Protein 8WX2 (pdb70)

InterPro domains:
  IPR000109 Proton-dependent oligopeptide transporter family [PF00854] (102-518)
  IPR036259 MFS transporter superfamily [G3DSA:1.20.1250.20] (21-569)
  IPR036259 MFS transporter superfamily [SSF103473] (24-563)

Organism: Homo sapiens (NCBI:txid9606)

Structure (mmCIF, N/CA/C/O backbone):
data_8WX2
#
_entry.id   8WX2
#
_cell.length_a   1.00
_cell.length_b   1.00
_cell.length_c   1.00
_cell.angle_alpha   90.00
_cell.angle_beta   90.00
_cell.angle_gamma   90.00
#
_symmetry.space_group_name_H-M   'P 1'
#
loop_
_atom_site.group_PDB
_atom_site.id
_atom_site.type_symbol
_atom_site.label_atom_id
_atom_site.label_alt_id
_atom_site.label_comp_id
_atom_site.label_asym_id
_atom_site.label_entity_id
_atom_site.label_seq_id
_atom_site.pdbx_PDB_ins_code
_atom_site.Cartn_x
_atom_site.Cartn_y
_atom_site.Cartn_z
_atom_site.occupancy
_atom_site.B_iso_or_equiv
_atom_site.auth_seq_id
_atom_site.auth_comp_id
_atom_site.auth_asym_id
_atom_site.auth_atom_id
_atom_site.pdbx_PDB_model_num
ATOM 1 N N . PRO A 1 55 ? 145.417 93.965 98.868 1.00 107.96 27 PRO A N 1
ATOM 2 C CA . PRO A 1 55 ? 144.737 92.706 99.192 1.00 107.96 27 PRO A CA 1
ATOM 3 C C . PRO A 1 55 ? 144.865 91.664 98.085 1.00 107.96 27 PRO A C 1
ATOM 4 O O . PRO A 1 55 ? 143.851 91.165 97.598 1.00 107.96 27 PRO A O 1
ATOM 8 N N . ARG A 1 56 ? 146.100 91.349 97.692 1.00 114.78 28 ARG A N 1
ATOM 9 C CA . ARG A 1 56 ? 146.336 90.365 96.642 1.00 114.78 28 ARG A CA 1
ATOM 10 C C . ARG A 1 56 ? 145.830 88.989 97.061 1.00 114.78 28 ARG A C 1
ATOM 11 O O . ARG A 1 56 ? 144.871 88.471 96.479 1.00 114.78 28 ARG A O 1
ATOM 19 N N . ARG A 1 57 ? 146.467 88.390 98.068 1.00 111.84 29 ARG A N 1
ATOM 20 C CA . ARG A 1 57 ? 145.995 87.129 98.634 1.00 111.84 29 ARG A CA 1
ATOM 21 C C . ARG A 1 57 ? 145.993 87.092 100.157 1.00 111.84 29 ARG A C 1
ATOM 22 O O . ARG A 1 57 ? 145.185 86.356 100.732 1.00 111.84 29 ARG A O 1
ATOM 30 N N . TRP A 1 58 ? 146.846 87.859 100.832 1.00 106.35 30 TRP A N 1
ATOM 31 C CA . TRP A 1 58 ? 147.005 87.804 102.281 1.00 106.35 30 TRP A CA 1
ATOM 32 C C . TRP A 1 58 ? 146.483 89.071 102.952 1.00 106.35 30 TRP A C 1
ATOM 33 O O . TRP A 1 58 ? 147.111 89.609 103.867 1.00 106.35 30 TRP A O 1
ATOM 44 N N . ARG A 1 59 ? 145.334 89.571 102.488 1.00 107.35 31 ARG A N 1
ATOM 45 C CA . ARG A 1 59 ? 144.760 90.779 103.075 1.00 107.35 31 ARG A CA 1
ATOM 46 C C . ARG A 1 59 ? 144.510 90.617 104.570 1.00 107.35 31 ARG A C 1
ATOM 47 O O . ARG A 1 59 ? 144.625 91.590 105.325 1.00 107.35 31 ARG A O 1
ATOM 55 N N . ARG A 1 60 ? 144.196 89.400 105.020 1.00 101.69 32 ARG A N 1
ATOM 56 C CA . ARG A 1 60 ? 144.034 89.159 106.450 1.00 101.69 32 ARG A CA 1
ATOM 57 C C . ARG A 1 60 ? 145.353 89.358 107.186 1.00 101.69 32 ARG A C 1
ATOM 58 O O . ARG A 1 60 ? 145.409 90.045 108.214 1.00 101.69 32 ARG A O 1
ATOM 66 N N . ALA A 1 61 ? 146.435 88.778 106.658 1.00 99.76 33 ALA A N 1
ATOM 67 C CA . ALA A 1 61 ? 147.742 88.930 107.287 1.00 99.76 33 ALA A CA 1
ATOM 68 C C . ALA A 1 61 ? 148.220 90.375 107.223 1.00 99.76 33 ALA A C 1
ATOM 69 O O . ALA A 1 61 ? 148.815 90.878 108.181 1.00 99.76 33 ALA A O 1
ATOM 71 N N . ALA A 1 62 ? 147.960 91.059 106.106 1.00 96.11 34 ALA A N 1
ATOM 72 C CA . ALA A 1 62 ? 148.353 92.459 105.985 1.00 96.11 34 ALA A CA 1
ATOM 73 C C . ALA A 1 62 ? 147.625 93.322 107.009 1.00 96.11 34 ALA A C 1
ATOM 74 O O . ALA A 1 62 ? 148.243 94.140 107.702 1.00 96.11 34 ALA A O 1
ATOM 76 N N . GLY A 1 63 ? 146.306 93.150 107.120 1.00 89.59 35 GLY A N 1
ATOM 77 C CA . GLY A 1 63 ? 145.555 93.900 108.112 1.00 89.59 35 GLY A CA 1
ATOM 78 C C . GLY A 1 63 ? 146.001 93.601 109.531 1.00 89.59 35 GLY A C 1
ATOM 79 O O . GLY A 1 63 ? 146.133 94.510 110.356 1.00 89.59 35 GLY A O 1
ATOM 80 N N . ALA A 1 64 ? 146.243 92.322 109.834 1.00 92.47 36 ALA A N 1
ATOM 81 C CA . ALA A 1 64 ? 146.698 91.955 111.171 1.00 92.47 36 ALA A CA 1
ATOM 82 C C . ALA A 1 64 ? 148.048 92.583 111.486 1.00 92.47 36 ALA A C 1
ATOM 83 O O . ALA A 1 64 ? 148.261 93.090 112.593 1.00 92.47 36 ALA A O 1
ATOM 85 N N . ALA A 1 65 ? 148.974 92.561 110.522 1.00 89.43 37 ALA A N 1
ATOM 86 C CA . ALA A 1 65 ? 150.274 93.187 110.730 1.00 89.43 37 ALA A CA 1
ATOM 87 C C . ALA A 1 65 ? 150.135 94.691 110.925 1.00 89.43 37 ALA A C 1
ATOM 88 O O . ALA A 1 65 ? 150.866 95.289 111.723 1.00 89.43 37 ALA A O 1
ATOM 90 N N . VAL A 1 66 ? 149.202 95.319 110.204 1.00 86.42 38 VAL A N 1
ATOM 91 C CA . VAL A 1 66 ? 148.959 96.748 110.388 1.00 86.42 38 VAL A CA 1
ATOM 92 C C . VAL A 1 66 ? 148.489 97.027 111.812 1.00 86.42 38 VAL A C 1
ATOM 93 O O . VAL A 1 66 ? 148.995 97.933 112.488 1.00 86.42 38 VAL A O 1
ATOM 97 N N . LEU A 1 67 ? 147.514 96.246 112.289 1.00 83.07 39 LEU A N 1
ATOM 98 C CA . LEU A 1 67 ? 147.034 96.429 113.657 1.00 83.07 39 LEU A CA 1
ATOM 99 C C . LEU A 1 67 ? 148.152 96.217 114.672 1.00 83.07 39 LEU A C 1
ATOM 100 O O . LEU A 1 67 ? 148.279 96.985 115.635 1.00 83.07 39 LEU A O 1
ATOM 105 N N . LEU A 1 68 ? 148.975 95.185 114.472 1.00 88.99 40 LEU A N 1
ATOM 106 C CA . LEU A 1 68 ? 150.050 94.903 115.419 1.00 88.99 40 LEU A CA 1
ATOM 107 C C . LEU A 1 68 ? 151.077 96.028 115.445 1.00 88.99 40 LEU A C 1
ATOM 108 O O . LEU A 1 68 ? 151.495 96.472 116.521 1.00 88.99 40 LEU A O 1
ATOM 113 N N . VAL A 1 69 ? 151.498 96.507 114.272 1.00 90.11 41 VAL A N 1
ATOM 114 C CA . VAL A 1 69 ? 152.510 97.556 114.256 1.00 90.11 41 VAL A CA 1
ATOM 115 C C . VAL A 1 69 ? 151.943 98.852 114.826 1.00 90.11 41 VAL A C 1
ATOM 116 O O . VAL A 1 69 ? 152.650 99.583 115.530 1.00 90.11 41 VAL A O 1
ATOM 120 N N . GLU A 1 70 ? 150.656 99.133 114.595 1.00 89.06 42 GLU A N 1
ATOM 121 C CA . GLU A 1 70 ? 150.058 100.338 115.161 1.00 89.06 42 GLU A CA 1
ATOM 122 C C . GLU A 1 70 ? 149.976 100.253 116.681 1.00 89.06 42 GLU A C 1
ATOM 123 O O . GLU A 1 70 ? 150.319 101.212 117.387 1.00 89.06 42 GLU A O 1
ATOM 129 N N . MET A 1 71 ? 149.521 99.112 117.207 1.00 91.13 43 MET A N 1
ATOM 130 C CA . MET A 1 71 ? 149.397 98.981 118.655 1.00 91.13 43 MET A CA 1
ATOM 131 C C . MET A 1 71 ? 150.764 98.994 119.329 1.00 91.13 43 MET A C 1
ATOM 132 O O . MET A 1 71 ? 150.923 99.577 120.409 1.00 91.13 43 MET A O 1
ATOM 137 N N . LEU A 1 72 ? 151.776 98.398 118.691 1.00 97.34 44 LEU A N 1
ATOM 138 C CA . LEU A 1 72 ? 153.116 98.423 119.266 1.00 97.34 44 LEU A CA 1
ATOM 139 C C . LEU A 1 72 ? 153.717 99.822 119.203 1.00 97.34 44 LEU A C 1
ATOM 140 O O . LEU A 1 72 ? 154.439 100.234 120.119 1.00 97.34 44 LEU A O 1
ATOM 145 N N . GLU A 1 73 ? 153.421 100.571 118.138 1.00 97.75 45 GLU A N 1
ATOM 146 C CA . GLU A 1 73 ? 153.871 101.956 118.062 1.00 97.75 45 GLU A CA 1
ATOM 147 C C . GLU A 1 73 ? 153.249 102.789 119.174 1.00 97.75 45 GLU A C 1
ATOM 148 O O . GLU A 1 73 ? 153.936 103.578 119.830 1.00 97.75 45 GLU A O 1
ATOM 154 N N . ARG A 1 74 ? 151.944 102.621 119.404 1.00 94.55 46 ARG A N 1
ATOM 155 C CA . ARG A 1 74 ? 151.291 103.354 120.487 1.00 94.55 46 ARG A CA 1
ATOM 156 C C . ARG A 1 74 ? 151.859 102.955 121.846 1.00 94.55 46 ARG A C 1
ATOM 157 O O . ARG A 1 74 ? 152.041 103.805 122.730 1.00 94.55 46 ARG A O 1
ATOM 165 N N . ALA A 1 75 ? 152.148 101.663 122.028 1.00 102.29 47 ALA A N 1
ATOM 166 C CA . ALA A 1 75 ? 152.732 101.199 123.283 1.00 102.29 47 ALA A CA 1
ATOM 167 C C . ALA A 1 75 ? 154.089 101.842 123.529 1.00 102.29 47 ALA A C 1
ATOM 168 O O . ALA A 1 75 ? 154.350 102.378 124.615 1.00 102.29 47 ALA A O 1
ATOM 170 N N . ALA A 1 76 ? 154.970 101.790 122.528 1.00 111.43 48 ALA A N 1
ATOM 171 C CA . ALA A 1 76 ? 156.277 102.420 122.662 1.00 111.43 48 ALA A CA 1
ATOM 172 C C . ALA A 1 76 ? 156.145 103.918 122.891 1.00 111.43 48 ALA A C 1
ATOM 173 O O . ALA A 1 76 ? 156.923 104.507 123.648 1.00 111.43 48 ALA A O 1
ATOM 175 N N . PHE A 1 77 ? 155.169 104.554 122.237 1.00 109.34 49 PHE A N 1
ATOM 176 C CA . PHE A 1 77 ? 154.964 105.988 122.411 1.00 109.34 49 PHE A CA 1
ATOM 177 C C . PHE A 1 77 ? 154.638 106.317 123.860 1.00 109.34 49 PHE A C 1
ATOM 178 O O . PHE A 1 77 ? 155.277 107.183 124.472 1.00 109.34 49 PHE A O 1
ATOM 186 N N . PHE A 1 78 ? 153.641 105.631 124.426 1.00 117.78 50 PHE A N 1
ATOM 187 C CA . PHE A 1 78 ? 153.287 105.881 125.820 1.00 117.78 50 PHE A CA 1
ATOM 188 C C . PHE A 1 78 ? 154.461 105.584 126.746 1.00 117.78 50 PHE A C 1
ATOM 189 O O . PHE A 1 78 ? 154.732 106.347 127.684 1.00 117.78 50 PHE A O 1
ATOM 197 N N . GLY A 1 79 ? 155.184 104.492 126.483 1.00 124.38 51 GLY A N 1
ATOM 198 C CA . GLY A 1 79 ? 156.311 104.140 127.333 1.00 124.38 51 GLY A CA 1
ATOM 199 C C . GLY A 1 79 ? 157.395 105.201 127.341 1.00 124.38 51 GLY A C 1
ATOM 200 O O . GLY A 1 79 ? 157.849 105.635 128.403 1.00 124.38 51 GLY A O 1
ATOM 201 N N . VAL A 1 80 ? 157.820 105.641 126.153 1.00 125.90 52 VAL A N 1
ATOM 202 C CA . VAL A 1 80 ? 158.905 106.615 126.082 1.00 125.90 52 VAL A CA 1
ATOM 203 C C . VAL A 1 80 ? 158.446 107.980 126.578 1.00 125.90 52 VAL A C 1
ATOM 204 O O . VAL A 1 80 ? 159.245 108.736 127.145 1.00 125.90 52 VAL A O 1
ATOM 208 N N . THR A 1 81 ? 157.165 108.319 126.403 1.00 127.35 53 THR A N 1
ATOM 209 C CA . THR A 1 81 ? 156.676 109.586 126.935 1.00 127.35 53 THR A CA 1
ATOM 210 C C . THR A 1 81 ? 156.703 109.576 128.457 1.00 127.35 53 THR A C 1
ATOM 211 O O . THR A 1 81 ? 157.146 110.545 129.084 1.00 127.35 53 THR A O 1
ATOM 215 N N . ALA A 1 82 ? 156.238 108.482 129.069 1.00 137.73 54 ALA A N 1
ATOM 216 C CA . ALA A 1 82 ? 156.321 108.366 130.521 1.00 137.73 54 ALA A CA 1
ATOM 217 C C . ALA A 1 82 ? 157.771 108.391 130.992 1.00 137.73 54 ALA A C 1
ATOM 218 O O . ALA A 1 82 ? 158.091 109.018 132.008 1.00 137.73 54 ALA A O 1
ATOM 220 N N . ASN A 1 83 ? 158.663 107.727 130.252 1.00 139.73 55 ASN A N 1
ATOM 221 C CA . ASN A 1 83 ? 160.081 107.724 130.598 1.00 139.73 55 ASN A CA 1
ATOM 222 C C . ASN A 1 83 ? 160.644 109.141 130.620 1.00 139.73 55 ASN A C 1
ATOM 223 O O . ASN A 1 83 ? 161.274 109.561 131.600 1.00 139.73 55 ASN A O 1
ATOM 228 N N . LEU A 1 84 ? 160.428 109.892 129.538 1.00 142.15 56 LEU A N 1
ATOM 229 C CA . LEU A 1 84 ? 160.998 111.232 129.440 1.00 142.15 56 LEU A CA 1
ATOM 230 C C . LEU A 1 84 ? 160.359 112.181 130.446 1.00 142.15 56 LEU A C 1
ATOM 231 O O . LEU A 1 84 ? 161.039 113.050 131.005 1.00 142.15 56 LEU A O 1
ATOM 236 N N . VAL A 1 85 ? 159.057 112.025 130.701 1.00 147.25 57 VAL A N 1
ATOM 237 C CA . VAL A 1 85 ? 158.397 112.860 131.700 1.00 147.25 57 VAL A CA 1
ATOM 238 C C . VAL A 1 85 ? 158.970 112.588 133.086 1.00 147.25 57 VAL A C 1
ATOM 239 O O . VAL A 1 85 ? 159.248 113.521 133.851 1.00 147.25 57 VAL A O 1
ATOM 243 N N . LEU A 1 86 ? 159.178 111.312 133.424 1.00 150.66 58 LEU A N 1
ATOM 244 C CA . LEU A 1 86 ? 159.751 110.976 134.723 1.00 150.66 58 LEU A CA 1
ATOM 245 C C . LEU A 1 86 ? 161.175 111.501 134.852 1.00 150.66 58 LEU A C 1
ATOM 246 O O . LEU A 1 86 ? 161.562 112.009 135.908 1.00 150.66 58 LEU A O 1
ATOM 251 N N . TYR A 1 87 ? 161.968 111.394 133.785 1.00 155.00 59 TYR A N 1
ATOM 252 C CA . TYR A 1 87 ? 163.341 111.893 133.820 1.00 155.00 59 TYR A CA 1
ATOM 253 C C . TYR A 1 87 ? 163.372 113.407 134.014 1.00 155.00 59 TYR A C 1
ATOM 254 O O . TYR A 1 87 ? 164.139 113.929 134.838 1.00 155.00 59 TYR A O 1
ATOM 263 N N . LEU A 1 88 ? 162.535 114.126 133.256 1.00 152.45 60 LEU A N 1
ATOM 264 C CA . LEU A 1 88 ? 162.437 115.576 133.395 1.00 152.45 60 LEU A CA 1
ATOM 265 C C . LEU A 1 88 ? 162.024 115.962 134.808 1.00 152.45 60 LEU A C 1
ATOM 266 O O . LEU A 1 88 ? 162.594 116.882 135.405 1.00 152.45 60 LEU A O 1
ATOM 271 N N . ASN A 1 89 ? 161.029 115.268 135.362 1.00 153.31 61 ASN A N 1
ATOM 272 C CA . ASN A 1 89 ? 160.627 115.543 136.735 1.00 153.31 61 ASN A CA 1
ATOM 273 C C . ASN A 1 89 ? 161.715 115.190 137.738 1.00 153.31 61 ASN A C 1
ATOM 274 O O . ASN A 1 89 ? 161.777 115.799 138.808 1.00 153.31 61 ASN A O 1
ATOM 279 N N . SER A 1 90 ? 162.574 114.222 137.423 1.00 157.11 62 SER A N 1
ATOM 280 C CA . SER A 1 90 ? 163.557 113.773 138.405 1.00 157.11 62 SER A CA 1
ATOM 281 C C . SER A 1 90 ? 164.787 114.677 138.454 1.00 157.11 62 SER A C 1
ATOM 282 O O . SER A 1 90 ? 165.038 115.329 139.472 1.00 157.11 62 SER A O 1
ATOM 285 N N . THR A 1 91 ? 165.562 114.746 137.363 1.00 158.91 63 THR A N 1
ATOM 286 C CA . THR A 1 91 ? 166.951 115.168 137.561 1.00 158.91 63 THR A CA 1
ATOM 287 C C . THR A 1 91 ? 167.130 116.603 138.061 1.00 158.91 63 THR A C 1
ATOM 288 O O . THR A 1 91 ? 167.369 116.808 139.257 1.00 158.91 63 THR A O 1
ATOM 292 N N . ASN A 1 92 ? 167.026 117.607 137.186 1.00 157.85 64 ASN A N 1
ATOM 293 C CA . ASN A 1 92 ? 166.821 118.969 137.663 1.00 157.85 64 ASN A CA 1
ATOM 294 C C . ASN A 1 92 ? 165.684 119.663 136.926 1.00 157.85 64 ASN A C 1
ATOM 295 O O . ASN A 1 92 ? 164.651 119.984 137.523 1.00 157.85 64 ASN A O 1
ATOM 300 N N . PHE A 1 93 ? 165.867 119.843 135.611 1.00 155.26 65 PHE A N 1
ATOM 301 C CA . PHE A 1 93 ? 164.896 120.451 134.705 1.00 155.26 65 PHE A CA 1
ATOM 302 C C . PHE A 1 93 ? 164.157 121.603 135.372 1.00 155.26 65 PHE A C 1
ATOM 303 O O . PHE A 1 93 ? 162.939 121.529 135.543 1.00 155.26 65 PHE A O 1
ATOM 311 N N . ASN A 1 94 ? 164.874 122.686 135.684 1.00 157.05 66 ASN A N 1
ATOM 312 C CA . ASN A 1 94 ? 164.569 123.614 136.773 1.00 157.05 66 ASN A CA 1
ATOM 313 C C . ASN A 1 94 ? 163.083 123.781 137.079 1.00 157.05 66 ASN A C 1
ATOM 314 O O . ASN A 1 94 ? 162.691 123.772 138.250 1.00 157.05 66 ASN A O 1
ATOM 319 N N . TRP A 1 95 ? 162.247 123.936 136.054 1.00 158.20 67 TRP A N 1
ATOM 320 C CA . TRP A 1 95 ? 160.808 124.010 136.283 1.00 158.20 67 TRP A CA 1
ATOM 321 C C . TRP A 1 95 ? 160.254 122.684 136.798 1.00 158.20 67 TRP A C 1
ATOM 322 O O . TRP A 1 95 ? 159.165 122.648 137.380 1.00 158.20 67 TRP A O 1
ATOM 333 N N . THR A 1 96 ? 160.992 121.592 136.579 1.00 154.32 68 THR A N 1
ATOM 334 C CA . THR A 1 96 ? 160.596 120.231 136.959 1.00 154.32 68 THR A CA 1
ATOM 335 C C . THR A 1 96 ? 159.282 119.810 136.315 1.00 154.32 68 THR A C 1
ATOM 336 O O . THR A 1 96 ? 158.725 118.763 136.661 1.00 154.32 68 THR A O 1
ATOM 340 N N . GLY A 1 97 ? 158.770 120.608 135.382 1.00 155.10 69 GLY A N 1
ATOM 341 C CA . GLY A 1 97 ? 157.487 120.341 134.767 1.00 155.10 69 GLY A CA 1
ATOM 342 C C . GLY A 1 97 ? 156.320 120.620 135.691 1.00 155.10 69 GLY A C 1
ATOM 343 O O . GLY A 1 97 ? 155.188 120.796 135.227 1.00 155.10 69 GLY A O 1
ATOM 344 N N . GLU A 1 98 ? 156.592 120.686 136.999 1.00 152.75 70 GLU A N 1
ATOM 345 C CA . GLU A 1 98 ? 155.562 120.778 138.028 1.00 152.75 70 GLU A CA 1
ATOM 346 C C . GLU A 1 98 ? 154.480 119.742 137.760 1.00 152.75 70 GLU A C 1
ATOM 347 O O . GLU A 1 98 ? 153.284 120.040 137.845 1.00 152.75 70 GLU A O 1
ATOM 353 N N . GLN A 1 99 ? 154.898 118.520 137.438 1.00 143.29 71 GLN A N 1
ATOM 354 C CA . GLN A 1 99 ? 154.008 117.532 136.854 1.00 143.29 71 GLN A CA 1
ATOM 355 C C . GLN A 1 99 ? 154.375 116.138 137.342 1.00 143.29 71 GLN A C 1
ATOM 356 O O . GLN A 1 99 ? 155.550 115.802 137.506 1.00 143.29 71 GLN A O 1
ATOM 362 N N . ALA A 1 100 ? 153.344 115.328 137.580 1.00 137.21 72 ALA A N 1
ATOM 363 C CA . ALA A 1 100 ? 153.534 113.919 137.902 1.00 137.21 72 ALA A CA 1
ATOM 364 C C . ALA A 1 100 ? 152.669 113.038 137.007 1.00 137.21 72 ALA A C 1
ATOM 365 O O . ALA A 1 100 ? 153.099 111.959 136.586 1.00 137.21 72 ALA A O 1
ATOM 367 N N . THR A 1 101 ? 151.454 113.491 136.710 1.00 131.63 73 THR A N 1
ATOM 368 C CA . THR A 1 101 ? 150.506 112.734 135.899 1.00 131.63 73 THR A CA 1
ATOM 369 C C . THR A 1 101 ? 149.619 113.737 135.162 1.00 131.63 73 THR A C 1
ATOM 370 O O . THR A 1 101 ? 149.587 114.922 135.508 1.00 131.63 73 THR A O 1
ATOM 374 N N . ARG A 1 102 ? 148.898 113.251 134.142 1.00 125.33 74 ARG A N 1
ATOM 375 C CA . ARG A 1 102 ? 148.039 114.036 133.253 1.00 125.33 74 ARG A CA 1
ATOM 376 C C . ARG A 1 102 ? 148.890 114.785 132.226 1.00 125.33 74 ARG A C 1
ATOM 377 O O . ARG A 1 102 ? 148.365 115.346 131.258 1.00 125.33 74 ARG A O 1
ATOM 385 N N . ALA A 1 103 ? 150.214 114.727 132.379 1.00 117.33 75 ALA A N 1
ATOM 386 C CA . ALA A 1 103 ? 151.104 115.305 131.377 1.00 117.33 75 ALA A CA 1
ATOM 387 C C . ALA A 1 103 ? 151.066 114.510 130.078 1.00 117.33 75 ALA A C 1
ATOM 388 O O . ALA A 1 103 ? 151.256 115.069 128.992 1.00 117.33 75 ALA A O 1
ATOM 390 N N . ALA A 1 104 ? 150.829 113.201 130.172 1.00 112.66 76 ALA A N 1
ATOM 391 C CA . ALA A 1 104 ? 150.791 112.338 128.998 1.00 112.66 76 ALA A CA 1
ATOM 392 C C . ALA A 1 104 ? 149.659 112.740 128.061 1.00 112.66 76 ALA A C 1
ATOM 393 O O . ALA A 1 104 ? 149.827 112.739 126.837 1.00 112.66 76 ALA A O 1
ATOM 395 N N . LEU A 1 105 ? 148.504 113.095 128.629 1.00 112.58 77 LEU A N 1
ATOM 396 C CA . LEU A 1 105 ? 147.368 113.501 127.807 1.00 112.58 77 LEU A CA 1
ATOM 397 C C . LEU A 1 105 ? 147.664 114.789 127.049 1.00 112.58 77 LEU A C 1
ATOM 398 O O . LEU A 1 105 ? 147.403 114.881 125.842 1.00 112.58 77 LEU A O 1
ATOM 403 N N . VAL A 1 106 ? 148.213 115.795 127.735 1.00 110.86 78 VAL A N 1
ATOM 404 C CA . VAL A 1 106 ? 148.511 117.054 127.059 1.00 110.86 78 VAL A CA 1
ATOM 405 C C . VAL A 1 106 ? 149.652 116.877 126.065 1.00 110.86 78 VAL A C 1
ATOM 406 O O . VAL A 1 106 ? 149.706 117.574 125.045 1.00 110.86 78 VAL A O 1
ATOM 410 N N . PHE A 1 107 ? 150.556 115.922 126.305 1.00 114.54 79 PHE A N 1
ATOM 411 C CA . PHE A 1 107 ? 151.612 115.685 125.328 1.00 114.54 79 PHE A CA 1
ATOM 412 C C . PHE A 1 107 ? 151.081 114.964 124.096 1.00 114.54 79 PHE A C 1
ATOM 413 O O . PHE A 1 107 ? 151.538 115.230 122.979 1.00 114.54 79 PHE A O 1
ATOM 421 N N . LEU A 1 108 ? 150.116 114.060 124.271 1.00 102.55 80 LEU A N 1
ATOM 422 C CA . LEU A 1 108 ? 149.450 113.474 123.112 1.00 102.55 80 LEU A CA 1
ATOM 423 C C . LEU A 1 108 ? 148.661 114.531 122.348 1.00 102.55 80 LEU A C 1
ATOM 424 O O . LEU A 1 108 ? 148.601 114.502 121.113 1.00 102.55 80 LEU A O 1
ATOM 429 N N . GLY A 1 109 ? 148.065 115.484 123.067 1.00 92.93 81 GLY A N 1
ATOM 430 C CA . GLY A 1 109 ? 147.412 116.598 122.399 1.00 92.93 81 GLY A CA 1
ATOM 431 C C . GLY A 1 109 ? 148.387 117.450 121.606 1.00 92.93 81 GLY A C 1
ATOM 432 O O . GLY A 1 109 ? 148.079 117.899 120.501 1.00 92.93 81 GLY A O 1
ATOM 433 N N . ALA A 1 110 ? 149.581 117.677 122.157 1.00 95.65 82 ALA A N 1
ATOM 434 C CA . ALA A 1 110 ? 150.609 118.416 121.428 1.00 95.65 82 ALA A CA 1
ATOM 435 C C . ALA A 1 110 ? 151.089 117.639 120.207 1.00 95.65 82 ALA A C 1
ATOM 436 O O . ALA A 1 110 ? 151.378 118.229 119.159 1.00 95.65 82 ALA A O 1
ATOM 438 N N . SER A 1 111 ? 151.190 116.313 120.327 1.00 94.15 83 SER A N 1
ATOM 439 C CA . SER A 1 111 ? 151.511 115.490 119.166 1.00 94.15 83 SER A CA 1
ATOM 440 C C . SER A 1 111 ? 150.437 115.621 118.094 1.00 94.15 83 SER A C 1
ATOM 441 O O . SER A 1 111 ? 150.745 115.706 116.900 1.00 94.15 83 SER A O 1
ATOM 444 N N . TYR A 1 112 ? 149.168 115.648 118.504 1.00 88.98 84 TYR A N 1
ATOM 445 C CA . TYR A 1 112 ? 148.085 115.868 117.549 1.00 88.98 84 TYR A CA 1
ATOM 446 C C . TYR A 1 112 ? 148.178 117.253 116.916 1.00 88.98 84 TYR A C 1
ATOM 447 O O . TYR A 1 112 ? 147.860 117.427 115.734 1.00 88.98 84 TYR A O 1
ATOM 456 N N . LEU A 1 113 ? 148.598 118.254 117.694 1.00 83.04 85 LEU A N 1
ATOM 457 C CA . LEU A 1 113 ? 148.782 119.598 117.148 1.00 83.04 85 LEU A CA 1
ATOM 458 C C . LEU A 1 113 ? 149.892 119.629 116.106 1.00 83.04 85 LEU A C 1
ATOM 459 O O . LEU A 1 113 ? 149.785 120.334 115.096 1.00 83.04 85 LEU A O 1
ATOM 464 N N . LEU A 1 114 ? 150.972 118.891 116.343 1.00 83.17 86 LEU A N 1
ATOM 465 C CA . LEU A 1 114 ? 152.065 118.828 115.378 1.00 83.17 86 LEU A CA 1
ATOM 466 C C . LEU A 1 114 ? 151.786 117.870 114.224 1.00 83.17 86 LEU A C 1
ATOM 467 O O . LEU A 1 114 ? 152.524 117.892 113.233 1.00 83.17 86 LEU A O 1
ATOM 472 N N . ALA A 1 115 ? 150.752 117.037 114.338 1.00 85.91 87 ALA A N 1
ATOM 473 C CA . ALA A 1 115 ? 150.430 116.073 113.286 1.00 85.91 87 ALA A CA 1
ATOM 474 C C . ALA A 1 115 ? 150.226 116.686 111.903 1.00 85.91 87 ALA A C 1
ATOM 475 O O . ALA A 1 115 ? 150.769 116.134 110.930 1.00 85.91 87 ALA A O 1
ATOM 477 N N . PRO A 1 116 ? 149.454 117.769 111.724 1.00 86.46 88 PRO A N 1
ATOM 478 C CA . PRO A 1 116 ? 149.137 118.202 110.346 1.00 86.46 88 PRO A CA 1
ATOM 479 C C . PRO A 1 116 ? 150.352 118.540 109.497 1.00 86.46 88 PRO A C 1
ATOM 480 O O . PRO A 1 116 ? 150.475 118.028 108.376 1.00 86.46 88 PRO A O 1
ATOM 484 N N . VAL A 1 117 ? 151.253 119.392 109.991 1.00 92.22 89 VAL A N 1
ATOM 485 C CA . VAL A 1 117 ? 152.386 119.823 109.173 1.00 92.22 89 VAL A CA 1
ATOM 486 C C . VAL A 1 117 ? 153.327 118.656 108.897 1.00 92.22 89 VAL A C 1
ATOM 487 O O . VAL A 1 117 ? 153.855 118.515 107.785 1.00 92.22 89 VAL A O 1
ATOM 491 N N . GLY A 1 118 ? 153.535 117.789 109.890 1.00 90.36 90 GLY A N 1
ATOM 492 C CA . GLY A 1 118 ? 154.400 116.639 109.682 1.00 90.36 90 GLY A CA 1
ATOM 493 C C . GLY A 1 118 ? 153.839 115.677 108.653 1.00 90.36 90 GLY A C 1
ATOM 494 O O . GLY A 1 118 ? 154.552 115.224 107.752 1.00 90.36 90 GLY A O 1
ATOM 495 N N . GLY A 1 119 ? 152.548 115.358 108.769 1.00 85.51 91 GLY A N 1
ATOM 496 C CA . GLY A 1 119 ? 151.923 114.486 107.789 1.00 85.51 91 GLY A CA 1
ATOM 497 C C . GLY A 1 119 ? 151.910 115.088 106.398 1.00 85.51 91 GLY A C 1
ATOM 498 O O . GLY A 1 119 ? 152.103 114.382 105.405 1.00 85.51 91 GLY A O 1
ATOM 499 N N . TRP A 1 120 ? 151.693 116.403 106.307 1.00 92.62 92 TRP A N 1
ATOM 500 C CA . TRP A 1 120 ? 151.703 117.068 105.008 1.00 92.62 92 TRP A CA 1
ATOM 501 C C . TRP A 1 120 ? 153.083 116.996 104.369 1.00 92.62 92 TRP A C 1
ATOM 502 O O . TRP A 1 120 ? 153.211 116.670 103.182 1.00 92.62 92 TRP A O 1
ATOM 513 N N . LEU A 1 121 ? 154.130 117.301 105.141 1.00 98.83 93 LEU A N 1
ATOM 514 C CA . LEU A 1 121 ? 155.488 117.171 104.625 1.00 98.83 93 LEU A CA 1
ATOM 515 C C . LEU A 1 121 ? 155.770 115.739 104.188 1.00 98.83 93 LEU A C 1
ATOM 516 O O . LEU A 1 121 ? 156.363 115.509 103.126 1.00 98.83 93 LEU A O 1
ATOM 521 N N . ALA A 1 122 ? 155.323 114.762 104.982 1.00 99.49 94 ALA A N 1
ATOM 522 C CA . ALA A 1 122 ? 155.595 113.363 104.673 1.00 99.49 94 ALA A CA 1
ATOM 523 C C . ALA A 1 122 ? 154.911 112.934 103.380 1.00 99.49 94 ALA A C 1
ATOM 524 O O . ALA A 1 122 ? 155.497 112.211 102.566 1.00 99.49 94 ALA A O 1
ATOM 526 N N . ASP A 1 123 ? 153.666 113.364 103.172 1.00 93.56 95 ASP A N 1
ATOM 527 C CA . ASP A 1 123 ? 152.940 112.920 101.988 1.00 93.56 95 ASP A CA 1
ATOM 528 C C . ASP A 1 123 ? 153.176 113.802 100.767 1.00 93.56 95 ASP A C 1
ATOM 529 O O . ASP A 1 123 ? 152.738 113.432 99.672 1.00 93.56 95 ASP A O 1
ATOM 534 N N . VAL A 1 124 ? 153.845 114.946 100.914 1.00 95.40 96 VAL A N 1
ATOM 535 C CA . VAL A 1 124 ? 154.117 115.805 99.775 1.00 95.40 96 VAL A CA 1
ATOM 536 C C . VAL A 1 124 ? 155.575 115.745 99.322 1.00 95.40 96 VAL A C 1
ATOM 537 O O . VAL A 1 124 ? 155.849 115.988 98.141 1.00 95.40 96 VAL A O 1
ATOM 541 N N . TYR A 1 125 ? 156.517 115.418 100.211 1.00 98.12 97 TYR A N 1
ATOM 542 C CA . TYR A 1 125 ? 157.932 115.420 99.858 1.00 98.12 97 TYR A CA 1
ATOM 543 C C . TYR A 1 125 ? 158.637 114.116 100.212 1.00 98.12 97 TYR A C 1
ATOM 544 O O . TYR A 1 125 ? 159.865 114.037 100.091 1.00 98.12 97 TYR A O 1
ATOM 553 N N . LEU A 1 126 ? 157.901 113.095 100.647 1.00 97.05 98 LEU A N 1
ATOM 554 C CA . LEU A 1 126 ? 158.503 111.817 101.008 1.00 97.05 98 LEU A CA 1
ATOM 555 C C . LEU A 1 126 ? 157.751 110.603 100.486 1.00 97.05 98 LEU A C 1
ATOM 556 O O . LEU A 1 126 ? 158.307 109.499 100.528 1.00 97.05 98 LEU A O 1
ATOM 561 N N . GLY A 1 127 ? 156.524 110.758 99.997 1.00 91.79 99 GLY A N 1
ATOM 562 C CA . GLY A 1 127 ? 155.752 109.624 99.533 1.00 91.79 99 GLY A CA 1
ATOM 563 C C . GLY A 1 127 ? 154.836 109.078 100.607 1.00 91.79 99 GLY A C 1
ATOM 564 O O . GLY A 1 127 ? 154.297 109.840 101.415 1.00 91.79 99 GLY A O 1
ATOM 565 N N . ARG A 1 128 ? 154.650 107.759 100.630 1.00 96.84 100 ARG A N 1
ATOM 566 C CA . ARG A 1 128 ? 153.817 107.145 101.655 1.00 96.84 100 ARG A CA 1
ATOM 567 C C . ARG A 1 128 ? 154.588 106.071 102.413 1.00 96.84 100 ARG A C 1
ATOM 568 O O . ARG A 1 128 ? 154.456 105.958 103.635 1.00 96.84 100 ARG A O 1
ATOM 576 N N . TYR A 1 129 ? 155.404 105.287 101.706 1.00 106.52 101 TYR A N 1
ATOM 577 C CA . TYR A 1 129 ? 156.197 104.250 102.360 1.00 106.52 101 TYR A CA 1
ATOM 578 C C . TYR A 1 129 ? 157.424 104.843 103.044 1.00 106.52 101 TYR A C 1
ATOM 579 O O . TYR A 1 129 ? 157.701 104.547 104.215 1.00 106.52 101 TYR A O 1
ATOM 588 N N . ARG A 1 130 ? 158.173 105.683 102.326 1.00 102.69 102 ARG A N 1
ATOM 589 C CA . ARG A 1 130 ? 159.305 106.368 102.934 1.00 102.69 102 ARG A CA 1
ATOM 590 C C . ARG A 1 130 ? 158.875 107.268 104.083 1.00 102.69 102 ARG A C 1
ATOM 591 O O . ARG A 1 130 ? 159.684 107.545 104.971 1.00 102.69 102 ARG A O 1
ATOM 599 N N . ALA A 1 131 ? 157.616 107.711 104.097 1.00 105.18 103 ALA A N 1
ATOM 600 C CA . ALA A 1 131 ? 157.115 108.503 105.216 1.00 105.18 103 ALA A CA 1
ATOM 601 C C . ALA A 1 131 ? 157.164 107.705 106.515 1.00 105.18 103 ALA A C 1
ATOM 602 O O . ALA A 1 131 ? 157.783 108.132 107.500 1.00 105.18 103 ALA A O 1
ATOM 604 N N . VAL A 1 132 ? 156.508 106.539 106.536 1.00 101.88 104 VAL A N 1
ATOM 605 C CA . VAL A 1 132 ? 156.558 105.684 107.721 1.00 101.88 104 VAL A CA 1
ATOM 606 C C . VAL A 1 132 ? 157.988 105.251 108.000 1.00 101.88 104 VAL A C 1
ATOM 607 O O . VAL A 1 132 ? 158.408 105.162 109.160 1.00 101.88 104 VAL A O 1
ATOM 611 N N . ALA A 1 133 ? 158.760 104.981 106.943 1.00 108.36 105 ALA A N 1
ATOM 612 C CA . ALA A 1 133 ? 160.145 104.553 107.121 1.00 108.36 105 ALA A CA 1
ATOM 613 C C . ALA A 1 133 ? 160.949 105.588 107.901 1.00 108.36 105 ALA A C 1
ATOM 614 O O . ALA A 1 133 ? 161.580 105.273 108.916 1.00 108.36 105 ALA A O 1
ATOM 616 N N . LEU A 1 134 ? 160.919 106.844 107.453 1.00 107.04 106 LEU A N 1
ATOM 617 C CA . LEU A 1 134 ? 161.722 107.876 108.099 1.00 107.04 106 LEU A CA 1
ATOM 618 C C . LEU A 1 134 ? 161.137 108.304 109.439 1.00 107.04 106 LEU A C 1
ATOM 619 O O . LEU A 1 134 ? 161.889 108.713 110.329 1.00 107.04 106 LEU A O 1
ATOM 624 N N . SER A 1 135 ? 159.817 108.208 109.622 1.00 101.78 107 SER A N 1
ATOM 625 C CA . SER A 1 135 ? 159.268 108.484 110.947 1.00 101.78 107 SER A CA 1
ATOM 626 C C . SER A 1 135 ? 159.723 107.433 111.952 1.00 101.78 107 SER A C 1
ATOM 627 O O . SER A 1 135 ? 160.120 107.766 113.076 1.00 101.78 107 SER A O 1
ATOM 630 N N . LEU A 1 136 ? 159.702 106.157 111.559 1.00 106.44 108 LEU A N 1
ATOM 631 C CA . LEU A 1 136 ? 160.225 105.115 112.432 1.00 106.44 108 LEU A CA 1
ATOM 632 C C . LEU A 1 136 ? 161.729 105.259 112.637 1.00 106.44 108 LEU A C 1
ATOM 633 O O . LEU A 1 136 ? 162.238 104.917 113.706 1.00 106.44 108 LEU A O 1
ATOM 638 N N . LEU A 1 137 ? 162.454 105.786 111.645 1.00 114.10 109 LEU A N 1
ATOM 639 C CA . LEU A 1 137 ? 163.887 106.013 111.831 1.00 114.10 109 LEU A CA 1
ATOM 640 C C . LEU A 1 137 ? 164.152 107.148 112.816 1.00 114.10 109 LEU A C 1
ATOM 641 O O . LEU A 1 137 ? 165.073 107.063 113.638 1.00 114.10 109 LEU A O 1
ATOM 646 N N . LEU A 1 138 ? 163.362 108.222 112.752 1.00 113.52 110 LEU A N 1
ATOM 647 C CA . LEU A 1 138 ? 163.451 109.256 113.779 1.00 113.52 110 LEU A CA 1
ATOM 648 C C . LEU A 1 138 ? 163.067 108.707 115.147 1.00 113.52 110 LEU A C 1
ATOM 649 O O . LEU A 1 138 ? 163.610 109.140 116.171 1.00 113.52 110 LEU A O 1
ATOM 654 N N . TYR A 1 139 ? 162.143 107.745 115.182 1.00 117.21 111 TYR A N 1
ATOM 655 C CA . TYR A 1 139 ? 161.831 107.076 116.440 1.00 117.21 111 TYR A CA 1
ATOM 656 C C . TYR A 1 139 ? 163.024 106.272 116.948 1.00 117.21 111 TYR A C 1
ATOM 657 O O . TYR A 1 139 ? 163.284 106.229 118.157 1.00 117.21 111 TYR A O 1
ATOM 666 N N . LEU A 1 140 ? 163.752 105.615 116.042 1.00 124.88 112 LEU A N 1
ATOM 667 C CA . LEU A 1 140 ? 164.988 104.943 116.440 1.00 124.88 112 LEU A CA 1
ATOM 668 C C . LEU A 1 140 ? 166.007 105.944 116.967 1.00 124.88 112 LEU A C 1
ATOM 669 O O . LEU A 1 140 ? 166.746 105.650 117.912 1.00 124.88 112 LEU A O 1
ATOM 674 N N . ALA A 1 141 ? 166.061 107.133 116.366 1.00 132.56 113 ALA A N 1
ATOM 675 C CA . ALA A 1 141 ? 166.952 108.176 116.870 1.00 132.56 113 ALA A CA 1
ATOM 676 C C . ALA A 1 141 ? 166.563 108.594 118.285 1.00 132.56 113 ALA A C 1
ATOM 677 O O . ALA A 1 141 ? 167.429 108.790 119.147 1.00 132.56 113 ALA A O 1
ATOM 679 N N . ALA A 1 142 ? 165.261 108.723 118.546 1.00 135.92 114 ALA A N 1
ATOM 680 C CA . ALA A 1 142 ? 164.809 109.048 119.898 1.00 135.92 114 ALA A CA 1
ATOM 681 C C . ALA A 1 142 ? 165.154 107.932 120.881 1.00 135.92 114 ALA A C 1
ATOM 682 O O . ALA A 1 142 ? 165.620 108.193 121.998 1.00 135.92 114 ALA A O 1
ATOM 684 N N . SER A 1 143 ? 164.944 106.678 120.480 1.00 142.48 115 SER A N 1
ATOM 685 C CA . SER A 1 143 ? 165.260 105.561 121.362 1.00 142.48 115 SER A CA 1
ATOM 686 C C . SER A 1 143 ? 166.762 105.366 121.536 1.00 142.48 115 SER A C 1
ATOM 687 O O . SER A 1 143 ? 167.179 104.697 122.486 1.00 142.48 115 SER A O 1
ATOM 690 N N . GLY A 1 144 ? 167.575 105.917 120.636 1.00 145.89 116 GLY A N 1
ATOM 691 C CA . GLY A 1 144 ? 169.017 105.902 120.787 1.00 145.89 116 GLY A CA 1
ATOM 692 C C . GLY A 1 144 ? 169.507 107.087 121.592 1.00 145.89 116 GLY A C 1
ATOM 693 O O . GLY A 1 144 ? 170.637 107.098 122.087 1.00 145.89 116 GLY A O 1
ATOM 694 N N . LEU A 1 145 ? 168.665 108.116 121.689 1.00 149.94 117 LEU A N 1
ATOM 695 C CA . LEU A 1 145 ? 168.897 109.166 122.675 1.00 149.94 117 LEU A CA 1
ATOM 696 C C . LEU A 1 145 ? 168.492 108.701 124.069 1.00 149.94 117 LEU A C 1
ATOM 697 O O . LEU A 1 145 ? 169.008 109.209 125.070 1.00 149.94 117 LEU A O 1
ATOM 702 N N . LEU A 1 146 ? 167.570 107.742 124.142 1.00 155.15 118 LEU A N 1
ATOM 703 C CA . LEU A 1 146 ? 167.120 107.232 125.437 1.00 155.15 118 LEU A CA 1
ATOM 704 C C . LEU A 1 146 ? 168.233 106.680 126.329 1.00 155.15 118 LEU A C 1
ATOM 705 O O . LEU A 1 146 ? 168.112 106.814 127.560 1.00 155.15 118 LEU A O 1
ATOM 710 N N . PRO A 1 147 ? 169.294 106.039 125.825 1.00 159.73 119 PRO A N 1
ATOM 711 C CA . PRO A 1 147 ? 170.394 105.662 126.730 1.00 159.73 119 PRO A CA 1
ATOM 712 C C . PRO A 1 147 ? 171.054 106.847 127.417 1.00 159.73 119 PRO A C 1
ATOM 713 O O . PRO A 1 147 ? 171.654 106.665 128.484 1.00 159.73 119 PRO A O 1
ATOM 717 N N . ALA A 1 148 ? 170.969 108.052 126.846 1.00 162.61 120 ALA A N 1
ATOM 718 C CA . ALA A 1 148 ? 171.427 109.235 127.568 1.00 162.61 120 ALA A CA 1
ATOM 719 C C . ALA A 1 148 ? 170.530 109.517 128.767 1.00 162.61 120 ALA A C 1
ATOM 720 O O . ALA A 1 148 ? 171.002 109.986 129.809 1.00 162.61 120 ALA A O 1
ATOM 722 N N . THR A 1 149 ? 169.230 109.248 128.629 1.00 160.64 121 THR A N 1
ATOM 723 C CA . THR A 1 149 ? 168.343 109.238 129.788 1.00 160.64 121 THR A CA 1
ATOM 724 C C . THR A 1 149 ? 168.747 108.147 130.771 1.00 160.64 121 THR A C 1
ATOM 725 O O . THR A 1 149 ? 168.650 108.328 131.991 1.00 160.64 121 THR A O 1
ATOM 729 N N . ALA A 1 150 ? 169.207 107.007 130.255 1.00 161.04 122 ALA A N 1
ATOM 730 C CA . ALA A 1 150 ? 169.615 105.904 131.120 1.00 161.04 122 ALA A CA 1
ATOM 731 C C . ALA A 1 150 ? 170.965 106.183 131.773 1.00 161.04 122 ALA A C 1
ATOM 732 O O . ALA A 1 150 ? 171.081 106.212 133.004 1.00 161.04 122 ALA A O 1
ATOM 734 N N . PHE A 1 151 ? 171.997 106.389 130.963 1.00 159.80 123 PHE A N 1
ATOM 735 C CA . PHE A 1 151 ? 173.347 106.577 131.488 1.00 159.80 123 PHE A CA 1
ATOM 736 C C . PHE A 1 151 ? 173.491 107.972 132.088 1.00 159.80 123 PHE A C 1
ATOM 737 O O . PHE A 1 151 ? 173.033 108.949 131.486 1.00 159.80 123 PHE A O 1
ATOM 745 N N . PRO A 1 152 ? 174.113 108.106 133.263 1.00 168.76 124 PRO A N 1
ATOM 746 C CA . PRO A 1 152 ? 174.333 109.451 133.818 1.00 168.76 124 PRO A CA 1
ATOM 747 C C . PRO A 1 152 ? 175.301 110.284 132.997 1.00 168.76 124 PRO A C 1
ATOM 748 O O . PRO A 1 152 ? 175.205 111.519 133.012 1.00 168.76 124 PRO A O 1
ATOM 752 N N . ASP A 1 153 ? 176.238 109.646 132.289 1.00 172.95 125 ASP A N 1
ATOM 753 C CA . ASP A 1 153 ? 177.138 110.389 131.414 1.00 172.95 125 ASP A CA 1
ATOM 754 C C . ASP A 1 153 ? 176.372 111.111 130.314 1.00 172.95 125 ASP A C 1
ATOM 755 O O . ASP A 1 153 ? 176.779 112.196 129.884 1.00 172.95 125 ASP A O 1
ATOM 757 N N . GLY A 1 154 ? 175.261 110.531 129.854 1.00 174.73 126 GLY A N 1
ATOM 758 C CA . GLY A 1 154 ? 174.424 111.225 128.890 1.00 174.73 126 GLY A CA 1
ATOM 759 C C . GLY A 1 154 ? 173.913 112.552 129.415 1.00 174.73 126 GLY A C 1
ATOM 760 O O . GLY A 1 154 ? 173.974 113.569 128.723 1.00 174.73 126 GLY A O 1
ATOM 761 N N . ARG A 1 155 ? 173.422 112.565 130.657 1.00 175.48 127 ARG A N 1
ATOM 762 C CA . ARG A 1 155 ? 172.966 113.815 131.258 1.00 175.48 127 ARG A CA 1
ATOM 763 C C . ARG A 1 155 ? 174.130 114.770 131.497 1.00 175.48 127 ARG A C 1
ATOM 764 O O . ARG A 1 155 ? 174.010 115.978 131.254 1.00 175.48 127 ARG A O 1
ATOM 766 N N . SER A 1 156 ? 175.264 114.246 131.970 1.00 180.33 128 SER A N 1
ATOM 767 C CA . SER A 1 156 ? 176.424 115.093 132.232 1.00 180.33 128 SER A CA 1
ATOM 768 C C . SER A 1 156 ? 176.944 115.744 130.957 1.00 180.33 128 SER A C 1
ATOM 769 O O . SER A 1 156 ? 177.520 116.837 131.008 1.00 180.33 128 SER A O 1
ATOM 771 N N . SER A 1 157 ? 176.758 115.091 129.808 1.00 178.70 129 SER A N 1
ATOM 772 C CA . SER A 1 157 ? 177.156 115.692 128.541 1.00 178.70 129 SER A CA 1
ATOM 773 C C . SER A 1 157 ? 176.059 116.574 127.956 1.00 178.70 129 SER A C 1
ATOM 774 O O . SER A 1 157 ? 176.357 117.512 127.208 1.00 178.70 129 SER A O 1
ATOM 776 N N . PHE A 1 158 ? 174.795 116.294 128.280 1.00 177.17 130 PHE A N 1
ATOM 777 C CA . PHE A 1 158 ? 173.697 117.101 127.760 1.00 177.17 130 PHE A CA 1
ATOM 778 C C . PHE A 1 158 ? 173.635 118.454 128.457 1.00 177.17 130 PHE A C 1
ATOM 779 O O . PHE A 1 158 ? 173.764 119.504 127.817 1.00 177.17 130 PHE A O 1
ATOM 781 N N . CYS A 1 159 ? 173.440 118.455 129.777 1.00 176.03 131 CYS A N 1
ATOM 782 C CA . CYS A 1 159 ? 173.358 119.696 130.537 1.00 176.03 131 CYS A CA 1
ATOM 783 C C . CYS A 1 159 ? 174.667 120.053 131.230 1.00 176.03 131 CYS A C 1
ATOM 784 O O . CYS A 1 159 ? 174.664 120.850 132.173 1.00 176.03 131 CYS A O 1
ATOM 787 N N . GLY A 1 160 ? 175.783 119.480 130.780 1.00 177.42 132 GLY A N 1
ATOM 788 C CA . GLY A 1 160 ? 177.089 120.023 131.092 1.00 177.42 132 GLY A CA 1
ATOM 789 C C . GLY A 1 160 ? 177.547 121.101 130.138 1.00 177.42 132 GLY A C 1
ATOM 790 O O . GLY A 1 160 ? 178.567 121.753 130.383 1.00 177.42 132 GLY A O 1
ATOM 791 N N . GLU A 1 161 ? 176.809 121.289 129.051 1.00 176.11 133 GLU A N 1
ATOM 792 C CA . GLU A 1 161 ? 177.053 122.349 128.081 1.00 176.11 133 GLU A CA 1
ATOM 793 C C . GLU A 1 161 ? 175.689 122.877 127.646 1.00 176.11 133 GLU A C 1
ATOM 794 O O . GLU A 1 161 ? 174.664 122.603 128.280 1.00 176.11 133 GLU A O 1
ATOM 796 N N . MET A 1 162 ? 175.664 123.644 126.561 1.00 173.82 134 MET A N 1
ATOM 797 C CA . MET A 1 162 ? 174.415 124.187 126.036 1.00 173.82 134 MET A CA 1
ATOM 798 C C . MET A 1 162 ? 173.468 123.079 125.580 1.00 173.82 134 MET A C 1
ATOM 799 O O . MET A 1 162 ? 173.900 121.979 125.234 1.00 173.82 134 MET A O 1
ATOM 801 N N . CYS A 1 185 ? 170.542 119.263 128.702 1.00 163.62 157 CYS A N 1
ATOM 802 C CA . CYS A 1 185 ? 169.455 118.464 129.253 1.00 163.62 157 CYS A CA 1
ATOM 803 C C . CYS A 1 185 ? 168.095 118.986 128.790 1.00 163.62 157 CYS A C 1
ATOM 804 O O . CYS A 1 185 ? 167.248 118.213 128.347 1.00 163.62 157 CYS A O 1
ATOM 807 N N . ALA A 1 186 ? 167.889 120.297 128.898 1.00 151.23 158 ALA A N 1
ATOM 808 C CA . ALA A 1 186 ? 166.614 120.906 128.528 1.00 151.23 158 ALA A CA 1
ATOM 809 C C . ALA A 1 186 ? 166.434 121.025 127.013 1.00 151.23 158 ALA A C 1
ATOM 810 O O . ALA A 1 186 ? 165.410 120.565 126.489 1.00 151.23 158 ALA A O 1
ATOM 812 N N . PRO A 1 187 ? 167.375 121.626 126.268 1.00 146.88 159 PRO A N 1
ATOM 813 C CA . PRO A 1 187 ? 167.124 121.795 124.826 1.00 146.88 159 PRO A CA 1
ATOM 814 C C . PRO A 1 187 ? 167.144 120.485 124.061 1.00 146.88 159 PRO A C 1
ATOM 815 O O . PRO A 1 187 ? 166.350 120.305 123.126 1.00 146.88 159 PRO A O 1
ATOM 819 N N . VAL A 1 188 ? 168.038 119.563 124.426 1.00 147.14 160 VAL A N 1
ATOM 820 C CA . VAL A 1 188 ? 168.061 118.263 123.765 1.00 147.14 160 VAL A CA 1
ATOM 821 C C . VAL A 1 188 ? 166.765 117.508 124.032 1.00 147.14 160 VAL A C 1
ATOM 822 O O . VAL A 1 188 ? 166.247 116.810 123.154 1.00 147.14 160 VAL A O 1
ATOM 826 N N . LEU A 1 189 ? 166.191 117.674 125.227 1.00 140.78 161 LEU A N 1
ATOM 827 C CA . LEU A 1 189 ? 164.921 117.019 125.521 1.00 140.78 161 LEU A CA 1
ATOM 828 C C . LEU A 1 189 ? 163.774 117.682 124.770 1.00 140.78 161 LEU A C 1
ATOM 829 O O . LEU A 1 189 ? 162.839 117.002 124.335 1.00 140.78 161 LEU A O 1
ATOM 834 N N . TYR A 1 190 ? 163.828 119.005 124.600 1.00 135.48 162 TYR A N 1
ATOM 835 C CA . TYR A 1 190 ? 162.825 119.684 123.784 1.00 135.48 162 TYR A CA 1
ATOM 836 C C . TYR A 1 190 ? 162.855 119.169 122.349 1.00 135.48 162 TYR A C 1
ATOM 837 O O . TYR A 1 190 ? 161.811 118.849 121.763 1.00 135.48 162 TYR A O 1
ATOM 846 N N . ALA A 1 191 ? 164.055 119.079 121.769 1.00 125.01 163 ALA A N 1
ATOM 847 C CA . ALA A 1 191 ? 164.186 118.572 120.407 1.00 125.01 163 ALA A CA 1
ATOM 848 C C . ALA A 1 191 ? 163.737 117.119 120.313 1.00 125.01 163 ALA A C 1
ATOM 849 O O . ALA A 1 191 ? 163.082 116.724 119.339 1.00 125.01 163 ALA A O 1
ATOM 851 N N . GLY A 1 192 ? 164.075 116.308 121.320 1.00 119.82 164 GLY A N 1
ATOM 852 C CA . GLY A 1 192 ? 163.638 114.923 121.321 1.00 119.82 164 GLY A CA 1
ATOM 853 C C . GLY A 1 192 ? 162.130 114.787 121.390 1.00 119.82 164 GLY A C 1
ATOM 854 O O . GLY A 1 192 ? 161.542 113.967 120.684 1.00 119.82 164 GLY A O 1
ATOM 855 N N . LEU A 1 193 ? 161.482 115.593 122.235 1.00 118.40 165 LEU A N 1
ATOM 856 C CA . LEU A 1 193 ? 160.026 115.558 122.327 1.00 118.40 165 LEU A CA 1
ATOM 857 C C . LEU A 1 193 ? 159.383 115.995 121.018 1.00 118.40 165 LEU A C 1
ATOM 858 O O . LEU A 1 193 ? 158.400 115.391 120.568 1.00 118.40 165 LEU A O 1
ATOM 863 N N . LEU A 1 194 ? 159.924 117.043 120.390 1.00 112.60 166 LEU A N 1
ATOM 864 C CA . LEU A 1 194 ? 159.384 117.496 119.111 1.00 112.60 166 LEU A CA 1
ATOM 865 C C . LEU A 1 194 ? 159.500 116.407 118.051 1.00 112.60 166 LEU A C 1
ATOM 866 O O . LEU A 1 194 ? 158.525 116.093 117.353 1.00 112.60 166 LEU A O 1
ATOM 871 N N . LEU A 1 195 ? 160.691 115.815 117.919 1.00 106.57 167 LEU A N 1
ATOM 872 C CA . LEU A 1 195 ? 160.891 114.764 116.926 1.00 106.57 167 LEU A CA 1
ATOM 873 C C . LEU A 1 195 ? 160.025 113.547 117.226 1.00 106.57 167 LEU A C 1
ATOM 874 O O . LEU A 1 195 ? 159.500 112.911 116.306 1.00 106.57 167 LEU A O 1
ATOM 879 N N . LEU A 1 196 ? 159.851 113.218 118.507 1.00 106.08 168 LEU A N 1
ATOM 880 C CA . LEU A 1 196 ? 159.041 112.065 118.880 1.00 106.08 168 LEU A CA 1
ATOM 881 C C . LEU A 1 196 ? 157.579 112.288 118.520 1.00 106.08 168 LEU A C 1
ATOM 882 O O . LEU A 1 196 ? 156.922 111.400 117.965 1.00 106.08 168 LEU A O 1
ATOM 887 N N . GLY A 1 197 ? 157.051 113.473 118.834 1.00 100.37 169 GLY A N 1
ATOM 888 C CA . GLY A 1 197 ? 155.682 113.781 118.454 1.00 100.37 169 GLY A CA 1
ATOM 889 C C . GLY A 1 197 ? 155.484 113.754 116.951 1.00 100.37 169 GLY A C 1
ATOM 890 O O . GLY A 1 197 ? 154.513 113.177 116.449 1.00 100.37 169 GLY A O 1
ATOM 891 N N . LEU A 1 198 ? 156.411 114.372 116.211 1.00 96.15 170 LEU A N 1
ATOM 892 C CA . LEU A 1 198 ? 156.318 114.363 114.754 1.00 96.15 170 LEU A CA 1
ATOM 893 C C . LEU A 1 198 ? 156.328 112.942 114.206 1.00 96.15 170 LEU A C 1
ATOM 894 O O . LEU A 1 198 ? 155.492 112.587 113.367 1.00 96.15 170 LEU A O 1
ATOM 899 N N . ALA A 1 199 ? 157.260 112.111 114.679 1.00 96.07 171 ALA A N 1
ATOM 900 C CA . ALA A 1 199 ? 157.379 110.750 114.168 1.00 96.07 171 ALA A CA 1
ATOM 901 C C . ALA A 1 199 ? 156.147 109.921 114.507 1.00 96.07 171 ALA A C 1
ATOM 902 O O . ALA A 1 199 ? 155.641 109.173 113.662 1.00 96.07 171 ALA A O 1
ATOM 904 N N . ALA A 1 200 ? 155.650 110.038 115.742 1.00 91.02 172 ALA A N 1
ATOM 905 C CA . ALA A 1 200 ? 154.473 109.275 116.143 1.00 91.02 172 ALA A CA 1
ATOM 906 C C . ALA A 1 200 ? 153.256 109.675 115.320 1.00 91.02 172 ALA A C 1
ATOM 907 O O . ALA A 1 200 ? 152.519 108.816 114.820 1.00 91.02 172 ALA A O 1
ATOM 909 N N . SER A 1 201 ? 153.032 110.982 115.161 1.00 87.61 173 SER A N 1
ATOM 910 C CA . SER A 1 201 ? 151.898 111.443 114.368 1.00 87.61 173 SER A CA 1
ATOM 911 C C . SER A 1 201 ? 152.017 110.982 112.921 1.00 87.61 173 SER A C 1
ATOM 912 O O . SER A 1 201 ? 151.036 110.529 112.316 1.00 87.61 173 SER A O 1
ATOM 915 N N . SER A 1 202 ? 153.222 111.081 112.351 1.00 89.89 174 SER A N 1
ATOM 916 C CA . SER A 1 202 ? 153.423 110.687 110.962 1.00 89.89 174 SER A CA 1
ATOM 917 C C . SER A 1 202 ? 153.158 109.200 110.769 1.00 89.89 174 SER A C 1
ATOM 918 O O . SER A 1 202 ? 152.452 108.803 109.836 1.00 89.89 174 SER A O 1
ATOM 921 N N . VAL A 1 203 ? 153.712 108.359 111.647 1.00 90.29 175 VAL A N 1
ATOM 922 C CA . VAL A 1 203 ? 153.541 106.919 111.482 1.00 90.29 175 VAL A CA 1
ATOM 923 C C . VAL A 1 203 ? 152.086 106.523 111.711 1.00 90.29 175 VAL A C 1
ATOM 924 O O . VAL A 1 203 ? 151.555 105.653 111.012 1.00 90.29 175 VAL A O 1
ATOM 928 N N . ARG A 1 204 ? 151.403 107.178 112.656 1.00 82.47 176 ARG A N 1
ATOM 929 C CA . ARG A 1 204 ? 149.991 106.882 112.881 1.00 82.47 176 ARG A CA 1
ATOM 930 C C . ARG A 1 204 ? 149.158 107.223 111.651 1.00 82.47 176 ARG A C 1
ATOM 931 O O . ARG A 1 204 ? 148.394 106.386 111.148 1.00 82.47 176 ARG A O 1
ATOM 939 N N . SER A 1 205 ? 149.298 108.455 111.150 1.00 84.86 177 SER A N 1
ATOM 940 C CA . SER A 1 205 ? 148.521 108.875 109.989 1.00 84.86 177 SER A CA 1
ATOM 941 C C . SER A 1 205 ? 148.839 108.018 108.770 1.00 84.86 177 SER A C 1
ATOM 942 O O . SER A 1 205 ? 147.938 107.660 108.002 1.00 84.86 177 SER A O 1
ATOM 945 N N . ASN A 1 206 ? 150.110 107.652 108.587 1.00 92.13 178 ASN A N 1
ATOM 946 C CA . ASN A 1 206 ? 150.479 106.884 107.406 1.00 92.13 178 ASN A CA 1
ATOM 947 C C . ASN A 1 206 ? 150.032 105.431 107.496 1.00 92.13 178 ASN A C 1
ATOM 948 O O . ASN A 1 206 ? 149.667 104.847 106.474 1.00 92.13 178 ASN A O 1
ATOM 953 N N . LEU A 1 207 ? 150.044 104.829 108.688 1.00 86.41 179 LEU A N 1
ATOM 954 C CA . LEU A 1 207 ? 149.486 103.488 108.824 1.00 86.41 179 LEU A CA 1
ATOM 955 C C . LEU A 1 207 ? 147.981 103.501 108.596 1.00 86.41 179 LEU A C 1
ATOM 956 O O . LEU A 1 207 ? 147.432 102.587 107.963 1.00 86.41 179 LEU A O 1
ATOM 961 N N . THR A 1 208 ? 147.297 104.536 109.097 1.00 83.00 180 THR A N 1
ATOM 962 C CA . THR A 1 208 ? 145.874 104.680 108.809 1.00 83.00 180 THR A CA 1
ATOM 963 C C . THR A 1 208 ? 145.627 104.791 107.309 1.00 83.00 180 THR A C 1
ATOM 964 O O . THR A 1 208 ? 144.719 104.146 106.772 1.00 83.00 180 THR A O 1
ATOM 968 N N . SER A 1 209 ? 146.440 105.592 106.614 1.00 88.47 181 SER A N 1
ATOM 969 C CA . SER A 1 209 ? 146.273 105.753 105.172 1.00 88.47 181 SER A CA 1
ATOM 970 C C . SER A 1 209 ? 146.579 104.458 104.426 1.00 88.47 181 SER A C 1
ATOM 971 O O . SER A 1 209 ? 145.903 104.128 103.446 1.00 88.47 181 SER A O 1
ATOM 974 N N . PHE A 1 210 ? 147.599 103.719 104.868 1.00 93.89 182 PHE A N 1
ATOM 975 C CA . PHE A 1 210 ? 147.918 102.427 104.269 1.00 93.89 182 PHE A CA 1
ATOM 976 C C . PHE A 1 210 ? 146.735 101.475 104.373 1.00 93.89 182 PHE A C 1
ATOM 977 O O . PHE A 1 210 ? 146.301 100.882 103.375 1.00 93.89 182 PHE A O 1
ATOM 985 N N . GLY A 1 211 ? 146.210 101.305 105.589 1.00 88.34 183 GLY A N 1
ATOM 986 C CA . GLY A 1 211 ? 145.058 100.437 105.770 1.00 88.34 183 GLY A CA 1
ATOM 987 C C . GLY A 1 211 ? 143.857 100.889 104.963 1.00 88.34 183 GLY A C 1
ATOM 988 O O . GLY A 1 211 ? 143.158 100.070 104.359 1.00 88.34 183 GLY A O 1
ATOM 989 N N . ALA A 1 212 ? 143.611 102.201 104.928 1.00 93.89 184 ALA A N 1
ATOM 990 C CA . ALA A 1 212 ? 142.473 102.733 104.188 1.00 93.89 184 ALA A CA 1
ATOM 991 C C . ALA A 1 212 ? 142.604 102.446 102.699 1.00 93.89 184 ALA A C 1
ATOM 992 O O . ALA A 1 212 ? 141.638 102.042 102.046 1.00 93.89 184 ALA A O 1
ATOM 994 N N . ASP A 1 213 ? 143.798 102.658 102.140 1.00 96.28 185 ASP A N 1
ATOM 995 C CA . ASP A 1 213 ? 144.010 102.373 100.725 1.00 96.28 185 ASP A CA 1
ATOM 996 C C . ASP A 1 213 ? 143.835 100.890 100.431 1.00 96.28 185 ASP A C 1
ATOM 997 O O . ASP A 1 213 ? 143.183 100.516 99.445 1.00 96.28 185 ASP A O 1
ATOM 1002 N N . GLN A 1 214 ? 144.400 100.028 101.281 1.00 97.89 186 GLN A N 1
ATOM 1003 C CA . GLN A 1 214 ? 144.282 98.589 101.062 1.00 97.89 186 GLN A CA 1
ATOM 1004 C C . GLN A 1 214 ? 142.823 98.148 101.078 1.00 97.89 186 GLN A C 1
ATOM 1005 O O . GLN A 1 214 ? 142.384 97.374 100.218 1.00 97.89 186 GLN A O 1
ATOM 1011 N N . VAL A 1 215 ? 142.044 98.652 102.036 1.00 97.26 187 VAL A N 1
ATOM 1012 C CA . VAL A 1 215 ? 140.656 98.215 102.138 1.00 97.26 187 VAL A CA 1
ATOM 1013 C C . VAL A 1 215 ? 139.749 98.888 101.114 1.00 97.26 187 VAL A C 1
ATOM 1014 O O . VAL A 1 215 ? 138.724 98.307 100.738 1.00 97.26 187 VAL A O 1
ATOM 1018 N N . MET A 1 216 ? 140.091 100.090 100.643 1.00 101.40 188 MET A N 1
ATOM 1019 C CA . MET A 1 216 ? 139.347 100.676 99.534 1.00 101.40 188 MET A CA 1
ATOM 1020 C C . MET A 1 216 ? 139.612 99.912 98.246 1.00 101.40 188 MET A C 1
ATOM 1021 O O . MET A 1 216 ? 138.723 99.790 97.395 1.00 101.40 188 MET A O 1
ATOM 1026 N N . ASP A 1 217 ? 140.831 99.392 98.084 1.00 108.36 189 ASP A N 1
ATOM 1027 C CA . ASP A 1 217 ? 141.079 98.457 96.995 1.00 108.36 189 ASP A CA 1
ATOM 1028 C C . ASP A 1 217 ? 140.377 97.127 97.239 1.00 108.36 189 ASP A C 1
ATOM 1029 O O . ASP A 1 217 ? 140.095 96.392 96.286 1.00 108.36 189 ASP A O 1
ATOM 1034 N N . LEU A 1 218 ? 140.089 96.802 98.502 1.00 99.92 190 LEU A N 1
ATOM 1035 C CA . LEU A 1 218 ? 139.389 95.560 98.816 1.00 99.92 190 LEU A CA 1
ATOM 1036 C C . LEU A 1 218 ? 137.878 95.706 98.650 1.00 99.92 190 LEU A C 1
ATOM 1037 O O . LEU A 1 218 ? 137.266 95.023 97.822 1.00 99.92 190 LEU A O 1
ATOM 1042 N N . GLY A 1 219 ? 137.261 96.590 99.426 1.00 95.13 191 GLY A N 1
ATOM 1043 C CA . GLY A 1 219 ? 135.819 96.761 99.356 1.00 95.13 191 GLY A CA 1
ATOM 1044 C C . GLY A 1 219 ? 135.348 97.788 100.364 1.00 95.13 191 GLY A C 1
ATOM 1045 O O . GLY A 1 219 ? 136.038 98.098 101.341 1.00 95.13 191 GLY A O 1
ATOM 1046 N N . ARG A 1 220 ? 134.141 98.303 100.112 1.00 95.02 192 ARG A N 1
ATOM 1047 C CA . ARG A 1 220 ? 133.592 99.366 100.951 1.00 95.02 192 ARG A CA 1
ATOM 1048 C C . ARG A 1 220 ? 133.105 98.823 102.290 1.00 95.02 192 ARG A C 1
ATOM 1049 O O . ARG A 1 220 ? 133.411 99.386 103.349 1.00 95.02 192 ARG A O 1
ATOM 1057 N N . ASP A 1 221 ? 132.323 97.740 102.263 1.00 91.77 193 ASP A N 1
ATOM 1058 C CA . ASP A 1 221 ? 131.940 97.087 103.511 1.00 91.77 193 ASP A CA 1
ATOM 1059 C C . ASP A 1 221 ? 133.170 96.591 104.257 1.00 91.77 193 ASP A C 1
ATOM 1060 O O . ASP A 1 221 ? 133.257 96.715 105.486 1.00 91.77 193 ASP A O 1
ATOM 1065 N N . ALA A 1 222 ? 134.140 96.037 103.525 1.00 85.96 194 ALA A N 1
ATOM 1066 C CA . ALA A 1 222 ? 135.416 95.683 104.131 1.00 85.96 194 ALA A CA 1
ATOM 1067 C C . ALA A 1 222 ? 136.137 96.914 104.661 1.00 85.96 194 ALA A C 1
ATOM 1068 O O . ALA A 1 222 ? 136.830 96.832 105.679 1.00 85.96 194 ALA A O 1
ATOM 1070 N N . THR A 1 223 ? 135.973 98.063 104.001 1.00 84.64 195 THR A N 1
ATOM 1071 C CA . THR A 1 223 ? 136.587 99.294 104.491 1.00 84.64 195 THR A CA 1
ATOM 1072 C C . THR A 1 223 ? 136.012 99.691 105.845 1.00 84.64 195 THR A C 1
ATOM 1073 O O . THR A 1 223 ? 136.757 100.024 106.774 1.00 84.64 195 THR A O 1
ATOM 1077 N N . ARG A 1 224 ? 134.684 99.657 105.976 1.00 74.46 196 ARG A N 1
ATOM 1078 C CA . ARG A 1 224 ? 134.061 99.984 107.256 1.00 74.46 196 ARG A CA 1
ATOM 1079 C C . ARG A 1 224 ? 134.445 98.972 108.331 1.00 74.46 196 ARG A C 1
ATOM 1080 O O . ARG A 1 224 ? 134.741 99.347 109.476 1.00 74.46 196 ARG A O 1
ATOM 1088 N N . ARG A 1 225 ? 134.445 97.683 107.980 1.00 77.34 197 ARG A N 1
ATOM 1089 C CA . ARG A 1 225 ? 134.841 96.647 108.929 1.00 77.34 197 ARG A CA 1
ATOM 1090 C C . ARG A 1 225 ? 136.268 96.868 109.417 1.00 77.34 197 ARG A C 1
ATOM 1091 O O . ARG A 1 225 ? 136.549 96.773 110.618 1.00 77.34 197 ARG A O 1
ATOM 1099 N N . PHE A 1 226 ? 137.183 97.181 108.497 1.00 76.24 198 PHE A N 1
ATOM 1100 C CA . PHE A 1 226 ? 138.573 97.381 108.881 1.00 76.24 198 PHE A CA 1
ATOM 1101 C C . PHE A 1 226 ? 138.766 98.673 109.658 1.00 76.24 198 PHE A C 1
ATOM 1102 O O . PHE A 1 226 ? 139.643 98.740 110.516 1.00 76.24 198 PHE A O 1
ATOM 1110 N N . PHE A 1 227 ? 137.965 99.705 109.385 1.00 72.65 199 PHE A N 1
ATOM 1111 C CA . PHE A 1 227 ? 138.058 100.921 110.188 1.00 72.65 199 PHE A CA 1
ATOM 1112 C C . PHE A 1 227 ? 137.608 100.664 111.621 1.00 72.65 199 PHE A C 1
ATOM 1113 O O . PHE A 1 227 ? 138.253 101.118 112.578 1.00 72.65 199 PHE A O 1
ATOM 1121 N N . ASN A 1 228 ? 136.506 99.927 111.787 1.00 72.36 200 ASN A N 1
ATOM 1122 C CA . ASN A 1 228 ? 136.067 99.547 113.127 1.00 72.36 200 ASN A CA 1
ATOM 1123 C C . ASN A 1 228 ? 137.130 98.709 113.832 1.00 72.36 200 ASN A C 1
ATOM 1124 O O . ASN A 1 228 ? 137.467 98.959 114.997 1.00 72.36 200 ASN A O 1
ATOM 1129 N N . TRP A 1 229 ? 137.678 97.713 113.130 1.00 71.47 201 TRP A N 1
ATOM 1130 C CA . TRP A 1 229 ? 138.709 96.867 113.721 1.00 71.47 201 TRP A CA 1
ATOM 1131 C C . TRP A 1 229 ? 139.976 97.654 114.024 1.00 71.47 201 TRP A C 1
ATOM 1132 O O . TRP A 1 229 ? 140.680 97.343 114.988 1.00 71.47 201 TRP A O 1
ATOM 1143 N N . PHE A 1 230 ? 140.270 98.690 113.237 1.00 71.99 202 PHE A N 1
ATOM 1144 C CA . PHE A 1 230 ? 141.458 99.500 113.474 1.00 71.99 202 PHE A CA 1
ATOM 1145 C C . PHE A 1 230 ? 141.288 100.371 114.709 1.00 71.99 202 PHE A C 1
ATOM 1146 O O . PHE A 1 230 ? 142.225 100.524 115.499 1.00 71.99 202 PHE A O 1
ATOM 1154 N N . TYR A 1 231 ? 140.100 100.949 114.896 1.00 66.95 203 TYR A N 1
ATOM 1155 C CA . TYR A 1 231 ? 139.846 101.684 116.132 1.00 66.95 203 TYR A CA 1
ATOM 1156 C C . TYR A 1 231 ? 139.893 100.754 117.341 1.00 66.95 203 TYR A C 1
ATOM 1157 O O . TYR A 1 231 ? 140.448 101.109 118.392 1.00 66.95 203 TYR A O 1
ATOM 1166 N N . TRP A 1 232 ? 139.324 99.553 117.206 1.00 72.15 204 TRP A N 1
ATOM 1167 C CA . TRP A 1 232 ? 139.396 98.576 118.289 1.00 72.15 204 TRP A CA 1
ATOM 1168 C C . TRP A 1 232 ? 140.841 98.188 118.587 1.00 72.15 204 TRP A C 1
ATOM 1169 O O . TRP A 1 232 ? 141.217 98.003 119.751 1.00 72.15 204 TRP A O 1
ATOM 1180 N N . SER A 1 233 ? 141.667 98.067 117.545 1.00 73.57 205 SER A N 1
ATOM 1181 C CA . SER A 1 233 ? 143.071 97.729 117.738 1.00 73.57 205 SER A CA 1
ATOM 1182 C C . SER A 1 233 ? 143.828 98.872 118.399 1.00 73.57 205 SER A C 1
ATOM 1183 O O . SER A 1 233 ? 144.719 98.635 119.216 1.00 73.57 205 SER A O 1
ATOM 1186 N N . ILE A 1 234 ? 143.490 100.117 118.056 1.00 74.39 206 ILE A N 1
ATOM 1187 C CA . ILE A 1 234 ? 144.086 101.262 118.739 1.00 74.39 206 ILE A CA 1
ATOM 1188 C C . ILE A 1 234 ? 143.738 101.234 120.222 1.00 74.39 206 ILE A C 1
ATOM 1189 O O . ILE A 1 234 ? 144.597 101.468 121.083 1.00 74.39 206 ILE A O 1
ATOM 1194 N N . ASN A 1 235 ? 142.477 100.936 120.543 1.00 74.71 207 ASN A N 1
ATOM 1195 C CA . ASN A 1 235 ? 142.062 100.880 121.942 1.00 74.71 207 ASN A CA 1
ATOM 1196 C C . ASN A 1 235 ? 142.784 99.762 122.690 1.00 74.71 207 ASN A C 1
ATOM 1197 O O . ASN A 1 235 ? 143.280 99.960 123.808 1.00 74.71 207 ASN A O 1
ATOM 1202 N N . LEU A 1 236 ? 142.855 98.574 122.081 1.00 83.96 208 LEU A N 1
ATOM 1203 C CA . LEU A 1 236 ? 143.550 97.458 122.713 1.00 83.96 208 LEU A CA 1
ATOM 1204 C C . LEU A 1 236 ? 145.038 97.740 122.860 1.00 83.96 208 LEU A C 1
ATOM 1205 O O . LEU A 1 236 ? 145.652 97.339 123.857 1.00 83.96 208 LEU A O 1
ATOM 1210 N N . GLY A 1 237 ? 145.632 98.434 121.888 1.00 89.19 209 GLY A N 1
ATOM 1211 C CA . GLY A 1 237 ? 147.027 98.809 122.002 1.00 89.19 209 GLY A CA 1
ATOM 1212 C C . GLY A 1 237 ? 147.267 99.790 123.129 1.00 89.19 209 GLY A C 1
ATOM 1213 O O . GLY A 1 237 ? 148.255 99.679 123.852 1.00 89.19 209 GLY A O 1
ATOM 1214 N N . ALA A 1 238 ? 146.361 100.754 123.303 1.00 91.43 210 ALA A N 1
ATOM 1215 C CA . ALA A 1 238 ? 146.481 101.676 124.429 1.00 91.43 210 ALA A CA 1
ATOM 1216 C C . ALA A 1 238 ? 146.363 100.940 125.759 1.00 91.43 210 ALA A C 1
ATOM 1217 O O . ALA A 1 238 ? 147.114 101.218 126.703 1.00 91.43 210 ALA A O 1
ATOM 1219 N N . VAL A 1 239 ? 145.429 99.988 125.846 1.00 94.11 211 VAL A N 1
ATOM 1220 C CA . VAL A 1 239 ? 145.250 99.229 127.084 1.00 94.11 211 VAL A CA 1
ATOM 1221 C C . VAL A 1 239 ? 146.507 98.424 127.405 1.00 94.11 211 VAL A C 1
ATOM 1222 O O . VAL A 1 239 ? 147.043 98.486 128.524 1.00 94.11 211 VAL A O 1
ATOM 1226 N N . LEU A 1 240 ? 146.984 97.640 126.431 1.00 100.05 212 LEU A N 1
ATOM 1227 C CA . LEU A 1 240 ? 148.182 96.840 126.656 1.00 100.05 212 LEU A CA 1
ATOM 1228 C C . LEU A 1 240 ? 149.391 97.722 126.929 1.00 100.05 212 LEU A C 1
ATOM 1229 O O . LEU A 1 240 ? 150.245 97.361 127.743 1.00 100.05 212 LEU A O 1
ATOM 1234 N N . SER A 1 241 ? 149.467 98.885 126.279 1.00 102.35 213 SER A N 1
ATOM 1235 C CA . SER A 1 241 ? 150.526 99.846 126.556 1.00 102.35 213 SER A CA 1
ATOM 1236 C C . SER A 1 241 ? 150.528 100.239 128.022 1.00 102.35 213 SER A C 1
ATOM 1237 O O . SER A 1 241 ? 151.531 100.070 128.723 1.00 102.35 213 SER A O 1
ATOM 1240 N N . LEU A 1 242 ? 149.409 100.794 128.491 1.00 106.59 214 LEU A N 1
ATOM 1241 C CA . LEU A 1 242 ? 149.281 101.174 129.893 1.00 106.59 214 LEU A CA 1
ATOM 1242 C C . LEU A 1 242 ? 149.740 100.045 130.806 1.00 106.59 214 LEU A C 1
ATOM 1243 O O . LEU A 1 242 ? 150.658 100.217 131.622 1.00 106.59 214 LEU A O 1
ATOM 1248 N N . LEU A 1 243 ? 149.134 98.864 130.648 1.00 111.69 215 LEU A N 1
ATOM 1249 C CA . LEU A 1 243 ? 149.391 97.782 131.595 1.00 111.69 215 LEU A CA 1
ATOM 1250 C C . LEU A 1 243 ? 150.853 97.343 131.560 1.00 111.69 215 LEU A C 1
ATOM 1251 O O . LEU A 1 243 ? 151.496 97.215 132.610 1.00 111.69 215 LEU A O 1
ATOM 1256 N N . VAL A 1 244 ? 151.411 97.145 130.362 1.00 116.31 216 VAL A N 1
ATOM 1257 C CA . VAL A 1 244 ? 152.742 96.555 130.261 1.00 116.31 216 VAL A CA 1
ATOM 1258 C C . VAL A 1 244 ? 153.810 97.558 130.682 1.00 116.31 216 VAL A C 1
ATOM 1259 O O . VAL A 1 244 ? 154.776 97.197 131.369 1.00 116.31 216 VAL A O 1
ATOM 1263 N N . VAL A 1 245 ? 153.652 98.835 130.309 1.00 120.02 217 VAL A N 1
ATOM 1264 C CA . VAL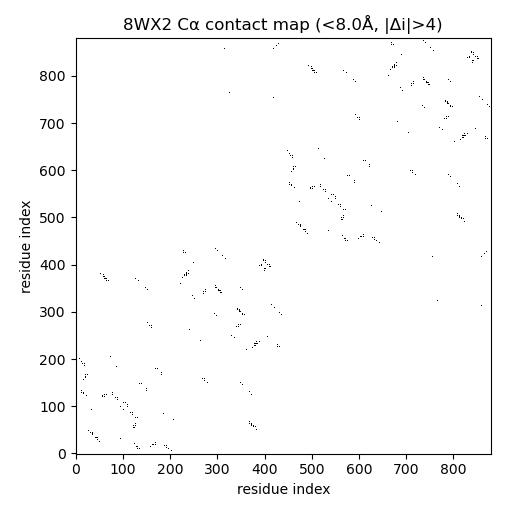 A 1 245 ? 154.666 99.805 130.706 1.00 120.02 217 VAL A CA 1
ATOM 1265 C C . VAL A 1 245 ? 154.605 100.044 132.207 1.00 120.02 217 VAL A C 1
ATOM 1266 O O . VAL A 1 245 ? 155.646 100.117 132.870 1.00 120.02 217 VAL A O 1
ATOM 1270 N N . ALA A 1 246 ? 153.397 100.114 132.782 1.00 124.70 218 ALA A N 1
ATOM 1271 C CA . ALA A 1 246 ? 153.294 100.250 134.229 1.00 124.70 218 ALA A CA 1
ATOM 1272 C C . ALA A 1 246 ? 153.972 99.080 134.927 1.00 124.70 218 ALA A C 1
ATOM 1273 O O . ALA A 1 246 ? 154.842 99.273 135.786 1.00 124.70 218 ALA A O 1
ATOM 1275 N N . PHE A 1 247 ? 153.614 97.853 134.535 1.00 127.93 219 PHE A N 1
ATOM 1276 C CA . PHE A 1 247 ? 154.167 96.668 135.181 1.00 127.93 219 PHE A CA 1
ATOM 1277 C C . PHE A 1 247 ? 155.688 96.644 135.094 1.00 127.93 219 PHE A C 1
ATOM 1278 O O . PHE A 1 247 ? 156.375 96.521 136.115 1.00 127.93 219 PHE A O 1
ATOM 1286 N N . ILE A 1 248 ? 156.236 96.783 133.884 1.00 128.84 220 ILE A N 1
ATOM 1287 C CA . ILE A 1 248 ? 157.678 96.632 133.704 1.00 128.84 220 ILE A CA 1
ATOM 1288 C C . ILE A 1 248 ? 158.437 97.772 134.377 1.00 128.84 220 ILE A C 1
ATOM 1289 O O . ILE A 1 248 ? 159.410 97.538 135.105 1.00 128.84 220 ILE A O 1
ATOM 1294 N N . GLN A 1 249 ? 158.019 99.021 134.151 1.00 129.78 221 GLN A N 1
ATOM 1295 C CA . GLN A 1 249 ? 158.784 100.139 134.684 1.00 129.78 221 GLN A CA 1
ATOM 1296 C C . GLN A 1 249 ? 158.535 100.391 136.167 1.00 129.78 221 GLN A C 1
ATOM 1297 O O . GLN A 1 249 ? 159.239 101.218 136.757 1.00 129.78 221 GLN A O 1
ATOM 1303 N N . GLN A 1 250 ? 157.575 99.703 136.795 1.00 131.44 222 GLN A N 1
ATOM 1304 C CA . GLN A 1 250 ? 157.363 99.870 138.225 1.00 131.44 222 GLN A CA 1
ATOM 1305 C C . GLN A 1 250 ? 157.719 98.650 139.061 1.00 131.44 222 GLN A C 1
ATOM 1306 O O . GLN A 1 250 ? 157.910 98.794 140.272 1.00 131.44 222 GLN A O 1
ATOM 1312 N N . ASN A 1 251 ? 157.815 97.462 138.462 1.00 132.82 223 ASN A N 1
ATOM 1313 C CA . ASN A 1 251 ? 157.977 96.230 139.229 1.00 132.82 223 ASN A CA 1
ATOM 1314 C C . ASN A 1 251 ? 159.433 95.791 139.360 1.00 132.82 223 ASN A C 1
ATOM 1315 O O . ASN A 1 251 ? 159.945 95.663 140.476 1.00 132.82 223 ASN A O 1
ATOM 1320 N N . ILE A 1 252 ? 160.115 95.558 138.239 1.00 131.89 224 ILE A N 1
ATOM 1321 C CA . ILE A 1 252 ? 161.389 94.845 138.278 1.00 131.89 224 ILE A CA 1
ATOM 1322 C C . ILE A 1 252 ? 162.572 95.804 138.301 1.00 131.89 224 ILE A C 1
ATOM 1323 O O . ILE A 1 252 ? 163.328 95.846 139.279 1.00 131.89 224 ILE A O 1
ATOM 1328 N N . SER A 1 253 ? 162.744 96.583 137.236 1.00 143.41 225 SER A N 1
ATOM 1329 C CA . SER A 1 253 ? 163.929 97.420 137.097 1.00 143.41 225 SER A CA 1
ATOM 1330 C C . SER A 1 253 ? 163.663 98.482 136.038 1.00 143.41 225 SER A C 1
ATOM 1331 O O . SER A 1 253 ? 162.531 98.670 135.584 1.00 143.41 225 SER A O 1
ATOM 1334 N N . PHE A 1 254 ? 164.730 99.180 135.647 1.00 150.71 226 PHE A N 1
ATOM 1335 C CA . PHE A 1 254 ? 164.653 100.253 134.664 1.00 150.71 226 PHE A CA 1
ATOM 1336 C C . PHE A 1 254 ? 165.257 99.881 133.317 1.00 150.71 226 PHE A C 1
ATOM 1337 O O . PHE A 1 254 ? 164.750 100.324 132.282 1.00 150.71 226 PHE A O 1
ATOM 1345 N N . LEU A 1 255 ? 166.328 99.081 133.301 1.00 147.38 227 LEU A N 1
ATOM 1346 C CA . LEU A 1 255 ? 166.947 98.708 132.032 1.00 147.38 227 LEU A CA 1
ATOM 1347 C C . LEU A 1 255 ? 166.004 97.859 131.188 1.00 147.38 227 LEU A C 1
ATOM 1348 O O . LEU A 1 255 ? 165.973 97.986 129.958 1.00 147.38 227 LEU A O 1
ATOM 1353 N N . LEU A 1 256 ? 165.222 96.988 131.831 1.00 143.26 228 LEU A N 1
ATOM 1354 C CA . LEU A 1 256 ? 164.188 96.261 131.103 1.00 143.26 228 LEU A CA 1
ATOM 1355 C C . LEU A 1 256 ? 163.095 97.207 130.626 1.00 143.26 228 LEU A C 1
ATOM 1356 O O . LEU A 1 256 ? 162.563 97.046 129.521 1.00 143.26 228 LEU A O 1
ATOM 1361 N N . GLY A 1 257 ? 162.752 98.205 131.444 1.00 143.11 229 GLY A N 1
ATOM 1362 C CA . GLY A 1 257 ? 161.815 99.231 131.025 1.00 143.11 229 GLY A CA 1
ATOM 1363 C C . GLY A 1 257 ? 162.328 100.103 129.899 1.00 143.11 229 GLY A C 1
ATOM 1364 O O . GLY A 1 257 ? 161.530 100.776 129.238 1.00 143.11 229 GLY A O 1
ATOM 1365 N N . TYR A 1 258 ? 163.642 100.115 129.673 1.00 142.08 230 TYR A N 1
ATOM 1366 C CA . TYR A 1 258 ? 164.217 100.825 128.539 1.00 142.08 230 TYR A CA 1
ATOM 1367 C C . TYR A 1 258 ? 164.347 99.940 127.308 1.00 142.08 230 TYR A C 1
ATOM 1368 O O . TYR A 1 258 ? 164.252 100.439 126.181 1.00 142.08 230 TYR A O 1
ATOM 1377 N N . SER A 1 259 ? 164.564 98.637 127.500 1.00 138.11 231 SER A N 1
ATOM 1378 C CA . SER A 1 259 ? 164.705 97.722 126.375 1.00 138.11 231 SER A CA 1
ATOM 1379 C C . SER A 1 259 ? 163.366 97.227 125.845 1.00 138.11 231 SER A C 1
ATOM 1380 O O . SER A 1 259 ? 163.309 96.741 124.711 1.00 138.11 231 SER A O 1
ATOM 1383 N N . ILE A 1 260 ? 162.296 97.328 126.637 1.00 132.47 232 ILE A N 1
ATOM 1384 C CA . ILE A 1 260 ? 160.974 96.933 126.146 1.00 132.47 232 ILE A CA 1
ATOM 1385 C C . ILE A 1 260 ? 160.506 97.811 124.989 1.00 132.47 232 ILE A C 1
ATOM 1386 O O . ILE A 1 260 ? 160.075 97.261 123.962 1.00 132.47 232 ILE A O 1
ATOM 1391 N N . PRO A 1 261 ? 160.558 99.149 125.070 1.00 125.32 233 PRO A N 1
ATOM 1392 C CA . PRO A 1 261 ? 160.100 99.946 123.916 1.00 125.32 233 PRO A CA 1
ATOM 1393 C C . PRO A 1 261 ? 160.954 99.752 122.676 1.00 125.32 233 PRO A C 1
ATOM 1394 O O . PRO A 1 261 ? 160.412 99.612 121.572 1.00 125.32 233 PRO A O 1
ATOM 1398 N N . VAL A 1 262 ? 162.281 99.739 122.823 1.00 128.55 234 VAL A N 1
ATOM 1399 C CA . VAL A 1 262 ? 163.144 99.571 121.658 1.00 128.55 234 VAL A CA 1
ATOM 1400 C C . VAL A 1 262 ? 162.960 98.184 121.051 1.00 128.55 234 VAL A C 1
ATOM 1401 O O . VAL A 1 262 ? 162.959 98.026 119.825 1.00 128.55 234 VAL A O 1
ATOM 1405 N N . GLY A 1 263 ? 162.759 97.166 121.890 1.00 122.22 235 GLY A N 1
ATOM 1406 C CA . GLY A 1 263 ? 162.538 95.827 121.369 1.00 122.22 235 GLY A CA 1
ATOM 1407 C C . GLY A 1 263 ? 161.206 95.696 120.655 1.00 122.22 235 GLY A C 1
ATOM 1408 O O . GLY A 1 263 ? 161.116 95.059 119.600 1.00 122.22 235 GLY A O 1
ATOM 1409 N N . CYS A 1 264 ? 160.155 96.297 121.217 1.00 110.73 236 CYS A N 1
ATOM 1410 C CA . CYS A 1 264 ? 158.856 96.268 120.555 1.00 110.73 236 CYS A CA 1
ATOM 1411 C C . CYS A 1 264 ? 158.901 97.022 119.232 1.00 110.73 236 CYS A C 1
ATOM 1412 O O . CYS A 1 264 ? 158.320 96.573 118.238 1.00 110.73 236 CYS A O 1
ATOM 1415 N N . VAL A 1 265 ? 159.604 98.158 119.195 1.00 107.37 237 VAL A N 1
ATOM 1416 C CA . VAL A 1 265 ? 159.745 98.906 117.948 1.00 107.37 237 VAL A CA 1
ATOM 1417 C C . VAL A 1 265 ? 160.516 98.087 116.922 1.00 107.37 237 VAL A C 1
ATOM 1418 O O . VAL A 1 265 ? 160.155 98.048 115.739 1.00 107.37 237 VAL A O 1
ATOM 1422 N N . GLY A 1 266 ? 161.582 97.412 117.357 1.00 112.33 238 GLY A N 1
ATOM 1423 C CA . GLY A 1 266 ? 162.352 96.594 116.434 1.00 112.33 238 GLY A CA 1
ATOM 1424 C C . GLY A 1 266 ? 161.542 95.452 115.854 1.00 112.33 238 GLY A C 1
ATOM 1425 O O . GLY A 1 266 ? 161.581 95.195 114.648 1.00 112.33 238 GLY A O 1
ATOM 1426 N N . LEU A 1 267 ? 160.780 94.757 116.703 1.00 111.16 239 LEU A N 1
ATOM 1427 C CA . LEU A 1 267 ? 159.989 93.637 116.201 1.00 111.16 239 LEU A CA 1
ATOM 1428 C C . LEU A 1 267 ? 158.823 94.114 115.340 1.00 111.16 239 LEU A C 1
ATOM 1429 O O . LEU A 1 267 ? 158.463 93.444 114.365 1.00 111.16 239 LEU A O 1
ATOM 1434 N N . ALA A 1 268 ? 158.243 95.277 115.655 1.00 104.78 240 ALA A N 1
ATOM 1435 C CA . ALA A 1 268 ? 157.198 95.830 114.801 1.00 104.78 240 ALA A CA 1
ATOM 1436 C C . ALA A 1 268 ? 157.756 96.235 113.443 1.00 104.78 240 ALA A C 1
ATOM 1437 O O . ALA A 1 268 ? 157.109 96.023 112.412 1.00 104.78 240 ALA A O 1
ATOM 1439 N N . PHE A 1 269 ? 158.962 96.809 113.421 1.00 106.93 241 PHE A N 1
ATOM 1440 C CA . PHE A 1 269 ? 159.598 97.143 112.152 1.00 106.93 241 PHE A CA 1
ATOM 1441 C C . PHE A 1 269 ? 159.953 95.890 111.363 1.00 106.93 241 PHE A C 1
ATOM 1442 O O . PHE A 1 269 ? 159.858 95.889 110.131 1.00 106.93 241 PHE A O 1
ATOM 1450 N N . PHE A 1 270 ? 160.349 94.817 112.050 1.00 109.29 242 PHE A N 1
ATOM 1451 C CA . PHE A 1 270 ? 160.604 93.554 111.362 1.00 109.29 242 PHE A CA 1
ATOM 1452 C C . PHE A 1 270 ? 159.326 92.997 110.748 1.00 109.29 242 PHE A C 1
ATOM 1453 O O . PHE A 1 270 ? 159.335 92.507 109.613 1.00 109.29 242 PHE A O 1
ATO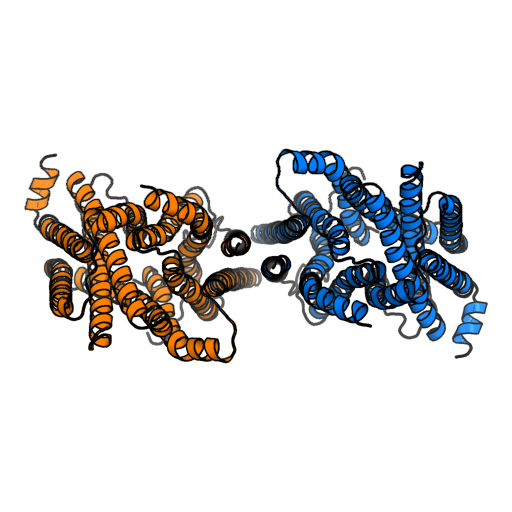M 1461 N N . ILE A 1 271 ? 158.215 93.063 111.487 1.00 108.39 243 ILE A N 1
ATOM 1462 C CA . ILE A 1 271 ? 156.934 92.609 110.951 1.00 108.39 243 ILE A CA 1
ATOM 1463 C C . ILE A 1 271 ? 156.526 93.457 109.752 1.00 108.39 243 ILE A C 1
ATOM 1464 O O . ILE A 1 271 ? 156.018 92.940 108.749 1.00 108.39 243 ILE A O 1
ATOM 1469 N N . PHE A 1 272 ? 156.751 94.771 109.832 1.00 108.35 244 PHE A N 1
ATOM 1470 C CA . PHE A 1 272 ? 156.414 95.656 108.720 1.00 108.35 244 PHE A CA 1
ATOM 1471 C C . PHE A 1 272 ? 157.258 95.348 107.489 1.00 108.35 244 PHE A C 1
ATOM 1472 O O . PHE A 1 272 ? 156.744 95.336 106.364 1.00 108.35 244 PHE A O 1
ATOM 1480 N N . LEU A 1 273 ? 158.556 95.100 107.681 1.00 109.41 245 LEU A N 1
ATOM 1481 C CA . LEU A 1 273 ? 159.416 94.736 106.560 1.00 109.41 245 LEU A CA 1
ATOM 1482 C C . LEU A 1 273 ? 159.055 93.369 105.997 1.00 109.41 245 LEU A C 1
ATOM 1483 O O . LEU A 1 273 ? 159.271 93.114 104.807 1.00 109.41 245 LEU A O 1
ATOM 1488 N N . PHE A 1 274 ? 158.516 92.477 106.830 1.00 111.91 246 PHE A N 1
ATOM 1489 C CA . PHE A 1 274 ? 158.069 91.179 106.340 1.00 111.91 246 PHE A CA 1
ATOM 1490 C C . PHE A 1 274 ? 156.750 91.272 105.586 1.00 111.91 246 PHE A C 1
ATOM 1491 O O . PHE A 1 274 ? 156.395 90.334 104.864 1.00 111.91 246 PHE A O 1
ATOM 1499 N N . ALA A 1 275 ? 156.019 92.376 105.735 1.00 107.33 247 ALA A N 1
ATOM 1500 C CA . ALA A 1 275 ? 154.725 92.556 105.094 1.00 107.33 247 ALA A CA 1
ATOM 1501 C C . ALA A 1 275 ? 154.784 93.487 103.889 1.00 107.33 247 ALA A C 1
ATOM 1502 O O . ALA A 1 275 ? 153.735 93.840 103.343 1.00 107.33 247 ALA A O 1
ATOM 1504 N N . THR A 1 276 ? 155.979 93.897 103.465 1.00 105.19 248 THR A N 1
ATOM 1505 C CA . THR A 1 276 ? 156.095 94.765 102.297 1.00 105.19 248 THR A CA 1
ATOM 1506 C C . THR A 1 276 ? 155.716 94.091 100.973 1.00 105.19 248 THR A C 1
ATOM 1507 O O . THR A 1 276 ? 155.307 94.804 100.047 1.00 105.19 248 THR A O 1
ATOM 1511 N N . PRO A 1 277 ? 155.826 92.761 100.801 1.00 111.98 249 PRO A N 1
ATOM 1512 C CA . PRO A 1 277 ? 155.345 92.195 99.528 1.00 111.98 249 PRO A CA 1
ATOM 1513 C C . PRO A 1 277 ? 153.836 92.256 99.385 1.00 111.98 249 PRO A C 1
ATOM 1514 O O . PRO A 1 277 ? 153.335 92.572 98.299 1.00 111.98 249 PRO A O 1
ATOM 1518 N N . VAL A 1 278 ? 153.091 91.962 100.453 1.00 107.23 250 VAL A N 1
ATOM 1519 C CA . VAL A 1 278 ? 151.636 92.035 100.381 1.00 107.23 250 VAL A CA 1
ATOM 1520 C C . VAL A 1 278 ? 151.135 93.473 100.401 1.00 107.23 250 VAL A C 1
ATOM 1521 O O . VAL A 1 278 ? 149.987 93.726 100.016 1.00 107.23 250 VAL A O 1
ATOM 1525 N N . PHE A 1 279 ? 151.961 94.421 100.839 1.00 108.04 251 PHE A N 1
ATOM 1526 C CA . PHE A 1 279 ? 151.586 95.827 100.808 1.00 108.04 251 PHE A CA 1
ATOM 1527 C C . PHE A 1 279 ? 151.774 96.389 99.406 1.00 108.04 251 PHE A C 1
ATOM 1528 O O . PHE A 1 279 ? 152.742 96.062 98.714 1.00 108.04 251 PHE A O 1
ATOM 1536 N N . ILE A 1 280 ? 150.841 97.239 98.989 1.00 117.33 252 ILE A N 1
ATOM 1537 C CA . ILE A 1 280 ? 150.871 97.859 97.670 1.00 117.33 252 ILE A CA 1
ATOM 1538 C C . ILE A 1 280 ? 151.365 99.290 97.826 1.00 117.33 252 ILE A C 1
ATOM 1539 O O . ILE A 1 280 ? 150.752 100.094 98.539 1.00 117.33 252 ILE A O 1
ATOM 1544 N N . THR A 1 281 ? 152.470 99.609 97.162 1.00 117.52 253 THR A N 1
ATOM 1545 C CA . THR A 1 281 ? 153.052 100.940 97.221 1.00 117.52 253 THR A CA 1
ATOM 1546 C C . THR A 1 281 ? 152.386 101.863 96.205 1.00 117.52 253 THR A C 1
ATOM 1547 O O . THR A 1 281 ? 151.840 101.424 95.190 1.00 117.52 253 THR A O 1
ATOM 1551 N N . LYS A 1 282 ? 152.437 103.158 96.496 1.00 112.47 254 LYS A N 1
ATOM 1552 C CA . LYS A 1 282 ? 151.855 104.179 95.643 1.00 112.47 254 LYS A CA 1
ATOM 1553 C C . LYS A 1 282 ? 152.842 105.319 95.448 1.00 112.47 254 LYS A C 1
ATOM 1554 O O . LYS A 1 282 ? 153.578 105.675 96.375 1.00 112.47 254 LYS A O 1
ATOM 1560 N N . PRO A 1 283 ? 152.884 105.906 94.250 1.00 110.21 255 PRO A N 1
ATOM 1561 C CA . PRO A 1 283 ? 153.812 107.008 94.015 1.00 110.21 255 PRO A CA 1
ATOM 1562 C C . PRO A 1 283 ? 153.366 108.255 94.754 1.00 110.21 255 PRO A C 1
ATOM 1563 O O . PRO A 1 283 ? 152.163 108.454 94.997 1.00 110.21 255 PRO A O 1
ATOM 1567 N N . PRO A 1 284 ? 154.306 109.132 95.139 1.00 107.40 256 PRO A N 1
ATOM 1568 C CA . PRO A 1 284 ? 153.986 110.376 95.848 1.00 107.40 256 PRO A CA 1
ATOM 1569 C C . PRO A 1 284 ? 153.183 111.352 94.994 1.00 107.40 256 PRO A C 1
ATOM 1570 O O . PRO A 1 284 ? 152.501 112.211 95.552 1.00 107.40 256 PRO A O 1
ATOM 1574 N N . PRO A 1 331 ? 149.856 124.434 90.673 1.00 124.00 303 PRO A N 1
ATOM 1575 C CA . PRO A 1 331 ? 149.148 124.734 89.423 1.00 124.00 303 PRO A CA 1
ATOM 1576 C C . PRO A 1 331 ? 147.636 124.823 89.617 1.00 124.00 303 PRO A C 1
ATOM 1577 O O . PRO A 1 331 ? 147.176 125.044 90.737 1.00 124.00 303 PRO A O 1
ATOM 1581 N N . GLN A 1 332 ? 146.875 124.653 88.533 1.00 123.58 304 GLN A N 1
ATOM 1582 C CA . GLN A 1 332 ? 145.423 124.763 88.630 1.00 123.58 304 GLN A CA 1
ATOM 1583 C C . GLN A 1 332 ? 144.817 123.601 89.407 1.00 123.58 304 GLN A C 1
ATOM 1584 O O . GLN A 1 332 ? 143.729 123.742 89.978 1.00 123.58 304 GLN A O 1
ATOM 1590 N N . GLU A 1 333 ? 145.497 122.452 89.446 1.00 120.25 305 GLU A N 1
ATOM 1591 C CA . GLU A 1 333 ? 144.981 121.323 90.213 1.00 120.25 305 GLU A CA 1
ATOM 1592 C C . GLU A 1 333 ? 145.182 121.524 91.709 1.00 120.25 305 GLU A C 1
ATOM 1593 O O . GLU A 1 333 ? 144.384 121.029 92.512 1.00 120.25 305 GLU A O 1
ATOM 1599 N N . ASP A 1 334 ? 146.237 122.242 92.102 1.00 114.94 306 ASP A N 1
ATOM 1600 C CA . ASP A 1 334 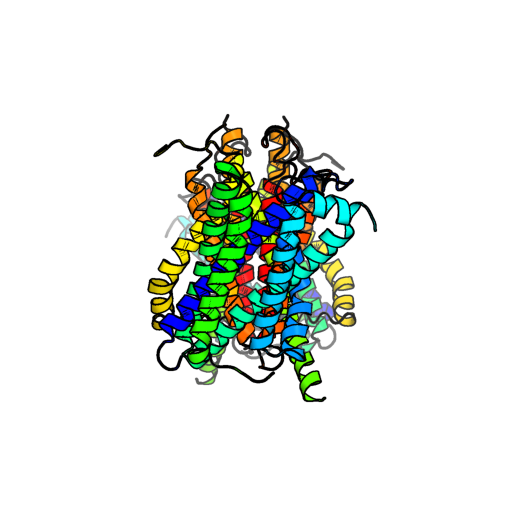? 146.447 122.530 93.516 1.00 114.94 306 ASP A CA 1
ATOM 1601 C C . ASP A 1 334 ? 145.484 123.597 94.018 1.00 114.94 306 ASP A C 1
ATOM 1602 O O . ASP A 1 334 ? 145.049 123.543 95.174 1.00 114.94 306 ASP A O 1
ATOM 1607 N N . ILE A 1 335 ? 145.142 124.569 93.170 1.00 112.57 307 ILE A N 1
ATOM 1608 C CA . ILE A 1 335 ? 144.171 125.587 93.559 1.00 112.57 307 ILE A CA 1
ATOM 1609 C C . ILE A 1 335 ? 142.782 124.974 93.688 1.00 112.57 307 ILE A C 1
ATOM 1610 O O . ILE A 1 335 ? 141.987 125.376 94.546 1.00 112.57 307 ILE A O 1
ATOM 1615 N N . ALA A 1 336 ? 142.469 123.987 92.843 1.00 107.58 308 ALA A N 1
ATOM 1616 C CA . ALA A 1 336 ? 141.174 123.320 92.928 1.00 107.58 308 ALA A CA 1
ATOM 1617 C C . ALA A 1 336 ? 141.006 122.586 94.251 1.00 107.58 308 ALA A C 1
ATOM 1618 O O . ALA A 1 336 ? 139.877 122.402 94.720 1.00 107.58 308 ALA A O 1
ATOM 1620 N N . ASN A 1 337 ? 142.111 122.157 94.867 1.00 104.90 309 ASN A N 1
ATOM 1621 C CA . ASN A 1 337 ? 142.035 121.519 96.175 1.00 104.90 309 ASN A CA 1
ATOM 1622 C C . ASN A 1 337 ? 141.635 122.498 97.270 1.00 104.90 309 ASN A C 1
ATOM 1623 O O . ASN A 1 337 ? 141.099 122.072 98.298 1.00 104.90 309 ASN A O 1
ATOM 1628 N N . PHE A 1 338 ? 141.885 123.796 97.075 1.00 104.03 310 PHE A N 1
ATOM 1629 C CA . PHE A 1 338 ? 141.489 124.782 98.075 1.00 104.03 310 PHE A CA 1
ATOM 1630 C C . PHE A 1 338 ? 139.973 124.912 98.152 1.00 104.03 310 PHE A C 1
ATOM 1631 O O . PHE A 1 338 ? 139.414 125.071 99.243 1.00 104.03 310 PHE A O 1
ATOM 1639 N N . GLN A 1 339 ? 139.291 124.849 97.004 1.00 99.65 311 GLN A N 1
ATOM 1640 C CA . GLN A 1 339 ? 137.832 124.872 97.013 1.00 99.65 311 GLN A CA 1
ATOM 1641 C C . GLN A 1 339 ? 137.262 123.654 97.725 1.00 99.65 311 GLN A C 1
ATOM 1642 O O . GLN A 1 339 ? 136.165 123.721 98.291 1.00 99.65 311 GLN A O 1
ATOM 1648 N N . VAL A 1 340 ? 137.987 122.533 97.707 1.00 92.11 312 VAL A N 1
ATOM 1649 C CA . VAL A 1 340 ? 137.565 121.370 98.477 1.00 92.11 312 VAL A CA 1
ATOM 1650 C C . VAL A 1 340 ? 137.843 121.585 99.959 1.00 92.11 312 VAL A C 1
ATOM 1651 O O . VAL A 1 340 ? 137.143 121.035 100.817 1.00 92.11 312 VAL A O 1
ATOM 1655 N N . LEU A 1 341 ? 138.855 122.391 100.287 1.00 85.88 313 LEU A N 1
ATOM 1656 C CA . LEU A 1 341 ? 139.186 122.636 101.686 1.00 85.88 313 LEU A CA 1
ATOM 1657 C C . LEU A 1 341 ? 138.209 123.610 102.335 1.00 85.88 313 LEU A C 1
ATOM 1658 O O . LEU A 1 341 ? 137.826 123.424 103.494 1.00 85.88 313 LEU A O 1
ATOM 1663 N N . VAL A 1 342 ? 137.790 124.648 101.606 1.00 85.80 314 VAL A N 1
ATOM 1664 C CA . VAL A 1 342 ? 136.886 125.644 102.170 1.00 85.80 314 VAL A CA 1
ATOM 1665 C C . VAL A 1 342 ? 135.481 125.110 102.399 1.00 85.80 314 VAL A C 1
ATOM 1666 O O . VAL A 1 342 ? 134.677 125.780 103.057 1.00 85.80 314 VAL A O 1
ATOM 1670 N N . LYS A 1 343 ? 135.159 123.925 101.875 1.00 81.94 315 LYS A N 1
ATOM 1671 C CA . LYS A 1 343 ? 133.852 123.322 102.092 1.00 81.94 315 LYS A CA 1
ATOM 1672 C C . LYS A 1 343 ? 133.863 122.180 103.097 1.00 81.94 315 LYS A C 1
ATOM 1673 O O . LYS A 1 343 ? 132.818 121.895 103.689 1.00 81.94 315 LYS A O 1
ATOM 1679 N N . ILE A 1 344 ? 135.005 121.526 103.307 1.00 74.41 316 ILE A N 1
ATOM 1680 C CA . ILE A 1 344 ? 135.100 120.465 104.303 1.00 74.41 316 ILE A CA 1
ATOM 1681 C C . ILE A 1 344 ? 135.673 120.959 105.628 1.00 74.41 316 ILE A C 1
ATOM 1682 O O . ILE A 1 344 ? 135.476 120.296 106.657 1.00 74.41 316 ILE A O 1
ATOM 1687 N N . LEU A 1 345 ? 136.376 122.092 105.635 1.00 65.24 317 LEU A N 1
ATOM 1688 C CA . LEU A 1 345 ? 136.855 122.644 106.899 1.00 65.24 317 LEU A CA 1
ATOM 1689 C C . LEU A 1 345 ? 135.723 123.072 107.828 1.00 65.24 317 LEU A C 1
ATOM 1690 O O . LEU A 1 345 ? 135.801 122.750 109.026 1.00 65.24 317 LEU A O 1
ATOM 1695 N N . PRO A 1 346 ? 134.672 123.774 107.378 1.00 67.83 318 PRO A N 1
ATOM 1696 C CA . PRO A 1 346 ? 133.551 124.050 108.295 1.00 67.83 318 PRO A CA 1
ATOM 1697 C C . PRO A 1 346 ? 132.955 122.797 108.908 1.00 67.83 318 PRO A C 1
ATOM 1698 O O . PRO A 1 346 ? 132.424 122.856 110.024 1.00 67.83 318 PRO A O 1
ATOM 1702 N N . VAL A 1 347 ? 133.025 121.660 108.212 1.00 65.28 319 VAL A N 1
ATOM 1703 C CA . VAL A 1 347 ? 132.605 120.399 108.811 1.00 65.28 319 VAL A CA 1
ATOM 1704 C C . VAL A 1 347 ? 133.614 119.946 109.858 1.00 65.28 319 VAL A C 1
ATOM 1705 O O . VAL A 1 347 ? 133.271 119.195 110.780 1.00 65.28 319 VAL A O 1
ATOM 1709 N N . MET A 1 348 ? 134.866 120.394 109.745 1.00 60.46 320 MET A N 1
ATOM 1710 C CA . MET A 1 348 ? 135.919 119.985 110.664 1.00 60.46 320 MET A CA 1
ATOM 1711 C C . MET A 1 348 ? 136.228 121.022 111.736 1.00 60.46 320 MET A C 1
ATOM 1712 O O . MET A 1 348 ? 136.634 120.640 112.839 1.00 60.46 320 MET A O 1
ATOM 1717 N N . VAL A 1 349 ? 136.056 122.315 111.449 1.00 59.38 321 VAL A N 1
ATOM 1718 C CA . VAL A 1 349 ? 136.221 123.315 112.500 1.00 59.38 321 VAL A CA 1
ATOM 1719 C C . VAL A 1 349 ? 135.110 123.191 113.533 1.00 59.38 321 VAL A C 1
ATOM 1720 O O . VAL A 1 349 ? 135.325 123.456 114.722 1.00 59.38 321 VAL A O 1
ATOM 1724 N N . THR A 1 350 ? 133.913 122.777 113.110 1.00 51.62 322 THR A N 1
ATOM 1725 C CA . THR A 1 350 ? 132.840 122.519 114.061 1.00 51.62 322 THR A CA 1
ATOM 1726 C C . THR A 1 350 ? 133.047 121.224 114.833 1.00 51.62 322 THR A C 1
ATOM 1727 O O . THR A 1 350 ? 132.317 120.974 115.798 1.00 51.62 322 THR A O 1
ATOM 1731 N N . LEU A 1 351 ? 134.012 120.395 114.427 1.00 50.22 323 LEU A N 1
ATOM 1732 C CA . LEU A 1 351 ? 134.330 119.195 115.192 1.00 50.22 323 LEU A CA 1
ATOM 1733 C C . LEU A 1 351 ? 135.132 119.527 116.442 1.00 50.22 323 LEU A C 1
ATOM 1734 O O . LEU A 1 351 ? 135.143 118.741 117.397 1.00 50.22 323 LEU A O 1
ATOM 1739 N N . VAL A 1 352 ? 135.809 120.672 116.453 1.00 50.00 324 VAL A N 1
ATOM 1740 C CA . VAL A 1 352 ? 136.608 121.100 117.599 1.00 50.00 324 VAL A CA 1
ATOM 1741 C C . VAL A 1 352 ? 135.711 121.315 118.817 1.00 50.00 324 VAL A C 1
ATOM 1742 O O . VAL A 1 352 ? 136.055 120.831 119.905 1.00 50.00 324 VAL A O 1
ATOM 1746 N N . PRO A 1 353 ? 134.571 122.018 118.710 1.00 51.25 325 PRO A N 1
ATOM 1747 C CA . PRO A 1 353 ? 133.662 122.074 119.870 1.00 51.25 325 PRO A CA 1
ATOM 1748 C C . PRO A 1 353 ? 133.177 120.707 120.320 1.00 51.25 325 PRO A C 1
ATOM 1749 O O . PRO A 1 353 ? 133.020 120.479 121.526 1.00 51.25 325 PRO A O 1
ATOM 1753 N N . TYR A 1 354 ? 132.932 119.788 119.383 1.00 50.36 326 TYR A N 1
ATOM 1754 C CA . TYR A 1 354 ? 132.568 118.429 119.770 1.00 50.36 326 TYR A CA 1
ATOM 1755 C C . TYR A 1 354 ? 133.734 117.724 120.451 1.00 50.36 326 TYR A C 1
ATOM 1756 O O . TYR A 1 354 ? 133.544 117.014 121.446 1.00 50.36 326 TYR A O 1
ATOM 1765 N N . TRP A 1 355 ? 134.949 117.906 119.929 1.00 48.42 327 TRP A N 1
ATOM 1766 C CA . TRP A 1 355 ? 136.123 117.347 120.588 1.00 48.42 327 TRP A CA 1
ATOM 1767 C C . TRP A 1 355 ? 136.444 118.090 121.878 1.00 48.42 327 TRP A C 1
ATOM 1768 O O . TRP A 1 355 ? 137.002 117.499 122.809 1.00 48.42 327 TRP A O 1
ATOM 1779 N N . MET A 1 356 ? 136.104 119.379 121.952 1.00 52.88 328 MET A N 1
ATOM 1780 C CA . MET A 1 356 ? 136.291 120.121 123.194 1.00 52.88 328 MET A CA 1
ATOM 1781 C C . MET A 1 356 ? 135.355 119.612 124.283 1.00 52.88 328 MET A C 1
ATOM 1782 O O . MET A 1 356 ? 135.717 119.596 125.464 1.00 52.88 328 MET A O 1
ATOM 1787 N N . VAL A 1 357 ? 134.153 119.182 123.902 1.00 50.89 329 VAL A N 1
ATOM 1788 C CA . VAL A 1 357 ? 133.185 118.696 124.880 1.00 50.89 329 VAL A CA 1
ATOM 1789 C C . VAL A 1 357 ? 133.558 117.301 125.369 1.00 50.89 329 VAL A C 1
ATOM 1790 O O . VAL A 1 357 ? 133.458 117.002 126.564 1.00 50.89 329 VAL A O 1
ATOM 1794 N N . TYR A 1 358 ? 134.012 116.434 124.461 1.00 51.73 330 TYR A N 1
ATOM 1795 C CA . TYR A 1 358 ? 134.212 115.030 124.808 1.00 51.73 330 TYR A CA 1
ATOM 1796 C C . TYR A 1 358 ? 135.449 114.815 125.671 1.00 51.73 330 TYR A C 1
ATOM 1797 O O . TYR A 1 358 ? 135.475 113.885 126.486 1.00 51.73 330 TYR A O 1
ATOM 1806 N N . PHE A 1 359 ? 136.478 115.652 125.517 1.00 59.36 331 PHE A N 1
ATOM 1807 C CA . PHE A 1 359 ? 137.753 115.362 126.167 1.00 59.36 331 PHE A CA 1
ATOM 1808 C C . PHE A 1 359 ? 137.680 115.562 127.676 1.00 59.36 331 PHE A C 1
ATOM 1809 O O . PHE A 1 359 ? 138.284 114.794 128.434 1.00 59.36 331 PHE A O 1
ATOM 1817 N N . GLN A 1 360 ? 136.951 116.580 128.140 1.00 60.65 332 GLN A N 1
ATOM 1818 C CA . GLN A 1 360 ? 136.729 116.690 129.579 1.00 60.65 332 GLN A CA 1
ATOM 1819 C C . GLN A 1 360 ? 135.791 115.601 130.079 1.00 60.65 332 GLN A C 1
ATOM 1820 O O . GLN A 1 360 ? 135.918 115.156 131.225 1.00 60.65 332 GLN A O 1
ATOM 1826 N N . MET A 1 361 ? 134.855 115.154 129.238 1.00 62.37 333 MET A N 1
ATOM 1827 C CA . MET A 1 361 ? 133.995 114.039 129.620 1.00 62.37 333 MET A CA 1
ATOM 1828 C C . MET A 1 361 ? 134.795 112.755 129.791 1.00 62.37 333 MET A C 1
ATOM 1829 O O . MET A 1 361 ? 134.376 111.855 130.527 1.00 62.37 333 MET A O 1
ATOM 1834 N N . GLN A 1 362 ? 135.945 112.650 129.120 1.00 59.71 334 GLN A N 1
ATOM 1835 C CA . GLN A 1 362 ? 136.851 111.537 129.369 1.00 59.71 334 GLN A CA 1
ATOM 1836 C C . GLN A 1 362 ? 137.487 111.622 130.750 1.00 59.71 334 GLN A C 1
ATOM 1837 O O . GLN A 1 362 ? 137.951 110.602 131.271 1.00 59.71 334 GLN A O 1
ATOM 1843 N N . SER A 1 363 ? 137.518 112.812 131.349 1.00 63.46 335 SER A N 1
ATOM 1844 C CA . SER A 1 363 ? 138.038 113.008 132.695 1.00 63.46 335 SER A CA 1
ATOM 1845 C C . SER A 1 363 ? 136.965 113.336 133.720 1.00 63.46 335 SER A C 1
ATOM 1846 O O . SER A 1 363 ? 137.117 112.972 134.888 1.00 63.46 335 SER A O 1
ATOM 1849 N N . THR A 1 364 ? 135.889 114.017 133.317 1.00 66.21 336 THR A N 1
ATOM 1850 C CA . THR A 1 364 ? 134.808 114.308 134.253 1.00 66.21 336 THR A CA 1
ATOM 1851 C C . THR A 1 364 ? 134.054 113.045 134.645 1.00 66.21 336 THR A C 1
ATOM 1852 O O . THR A 1 364 ? 133.591 112.930 135.786 1.00 66.21 336 THR A O 1
ATOM 1856 N N . TYR A 1 365 ? 133.915 112.093 133.718 1.00 65.71 337 TYR A N 1
ATOM 1857 C CA . TYR A 1 365 ? 133.322 110.806 134.067 1.00 65.71 337 TYR A CA 1
ATOM 1858 C C . TYR A 1 365 ? 134.181 110.076 135.092 1.00 65.71 337 TYR A C 1
ATOM 1859 O O . TYR A 1 365 ? 133.658 109.374 135.966 1.00 65.71 337 TYR A O 1
ATOM 1868 N N . VAL A 1 366 ? 135.503 110.230 134.998 1.00 72.44 338 VAL A N 1
ATOM 1869 C CA . VAL A 1 366 ? 136.386 109.742 136.052 1.00 72.44 338 VAL A CA 1
ATOM 1870 C C . VAL A 1 366 ? 136.182 110.547 137.328 1.00 72.44 338 VAL A C 1
ATOM 1871 O O . VAL A 1 366 ? 136.206 109.998 138.436 1.00 72.44 338 VAL A O 1
ATOM 1875 N N . LEU A 1 367 ? 135.980 111.859 137.195 1.00 78.94 339 LEU A N 1
ATOM 1876 C CA . LEU A 1 367 ? 135.724 112.691 138.366 1.00 78.94 339 LEU A CA 1
ATOM 1877 C C . LEU A 1 367 ? 134.364 112.378 138.976 1.00 78.94 339 LEU A C 1
ATOM 1878 O O . LEU A 1 367 ? 134.225 112.330 140.204 1.00 78.94 339 LEU A O 1
ATOM 1883 N N . GLN A 1 368 ? 133.349 112.165 138.136 1.00 75.52 340 GLN A N 1
ATOM 1884 C CA . GLN A 1 368 ? 132.032 111.801 138.649 1.00 75.52 340 GLN A CA 1
ATOM 1885 C C . GLN A 1 368 ? 132.059 110.423 139.300 1.00 75.52 340 GLN A C 1
ATOM 1886 O O . GLN A 1 368 ? 131.384 110.195 140.310 1.00 75.52 340 GLN A O 1
ATOM 1892 N N . GLY A 1 369 ? 132.835 109.495 138.737 1.00 80.55 341 GLY A N 1
ATOM 1893 C CA . GLY A 1 369 ? 132.973 108.185 139.350 1.00 80.55 341 GLY A CA 1
ATOM 1894 C C . GLY A 1 369 ? 133.828 108.198 140.600 1.00 80.55 341 GLY A C 1
ATOM 1895 O O . GLY A 1 369 ? 133.696 107.317 141.454 1.00 80.55 341 GLY A O 1
ATOM 1896 N N . LEU A 1 370 ? 134.718 109.186 140.726 1.00 85.50 342 LEU A N 1
ATOM 1897 C CA . LEU A 1 370 ? 135.566 109.278 141.911 1.00 85.50 342 LEU A CA 1
ATOM 1898 C C . LEU A 1 370 ? 134.784 109.768 143.123 1.00 85.50 342 LEU A C 1
ATOM 1899 O O . LEU A 1 370 ? 135.131 109.431 144.261 1.00 85.50 342 LEU A O 1
ATOM 1904 N N . HIS A 1 371 ? 133.738 110.564 142.904 1.00 90.21 343 HIS A N 1
ATOM 1905 C CA . HIS A 1 371 ? 132.910 111.066 143.992 1.00 90.21 343 HIS A CA 1
ATOM 1906 C C . HIS A 1 371 ? 131.927 110.029 144.520 1.00 90.21 343 HIS A C 1
ATOM 1907 O O . HIS A 1 371 ? 131.180 110.329 145.457 1.00 90.21 343 HIS A O 1
ATOM 1914 N N . LEU A 1 372 ? 131.906 108.830 143.948 1.00 95.25 344 LEU A N 1
ATOM 1915 C CA . LEU A 1 372 ? 130.989 107.780 144.360 1.00 95.25 344 LEU A CA 1
ATOM 1916 C C . LEU A 1 372 ? 131.700 106.763 145.245 1.00 95.25 344 LEU A C 1
ATOM 1917 O O . LEU A 1 372 ? 132.930 106.698 145.308 1.00 95.25 344 LEU A O 1
ATOM 1922 N N . HIS A 1 373 ? 130.898 105.958 145.937 1.00 107.96 345 HIS A N 1
ATOM 1923 C CA . HIS A 1 373 ? 131.406 104.885 146.784 1.00 107.96 345 HIS A CA 1
ATOM 1924 C C . HIS A 1 373 ? 131.659 103.662 145.910 1.00 107.96 345 HIS A C 1
ATOM 1925 O O . HIS A 1 373 ? 130.716 103.046 145.404 1.00 107.96 345 HIS A O 1
ATOM 1932 N N . ILE A 1 374 ? 132.927 103.315 145.731 1.00 119.02 346 ILE A N 1
ATOM 1933 C CA . ILE A 1 374 ? 133.277 102.180 144.871 1.00 119.02 346 ILE A CA 1
ATOM 1934 C C . ILE A 1 374 ? 132.850 100.881 145.549 1.00 119.02 346 ILE A C 1
ATOM 1935 O O . ILE A 1 374 ? 133.053 100.722 146.766 1.00 119.02 346 ILE A O 1
ATOM 1940 N N . PRO A 1 375 ? 132.229 99.951 144.830 1.00 123.89 347 PRO A N 1
ATOM 1941 C CA . PRO A 1 375 ? 131.826 98.687 145.448 1.00 123.89 347 PRO A CA 1
ATOM 1942 C C . PRO A 1 375 ? 132.965 97.681 145.473 1.00 123.89 347 PRO A C 1
ATOM 1943 O O . PRO A 1 375 ? 133.938 97.781 144.723 1.00 123.89 347 PRO A O 1
ATOM 1947 N N . ASN A 1 376 ? 132.825 96.698 146.358 1.00 134.61 348 ASN A N 1
ATOM 1948 C CA . ASN A 1 376 ? 133.803 95.626 146.517 1.00 134.61 348 ASN A CA 1
ATOM 1949 C C . ASN A 1 376 ? 133.186 94.335 145.994 1.00 134.61 348 ASN A C 1
ATOM 1950 O O . ASN A 1 376 ? 132.290 93.767 146.628 1.00 134.61 348 ASN A O 1
ATOM 1955 N N . ILE A 1 377 ? 133.664 93.876 144.841 1.00 142.13 349 ILE A N 1
ATOM 1956 C CA . ILE A 1 377 ? 133.162 92.655 144.218 1.00 142.13 349 ILE A CA 1
ATOM 1957 C C . ILE A 1 377 ? 134.314 91.984 143.484 1.00 142.13 349 ILE A C 1
ATOM 1958 O O . ILE A 1 377 ? 135.043 92.636 142.729 1.00 142.13 349 ILE A O 1
ATOM 1963 N N . PHE A 1 378 ? 134.482 90.680 143.719 1.00 148.29 350 PHE A N 1
ATOM 1964 C CA . PHE A 1 378 ? 135.544 89.887 143.096 1.00 148.29 350 PHE A CA 1
ATOM 1965 C C . PHE A 1 378 ? 136.924 90.468 143.398 1.00 148.29 350 PHE A C 1
ATOM 1966 O O . PHE A 1 378 ? 137.825 90.443 142.557 1.00 148.29 350 PHE A O 1
ATOM 1968 N N . PRO A 1 379 ? 137.084 90.995 144.611 1.00 149.91 351 PRO A N 1
ATOM 1969 C CA . PRO A 1 379 ? 138.340 91.590 145.069 1.00 149.91 351 PRO A CA 1
ATOM 1970 C C . PRO A 1 379 ? 138.829 92.684 144.123 1.00 149.91 351 PRO A C 1
ATOM 1971 O O . PRO A 1 379 ? 140.032 92.870 143.944 1.00 149.91 351 PRO A O 1
ATOM 1973 N N . ILE A 1 398 ? 146.939 101.575 139.661 1.00 106.16 370 ILE A N 1
ATOM 1974 C CA . ILE A 1 398 ? 146.495 102.887 140.113 1.00 106.16 370 ILE A CA 1
ATOM 1975 C C . ILE A 1 398 ? 144.997 103.044 139.859 1.00 106.16 370 ILE A C 1
ATOM 1976 O O . ILE A 1 398 ? 144.541 102.958 138.718 1.00 106.16 370 ILE A O 1
ATOM 1981 N N . PRO A 1 399 ? 144.230 103.264 140.931 1.00 106.79 371 PRO A N 1
ATOM 1982 C CA . PRO A 1 399 ? 142.766 103.314 140.772 1.00 106.79 371 PRO A CA 1
ATOM 1983 C C . PRO A 1 399 ? 142.279 104.536 140.015 1.00 106.79 371 PRO A C 1
ATOM 1984 O O . PRO A 1 399 ? 141.399 104.411 139.154 1.00 106.79 371 PRO A O 1
ATOM 1988 N N . GLU A 1 400 ? 142.821 105.721 140.312 1.00 106.81 372 GLU A N 1
ATOM 1989 C CA . GLU A 1 400 ? 142.342 106.939 139.669 1.00 106.81 372 GLU A CA 1
ATOM 1990 C C . GLU A 1 400 ? 142.662 106.981 138.181 1.00 106.81 372 GLU A C 1
ATOM 1991 O O . GLU A 1 400 ? 142.047 107.765 137.450 1.00 106.81 372 GLU A O 1
ATOM 1997 N N . ALA A 1 401 ? 143.604 106.162 137.714 1.00 98.65 373 ALA A N 1
ATOM 1998 C CA . ALA A 1 401 ? 143.920 106.075 136.296 1.00 98.65 373 ALA A CA 1
ATOM 1999 C C . ALA A 1 401 ? 143.303 104.858 135.621 1.00 98.65 373 ALA A C 1
ATOM 2000 O O . ALA A 1 401 ? 143.348 104.765 134.390 1.00 98.65 373 ALA A O 1
ATOM 2002 N N . TRP A 1 402 ? 142.732 103.928 136.391 1.00 91.83 374 TRP A N 1
ATOM 2003 C CA . TRP A 1 402 ? 142.088 102.767 135.787 1.00 91.83 374 TRP A CA 1
ATOM 2004 C C . TRP A 1 402 ? 140.788 103.146 135.091 1.00 91.83 374 TRP A C 1
ATOM 2005 O O . TRP A 1 402 ? 140.401 102.500 134.110 1.00 91.83 374 TRP A O 1
ATOM 2016 N N . LEU A 1 403 ? 140.102 104.183 135.578 1.00 82.81 375 LEU A N 1
ATOM 2017 C CA . LEU A 1 403 ? 138.879 104.627 134.920 1.00 82.81 375 LEU A CA 1
ATOM 2018 C C . LEU A 1 403 ? 139.165 105.216 133.546 1.00 82.81 375 LEU A C 1
ATOM 2019 O O . LEU A 1 403 ? 138.280 105.227 132.682 1.00 82.81 375 LEU A O 1
ATOM 2024 N N . LEU A 1 404 ? 140.384 105.715 133.326 1.00 80.93 376 LEU A N 1
ATOM 2025 C CA . LEU A 1 404 ? 140.782 106.113 131.980 1.00 80.93 376 LEU A CA 1
ATOM 2026 C C . LEU A 1 404 ? 140.785 104.914 131.042 1.00 80.93 376 LEU A C 1
ATOM 2027 O O . LEU A 1 404 ? 140.424 105.033 129.866 1.00 80.93 376 LEU A O 1
ATOM 2032 N N . LEU A 1 405 ? 141.190 103.747 131.548 1.00 82.66 377 LEU A N 1
ATOM 2033 C CA . LEU A 1 405 ? 141.102 102.520 130.767 1.00 82.66 377 LEU A CA 1
ATOM 2034 C C . LEU A 1 405 ? 139.681 101.974 130.732 1.00 82.66 377 LEU A C 1
ATOM 2035 O O . LEU A 1 405 ? 139.339 101.208 129.824 1.00 82.66 377 LEU A O 1
ATOM 2040 N N . ALA A 1 406 ? 138.847 102.348 131.707 1.00 76.96 378 ALA A N 1
ATOM 2041 C CA . ALA A 1 406 ? 137.457 101.905 131.703 1.00 76.96 378 ALA A CA 1
ATOM 2042 C C . ALA A 1 406 ? 136.692 102.481 130.519 1.00 76.96 378 ALA A C 1
ATOM 2043 O O . ALA A 1 406 ? 135.781 101.832 129.994 1.00 76.96 378 ALA A O 1
ATOM 2045 N N . ASN A 1 407 ? 137.042 103.695 130.089 1.00 69.07 379 ASN A N 1
ATOM 2046 C CA . ASN A 1 407 ? 136.437 104.250 128.884 1.00 69.07 379 ASN A CA 1
ATOM 2047 C C . ASN A 1 407 ? 136.972 103.569 127.632 1.00 69.07 379 ASN A C 1
ATOM 2048 O O . ASN A 1 407 ? 136.325 103.611 126.579 1.00 69.07 379 ASN A O 1
ATOM 2053 N N . VAL A 1 408 ? 138.142 102.935 127.726 1.00 71.28 380 VAL A N 1
ATOM 2054 C CA . VAL A 1 408 ? 138.735 102.283 126.564 1.00 71.28 380 VAL A CA 1
ATOM 2055 C C . VAL A 1 408 ? 138.223 100.853 126.423 1.00 71.28 380 VAL A C 1
ATOM 2056 O O . VAL A 1 408 ? 138.010 100.368 125.306 1.00 71.28 380 VAL A O 1
ATOM 2060 N N . VAL A 1 409 ? 138.016 100.156 127.544 1.00 70.93 381 VAL A N 1
ATOM 2061 C CA . VAL A 1 409 ? 137.525 98.783 127.471 1.00 70.93 381 VAL A CA 1
ATOM 2062 C C . VAL A 1 409 ? 136.075 98.759 126.999 1.00 70.93 381 VAL A C 1
ATOM 2063 O O . VAL A 1 409 ? 135.618 97.764 126.421 1.00 70.93 381 VAL A O 1
ATOM 2067 N N . VAL A 1 410 ? 135.331 99.845 127.224 1.00 68.02 382 VAL A N 1
ATOM 2068 C CA . VAL A 1 410 ? 133.979 99.945 126.680 1.00 68.02 382 VAL A CA 1
ATOM 2069 C C . VAL A 1 410 ? 134.023 99.933 125.158 1.00 68.02 382 VAL A C 1
ATOM 2070 O O . VAL A 1 410 ? 133.192 99.294 124.501 1.00 68.02 382 VAL A O 1
ATOM 2074 N N . VAL A 1 411 ? 135.000 100.630 124.574 1.00 65.17 383 VAL A N 1
ATOM 2075 C CA . VAL A 1 411 ? 135.180 100.575 123.128 1.00 65.17 383 VAL A CA 1
ATOM 2076 C C . VAL A 1 411 ? 135.716 99.213 122.709 1.00 65.17 383 VAL A C 1
ATOM 2077 O O . VAL A 1 411 ? 135.509 98.780 121.569 1.00 65.17 383 VAL A O 1
ATOM 2081 N N . LEU A 1 412 ? 136.400 98.509 123.614 1.00 72.15 384 LEU A N 1
ATOM 2082 C CA . LEU A 1 412 ? 136.934 97.192 123.289 1.00 72.15 384 LEU A CA 1
ATOM 2083 C C . LEU A 1 412 ? 135.841 96.146 123.110 1.00 72.15 384 LEU A C 1
ATOM 2084 O O . LEU A 1 412 ? 136.094 95.105 122.495 1.00 72.15 384 LEU A O 1
ATOM 2089 N N . ILE A 1 413 ? 134.640 96.395 123.630 1.00 69.29 385 ILE A N 1
ATOM 2090 C CA . ILE A 1 413 ? 133.543 95.453 123.504 1.00 69.29 385 ILE A CA 1
ATOM 2091 C C . ILE A 1 413 ? 132.423 95.975 122.609 1.00 69.29 385 ILE A C 1
ATOM 2092 O O . ILE A 1 413 ? 131.650 95.170 122.076 1.00 69.29 385 ILE A O 1
ATOM 2097 N N . LEU A 1 414 ? 132.311 97.292 122.423 1.00 65.59 386 LEU A N 1
ATOM 2098 C CA . LEU A 1 414 ? 131.234 97.831 121.599 1.00 65.59 386 LEU A CA 1
ATOM 2099 C C . LEU A 1 414 ? 131.498 97.600 120.116 1.00 65.59 386 LEU A C 1
ATOM 2100 O O . LEU A 1 414 ? 130.562 97.362 119.344 1.00 65.59 386 LEU A O 1
ATOM 2105 N N . VAL A 1 415 ? 132.764 97.670 119.697 1.00 67.71 387 VAL A N 1
ATOM 2106 C CA . VAL A 1 415 ? 133.090 97.450 118.286 1.00 67.71 387 VAL A CA 1
ATOM 2107 C C . VAL A 1 415 ? 132.800 96.021 117.840 1.00 67.71 387 VAL A C 1
ATOM 2108 O O . VAL A 1 415 ? 132.193 95.844 116.771 1.00 67.71 387 VAL A O 1
ATOM 2112 N N . PRO A 1 416 ? 133.199 94.970 118.574 1.00 72.38 388 PRO A N 1
ATOM 2113 C CA . PRO A 1 416 ? 132.839 93.614 118.123 1.00 72.38 388 PRO A CA 1
ATOM 2114 C C . PRO A 1 416 ? 131.340 93.384 118.040 1.00 72.38 388 PRO A C 1
ATOM 2115 O O . PRO A 1 416 ? 130.881 92.630 117.173 1.00 72.38 388 PRO A O 1
ATOM 2119 N N . LEU A 1 417 ? 130.560 94.015 118.920 1.00 70.33 389 LEU A N 1
ATOM 2120 C CA . LEU A 1 417 ? 129.109 93.883 118.841 1.00 70.33 389 LEU A CA 1
ATOM 2121 C C . LEU A 1 417 ? 128.544 94.685 117.675 1.00 70.33 389 LEU A C 1
ATOM 2122 O O . LEU A 1 417 ? 127.615 94.234 116.995 1.00 70.33 389 LEU A O 1
ATOM 2127 N N . LYS A 1 418 ? 129.093 95.877 117.428 1.00 70.98 390 LYS A N 1
ATOM 2128 C CA . LYS A 1 418 ? 128.613 96.699 116.322 1.00 70.98 390 LYS A CA 1
ATOM 2129 C C . LYS A 1 418 ? 129.023 96.124 114.972 1.00 70.98 390 LYS A C 1
ATOM 2130 O O . LYS A 1 418 ? 128.311 96.309 113.978 1.00 70.98 390 LYS A O 1
ATOM 2136 N N . ASP A 1 419 ? 130.154 95.419 114.917 1.00 80.65 391 ASP A N 1
ATOM 2137 C CA . ASP A 1 419 ? 130.648 94.912 113.641 1.00 80.65 391 ASP A CA 1
ATOM 2138 C C . ASP A 1 419 ? 129.821 93.729 113.149 1.00 80.65 391 ASP A C 1
ATOM 2139 O O . ASP A 1 419 ? 129.562 93.605 111.946 1.00 80.65 391 ASP A O 1
ATOM 2144 N N . ARG A 1 420 ? 129.399 92.851 114.058 1.00 78.69 392 ARG A N 1
ATOM 2145 C CA . ARG A 1 420 ? 128.701 91.633 113.669 1.00 78.69 392 ARG A CA 1
ATOM 2146 C C . ARG A 1 420 ? 127.184 91.759 113.719 1.00 78.69 392 ARG A C 1
ATOM 2147 O O . ARG A 1 420 ? 126.491 90.942 113.102 1.00 78.69 392 ARG A O 1
ATOM 2155 N N . LEU A 1 421 ? 126.650 92.749 114.432 1.00 75.81 393 LEU A N 1
ATOM 2156 C CA . LEU A 1 421 ? 125.209 92.911 114.582 1.00 75.81 393 LEU A CA 1
ATOM 2157 C C . LEU A 1 421 ? 124.675 94.170 113.916 1.00 75.81 393 LEU A C 1
ATOM 2158 O O . LEU A 1 421 ? 123.717 94.098 113.140 1.00 75.81 393 LEU A O 1
ATOM 2163 N N . ILE A 1 422 ? 125.274 95.329 114.196 1.00 75.54 394 ILE A N 1
ATOM 2164 C CA . ILE A 1 422 ? 124.746 96.584 113.670 1.00 75.54 394 ILE A CA 1
ATOM 2165 C C . ILE A 1 422 ? 124.972 96.678 112.166 1.00 75.54 394 ILE A C 1
ATOM 2166 O O . ILE A 1 422 ? 124.112 97.169 111.425 1.00 75.54 394 ILE A O 1
ATOM 2171 N N . ASP A 1 423 ? 126.126 96.208 111.690 1.00 76.51 395 ASP A N 1
ATOM 2172 C CA . ASP A 1 423 ? 126.430 96.296 110.263 1.00 76.51 395 ASP A CA 1
ATOM 2173 C C . ASP A 1 423 ? 125.449 95.519 109.392 1.00 76.51 395 ASP A C 1
ATOM 2174 O O . ASP A 1 423 ? 124.990 96.075 108.378 1.00 76.51 395 ASP A O 1
ATOM 2179 N N . PRO A 1 424 ? 125.090 94.264 109.695 1.00 78.77 396 PRO A N 1
ATOM 2180 C CA . PRO A 1 424 ? 124.111 93.584 108.828 1.00 78.77 396 PRO A CA 1
ATOM 2181 C C . PRO A 1 424 ? 122.725 94.203 108.877 1.00 78.77 396 PRO A C 1
ATOM 2182 O O . PRO A 1 424 ? 122.062 94.294 107.837 1.00 78.77 396 PRO A O 1
ATOM 2186 N N . LEU A 1 425 ? 122.262 94.633 110.054 1.00 74.06 397 LEU A N 1
ATOM 2187 C CA . LEU A 1 425 ? 120.912 95.182 110.144 1.00 74.06 397 LEU A CA 1
ATOM 2188 C C . LEU A 1 425 ? 120.824 96.569 109.520 1.00 74.06 397 LEU A C 1
ATOM 2189 O O . LEU A 1 425 ? 119.744 96.984 109.086 1.00 74.06 397 LEU A O 1
ATOM 2194 N N . LEU A 1 426 ? 121.940 97.300 109.464 1.00 72.58 398 LEU A N 1
ATOM 2195 C CA . LEU A 1 426 ? 121.921 98.619 108.841 1.00 72.58 398 LEU A CA 1
ATOM 2196 C C . LEU A 1 426 ? 121.787 98.524 107.327 1.00 72.58 398 LEU A C 1
ATOM 2197 O O . LEU A 1 426 ? 121.369 99.492 106.681 1.00 72.58 398 LEU A O 1
ATOM 2202 N N . LEU A 1 427 ? 122.134 97.375 106.745 1.00 74.67 399 LEU A N 1
ATOM 2203 C CA . LEU A 1 427 ? 122.063 97.222 105.296 1.00 74.67 399 LEU A CA 1
ATOM 2204 C C . LEU A 1 427 ? 120.699 96.713 104.844 1.00 74.67 399 LEU A C 1
ATOM 2205 O O . LEU A 1 427 ? 120.228 97.078 103.761 1.00 74.67 399 LEU A O 1
ATOM 2210 N N . ARG A 1 428 ? 120.051 95.872 105.653 1.00 78.96 400 ARG A N 1
ATOM 2211 C CA . ARG A 1 428 ? 118.794 95.262 105.228 1.00 78.96 400 ARG A CA 1
ATOM 2212 C C . ARG A 1 428 ? 117.598 96.172 105.491 1.00 78.96 400 ARG A C 1
ATOM 2213 O O . ARG A 1 428 ? 116.684 96.250 104.662 1.00 78.96 400 ARG A O 1
ATOM 2221 N N . CYS A 1 429 ? 117.581 96.867 106.630 1.00 75.99 401 CYS A N 1
ATOM 2222 C CA . CYS A 1 429 ? 116.476 97.762 106.950 1.00 75.99 401 CYS A CA 1
ATOM 2223 C C . CYS A 1 429 ? 116.540 99.082 106.193 1.00 75.99 401 CYS A C 1
ATOM 2224 O O . CYS A 1 429 ? 115.568 99.846 106.236 1.00 75.99 401 CYS A O 1
ATOM 2227 N N . LYS A 1 430 ? 117.654 99.367 105.515 1.00 77.62 402 LYS A N 1
ATOM 2228 C CA . LYS A 1 430 ? 117.787 100.537 104.644 1.00 77.62 402 LYS A CA 1
ATOM 2229 C C . LYS A 1 430 ? 117.597 101.843 105.416 1.00 77.62 402 LYS A C 1
ATOM 2230 O O . LYS A 1 430 ? 116.747 102.671 105.084 1.00 77.62 402 LYS A O 1
ATOM 2236 N N . LEU A 1 431 ? 118.405 102.024 106.462 1.00 74.55 403 LEU A N 1
ATOM 2237 C CA . LEU A 1 431 ? 118.424 103.292 107.179 1.00 74.55 403 LEU A CA 1
ATOM 2238 C C . LEU A 1 431 ? 119.206 104.366 106.435 1.00 74.55 403 LEU A C 1
ATOM 2239 O O . LEU A 1 431 ? 119.056 105.552 106.749 1.00 74.55 403 LEU A O 1
ATOM 2244 N N . LEU A 1 432 ? 120.025 103.972 105.464 1.00 76.82 404 LEU A N 1
ATOM 2245 C CA . LEU A 1 432 ? 120.827 104.888 104.660 1.00 76.82 404 LEU A CA 1
ATOM 2246 C C . LEU A 1 432 ? 121.695 105.836 105.495 1.00 76.82 404 LEU A C 1
ATOM 2247 O O . LEU A 1 432 ? 121.553 107.059 105.402 1.00 76.82 404 LEU A O 1
ATOM 2252 N N . PRO A 1 433 ? 122.608 105.303 106.324 1.00 72.38 405 PRO A N 1
ATOM 2253 C CA . PRO A 1 433 ? 123.573 106.174 107.028 1.00 72.38 405 PRO A CA 1
ATOM 2254 C C . PRO A 1 433 ? 124.843 106.392 106.203 1.00 72.38 405 PRO A C 1
ATOM 2255 O O . PRO A 1 433 ? 125.900 105.799 106.427 1.00 72.38 405 PRO A O 1
ATOM 2259 N N . SER A 1 434 ? 124.741 107.280 105.211 1.00 70.27 406 SER A N 1
ATOM 2260 C CA . SER A 1 434 ? 125.798 107.463 104.215 1.00 70.27 406 SER A CA 1
ATOM 2261 C C . SER A 1 434 ? 126.967 108.276 104.781 1.00 70.27 406 SER A C 1
ATOM 2262 O O . SER A 1 434 ? 127.315 109.352 104.295 1.00 70.27 406 SER A O 1
ATOM 2265 N N . ALA A 1 435 ? 127.566 107.738 105.843 1.00 65.10 407 ALA A N 1
ATOM 2266 C CA . ALA A 1 435 ? 128.798 108.213 106.470 1.00 65.10 407 ALA A CA 1
ATOM 2267 C C . ALA A 1 435 ? 128.667 109.596 107.097 1.00 65.10 407 ALA A C 1
ATOM 2268 O O . ALA A 1 435 ? 129.645 110.090 107.672 1.00 65.10 407 ALA A O 1
ATOM 2270 N N . LEU A 1 436 ? 127.508 110.236 107.010 1.00 61.47 408 LEU A N 1
ATOM 2271 C CA . LEU A 1 436 ? 127.280 111.535 107.631 1.00 61.47 408 LEU A CA 1
ATOM 2272 C C . LEU A 1 436 ? 126.173 111.508 108.668 1.00 61.47 408 LEU A C 1
ATOM 2273 O O . LEU A 1 436 ? 126.307 112.133 109.723 1.00 61.47 408 LEU A O 1
ATOM 2278 N N . GLN A 1 437 ? 125.074 110.802 108.393 1.00 60.90 409 GLN A N 1
ATOM 2279 C CA . GLN A 1 437 ? 124.058 110.600 109.418 1.00 60.90 409 GLN A CA 1
ATOM 2280 C C . GLN A 1 437 ? 124.591 109.740 110.555 1.00 60.90 409 GLN A C 1
ATOM 2281 O O . GLN A 1 437 ? 124.119 109.851 111.692 1.00 60.90 409 GLN A O 1
ATOM 2287 N N . LYS A 1 438 ? 125.572 108.880 110.268 1.00 59.10 410 LYS A N 1
ATOM 2288 C CA . LYS A 1 438 ? 126.253 108.148 111.331 1.00 59.10 410 LYS A CA 1
ATOM 2289 C C . LYS A 1 438 ? 126.997 109.100 112.258 1.00 59.10 410 LYS A C 1
ATOM 2290 O O . LYS A 1 438 ? 126.936 108.961 113.486 1.00 59.10 410 LYS A O 1
ATOM 2296 N N . MET A 1 439 ? 127.709 110.073 111.686 1.00 55.99 411 MET A N 1
ATOM 2297 C CA . MET A 1 439 ? 128.425 111.046 112.503 1.00 55.99 411 MET A CA 1
ATOM 2298 C C . MET A 1 439 ? 127.458 111.960 113.245 1.00 55.99 411 MET A C 1
ATOM 2299 O O . MET A 1 439 ? 127.730 112.372 114.378 1.00 55.99 411 MET A O 1
ATOM 2304 N N . ALA A 1 440 ? 126.325 112.289 112.620 1.00 51.61 412 ALA A N 1
ATOM 2305 C CA . ALA A 1 440 ? 125.320 113.100 113.298 1.00 51.61 412 ALA A CA 1
ATOM 2306 C C . ALA A 1 440 ? 124.596 112.305 114.377 1.00 51.61 412 ALA A C 1
ATOM 2307 O O . ALA A 1 440 ? 124.234 112.864 115.419 1.00 51.61 412 ALA A O 1
ATOM 2309 N N . LEU A 1 441 ? 124.376 111.008 114.148 1.00 47.34 413 LEU A N 1
ATOM 2310 C CA . LEU A 1 441 ? 123.753 110.174 115.170 1.00 47.34 413 LEU A CA 1
ATOM 2311 C C . LEU A 1 441 ? 124.695 109.930 116.341 1.00 47.34 413 LEU A C 1
ATOM 2312 O O . LEU A 1 441 ? 124.238 109.773 117.479 1.00 47.34 413 LEU A O 1
ATOM 2317 N N . GLY A 1 442 ? 126.004 109.893 116.084 1.00 50.22 414 GLY A N 1
ATOM 2318 C CA . GLY A 1 442 ? 126.955 109.716 117.169 1.00 50.22 414 GLY A CA 1
ATOM 2319 C C . GLY A 1 442 ? 126.927 110.867 118.154 1.00 50.22 414 GLY A C 1
ATOM 2320 O O . GLY A 1 442 ? 126.820 110.664 119.366 1.00 50.22 414 GLY A O 1
ATOM 2321 N N . MET A 1 443 ? 127.021 112.097 117.645 1.00 44.98 415 MET A N 1
ATOM 2322 C CA . MET A 1 443 ? 126.915 113.264 118.512 1.00 44.98 415 MET A CA 1
ATOM 2323 C C . MET A 1 443 ? 125.522 113.410 119.106 1.00 44.98 415 MET A C 1
ATOM 2324 O O . MET A 1 443 ? 125.377 114.021 120.170 1.00 44.98 415 MET A O 1
ATOM 2329 N N . PHE A 1 444 ? 124.496 112.870 118.443 1.00 47.26 416 PHE A N 1
ATOM 2330 C CA . PHE A 1 444 ? 123.177 112.803 119.062 1.00 47.26 416 PHE A CA 1
ATOM 2331 C C . PHE A 1 444 ? 123.202 111.894 120.283 1.00 47.26 416 PHE A C 1
ATOM 2332 O O . PHE A 1 444 ? 122.631 112.227 121.328 1.00 47.26 416 PHE A O 1
ATOM 2340 N N . PHE A 1 445 ? 123.859 110.736 120.167 1.00 46.15 417 PHE A N 1
ATOM 2341 C CA . PHE A 1 445 ? 124.106 109.911 121.343 1.00 46.15 417 PHE A CA 1
ATOM 2342 C C . PHE A 1 445 ? 125.089 110.582 122.291 1.00 46.15 417 PHE A C 1
ATOM 2343 O O . PHE A 1 445 ? 125.015 110.376 123.508 1.00 46.15 417 PHE A O 1
ATOM 2351 N N . GLY A 1 446 ? 126.015 111.381 121.755 1.00 45.03 418 GLY A N 1
ATOM 2352 C CA . GLY A 1 446 ? 126.913 112.136 122.613 1.00 45.03 418 GLY A CA 1
ATOM 2353 C C . GLY A 1 446 ? 126.181 113.170 123.444 1.00 45.03 418 GLY A C 1
ATOM 2354 O O . GLY A 1 446 ? 126.450 113.325 124.638 1.00 45.03 418 GLY A O 1
ATOM 2355 N N . PHE A 1 447 ? 125.246 113.895 122.825 1.00 43.41 419 PHE A N 1
ATOM 2356 C CA . PHE A 1 447 ? 124.390 114.796 123.588 1.00 43.41 419 PHE A CA 1
ATOM 2357 C C . PHE A 1 447 ? 123.500 114.018 124.547 1.00 43.41 419 PHE A C 1
ATOM 2358 O O . PHE A 1 447 ? 123.256 114.459 125.676 1.00 43.41 419 PHE A O 1
ATOM 2366 N N . THR A 1 448 ? 123.007 112.855 124.113 1.00 44.85 420 THR A N 1
ATOM 2367 C CA . THR A 1 448 ? 122.239 111.996 125.007 1.00 44.85 420 THR A CA 1
ATOM 2368 C C . THR A 1 448 ? 123.117 111.441 126.123 1.00 44.85 420 THR A C 1
ATOM 2369 O O . THR A 1 448 ? 122.638 111.233 127.244 1.00 44.85 420 THR A O 1
ATOM 2373 N N . SER A 1 449 ? 124.403 111.211 125.842 1.00 49.19 421 SER A N 1
ATOM 2374 C CA . SER A 1 449 ? 125.326 110.802 126.896 1.00 49.19 421 SER A CA 1
ATOM 2375 C C . SER A 1 449 ? 125.446 111.880 127.965 1.00 49.19 421 SER A C 1
ATOM 2376 O O . SER A 1 449 ? 125.575 111.573 129.156 1.00 49.19 421 SER A O 1
ATOM 2379 N N . VAL A 1 450 ? 125.407 113.151 127.558 1.00 45.74 422 VAL A N 1
ATOM 2380 C CA . VAL A 1 450 ? 125.373 114.236 128.531 1.00 45.74 422 VAL A CA 1
ATOM 2381 C C . VAL A 1 450 ? 124.024 114.274 129.237 1.00 45.74 422 VAL A C 1
ATOM 2382 O O . VAL A 1 450 ? 123.935 114.679 130.403 1.00 45.74 422 VAL A O 1
ATOM 2386 N N . ILE A 1 451 ? 122.958 113.852 128.554 1.00 50.51 423 ILE A N 1
ATOM 2387 C CA . ILE A 1 451 ? 121.641 113.807 129.182 1.00 50.51 423 ILE A CA 1
ATOM 2388 C C . ILE A 1 451 ? 121.628 112.786 130.314 1.00 50.51 423 ILE A C 1
ATOM 2389 O O . ILE A 1 451 ? 121.157 113.069 131.421 1.00 50.51 423 ILE A O 1
ATOM 2394 N N . VAL A 1 452 ? 122.150 111.585 130.056 1.00 54.43 424 VAL A N 1
ATOM 2395 C CA . VAL A 1 452 ? 122.256 110.592 131.120 1.00 54.43 424 VAL A CA 1
ATOM 2396 C C . VAL A 1 452 ? 123.259 111.042 132.175 1.00 54.43 424 VAL A C 1
ATOM 2397 O O . VAL A 1 452 ? 123.108 110.724 133.361 1.00 54.43 424 VAL A O 1
ATOM 2401 N N . ALA A 1 453 ? 124.290 111.789 131.773 1.00 59.97 425 ALA A N 1
ATOM 2402 C CA . ALA A 1 453 ? 125.235 112.324 132.747 1.00 59.97 425 ALA A CA 1
ATOM 2403 C C . ALA A 1 453 ? 124.600 113.433 133.577 1.00 59.97 425 ALA A C 1
ATOM 2404 O O . ALA A 1 453 ? 124.852 113.535 134.783 1.00 59.97 425 ALA A O 1
ATOM 2406 N N . GLY A 1 454 ? 123.776 114.273 132.948 1.00 58.73 426 GLY A N 1
ATOM 2407 C CA . GLY A 1 454 ? 123.102 115.323 133.692 1.00 58.73 426 GLY A CA 1
ATOM 2408 C C . GLY A 1 454 ? 121.983 114.792 134.567 1.00 58.73 426 GLY A C 1
ATOM 2409 O O . GLY A 1 454 ? 121.784 115.265 135.690 1.00 58.73 426 GLY A O 1
ATOM 2410 N N . VAL A 1 455 ? 121.232 113.808 134.066 1.00 56.66 427 VAL A N 1
ATOM 2411 C CA . VAL A 1 455 ? 120.187 113.185 134.874 1.00 56.66 427 VAL A CA 1
ATOM 2412 C C . VAL A 1 455 ? 120.799 112.488 136.082 1.00 56.66 427 VAL A C 1
ATOM 2413 O O . VAL A 1 455 ? 120.290 112.592 137.205 1.00 56.66 427 VAL A O 1
ATOM 2417 N N . LEU A 1 456 ? 121.909 111.774 135.873 1.00 64.45 428 LEU A N 1
ATOM 2418 C CA . LEU A 1 456 ? 122.610 111.153 136.991 1.00 64.45 428 LEU A CA 1
ATOM 2419 C C . LEU A 1 456 ? 123.186 112.196 137.939 1.00 64.45 428 LEU A C 1
ATOM 2420 O O . LEU A 1 456 ? 123.324 111.932 139.139 1.00 64.45 428 LEU A O 1
ATOM 2425 N N . GLU A 1 457 ? 123.525 113.380 137.424 1.00 71.42 429 GLU A N 1
ATOM 2426 C CA . GLU A 1 457 ? 124.068 114.435 138.274 1.00 71.42 429 GLU A CA 1
ATOM 2427 C C . GLU A 1 457 ? 123.033 114.914 139.285 1.00 71.42 429 GLU A C 1
ATOM 2428 O O . GLU A 1 457 ? 123.310 114.982 140.488 1.00 71.42 429 GLU A O 1
ATOM 2434 N N . MET A 1 458 ? 121.831 115.255 138.813 1.00 67.52 430 MET A N 1
ATOM 2435 C CA . MET A 1 458 ? 120.782 115.701 139.724 1.00 67.52 430 MET A CA 1
ATOM 2436 C C . MET A 1 458 ? 120.304 114.574 140.629 1.00 67.52 430 MET A C 1
ATOM 2437 O O . MET A 1 458 ? 119.828 114.833 141.740 1.00 67.52 430 MET A O 1
ATOM 2442 N N . GLU A 1 459 ? 120.416 113.323 140.174 1.00 71.80 431 GLU A N 1
ATOM 2443 C CA . GLU A 1 459 ? 120.073 112.195 141.033 1.00 71.80 431 GLU A CA 1
ATOM 2444 C C . GLU A 1 459 ? 121.053 112.059 142.191 1.00 71.80 431 GLU A C 1
ATOM 2445 O O . GLU A 1 459 ? 120.694 111.526 143.247 1.00 71.80 431 GLU A O 1
ATOM 2451 N N . ARG A 1 460 ? 122.288 112.533 142.014 1.00 75.30 432 ARG A N 1
ATOM 2452 C CA . ARG A 1 460 ? 123.262 112.484 143.099 1.00 75.30 432 ARG A CA 1
ATOM 2453 C C . ARG A 1 460 ? 123.000 113.579 144.125 1.00 75.30 432 ARG A C 1
ATOM 2454 O O . ARG A 1 460 ? 123.177 113.363 145.330 1.00 75.30 432 ARG A O 1
ATOM 2462 N N . LEU A 1 461 ? 122.577 114.759 143.669 1.00 80.51 433 LEU A N 1
ATOM 2463 C CA . LEU A 1 461 ? 122.317 115.862 144.588 1.00 80.51 433 LEU A CA 1
ATOM 2464 C C . LEU A 1 461 ? 120.981 115.712 145.303 1.00 80.51 433 LEU A C 1
ATOM 2465 O O . LEU A 1 461 ? 120.839 116.178 146.440 1.00 80.51 433 LEU A O 1
ATOM 2470 N N . HIS A 1 462 ? 119.996 115.078 144.663 1.00 88.31 434 HIS A N 1
ATOM 2471 C CA . HIS A 1 462 ? 118.700 114.897 145.309 1.00 88.31 434 HIS A CA 1
ATOM 2472 C C . HIS A 1 462 ? 118.793 113.953 146.500 1.00 88.31 434 HIS A C 1
ATOM 2473 O O . HIS A 1 462 ? 118.054 114.119 147.478 1.00 88.31 434 HIS A O 1
ATOM 2480 N N . TYR A 1 463 ? 119.684 112.961 146.440 1.00 91.81 435 TYR A N 1
ATOM 2481 C CA . TYR A 1 463 ? 119.874 112.075 147.583 1.00 91.81 435 TYR A CA 1
ATOM 2482 C C . TYR A 1 463 ? 120.487 112.824 148.760 1.00 91.81 435 TYR A C 1
ATOM 2483 O O . TYR A 1 463 ? 120.149 112.555 149.919 1.00 91.81 435 TYR A O 1
ATOM 2492 N N . ILE A 1 464 ? 121.393 113.764 148.482 1.00 95.95 436 ILE A N 1
ATOM 2493 C CA . ILE A 1 464 ? 121.961 114.584 149.546 1.00 95.95 436 ILE A CA 1
ATOM 2494 C C . ILE A 1 464 ? 120.892 115.475 150.163 1.00 95.95 436 ILE A C 1
ATOM 2495 O O . ILE A 1 464 ? 120.929 115.762 151.366 1.00 95.95 436 ILE A O 1
ATOM 2500 N N . HIS A 1 465 ? 119.921 115.922 149.362 1.00 97.86 437 HIS A N 1
ATOM 2501 C CA . HIS A 1 465 ? 118.826 116.721 149.898 1.00 97.86 437 HIS A CA 1
ATOM 2502 C C . HIS A 1 465 ? 117.933 115.902 150.821 1.00 97.86 437 HIS A C 1
ATOM 2503 O O . HIS A 1 465 ? 117.320 116.457 151.741 1.00 97.86 437 HIS A O 1
ATOM 2510 N N . HIS A 1 466 ? 117.844 114.589 150.593 1.00 98.98 438 HIS A N 1
ATOM 2511 C CA . HIS A 1 466 ? 117.037 113.741 151.464 1.00 98.98 438 HIS A CA 1
ATOM 2512 C C . HIS A 1 466 ? 117.659 113.603 152.848 1.00 98.98 438 HIS A C 1
ATOM 2513 O O . HIS A 1 466 ? 116.931 113.528 153.845 1.00 98.98 438 HIS A O 1
ATOM 2520 N N . ASN A 1 467 ? 118.988 113.570 152.924 1.00 99.56 439 ASN A N 1
ATOM 2521 C CA . ASN A 1 467 ? 119.715 113.443 154.187 1.00 99.56 439 ASN A CA 1
ATOM 2522 C C . ASN A 1 467 ? 119.276 112.213 154.977 1.00 99.56 439 ASN A C 1
ATOM 2523 O O . ASN A 1 467 ? 119.908 111.840 155.966 1.00 99.56 439 ASN A O 1
ATOM 2528 N N . ALA A 1 481 ? 128.856 110.020 150.391 1.00 91.57 453 ALA A N 1
ATOM 2529 C CA . ALA A 1 481 ? 127.703 109.769 151.247 1.00 91.57 453 ALA A CA 1
ATOM 2530 C C . ALA A 1 481 ? 127.036 108.445 150.889 1.00 91.57 453 ALA A C 1
ATOM 2531 O O . ALA A 1 481 ? 126.484 107.764 151.753 1.00 91.57 453 ALA A O 1
ATOM 2533 N N . ALA A 1 482 ? 127.097 108.088 149.613 1.00 95.42 454 ALA A N 1
ATOM 2534 C CA . ALA A 1 482 ? 126.482 106.871 149.103 1.00 95.42 454 ALA A CA 1
ATOM 2535 C C . ALA A 1 482 ? 127.058 106.590 147.718 1.00 95.42 454 ALA A C 1
ATOM 2536 O O . ALA A 1 482 ? 127.634 107.486 147.095 1.00 95.42 454 ALA A O 1
ATOM 2538 N N . PRO A 1 483 ? 126.929 105.353 147.229 1.00 96.71 455 PRO A N 1
ATOM 2539 C CA . PRO A 1 483 ? 127.344 105.078 145.843 1.00 96.71 455 PRO A CA 1
ATOM 2540 C C . PRO A 1 483 ? 126.594 105.906 144.816 1.00 96.71 455 PRO A C 1
ATOM 2541 O O . PRO A 1 483 ? 127.132 106.161 143.731 1.00 96.71 455 PRO A O 1
ATOM 2545 N N . LEU A 1 484 ? 125.367 106.332 145.129 1.00 88.39 456 LEU A N 1
ATOM 2546 C CA . LEU A 1 484 ? 124.560 107.169 144.239 1.00 88.39 456 LEU A CA 1
ATOM 2547 C C . LEU A 1 484 ? 124.370 106.502 142.878 1.00 88.39 456 LEU A C 1
ATOM 2548 O O . LEU A 1 484 ? 124.575 107.112 141.826 1.00 88.39 456 LEU A O 1
ATOM 2553 N N . SER A 1 485 ? 123.966 105.231 142.912 1.00 87.66 457 SER A N 1
ATOM 2554 C CA . SER A 1 485 ? 123.766 104.415 141.713 1.00 87.66 457 SER A CA 1
ATOM 2555 C C . SER A 1 485 ? 125.031 104.392 140.852 1.00 87.66 457 SER A C 1
ATOM 2556 O O . SER A 1 485 ? 125.048 104.840 139.703 1.00 87.66 457 SER A O 1
ATOM 2559 N N . ILE A 1 486 ? 126.105 103.859 141.440 1.00 90.98 458 ILE A N 1
ATOM 2560 C CA . ILE A 1 486 ? 127.372 103.776 140.720 1.00 90.98 458 ILE A CA 1
ATOM 2561 C C . ILE A 1 486 ? 127.277 102.775 139.575 1.00 90.98 458 ILE A C 1
ATOM 2562 O O . ILE A 1 486 ? 127.964 102.919 138.556 1.00 90.98 458 ILE A O 1
ATOM 2567 N N . TRP A 1 487 ? 126.423 101.757 139.709 1.00 92.65 459 TRP A N 1
ATOM 2568 C CA . TRP A 1 487 ? 126.207 100.818 138.617 1.00 92.65 459 TRP A CA 1
ATOM 2569 C C . TRP A 1 487 ? 125.368 101.413 137.495 1.00 92.65 459 TRP A C 1
ATOM 2570 O O . TRP A 1 487 ? 125.313 100.828 136.408 1.00 92.65 459 TRP A O 1
ATOM 2581 N N . TRP A 1 488 ? 124.721 102.552 137.730 1.00 83.27 460 TRP A N 1
ATOM 2582 C CA . TRP A 1 488 ? 123.999 103.274 136.692 1.00 83.27 460 TRP A CA 1
ATOM 2583 C C . TRP A 1 488 ? 124.909 104.189 135.883 1.00 83.27 460 TRP A C 1
ATOM 2584 O O . TRP A 1 488 ? 124.412 105.017 135.113 1.00 83.27 460 TRP A O 1
ATOM 2595 N N . GLN A 1 489 ? 126.226 104.058 136.043 1.00 75.46 461 GLN A N 1
ATOM 2596 C CA . GLN A 1 489 ? 127.185 104.815 135.252 1.00 75.46 461 GLN A CA 1
ATOM 2597 C C . GLN A 1 489 ? 127.715 104.032 134.059 1.00 75.46 461 GLN A C 1
ATOM 2598 O O . GLN A 1 489 ? 128.220 104.642 133.110 1.00 75.46 461 GLN A O 1
ATOM 2604 N N . ILE A 1 490 ? 127.613 102.707 134.082 1.00 70.29 462 ILE A N 1
ATOM 2605 C CA . ILE A 1 490 ? 128.043 101.875 132.959 1.00 70.29 462 ILE A CA 1
ATOM 2606 C C . ILE A 1 490 ? 127.140 102.047 131.735 1.00 70.29 462 ILE A C 1
ATOM 2607 O O . ILE A 1 490 ? 127.629 101.849 130.613 1.00 70.29 462 ILE A O 1
ATOM 2612 N N . PRO A 1 491 ? 125.847 102.398 131.852 1.00 71.60 463 PRO A N 1
ATOM 2613 C CA . PRO A 1 491 ? 125.106 102.695 130.613 1.00 71.60 463 PRO A CA 1
ATOM 2614 C C . PRO A 1 491 ? 125.575 103.968 129.933 1.00 71.60 463 PRO A C 1
ATOM 2615 O O . PRO A 1 491 ? 125.739 103.980 128.707 1.00 71.60 463 PRO A O 1
ATOM 2619 N N . GLN A 1 492 ? 125.799 105.045 130.692 1.00 65.06 464 GLN A N 1
ATOM 2620 C CA . GLN A 1 492 ? 126.319 106.266 130.086 1.00 65.06 464 GLN A CA 1
ATOM 2621 C C . GLN A 1 492 ? 127.766 106.091 129.642 1.00 65.06 464 GLN A C 1
ATOM 2622 O O . GLN A 1 492 ? 128.215 106.774 128.715 1.00 65.06 464 GLN A O 1
ATOM 2628 N N . TYR A 1 493 ? 128.508 105.186 130.287 1.00 68.37 465 TYR A N 1
ATOM 2629 C CA . TYR A 1 493 ? 129.824 104.817 129.777 1.00 68.37 465 TYR A CA 1
ATOM 2630 C C . TYR A 1 493 ? 129.698 104.017 128.488 1.00 68.37 465 TYR A C 1
ATOM 2631 O O . TYR A 1 493 ? 130.502 104.183 127.564 1.00 68.37 465 TYR A O 1
ATOM 2640 N N . LEU A 1 494 ? 128.696 103.138 128.411 1.00 62.86 466 LEU A N 1
ATOM 2641 C CA . LEU A 1 494 ? 128.416 102.442 127.161 1.00 62.86 466 LEU A CA 1
ATOM 2642 C C . LEU A 1 494 ? 127.802 103.379 126.130 1.00 62.86 466 LEU A C 1
ATOM 2643 O O . LEU A 1 494 ? 127.981 103.174 124.924 1.00 62.86 466 LEU A O 1
ATOM 2648 N N . LEU A 1 495 ? 127.084 104.410 126.581 1.00 55.49 467 LEU A N 1
ATOM 2649 C CA . LEU A 1 495 ? 126.473 105.349 125.647 1.00 55.49 467 LEU A CA 1
ATOM 2650 C C . LEU A 1 495 ? 127.517 106.271 125.029 1.00 55.49 467 LEU A C 1
ATOM 2651 O O . LEU A 1 495 ? 127.462 106.560 123.828 1.00 55.49 467 LEU A O 1
ATOM 2656 N N . ILE A 1 496 ? 128.474 106.746 125.831 1.00 56.01 468 ILE A N 1
ATOM 2657 C CA . ILE A 1 496 ? 129.557 107.552 125.282 1.00 56.01 468 ILE A CA 1
ATOM 2658 C C . ILE A 1 496 ? 130.475 106.712 124.405 1.00 56.01 468 ILE A C 1
ATOM 2659 O O . ILE A 1 496 ? 131.167 107.256 123.537 1.00 56.01 468 ILE A O 1
ATOM 2664 N N . GLY A 1 497 ? 130.494 105.393 124.603 1.00 53.47 469 GLY A N 1
ATOM 2665 C CA . GLY A 1 497 ? 131.212 104.530 123.681 1.00 53.47 469 GLY A CA 1
ATOM 2666 C C . GLY A 1 497 ? 130.490 104.386 122.356 1.00 53.47 469 GLY A C 1
ATOM 2667 O O . GLY A 1 497 ? 131.123 104.282 121.301 1.00 53.47 469 GLY A O 1
ATOM 2668 N N . ILE A 1 498 ? 129.155 104.374 122.391 1.00 50.91 470 ILE A N 1
ATOM 2669 C CA . ILE A 1 498 ? 128.379 104.373 121.155 1.00 50.91 470 ILE A CA 1
ATOM 2670 C C . ILE A 1 498 ? 128.580 105.682 1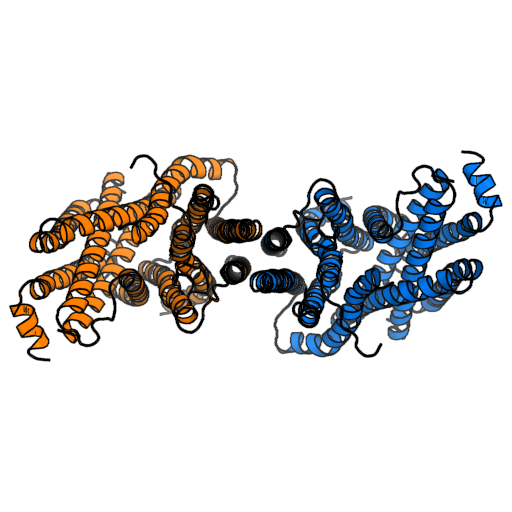20.403 1.00 50.91 470 ILE A C 1
ATOM 2671 O O . ILE A 1 498 ? 128.687 105.699 119.171 1.00 50.91 470 ILE A O 1
ATOM 2676 N N . SER A 1 499 ? 128.641 106.799 121.132 1.00 50.62 471 SER A N 1
ATOM 2677 C CA . SER A 1 499 ? 128.931 108.080 120.498 1.00 50.62 471 SER A CA 1
ATOM 2678 C C . SER A 1 499 ? 130.348 108.121 119.941 1.00 50.62 471 SER A C 1
ATOM 2679 O O . SER A 1 499 ? 130.586 108.742 118.900 1.00 50.62 471 SER A O 1
ATOM 2682 N N . GLU A 1 500 ? 131.297 107.468 120.617 1.00 57.50 472 GLU A N 1
ATOM 2683 C CA . GLU A 1 500 ? 132.676 107.469 120.141 1.00 57.50 472 GLU A CA 1
ATOM 2684 C C . GLU A 1 500 ? 132.844 106.564 118.926 1.00 57.50 472 GLU A C 1
ATOM 2685 O O . GLU A 1 500 ? 133.580 106.901 117.991 1.00 57.50 472 GLU A O 1
ATOM 2691 N N . ILE A 1 501 ? 132.170 105.411 118.919 1.00 55.02 473 ILE A N 1
ATOM 2692 C CA . ILE A 1 501 ? 132.293 104.495 117.790 1.00 55.02 473 ILE A CA 1
ATOM 2693 C C . ILE A 1 501 ? 131.539 105.025 116.576 1.00 55.02 473 ILE A C 1
ATOM 2694 O O . ILE A 1 501 ? 131.855 104.666 115.435 1.00 55.02 473 ILE A O 1
ATOM 2699 N N . PHE A 1 502 ? 130.543 105.884 116.789 1.00 54.43 474 PHE A N 1
ATOM 2700 C CA . PHE A 1 502 ? 129.766 106.449 115.694 1.00 54.43 474 PHE A CA 1
ATOM 2701 C C . PHE A 1 502 ? 130.275 107.811 115.240 1.00 54.43 474 PHE A C 1
ATOM 2702 O O . PHE A 1 502 ? 129.697 108.393 114.316 1.00 54.43 474 PHE A O 1
ATOM 2710 N N . ALA A 1 503 ? 131.328 108.332 115.863 1.00 56.77 475 ALA A N 1
ATOM 2711 C CA . ALA A 1 503 ? 131.950 109.585 115.452 1.00 56.77 475 ALA A CA 1
ATOM 2712 C C . ALA A 1 503 ? 133.367 109.408 114.935 1.00 56.77 475 ALA A C 1
ATOM 2713 O O . ALA A 1 503 ? 133.801 110.168 114.067 1.00 56.77 475 ALA A O 1
ATOM 2715 N N . SER A 1 504 ? 134.102 108.422 115.452 1.00 63.16 476 SER A N 1
ATOM 2716 C CA . SER A 1 504 ? 135.468 108.192 114.994 1.00 63.16 476 SER A CA 1
ATOM 2717 C C . SER A 1 504 ? 135.485 107.367 113.713 1.00 63.16 476 SER A C 1
ATOM 2718 O O . SER A 1 504 ? 135.999 107.812 112.680 1.00 63.16 476 SER A O 1
ATOM 2721 N N . ILE A 1 505 ? 134.921 106.156 113.761 1.00 65.16 477 ILE A N 1
ATOM 2722 C CA . ILE A 1 505 ? 134.949 105.278 112.588 1.00 65.16 477 ILE A CA 1
ATOM 2723 C C . ILE A 1 505 ? 134.197 105.880 111.406 1.00 65.16 477 ILE A C 1
ATOM 2724 O O . ILE A 1 505 ? 134.755 105.900 110.296 1.00 65.16 477 ILE A O 1
ATOM 2729 N N . PRO A 1 506 ? 132.961 106.375 111.551 1.00 63.01 478 PRO A N 1
ATOM 2730 C CA . PRO A 1 506 ? 132.350 107.091 110.421 1.00 63.01 478 PRO A CA 1
ATOM 2731 C C . PRO A 1 506 ? 133.084 108.370 110.070 1.00 63.01 478 PRO A C 1
ATOM 2732 O O . PRO A 1 506 ? 133.128 108.746 108.893 1.00 63.01 478 PRO A O 1
ATOM 2736 N N . GLY A 1 507 ? 133.666 109.049 111.061 1.00 67.82 479 GLY A N 1
ATOM 2737 C CA . GLY A 1 507 ? 134.447 110.239 110.769 1.00 67.82 479 GLY A CA 1
ATOM 2738 C C . GLY A 1 507 ? 135.717 109.928 110.002 1.00 67.82 479 GLY A C 1
ATOM 2739 O O . GLY A 1 507 ? 136.120 110.687 109.116 1.00 67.82 479 GLY A O 1
ATOM 2740 N N . LEU A 1 508 ? 136.371 108.812 110.335 1.00 68.21 480 LEU A N 1
ATOM 2741 C CA . LEU A 1 508 ? 137.539 108.385 109.572 1.00 68.21 480 LEU A CA 1
ATOM 2742 C C . LEU A 1 508 ? 137.152 108.046 108.139 1.00 68.21 480 LEU A C 1
ATOM 2743 O O . LEU A 1 508 ? 137.823 108.458 107.186 1.00 68.21 480 LEU A O 1
ATOM 2748 N N . GLU A 1 509 ? 136.059 107.298 107.967 1.00 72.84 481 GLU A N 1
ATOM 2749 C CA . GLU A 1 509 ? 135.578 106.987 106.626 1.00 72.84 481 GLU A CA 1
ATOM 2750 C C . GLU A 1 509 ? 135.059 108.232 105.915 1.00 72.84 481 GLU A C 1
ATOM 2751 O O . GLU A 1 509 ? 135.110 108.306 104.682 1.00 72.84 481 GLU A O 1
ATOM 2757 N N . PHE A 1 510 ? 134.554 109.211 106.671 1.00 71.62 482 PHE A N 1
ATOM 2758 C CA . PHE A 1 510 ? 134.112 110.466 106.068 1.00 71.62 482 PHE A CA 1
ATOM 2759 C C . PHE A 1 510 ? 135.284 111.245 105.483 1.00 71.62 482 PHE A C 1
ATOM 2760 O O . PHE A 1 510 ? 135.169 111.827 104.397 1.00 71.62 482 PHE A O 1
ATOM 2768 N N . ALA A 1 511 ? 136.411 111.286 106.199 1.00 73.79 483 ALA A N 1
ATOM 2769 C CA . ALA A 1 511 ? 137.570 112.031 105.719 1.00 73.79 483 ALA A CA 1
ATOM 2770 C C . ALA A 1 511 ? 138.085 111.484 104.395 1.00 73.79 483 ALA A C 1
ATOM 2771 O O . ALA A 1 511 ? 138.644 112.237 103.589 1.00 73.79 483 ALA A O 1
ATOM 2773 N N . TYR A 1 512 ? 137.905 110.186 104.149 1.00 83.14 484 TYR A N 1
ATOM 2774 C CA . TYR A 1 512 ? 138.344 109.581 102.899 1.00 83.14 484 TYR A CA 1
ATOM 2775 C C . TYR A 1 512 ? 137.325 109.724 101.775 1.00 83.14 484 TYR A C 1
ATOM 2776 O O . TYR A 1 512 ? 137.563 109.208 100.678 1.00 83.14 484 TYR A O 1
ATOM 2785 N N . SER A 1 513 ? 136.200 110.399 102.017 1.00 86.03 485 SER A N 1
ATOM 2786 C CA . SER A 1 513 ? 135.267 110.694 100.935 1.00 86.03 485 SER A CA 1
ATOM 2787 C C . SER A 1 513 ? 135.686 111.948 100.180 1.00 86.03 485 SER A C 1
ATOM 2788 O O . SER A 1 513 ? 135.580 112.005 98.950 1.00 86.03 485 SER A O 1
ATOM 2791 N N . GLU A 1 514 ? 136.174 112.952 100.902 1.00 84.34 486 GLU A N 1
ATOM 2792 C CA . GLU A 1 514 ? 136.756 114.154 100.320 1.00 84.34 486 GLU A CA 1
ATOM 2793 C C . GLU A 1 514 ? 138.277 114.095 100.396 1.00 84.34 486 GLU A C 1
ATOM 2794 O O . GLU A 1 514 ? 138.948 115.075 100.722 1.00 84.34 486 GLU A O 1
ATOM 2800 N N . ALA A 1 515 ? 138.816 112.909 100.117 1.00 91.41 487 ALA A N 1
ATOM 2801 C CA . ALA A 1 515 ? 140.218 112.503 100.146 1.00 91.41 487 ALA A CA 1
ATOM 2802 C C . ALA A 1 515 ? 141.153 113.104 99.095 1.00 91.41 487 ALA A C 1
ATOM 2803 O O . ALA A 1 515 ? 142.358 113.181 99.364 1.00 91.41 487 ALA A O 1
ATOM 2805 N N . PRO A 1 516 ? 140.657 113.598 97.918 1.00 94.75 488 PRO A N 1
ATOM 2806 C CA . PRO A 1 516 ? 141.313 113.284 96.632 1.00 94.75 488 PRO A CA 1
ATOM 2807 C C . PRO A 1 516 ? 142.823 113.113 96.675 1.00 94.75 488 PRO A C 1
ATOM 2808 O O . PRO A 1 516 ? 143.562 113.946 97.210 1.00 94.75 488 PRO A O 1
ATOM 2812 N N . ARG A 1 517 ? 143.283 112.041 96.032 1.00 97.97 489 ARG A N 1
ATOM 2813 C CA . ARG A 1 517 ? 144.560 111.414 96.346 1.00 97.97 489 ARG A CA 1
ATOM 2814 C C . ARG A 1 517 ? 145.743 112.273 95.922 1.00 97.97 489 ARG A C 1
ATOM 2815 O O . ARG A 1 517 ? 146.507 111.899 95.026 1.00 97.97 489 ARG A O 1
ATOM 2823 N N . SER A 1 518 ? 145.897 113.429 96.566 1.00 94.63 490 SER A N 1
ATOM 2824 C CA . SER A 1 518 ? 147.093 114.247 96.428 1.00 94.63 490 SER A CA 1
ATOM 2825 C C . SER A 1 518 ? 147.645 114.561 97.813 1.00 94.63 490 SER A C 1
ATOM 2826 O O . SER A 1 518 ? 148.861 114.659 98.002 1.00 94.63 490 SER A O 1
ATOM 2829 N N . MET A 1 519 ? 146.748 114.716 98.784 1.00 88.08 491 MET A N 1
ATOM 2830 C CA . MET A 1 519 ? 147.090 114.975 100.177 1.00 88.08 491 MET A CA 1
ATOM 2831 C C . MET A 1 519 ? 146.231 114.123 101.102 1.00 88.08 491 MET A C 1
ATOM 2832 O O . MET A 1 519 ? 145.682 114.610 102.096 1.00 88.08 491 MET A O 1
ATOM 2837 N N . GLN A 1 520 ? 146.099 112.833 100.783 1.00 83.81 492 GLN A N 1
ATOM 2838 C CA . GLN A 1 520 ? 145.251 111.955 101.584 1.00 83.81 492 GLN A CA 1
ATOM 2839 C C . GLN A 1 520 ? 145.798 111.792 102.997 1.00 83.81 492 GLN A C 1
ATOM 2840 O O . GLN A 1 520 ? 145.030 111.636 103.953 1.00 83.81 492 GLN A O 1
ATOM 2846 N N . GLY A 1 521 ? 147.123 111.824 103.150 1.00 86.12 493 GLY A N 1
ATOM 2847 C CA . GLY A 1 521 ? 147.706 111.728 104.476 1.00 86.12 493 GLY A CA 1
ATOM 2848 C C . GLY A 1 521 ? 147.618 113.021 105.261 1.00 86.12 493 GLY A C 1
ATOM 2849 O O . GLY A 1 521 ? 147.647 113.003 106.495 1.00 86.12 493 GLY A O 1
ATOM 2850 N N . ALA A 1 522 ? 147.510 114.155 104.565 1.00 80.52 494 ALA A N 1
ATOM 2851 C CA . ALA A 1 522 ? 147.440 115.440 105.253 1.00 80.52 494 ALA A CA 1
ATOM 2852 C C . ALA A 1 522 ? 146.074 115.655 105.892 1.00 80.52 494 ALA A C 1
ATOM 2853 O O . ALA A 1 522 ? 145.977 116.237 106.979 1.00 80.52 494 ALA A O 1
ATOM 2855 N N . ILE A 1 523 ? 145.007 115.196 105.233 1.00 77.03 495 ILE A N 1
ATOM 2856 C CA . ILE A 1 523 ? 143.670 115.349 105.793 1.00 77.03 495 ILE A CA 1
ATOM 2857 C C . ILE A 1 523 ? 143.476 114.470 107.022 1.00 77.03 495 ILE A C 1
ATOM 2858 O O . ILE A 1 523 ? 142.585 114.738 107.837 1.00 77.03 495 ILE A O 1
ATOM 2863 N N . MET A 1 524 ? 144.292 113.426 107.182 1.00 76.87 496 MET A N 1
ATOM 2864 C CA . MET A 1 524 ? 144.210 112.593 108.376 1.00 76.87 496 MET A CA 1
ATOM 2865 C C . MET A 1 524 ? 144.964 113.206 109.547 1.00 76.87 496 MET A C 1
ATOM 2866 O O . MET A 1 524 ? 144.533 113.066 110.697 1.00 76.87 496 MET A O 1
ATOM 2871 N N . GLY A 1 525 ? 146.083 113.882 109.280 1.00 74.85 497 GLY A N 1
ATOM 2872 C CA . GLY A 1 525 ? 146.809 114.541 110.353 1.00 74.85 497 GLY A CA 1
ATOM 2873 C C . GLY A 1 525 ? 146.053 115.726 110.922 1.00 74.85 497 GLY A C 1
ATOM 2874 O O . GLY A 1 525 ? 146.068 115.958 112.134 1.00 74.85 497 GLY A O 1
ATOM 2875 N N . ILE A 1 526 ? 145.382 116.492 110.058 1.00 70.63 498 ILE A N 1
ATOM 2876 C CA . ILE A 1 526 ? 144.580 117.613 110.530 1.00 70.63 498 ILE A CA 1
ATOM 2877 C C . ILE A 1 526 ? 143.298 117.135 111.200 1.00 70.63 498 ILE A C 1
ATOM 2878 O O . ILE A 1 526 ? 142.736 117.852 112.036 1.00 70.63 498 ILE A O 1
ATOM 2883 N N . PHE A 1 527 ? 142.821 115.933 110.863 1.00 68.44 499 PHE A N 1
ATOM 2884 C CA . PHE A 1 527 ? 141.657 115.386 111.552 1.00 68.44 499 PHE A CA 1
ATOM 2885 C C . PHE A 1 527 ? 141.994 115.028 112.994 1.00 68.44 499 PHE A C 1
ATOM 2886 O O . PHE A 1 527 ? 141.226 115.336 113.913 1.00 68.44 499 PHE A O 1
ATOM 2894 N N . PHE A 1 528 ? 143.139 114.375 113.210 1.00 69.82 500 PHE A N 1
ATOM 2895 C CA . PHE A 1 528 ? 143.604 114.122 114.568 1.00 69.82 500 PHE A CA 1
ATOM 2896 C C . PHE A 1 528 ? 143.975 115.409 115.290 1.00 69.82 500 PHE A C 1
ATOM 2897 O O . PHE A 1 528 ? 143.950 115.443 116.525 1.00 69.82 500 PHE A O 1
ATOM 2905 N N . CYS A 1 529 ? 144.320 116.465 114.547 1.00 68.59 501 CYS A N 1
ATOM 2906 C CA . CYS A 1 529 ? 144.593 117.756 115.167 1.00 68.59 501 CYS A CA 1
ATOM 2907 C C . CYS A 1 529 ? 143.349 118.338 115.824 1.00 68.59 501 CYS A C 1
ATOM 2908 O O . CYS A 1 529 ? 143.457 119.051 116.828 1.00 68.59 501 CYS A O 1
ATOM 2911 N N . LEU A 1 530 ? 142.166 118.050 115.273 1.00 62.45 502 LEU A N 1
ATOM 2912 C CA . LEU A 1 530 ? 140.929 118.533 115.878 1.00 62.45 502 LEU A CA 1
ATOM 2913 C C . LEU A 1 530 ? 140.751 117.975 117.284 1.00 62.45 502 LEU A C 1
ATOM 2914 O O . LEU A 1 530 ? 140.291 118.682 118.188 1.00 62.45 502 LEU A O 1
ATOM 2919 N N . SER A 1 531 ? 141.106 116.705 117.485 1.00 61.37 503 SER A N 1
ATOM 2920 C CA . SER A 1 531 ? 141.043 116.122 118.821 1.00 61.37 503 SER A CA 1
ATOM 2921 C C . SER A 1 531 ? 142.071 116.764 119.743 1.00 61.37 503 SER A C 1
ATOM 2922 O O . SER A 1 531 ? 141.775 117.068 120.904 1.00 61.37 503 SER A O 1
ATOM 2925 N N . GLY A 1 532 ? 143.288 116.983 119.239 1.00 69.40 504 GLY A N 1
ATOM 2926 C CA . GLY A 1 532 ? 144.312 117.615 120.054 1.00 69.40 504 GLY A CA 1
ATOM 2927 C C . GLY A 1 532 ? 143.957 119.037 120.443 1.00 69.40 504 GLY A C 1
ATOM 2928 O O . GLY A 1 532 ? 144.192 119.457 121.579 1.00 69.40 504 GLY A O 1
ATOM 2929 N N . VAL A 1 533 ? 143.397 119.803 119.503 1.00 65.36 505 VAL A N 1
ATOM 2930 C CA . VAL A 1 533 ? 142.944 121.154 119.823 1.00 65.36 505 VAL A CA 1
ATOM 2931 C C . VAL A 1 533 ? 141.821 121.103 120.849 1.00 65.36 505 VAL A C 1
ATOM 2932 O O . VAL A 1 533 ? 141.795 121.888 121.805 1.00 65.36 505 VAL A O 1
ATOM 2936 N N . GLY A 1 534 ? 140.880 120.172 120.676 1.00 60.14 506 GLY A N 1
ATOM 2937 C CA . GLY A 1 534 ? 139.857 119.971 121.687 1.00 60.14 506 GLY A CA 1
ATOM 2938 C C . GLY A 1 534 ? 140.405 119.397 122.977 1.00 60.14 506 GLY A C 1
ATOM 2939 O O . GLY A 1 534 ? 139.752 119.475 124.021 1.00 60.14 506 GLY A O 1
ATOM 2940 N N . SER A 1 535 ? 141.602 118.809 122.926 1.00 65.08 507 SER A N 1
ATOM 2941 C CA . SER A 1 535 ? 142.228 118.271 124.129 1.00 65.08 507 SER A CA 1
ATOM 2942 C C . SER A 1 535 ? 142.974 119.356 124.897 1.00 65.08 507 SER A C 1
ATOM 2943 O O . SER A 1 535 ? 142.769 119.524 126.104 1.00 65.08 507 SER A O 1
ATOM 2946 N N . LEU A 1 536 ? 143.846 120.099 124.212 1.00 72.30 508 LEU A N 1
ATOM 2947 C CA . LEU A 1 536 ? 144.612 121.147 124.879 1.00 72.30 508 LEU A CA 1
ATOM 2948 C C . LEU A 1 536 ? 143.706 122.286 125.331 1.00 72.30 508 LEU A C 1
ATOM 2949 O O . LEU A 1 536 ? 143.746 122.698 126.496 1.00 72.30 508 LEU A O 1
ATOM 2954 N N . LEU A 1 537 ? 142.881 122.810 124.421 1.00 66.27 509 LEU A N 1
ATOM 2955 C CA . LEU A 1 537 ? 141.929 123.847 124.808 1.00 66.27 509 LEU A CA 1
ATOM 2956 C C . LEU A 1 537 ? 140.878 123.305 125.766 1.00 66.27 509 LEU A C 1
ATOM 2957 O O . LEU A 1 537 ? 140.373 124.047 126.616 1.00 66.27 509 LEU A O 1
ATOM 2962 N N . GLY A 1 538 ? 140.534 122.021 125.645 1.00 59.76 510 GLY A N 1
ATOM 2963 C CA . GLY A 1 538 ? 139.640 121.414 126.615 1.00 59.76 510 GLY A CA 1
ATOM 2964 C C . GLY A 1 538 ? 140.276 121.291 127.985 1.00 59.76 510 GLY A C 1
ATOM 2965 O O . GLY A 1 538 ? 139.639 121.575 129.003 1.00 59.76 510 GLY A O 1
ATOM 2966 N N . SER A 1 539 ? 141.541 120.865 128.032 1.00 65.46 511 SER A N 1
ATOM 2967 C CA . SER A 1 539 ? 142.263 120.842 129.299 1.00 65.46 511 SER A CA 1
ATOM 2968 C C . SER A 1 539 ? 142.546 122.251 129.801 1.00 65.46 511 SER A C 1
ATOM 2969 O O . SER A 1 539 ? 142.555 122.485 131.015 1.00 65.46 511 SER A O 1
ATOM 2972 N N . SER A 1 540 ? 142.783 123.197 128.888 1.00 69.53 512 SER A N 1
ATOM 2973 C CA . SER A 1 540 ? 142.936 124.590 129.294 1.00 69.53 512 SER A CA 1
ATOM 2974 C C . SER A 1 540 ? 141.639 125.132 129.877 1.00 69.53 512 SER A C 1
ATOM 2975 O O . SER A 1 540 ? 141.657 125.898 130.847 1.00 69.53 512 SER A O 1
ATOM 2978 N N . LEU A 1 541 ? 140.499 124.747 129.296 1.00 64.18 513 LEU A N 1
ATOM 2979 C CA . LEU A 1 541 ? 139.213 125.122 129.873 1.00 64.18 513 LEU A CA 1
ATOM 2980 C C . LEU A 1 541 ? 139.022 124.477 131.239 1.00 64.18 513 LEU A C 1
ATOM 2981 O O . LEU A 1 541 ? 138.422 125.076 132.140 1.00 64.18 513 LEU A O 1
ATOM 2986 N N . VAL A 1 542 ? 139.524 123.253 131.411 1.00 66.94 514 VAL A N 1
ATOM 2987 C CA . VAL A 1 542 ? 139.495 122.618 132.724 1.00 66.94 514 VAL A CA 1
ATOM 2988 C C . VAL A 1 542 ? 140.455 123.322 133.674 1.00 66.94 514 VAL A C 1
ATOM 2989 O O . VAL A 1 542 ? 140.120 123.586 134.835 1.00 66.94 514 VAL A O 1
ATOM 2993 N N . ALA A 1 543 ? 141.659 123.649 133.195 1.00 72.83 515 ALA A N 1
ATOM 2994 C CA . ALA A 1 543 ? 142.632 124.336 134.038 1.00 72.83 515 ALA A CA 1
ATOM 2995 C C . ALA A 1 543 ? 142.180 125.754 134.366 1.00 72.83 515 ALA A C 1
ATOM 2996 O O . ALA A 1 543 ? 142.442 126.255 135.466 1.00 72.83 515 ALA A O 1
ATOM 2998 N N . LEU A 1 544 ? 141.505 126.419 133.424 1.00 72.05 516 LEU A N 1
ATOM 2999 C CA . LEU A 1 544 ? 141.004 127.764 133.689 1.00 72.05 516 LEU A CA 1
ATOM 3000 C C . LEU A 1 544 ? 139.908 127.745 134.747 1.00 72.05 516 LEU A C 1
ATOM 3001 O O . LEU A 1 544 ? 139.836 128.645 135.591 1.00 72.05 516 LEU A O 1
ATOM 3006 N N . LEU A 1 545 ? 139.049 126.729 134.718 1.00 76.42 517 LEU A N 1
ATOM 3007 C CA . LEU A 1 545 ? 137.989 126.582 135.705 1.00 76.42 517 LEU A CA 1
ATOM 3008 C C . LEU A 1 545 ? 138.437 125.822 136.947 1.00 76.42 517 LEU A C 1
ATOM 3009 O O . LEU A 1 545 ? 137.592 125.473 137.778 1.00 76.42 517 LEU A O 1
ATOM 3014 N N . SER A 1 546 ? 139.736 125.558 137.095 1.00 78.81 518 SER A N 1
ATOM 3015 C CA . SER A 1 546 ? 140.252 124.807 138.233 1.00 78.81 518 SER A CA 1
ATOM 3016 C C . SER A 1 546 ? 140.831 125.705 139.319 1.00 78.81 518 SER A C 1
ATOM 3017 O O . SER A 1 546 ? 140.377 125.659 140.466 1.00 78.81 518 SER A O 1
ATOM 3020 N N . LEU A 1 547 ? 141.834 126.531 138.984 1.00 85.48 519 LEU A N 1
ATOM 3021 C CA . LEU A 1 547 ? 142.460 127.356 140.017 1.00 85.48 519 LEU A CA 1
ATOM 3022 C C . LEU A 1 547 ? 141.597 128.561 140.379 1.00 85.48 519 LEU A C 1
ATOM 3023 O O . LEU A 1 547 ? 141.213 128.692 141.555 1.00 85.48 519 LEU A O 1
ATOM 3028 N N . PRO A 1 548 ? 141.248 129.476 139.444 1.00 89.73 520 PRO A N 1
ATOM 3029 C CA . PRO A 1 548 ? 140.396 130.606 139.835 1.00 89.73 520 PRO A CA 1
ATOM 3030 C C . PRO A 1 548 ? 138.921 130.381 139.539 1.00 89.73 520 PRO A C 1
ATOM 3031 O O . PRO A 1 548 ? 138.071 131.171 139.961 1.00 89.73 520 PRO A O 1
ATOM 3035 N N . GLY A 1 549 ? 138.604 129.310 138.815 1.00 83.31 521 GLY A N 1
ATOM 3036 C CA . GLY A 1 549 ? 137.250 129.090 138.347 1.00 83.31 521 GLY A CA 1
ATOM 3037 C C . GLY A 1 549 ? 136.301 128.523 139.381 1.00 83.31 521 GLY A C 1
ATOM 3038 O O . GLY A 1 549 ? 135.320 129.172 139.755 1.00 83.31 521 GLY A O 1
ATOM 3039 N N . GLY A 1 550 ? 136.583 127.307 139.851 1.00 82.51 522 GLY A N 1
ATOM 3040 C CA . GLY A 1 550 ? 135.716 126.591 140.752 1.00 82.51 522 GLY A CA 1
ATOM 3041 C C . GLY A 1 550 ? 134.832 125.565 140.071 1.00 82.51 522 GLY A C 1
ATOM 3042 O O . GLY A 1 550 ? 134.522 124.530 140.673 1.00 82.51 522 GLY A O 1
ATOM 3043 N N . TRP A 1 551 ? 134.423 125.827 138.824 1.00 72.84 523 TRP A N 1
ATOM 3044 C CA . TRP A 1 551 ? 133.580 124.878 138.102 1.00 72.84 523 TRP A CA 1
ATOM 3045 C C . TRP A 1 551 ? 134.297 123.555 137.872 1.00 72.84 523 TRP A C 1
ATOM 3046 O O . TRP A 1 551 ? 133.649 122.506 137.777 1.00 72.84 523 TRP A O 1
ATOM 3057 N N . LEU A 1 552 ? 135.627 123.581 137.783 1.00 76.01 524 LEU A N 1
ATOM 3058 C CA . LEU A 1 552 ? 136.423 122.366 137.666 1.00 76.01 524 LEU A CA 1
ATOM 3059 C C . LEU A 1 552 ? 137.280 122.118 138.901 1.00 76.01 524 LEU A C 1
ATOM 3060 O O . LEU A 1 552 ? 138.099 121.191 138.898 1.00 76.01 524 LEU A O 1
ATOM 3065 N N . HIS A 1 553 ? 137.113 122.916 139.954 1.00 87.51 525 HIS A N 1
ATOM 3066 C CA . HIS A 1 553 ? 137.827 122.710 141.207 1.00 87.51 525 HIS A CA 1
ATOM 3067 C C . HIS A 1 553 ? 137.141 121.696 142.113 1.00 87.51 525 HIS A C 1
ATOM 3068 O O . HIS A 1 553 ? 137.462 121.629 143.304 1.00 87.51 525 HIS A O 1
ATOM 3075 N N . CYS A 1 554 ? 136.208 120.914 141.574 1.00 93.25 526 CYS A N 1
ATOM 3076 C CA . CYS A 1 554 ? 135.526 119.910 142.382 1.00 93.25 526 CYS A CA 1
ATOM 3077 C C . CYS A 1 554 ? 136.443 118.829 142.957 1.00 93.25 526 CYS A C 1
ATOM 3078 O O . CYS A 1 554 ? 136.149 118.363 144.071 1.00 93.25 526 CYS A O 1
ATOM 3081 N N . PRO A 1 555 ? 137.514 118.376 142.285 1.00 100.98 527 PRO A N 1
ATOM 3082 C CA . PRO A 1 555 ? 138.371 117.344 142.898 1.00 100.98 527 PRO A CA 1
ATOM 3083 C C . PRO A 1 555 ? 138.878 117.676 144.293 1.00 100.98 527 PRO A C 1
ATOM 3084 O O . PRO A 1 555 ? 139.128 116.752 145.079 1.00 100.98 527 PRO A O 1
ATOM 3088 N N . LYS A 1 556 ? 139.046 118.952 144.633 1.00 103.14 528 LYS A N 1
ATOM 3089 C CA . LYS A 1 556 ? 139.524 119.297 145.965 1.00 103.14 528 LYS A CA 1
ATOM 3090 C C . LYS A 1 556 ? 138.459 118.974 147.008 1.00 103.14 528 LYS A C 1
ATOM 3091 O O . LYS A 1 556 ? 137.264 119.200 146.793 1.00 103.14 528 LYS A O 1
ATOM 3097 N N . ASP A 1 557 ? 138.904 118.408 148.133 1.00 108.66 529 ASP A N 1
ATOM 3098 C CA . ASP A 1 557 ? 138.012 117.955 149.204 1.00 108.66 529 ASP A CA 1
ATOM 3099 C C . ASP A 1 557 ? 136.955 116.986 148.677 1.00 108.66 529 ASP A C 1
ATOM 3100 O O . ASP A 1 557 ? 135.828 116.945 149.178 1.00 108.66 529 ASP A O 1
ATOM 3105 N N . PHE A 1 558 ? 137.330 116.199 147.663 1.00 105.08 530 PHE A N 1
ATOM 3106 C CA . PHE A 1 558 ? 136.472 115.237 146.970 1.00 105.08 530 PHE A CA 1
ATOM 3107 C C . PHE A 1 558 ? 135.053 115.757 146.753 1.00 105.08 530 PHE A C 1
ATOM 3108 O O . PHE A 1 558 ? 134.083 115.004 146.889 1.00 105.08 530 PHE A O 1
ATOM 3116 N N . GLY A 1 559 ? 134.927 117.033 146.395 1.00 106.17 531 GLY A N 1
ATOM 3117 C CA . GLY A 1 559 ? 133.633 117.627 146.122 1.00 106.17 531 GLY A CA 1
ATOM 3118 C C . GLY A 1 559 ? 132.683 117.618 147.302 1.00 106.17 531 GLY A C 1
ATOM 3119 O O . GLY A 1 559 ? 131.543 117.159 147.183 1.00 106.17 531 GLY A O 1
ATOM 3120 N N . ASN A 1 560 ? 133.138 118.122 148.449 1.00 108.60 532 ASN A N 1
ATOM 3121 C CA . ASN A 1 560 ? 132.318 118.173 149.656 1.00 108.60 532 ASN A CA 1
ATOM 3122 C C . ASN A 1 560 ? 131.817 119.586 149.941 1.00 108.60 532 ASN A C 1
ATOM 3123 O O . ASN A 1 560 ? 130.609 119.806 150.072 1.00 108.60 532 ASN A O 1
ATOM 3128 N N . ILE A 1 561 ? 132.730 120.551 150.039 1.00 102.70 533 ILE A N 1
ATOM 3129 C CA . ILE A 1 561 ? 132.384 121.949 150.275 1.00 102.70 533 ILE A CA 1
ATOM 3130 C C . ILE A 1 561 ? 133.243 122.804 149.351 1.00 102.70 533 ILE A C 1
ATOM 3131 O O . ILE A 1 561 ? 134.428 123.025 149.627 1.00 102.70 533 ILE A O 1
ATOM 3136 N N . ASN A 1 562 ? 132.653 123.283 148.262 1.00 96.87 534 ASN A N 1
ATOM 3137 C CA . ASN A 1 562 ? 133.360 124.093 147.274 1.00 96.87 534 ASN A CA 1
ATOM 3138 C C . ASN A 1 562 ? 132.325 124.700 146.335 1.00 96.87 534 ASN A C 1
ATOM 3139 O O . ASN A 1 562 ? 131.125 124.427 146.440 1.00 96.87 534 ASN A O 1
ATOM 3144 N N . ASN A 1 563 ? 132.803 125.530 145.412 1.00 85.76 535 ASN A N 1
ATOM 3145 C CA . ASN A 1 563 ? 131.962 126.092 144.356 1.00 85.76 535 ASN A CA 1
ATOM 3146 C C . ASN A 1 563 ? 132.004 125.188 143.122 1.00 85.76 535 ASN A C 1
ATOM 3147 O O . ASN A 1 563 ? 132.330 125.605 142.011 1.00 85.76 535 ASN A O 1
ATOM 3152 N N . CYS A 1 564 ? 131.662 123.918 143.353 1.00 77.44 536 CYS A N 1
ATOM 3153 C CA . CYS A 1 564 ? 131.799 122.894 142.321 1.00 77.44 536 CYS A CA 1
ATOM 3154 C C . CYS A 1 564 ? 130.947 123.219 141.100 1.00 77.44 536 CYS A C 1
ATOM 3155 O O . CYS A 1 564 ? 131.452 123.285 139.973 1.00 77.44 536 CYS A O 1
ATOM 3158 N N . ARG A 1 565 ? 129.645 123.424 141.309 1.00 75.28 537 ARG A N 1
ATOM 3159 C CA . ARG A 1 565 ? 128.704 123.732 140.229 1.00 75.28 537 ARG A CA 1
ATOM 3160 C C . ARG A 1 565 ? 128.749 122.671 139.131 1.00 75.28 537 ARG A C 1
ATOM 3161 O O . ARG A 1 565 ? 128.757 122.985 137.939 1.00 75.28 537 ARG A O 1
ATOM 3169 N N . MET A 1 566 ? 128.786 121.400 139.538 1.00 69.96 538 MET A N 1
ATOM 3170 C CA . MET A 1 566 ? 128.795 120.315 138.562 1.00 69.96 538 MET A CA 1
ATOM 3171 C C . MET A 1 566 ? 127.488 120.254 137.783 1.00 69.96 538 MET A C 1
ATOM 3172 O O . MET A 1 566 ? 127.474 119.808 136.630 1.00 69.96 538 MET A O 1
ATOM 3177 N N . ASP A 1 567 ? 126.385 120.697 138.391 1.00 69.97 539 ASP A N 1
ATOM 3178 C CA . ASP A 1 567 ? 125.111 120.727 137.681 1.00 69.97 539 ASP A CA 1
ATOM 3179 C C . ASP A 1 567 ? 125.120 121.775 136.575 1.00 69.97 539 ASP A C 1
ATOM 3180 O O . ASP A 1 567 ? 124.574 121.545 135.490 1.00 69.97 539 ASP A O 1
ATOM 3185 N N . LEU A 1 568 ? 125.735 122.932 136.832 1.00 66.89 540 LEU A N 1
ATOM 3186 C CA . LEU A 1 568 ? 125.787 123.980 135.818 1.00 66.89 540 LEU A CA 1
ATOM 3187 C C . LEU A 1 568 ? 126.738 123.623 134.684 1.00 66.89 540 LEU A C 1
ATOM 3188 O O . LEU A 1 568 ? 126.506 124.021 133.537 1.00 66.89 540 LEU A O 1
ATOM 3193 N N . TYR A 1 569 ? 127.807 122.879 134.978 1.00 62.89 541 TYR A N 1
ATOM 3194 C CA . TYR A 1 569 ? 128.762 122.516 133.936 1.00 62.89 541 TYR A CA 1
ATOM 3195 C C . TYR A 1 569 ? 128.157 121.517 132.959 1.00 62.89 541 TYR A C 1
ATOM 3196 O O . TYR A 1 569 ? 128.206 121.719 131.740 1.00 62.89 541 TYR A O 1
ATOM 3205 N N . PHE A 1 570 ? 127.585 120.426 133.476 1.00 62.99 542 PHE A N 1
ATOM 3206 C CA . PHE A 1 570 ? 126.969 119.430 132.604 1.00 62.99 542 PHE A CA 1
ATOM 3207 C C . PHE A 1 570 ? 125.792 120.019 131.837 1.00 62.99 542 PHE A C 1
ATOM 3208 O O . PHE A 1 570 ? 125.517 119.617 130.700 1.00 62.99 542 PHE A O 1
ATOM 3216 N N . PHE A 1 571 ? 125.084 120.975 132.443 1.00 61.15 543 PHE A N 1
ATOM 3217 C CA . PHE A 1 571 ? 123.976 121.620 131.748 1.00 61.15 543 PHE A CA 1
ATOM 3218 C C . PHE A 1 571 ? 124.481 122.567 130.667 1.00 61.15 543 PHE A C 1
ATOM 3219 O O . PHE A 1 571 ? 123.919 122.617 129.566 1.00 61.15 543 PHE A O 1
ATOM 3227 N N . LEU A 1 572 ? 125.538 123.328 130.961 1.00 58.19 544 LEU A N 1
ATOM 3228 C CA . LEU A 1 572 ? 126.126 124.194 129.944 1.00 58.19 544 LEU A CA 1
ATOM 3229 C C . LEU A 1 572 ? 126.825 123.375 128.866 1.00 58.19 544 LEU A C 1
ATOM 3230 O O . LEU A 1 572 ? 126.790 123.736 127.684 1.00 58.19 544 LEU A O 1
ATOM 3235 N N . LEU A 1 573 ? 127.463 122.267 129.255 1.00 51.19 545 LEU A N 1
ATOM 3236 C CA . LEU A 1 573 ? 128.094 121.395 128.271 1.00 51.19 545 LEU A CA 1
ATOM 3237 C C . LEU A 1 573 ? 127.064 120.772 127.340 1.00 51.19 545 LEU A C 1
ATOM 3238 O O . LEU A 1 573 ? 127.348 120.557 126.156 1.00 51.19 545 LEU A O 1
ATOM 3243 N N . ALA A 1 574 ? 125.868 120.473 127.853 1.00 50.08 546 ALA A N 1
ATOM 3244 C CA . ALA A 1 574 ? 124.799 119.977 126.993 1.00 50.08 546 ALA A CA 1
ATOM 3245 C C . ALA A 1 574 ? 124.362 121.041 125.995 1.00 50.08 546 ALA A C 1
ATOM 3246 O O . ALA A 1 574 ? 124.067 120.728 124.835 1.00 50.08 546 ALA A O 1
ATOM 3248 N N . GLY A 1 575 ? 124.312 122.302 126.426 1.00 52.63 547 GLY A N 1
ATOM 3249 C CA . GLY A 1 575 ? 123.982 123.376 125.504 1.00 52.63 547 GLY A CA 1
ATOM 3250 C C . GLY A 1 575 ? 125.040 123.570 124.435 1.00 52.63 547 GLY A C 1
ATOM 3251 O O . GLY A 1 575 ? 124.719 123.770 123.261 1.00 52.63 547 GLY A O 1
ATOM 3252 N N . ILE A 1 576 ? 126.316 123.517 124.826 1.00 48.17 548 ILE A N 1
ATOM 3253 C CA . ILE A 1 576 ? 127.396 123.621 123.849 1.00 48.17 548 ILE A CA 1
ATOM 3254 C C . ILE A 1 576 ? 127.382 122.422 122.910 1.00 48.17 548 ILE A C 1
ATOM 3255 O O . ILE A 1 576 ? 127.623 122.556 121.704 1.00 48.17 548 ILE A O 1
ATOM 3260 N N . GLN A 1 577 ? 127.095 121.232 123.443 1.00 46.83 549 GLN A N 1
ATOM 3261 C CA . GLN A 1 577 ? 127.004 120.047 122.596 1.00 46.83 549 GLN A CA 1
ATOM 3262 C C . GLN A 1 577 ? 125.797 120.125 121.670 1.00 46.83 549 GLN A C 1
ATOM 3263 O O . GLN A 1 577 ? 125.874 119.717 120.505 1.00 46.83 549 GLN A O 1
ATOM 3269 N N . ALA A 1 578 ? 124.673 120.645 122.169 1.00 48.74 550 ALA A N 1
ATOM 3270 C CA . ALA A 1 578 ? 123.503 120.823 121.316 1.00 48.74 550 ALA A CA 1
ATOM 3271 C C . ALA A 1 578 ? 123.759 121.875 120.245 1.00 48.74 550 ALA A C 1
ATOM 3272 O O . ALA A 1 578 ? 123.325 121.719 119.097 1.00 48.74 550 ALA A O 1
ATOM 3274 N N . VAL A 1 579 ? 124.459 122.955 120.601 1.00 47.10 551 VAL A N 1
ATOM 3275 C CA . VAL A 1 579 ? 124.849 123.948 119.605 1.00 47.10 551 VAL A CA 1
ATOM 3276 C C . VAL A 1 579 ? 125.802 123.330 118.590 1.00 47.10 551 VAL A C 1
ATOM 3277 O O . VAL A 1 579 ? 125.671 123.547 117.379 1.00 47.10 551 VAL A O 1
ATOM 3281 N N . THR A 1 580 ? 126.770 122.543 119.067 1.00 47.58 552 THR A N 1
ATOM 3282 C CA . THR A 1 580 ? 127.668 121.838 118.158 1.00 47.58 552 THR A CA 1
ATOM 3283 C C . THR A 1 580 ? 126.897 120.868 117.271 1.00 47.58 552 THR A C 1
ATOM 3284 O O . THR A 1 580 ? 127.209 120.718 116.083 1.00 47.58 552 THR A O 1
ATOM 3288 N N . ALA A 1 581 ? 125.882 120.204 117.828 1.00 45.63 553 ALA A N 1
ATOM 3289 C CA . ALA A 1 581 ? 125.046 119.324 117.020 1.00 45.63 553 ALA A CA 1
ATOM 3290 C C . ALA A 1 581 ? 124.168 120.124 116.066 1.00 45.63 553 ALA A C 1
ATOM 3291 O O . ALA A 1 581 ? 123.934 119.702 114.928 1.00 45.63 553 ALA A O 1
ATOM 3293 N N . LEU A 1 582 ? 123.673 121.281 116.512 1.00 43.44 554 LEU A N 1
ATOM 3294 C CA . LEU A 1 582 ? 122.869 122.126 115.634 1.00 43.44 554 LEU A CA 1
ATOM 3295 C C . LEU A 1 582 ? 123.721 122.744 114.532 1.00 43.44 554 LEU A C 1
ATOM 3296 O O . LEU A 1 582 ? 123.283 122.837 113.379 1.00 43.44 554 LEU A O 1
ATOM 3301 N N . LEU A 1 583 ? 124.938 123.177 114.868 1.00 47.78 555 LEU A N 1
ATOM 3302 C CA . LEU A 1 583 ? 125.821 123.753 113.859 1.00 47.78 555 LEU A CA 1
ATOM 3303 C C . LEU A 1 583 ? 126.276 122.700 112.856 1.00 47.78 555 LEU A C 1
ATOM 3304 O O . LEU A 1 583 ? 126.445 123.000 111.668 1.00 47.78 555 LEU A O 1
ATOM 3309 N N . PHE A 1 584 ? 126.476 121.462 113.313 1.00 46.58 556 PHE A N 1
ATOM 3310 C CA . PHE A 1 584 ? 126.945 120.408 112.419 1.00 46.58 556 PHE A CA 1
ATOM 3311 C C . PHE A 1 584 ? 125.902 120.079 111.358 1.00 46.58 556 PHE A C 1
ATOM 3312 O O . PHE A 1 584 ? 126.211 120.047 110.161 1.00 46.58 556 PHE A O 1
ATOM 3320 N N . VAL A 1 585 ? 124.659 119.829 111.778 1.00 47.85 557 VAL A N 1
ATOM 3321 C CA . VAL A 1 585 ? 123.597 119.523 110.823 1.00 47.85 557 VAL A CA 1
ATOM 3322 C C . VAL A 1 585 ? 123.358 120.702 109.891 1.00 47.85 557 VAL A C 1
ATOM 3323 O O . VAL A 1 585 ? 123.045 120.517 108.708 1.00 47.85 557 VAL A O 1
ATOM 3327 N N . TRP A 1 586 ? 123.505 121.929 110.398 1.00 51.60 558 TRP A N 1
ATOM 3328 C CA . TRP A 1 586 ? 123.410 123.100 109.534 1.00 51.60 558 TRP A CA 1
ATOM 3329 C C . TRP A 1 586 ? 124.547 123.127 108.520 1.00 51.60 558 TRP A C 1
ATOM 3330 O O . TRP A 1 586 ? 124.338 123.459 107.348 1.00 51.60 558 TRP A O 1
ATOM 3341 N N . ILE A 1 587 ? 125.760 122.776 108.953 1.00 55.30 559 ILE A N 1
ATOM 3342 C CA . ILE A 1 587 ? 126.891 122.728 108.033 1.00 55.30 559 ILE A CA 1
ATOM 3343 C C . ILE A 1 587 ? 126.806 121.489 107.149 1.00 55.30 559 ILE A C 1
ATOM 3344 O O . ILE A 1 587 ? 127.144 121.534 105.959 1.00 55.30 559 ILE A O 1
ATOM 3349 N N . ALA A 1 588 ? 126.345 120.366 107.708 1.00 57.35 560 ALA A N 1
ATOM 3350 C CA . ALA A 1 588 ? 126.159 119.164 106.901 1.00 57.35 560 ALA A CA 1
ATOM 3351 C C . ALA A 1 588 ? 125.107 119.375 105.821 1.00 57.35 560 ALA A C 1
ATOM 3352 O O . ALA A 1 588 ? 125.203 118.786 104.739 1.00 57.35 560 ALA A O 1
ATOM 3354 N N . GLY A 1 589 ? 124.095 120.202 106.095 1.00 63.76 561 GLY A N 1
ATOM 3355 C CA . GLY A 1 589 ? 123.127 120.537 105.065 1.00 63.76 561 GLY A CA 1
ATOM 3356 C C . GLY A 1 589 ? 123.738 121.311 103.915 1.00 63.76 561 GLY A C 1
ATOM 3357 O O . GLY A 1 589 ? 123.358 121.116 102.757 1.00 63.76 561 GLY A O 1
ATOM 3358 N N . ARG A 1 590 ? 124.691 122.195 104.212 1.00 63.56 562 ARG A N 1
ATOM 3359 C CA . ARG A 1 590 ? 125.429 122.906 103.177 1.00 63.56 562 ARG A CA 1
ATOM 3360 C C . ARG A 1 590 ? 126.539 122.063 102.568 1.00 63.56 562 ARG A C 1
ATOM 3361 O O . ARG A 1 590 ? 127.112 122.460 101.547 1.00 63.56 562 ARG A O 1
ATOM 3369 N N . TYR A 1 591 ? 126.849 120.912 103.166 1.00 68.82 563 TYR A N 1
ATOM 3370 C CA . TYR A 1 591 ? 127.891 120.042 102.631 1.00 68.82 563 TYR A CA 1
ATOM 3371 C C . TYR A 1 591 ? 127.436 119.369 101.343 1.00 68.82 563 TYR A C 1
ATOM 3372 O O . TYR A 1 591 ? 128.155 119.382 100.336 1.00 68.82 563 TYR A O 1
ATOM 3381 N N . GLU A 1 592 ? 126.242 118.771 101.354 1.00 69.38 564 GLU A N 1
ATOM 3382 C CA . GLU A 1 592 ? 125.723 118.120 100.158 1.00 69.38 564 GLU A CA 1
ATOM 3383 C C . GLU A 1 592 ? 125.341 119.118 99.072 1.00 69.38 564 GLU A C 1
ATOM 3384 O O . GLU A 1 592 ? 125.188 118.722 97.911 1.00 69.38 564 GLU A O 1
ATOM 3390 N N . ARG A 1 593 ? 125.183 120.392 99.417 1.00 73.21 565 ARG A N 1
ATOM 3391 C CA . ARG A 1 593 ? 124.831 121.416 98.439 1.00 73.21 565 ARG A CA 1
ATOM 3392 C C . ARG A 1 593 ? 126.035 121.801 97.585 1.00 73.21 565 ARG A C 1
ATOM 3393 O O . ARG A 1 593 ? 126.365 121.120 96.615 1.00 73.21 565 ARG A O 1
ATOM 3401 N N . PRO B 1 55 ? 95.265 146.721 98.893 1.00 108.52 27 PRO B N 1
ATOM 3402 C CA . PRO B 1 55 ? 95.948 147.979 99.214 1.00 108.52 27 PRO B CA 1
ATOM 3403 C C . PRO B 1 55 ? 95.818 149.021 98.107 1.00 108.52 27 PRO B C 1
ATOM 3404 O O . PRO B 1 55 ? 96.833 149.518 97.618 1.00 108.52 27 PRO B O 1
ATOM 3408 N N . ARG B 1 56 ? 94.583 149.337 97.716 1.00 115.69 28 ARG B N 1
ATOM 3409 C CA . ARG B 1 56 ? 94.347 150.321 96.666 1.00 115.69 28 ARG B CA 1
ATOM 3410 C C . ARG B 1 56 ? 94.855 151.696 97.083 1.00 115.69 28 ARG B C 1
ATOM 3411 O O . ARG B 1 56 ? 95.814 152.213 96.500 1.00 115.69 28 ARG B O 1
ATOM 3419 N N . ARG B 1 57 ? 94.221 152.297 98.091 1.00 113.02 29 ARG B N 1
ATOM 3420 C CA . ARG B 1 57 ? 94.696 153.557 98.656 1.00 113.02 29 ARG B CA 1
ATOM 3421 C C . ARG B 1 57 ? 94.700 153.596 100.178 1.00 113.02 29 ARG B C 1
ATOM 3422 O O . ARG B 1 57 ? 95.510 154.331 100.752 1.00 113.02 29 ARG B O 1
ATOM 3430 N N . TRP B 1 58 ? 93.848 152.830 100.855 1.00 107.52 30 TRP B N 1
ATOM 3431 C CA . TRP B 1 58 ? 93.691 152.886 102.305 1.00 107.52 30 TRP B CA 1
ATOM 3432 C C . TRP B 1 58 ? 94.213 151.619 102.976 1.00 107.52 30 TRP B C 1
ATOM 3433 O O . TRP B 1 58 ? 93.586 151.082 103.892 1.00 107.52 30 TRP B O 1
ATOM 3444 N N . ARG B 1 59 ? 95.361 151.117 102.510 1.00 108.99 31 ARG B N 1
ATOM 3445 C CA . ARG B 1 59 ? 95.934 149.909 103.096 1.00 108.99 31 ARG B CA 1
ATOM 3446 C C . ARG B 1 59 ? 96.187 150.071 104.591 1.00 108.99 31 ARG B C 1
ATOM 3447 O O . ARG B 1 59 ? 96.073 149.098 105.347 1.00 108.99 31 ARG B O 1
ATOM 3455 N N . ARG B 1 60 ? 96.503 151.288 105.039 1.00 103.64 32 ARG B N 1
ATOM 3456 C CA . ARG B 1 60 ? 96.669 151.529 106.469 1.00 103.64 32 ARG B CA 1
ATOM 3457 C C . ARG B 1 60 ? 95.350 151.332 107.207 1.00 103.64 32 ARG B C 1
ATOM 3458 O O . ARG B 1 60 ? 95.296 150.647 108.236 1.00 103.64 32 ARG B O 1
ATOM 3466 N N . ALA B 1 61 ? 94.269 151.913 106.681 1.00 101.49 33 ALA B N 1
ATOM 3467 C CA . ALA B 1 61 ? 92.963 151.763 107.313 1.00 101.49 33 ALA B CA 1
ATOM 3468 C C . ALA B 1 61 ? 92.483 150.320 107.250 1.00 101.49 33 ALA B C 1
ATOM 3469 O O . ALA B 1 61 ? 91.888 149.817 108.210 1.00 101.49 33 ALA B O 1
ATOM 3471 N N . ALA B 1 62 ? 92.739 149.635 106.133 1.00 97.76 34 ALA B N 1
ATOM 3472 C CA . ALA B 1 62 ? 92.345 148.235 106.014 1.00 97.76 34 ALA B CA 1
ATOM 3473 C C . ALA B 1 62 ? 93.073 147.371 107.037 1.00 97.76 34 ALA B C 1
ATOM 3474 O O . ALA B 1 62 ? 92.455 146.554 107.732 1.00 97.76 34 ALA B O 1
ATOM 3476 N N . GLY B 1 63 ? 94.393 147.542 107.145 1.00 90.40 35 GLY B N 1
ATOM 3477 C CA . GLY B 1 63 ? 95.144 146.792 108.137 1.00 90.40 35 GLY B CA 1
ATOM 3478 C C . GLY B 1 63 ? 94.701 147.092 109.556 1.00 90.40 35 GLY B C 1
ATOM 3479 O O . GLY B 1 63 ? 94.570 146.183 110.381 1.00 90.40 35 GLY B O 1
ATOM 3480 N N . ALA B 1 64 ? 94.461 148.372 109.859 1.00 93.83 36 ALA B N 1
ATOM 3481 C CA . ALA B 1 64 ? 94.010 148.740 111.196 1.00 93.83 36 ALA B CA 1
ATOM 3482 C C . ALA B 1 64 ? 92.659 148.114 111.514 1.00 93.83 36 ALA B C 1
ATOM 3483 O O . ALA B 1 64 ? 92.448 147.608 112.622 1.00 93.83 36 ALA B O 1
ATOM 3485 N N . ALA B 1 65 ? 91.732 148.136 110.553 1.00 90.60 37 ALA B N 1
ATOM 3486 C CA . ALA B 1 65 ? 90.431 147.512 110.763 1.00 90.60 37 ALA B CA 1
ATOM 3487 C C . ALA B 1 65 ? 90.568 146.008 110.959 1.00 90.60 37 ALA B C 1
ATOM 3488 O O . ALA B 1 65 ? 89.839 145.411 111.758 1.00 90.60 37 ALA B O 1
ATOM 3490 N N . VAL B 1 66 ? 91.499 145.379 110.236 1.00 87.34 38 VAL B N 1
ATOM 3491 C CA . VAL B 1 66 ? 91.741 143.949 110.421 1.00 87.34 38 VAL B CA 1
ATOM 3492 C C . VAL B 1 66 ? 92.213 143.670 111.843 1.00 87.34 38 VAL B C 1
ATOM 3493 O O . VAL B 1 66 ? 91.707 142.765 112.521 1.00 87.34 38 VAL B O 1
ATOM 3497 N N . LEU B 1 67 ? 93.190 144.450 112.318 1.00 83.78 39 LEU B N 1
ATOM 3498 C CA . LEU B 1 67 ? 93.672 144.267 113.686 1.00 83.78 39 LEU B CA 1
ATOM 3499 C C . LEU B 1 67 ? 92.557 144.481 114.702 1.00 83.78 39 LEU B C 1
ATOM 3500 O O . LEU B 1 67 ? 92.430 143.714 115.666 1.00 83.78 39 LEU B O 1
ATOM 3505 N N . LEU B 1 68 ? 91.734 145.514 114.503 1.00 90.03 40 LEU B N 1
ATOM 3506 C CA . LEU B 1 68 ? 90.661 145.798 115.452 1.00 90.03 40 LEU B CA 1
ATOM 3507 C C . LEU B 1 68 ? 89.633 144.674 115.481 1.00 90.03 40 LEU B C 1
ATOM 3508 O O . LEU B 1 68 ? 89.216 144.232 116.558 1.00 90.03 40 LEU B O 1
ATOM 3513 N N . VAL B 1 69 ? 89.210 144.196 114.309 1.00 91.52 41 VAL B N 1
ATOM 3514 C CA . VAL B 1 69 ? 88.196 143.147 114.295 1.00 91.52 41 VAL B CA 1
ATOM 3515 C C . VAL B 1 69 ? 88.762 141.852 114.866 1.00 91.52 41 VAL B C 1
ATOM 3516 O O . VAL B 1 69 ? 88.056 141.122 115.570 1.00 91.52 41 VAL B O 1
ATOM 3520 N N . GLU B 1 70 ? 90.048 141.569 114.632 1.00 89.62 42 GLU B N 1
ATOM 3521 C CA . GLU B 1 70 ? 90.646 140.363 115.197 1.00 89.62 42 GLU B CA 1
ATOM 3522 C C . GLU B 1 70 ? 90.731 140.449 116.718 1.00 89.62 42 GLU B C 1
ATOM 3523 O O . GLU B 1 70 ? 90.388 139.491 117.425 1.00 89.62 42 GLU B O 1
ATOM 3529 N N . MET B 1 71 ? 91.189 141.590 117.242 1.00 91.45 43 MET B N 1
ATOM 3530 C CA . MET B 1 71 ? 91.316 141.722 118.690 1.00 91.45 43 MET B CA 1
ATOM 3531 C C . MET B 1 71 ? 89.949 141.710 119.366 1.00 91.45 43 MET B C 1
ATOM 3532 O O . MET B 1 71 ? 89.792 141.128 120.447 1.00 91.45 43 MET B O 1
ATOM 3537 N N . LEU B 1 72 ? 88.937 142.307 118.730 1.00 98.15 44 LEU B N 1
ATOM 3538 C CA . LEU B 1 72 ? 87.598 142.284 119.307 1.00 98.15 44 LEU B CA 1
ATOM 3539 C C . LEU B 1 72 ? 86.995 140.887 119.246 1.00 98.15 44 LEU B C 1
ATOM 3540 O O . LEU B 1 72 ? 86.274 140.475 120.164 1.00 98.15 44 LEU B O 1
ATOM 3545 N N . GLU B 1 73 ? 87.288 140.136 118.181 1.00 98.40 45 GLU B N 1
ATOM 3546 C CA . GLU B 1 73 ? 86.836 138.752 118.107 1.00 98.40 45 GLU B CA 1
ATOM 3547 C C . GLU B 1 73 ? 87.459 137.919 119.218 1.00 98.40 45 GLU B C 1
ATOM 3548 O O . GLU B 1 73 ? 86.773 137.130 119.875 1.00 98.40 45 GLU B O 1
ATOM 3554 N N . ARG B 1 74 ? 88.765 138.085 119.445 1.00 94.88 46 ARG B N 1
ATOM 3555 C CA . ARG B 1 74 ? 89.419 137.352 120.528 1.00 94.88 46 ARG B CA 1
ATOM 3556 C C . ARG B 1 74 ? 88.854 137.752 121.887 1.00 94.88 46 ARG B C 1
ATOM 3557 O O . ARG B 1 74 ? 88.672 136.903 122.772 1.00 94.88 46 ARG B O 1
ATOM 3565 N N . ALA B 1 75 ? 88.567 139.044 122.070 1.00 102.69 47 ALA B N 1
ATOM 3566 C CA . ALA B 1 75 ? 87.986 139.510 123.325 1.00 102.69 47 ALA B CA 1
ATOM 3567 C C . ALA B 1 75 ? 86.629 138.869 123.574 1.00 102.69 47 ALA B C 1
ATOM 3568 O O . ALA B 1 75 ? 86.369 138.334 124.660 1.00 102.69 47 ALA B O 1
ATOM 3570 N N . ALA B 1 76 ? 85.746 138.921 122.574 1.00 112.08 48 ALA B N 1
ATOM 3571 C CA . ALA B 1 76 ? 84.438 138.293 122.711 1.00 112.08 48 ALA B CA 1
ATOM 3572 C C . ALA B 1 76 ? 84.569 136.795 122.940 1.00 112.08 48 ALA B C 1
ATOM 3573 O O . ALA B 1 76 ? 83.792 136.208 123.700 1.00 112.08 48 ALA B O 1
ATOM 3575 N N . PHE B 1 77 ? 85.543 136.157 122.285 1.00 109.34 49 PHE B N 1
ATOM 3576 C CA . PHE B 1 77 ? 85.746 134.724 122.460 1.00 109.34 49 PHE B CA 1
ATOM 3577 C C . PHE B 1 77 ? 86.075 134.395 123.908 1.00 109.34 49 PHE B C 1
ATOM 3578 O O . PHE B 1 77 ? 85.436 133.531 124.521 1.00 109.34 49 PHE B O 1
ATOM 3586 N N . PHE B 1 78 ? 87.073 135.079 124.472 1.00 118.62 50 PHE B N 1
ATOM 3587 C CA . PHE B 1 78 ? 87.430 134.830 125.865 1.00 118.62 50 PHE B CA 1
ATOM 3588 C C . PHE B 1 78 ? 86.258 135.130 126.794 1.00 118.62 50 PHE B C 1
ATOM 3589 O O . PHE B 1 78 ? 85.988 134.367 127.732 1.00 118.62 50 PHE B O 1
ATOM 3597 N N . GLY B 1 79 ? 85.536 136.223 126.531 1.00 125.79 51 GLY B N 1
ATOM 3598 C CA . GLY B 1 79 ? 84.411 136.576 127.383 1.00 125.79 51 GLY B CA 1
ATOM 3599 C C . GLY B 1 79 ? 83.326 135.516 127.394 1.00 125.79 51 GLY B C 1
ATOM 3600 O O . GLY B 1 79 ? 82.873 135.083 128.457 1.00 125.79 51 GLY B O 1
ATOM 3601 N N . VAL B 1 80 ? 82.898 135.076 126.207 1.00 127.10 52 VAL B N 1
ATOM 3602 C CA . VAL B 1 80 ? 81.812 134.104 126.139 1.00 127.10 52 VAL B CA 1
ATOM 3603 C C . VAL B 1 80 ? 82.269 132.739 126.635 1.00 127.10 52 VAL B C 1
ATOM 3604 O O . VAL B 1 80 ? 81.471 131.983 127.204 1.00 127.10 52 VAL B O 1
ATOM 3608 N N . THR B 1 81 ? 83.550 132.398 126.457 1.00 128.21 53 THR B N 1
ATOM 3609 C CA . THR B 1 81 ? 84.038 131.130 126.989 1.00 128.21 53 THR B CA 1
ATOM 3610 C C . THR B 1 81 ? 84.014 131.141 128.511 1.00 128.21 53 THR B C 1
ATOM 3611 O O . THR B 1 81 ? 83.571 130.173 129.140 1.00 128.21 53 THR B O 1
ATOM 3615 N N . ALA B 1 82 ? 84.482 132.235 129.121 1.00 138.37 54 ALA B N 1
ATOM 3616 C CA . ALA B 1 82 ? 84.401 132.352 130.574 1.00 138.37 54 ALA B CA 1
ATOM 3617 C C . ALA B 1 82 ? 82.952 132.329 131.047 1.00 138.37 54 ALA B C 1
ATOM 3618 O O . ALA B 1 82 ? 82.634 131.703 132.065 1.00 138.37 54 ALA B O 1
ATOM 3620 N N . ASN B 1 83 ? 82.060 132.994 130.309 1.00 139.96 55 ASN B N 1
ATOM 3621 C CA . ASN B 1 83 ? 80.642 132.999 130.658 1.00 139.96 55 ASN B CA 1
ATOM 3622 C C . ASN B 1 83 ? 80.078 131.582 130.681 1.00 139.96 55 ASN B C 1
ATOM 3623 O O . ASN B 1 83 ? 79.449 131.163 131.663 1.00 139.96 55 ASN B O 1
ATOM 3628 N N . LEU B 1 84 ? 80.290 130.830 129.599 1.00 142.10 56 LEU B N 1
ATOM 3629 C CA . LEU B 1 84 ? 79.719 129.492 129.503 1.00 142.10 56 LEU B CA 1
ATOM 3630 C C . LEU B 1 84 ? 80.358 128.542 130.508 1.00 142.10 56 LEU B C 1
ATOM 3631 O O . LEU B 1 84 ? 79.678 127.674 131.069 1.00 142.10 56 LEU B O 1
ATOM 3636 N N . VAL B 1 85 ? 81.661 128.696 130.761 1.00 147.22 57 VAL B N 1
ATOM 3637 C CA . VAL B 1 85 ? 82.322 127.861 131.759 1.00 147.22 57 VAL B CA 1
ATOM 3638 C C . VAL B 1 85 ? 81.752 128.134 133.146 1.00 147.22 57 VAL B C 1
ATOM 3639 O O . VAL B 1 85 ? 81.474 127.203 133.912 1.00 147.22 57 VAL B O 1
ATOM 3643 N N . LEU B 1 86 ? 81.546 129.411 133.483 1.00 150.20 58 LEU B N 1
ATOM 3644 C CA . LEU B 1 86 ? 80.976 129.749 134.784 1.00 150.20 58 LEU B CA 1
ATOM 3645 C C . LEU B 1 86 ? 79.551 129.225 134.915 1.00 150.20 58 LEU B C 1
ATOM 3646 O O . LEU B 1 86 ? 79.165 128.719 135.973 1.00 150.20 58 LEU B O 1
ATOM 3651 N N . TYR B 1 87 ? 78.757 129.333 133.849 1.00 154.41 59 TYR B N 1
ATOM 3652 C CA . TYR B 1 87 ? 77.383 128.836 133.888 1.00 154.41 59 TYR B CA 1
ATOM 3653 C C . TYR B 1 87 ? 77.351 127.322 134.082 1.00 154.41 59 TYR B C 1
ATOM 3654 O O . TYR B 1 87 ? 76.584 126.801 134.909 1.00 154.41 59 TYR B O 1
ATOM 3663 N N . LEU B 1 88 ? 78.185 126.602 133.324 1.00 151.51 60 LEU B N 1
ATOM 3664 C CA . LEU B 1 88 ? 78.282 125.152 133.463 1.00 151.51 60 LEU B CA 1
ATOM 3665 C C . LEU B 1 88 ? 78.697 124.766 134.875 1.00 151.51 60 LEU B C 1
ATOM 3666 O O . LEU B 1 88 ? 78.126 123.847 135.474 1.00 151.51 60 LEU B O 1
ATOM 3671 N N . ASN B 1 89 ? 79.693 125.458 135.427 1.00 152.02 61 ASN B N 1
ATOM 3672 C CA . ASN B 1 89 ? 80.098 125.184 136.800 1.00 152.02 61 ASN B CA 1
ATOM 3673 C C . ASN B 1 89 ? 79.012 125.539 137.804 1.00 152.02 61 ASN B C 1
ATOM 3674 O O . ASN B 1 89 ? 78.951 124.930 138.875 1.00 152.02 61 ASN B O 1
ATOM 3679 N N . SER B 1 90 ? 78.154 126.507 137.490 1.00 156.10 62 SER B N 1
ATOM 3680 C CA . SER B 1 90 ? 77.173 126.959 138.474 1.00 156.10 62 SER B CA 1
ATOM 3681 C C . SER B 1 90 ? 75.941 126.056 138.526 1.00 156.10 62 SER B C 1
ATOM 3682 O O . SER B 1 90 ? 75.692 125.405 139.545 1.00 156.10 62 SER B O 1
ATOM 3685 N N . THR B 1 91 ? 75.165 125.987 137.436 1.00 157.99 63 THR B N 1
ATOM 3686 C CA . THR B 1 91 ? 73.775 125.568 137.637 1.00 157.99 63 THR B CA 1
ATOM 3687 C C . THR B 1 91 ? 73.595 124.133 138.139 1.00 157.99 63 THR B C 1
ATOM 3688 O O . THR B 1 91 ? 73.359 123.929 139.335 1.00 157.99 63 THR B O 1
ATOM 3692 N N . ASN B 1 92 ? 73.697 123.128 137.264 1.00 156.30 64 ASN B N 1
ATOM 3693 C CA . ASN B 1 92 ? 73.901 121.766 137.741 1.00 156.30 64 ASN B CA 1
ATOM 3694 C C . ASN B 1 92 ? 75.035 121.071 137.002 1.00 156.30 64 ASN B C 1
ATOM 3695 O O . ASN B 1 92 ? 76.069 120.748 137.598 1.00 156.30 64 ASN B O 1
ATOM 3700 N N . PHE B 1 93 ? 74.850 120.890 135.688 1.00 153.28 65 PHE B N 1
ATOM 3701 C CA . PHE B 1 93 ? 75.818 120.280 134.780 1.00 153.28 65 PHE B CA 1
ATOM 3702 C C . PHE B 1 93 ? 76.558 119.128 135.446 1.00 153.28 65 PHE B C 1
ATOM 3703 O O . PHE B 1 93 ? 77.776 119.200 135.616 1.00 153.28 65 PHE B O 1
ATOM 3711 N N . ASN B 1 94 ? 75.840 118.046 135.760 1.00 154.83 66 ASN B N 1
ATOM 3712 C CA . ASN B 1 94 ? 76.145 117.118 136.850 1.00 154.83 66 ASN B CA 1
ATOM 3713 C C . ASN B 1 94 ? 77.631 116.949 137.153 1.00 154.83 66 ASN B C 1
ATOM 3714 O O . ASN B 1 94 ? 78.025 116.958 138.323 1.00 154.83 66 ASN B O 1
ATOM 3719 N N . TRP B 1 95 ? 78.466 116.793 136.126 1.00 155.84 67 TRP B N 1
ATOM 3720 C CA . TRP B 1 95 ? 79.905 116.717 136.352 1.00 155.84 67 TRP B CA 1
ATOM 3721 C C . TRP B 1 95 ? 80.461 118.042 136.866 1.00 155.84 67 TRP B C 1
ATOM 3722 O O . TRP B 1 95 ? 81.552 118.077 137.445 1.00 155.84 67 TRP B O 1
ATOM 3733 N N . THR B 1 96 ? 79.725 119.136 136.648 1.00 152.41 68 THR B N 1
ATOM 3734 C CA . THR B 1 96 ? 80.122 120.495 137.026 1.00 152.41 68 THR B CA 1
ATOM 3735 C C . THR B 1 96 ? 81.436 120.915 136.379 1.00 152.41 68 THR B C 1
ATOM 3736 O O . THR B 1 96 ? 81.995 121.961 136.724 1.00 152.41 68 THR B O 1
ATOM 3740 N N . GLY B 1 97 ? 81.945 120.115 135.446 1.00 153.70 69 GLY B N 1
ATOM 3741 C CA . GLY B 1 97 ? 83.227 120.380 134.828 1.00 153.70 69 GLY B CA 1
ATOM 3742 C C . GLY B 1 97 ? 84.396 120.100 135.751 1.00 153.70 69 GLY B C 1
ATOM 3743 O O . GLY B 1 97 ? 85.527 119.923 135.285 1.00 153.70 69 GLY B O 1
ATOM 3744 N N . GLU B 1 98 ? 84.126 120.036 137.059 1.00 151.41 70 GLU B N 1
ATOM 3745 C CA . GLU B 1 98 ? 85.158 119.943 138.086 1.00 151.41 70 GLU B CA 1
ATOM 3746 C C . GLU B 1 98 ? 86.241 120.977 137.816 1.00 151.41 70 GLU B C 1
ATOM 3747 O O . GLU B 1 98 ? 87.436 120.677 137.898 1.00 151.41 70 GLU B O 1
ATOM 3753 N N . GLN B 1 99 ? 85.824 122.199 137.493 1.00 142.20 71 GLN B N 1
ATOM 3754 C CA . GLN B 1 99 ? 86.714 123.186 136.908 1.00 142.20 71 GLN B CA 1
ATOM 3755 C C . GLN B 1 99 ? 86.350 124.581 137.395 1.00 142.20 71 GLN B C 1
ATOM 3756 O O . GLN B 1 99 ? 85.175 124.919 137.561 1.00 142.20 71 GLN B O 1
ATOM 3762 N N . ALA B 1 100 ? 87.383 125.390 137.631 1.00 136.44 72 ALA B N 1
ATOM 3763 C CA . ALA B 1 100 ? 87.195 126.799 137.953 1.00 136.44 72 ALA B CA 1
ATOM 3764 C C . ALA B 1 100 ? 88.059 127.679 137.056 1.00 136.44 72 ALA B C 1
ATOM 3765 O O . ALA B 1 100 ? 87.630 128.758 136.635 1.00 136.44 72 ALA B O 1
ATOM 3767 N N . THR B 1 101 ? 89.273 127.224 136.756 1.00 131.31 73 THR B N 1
ATOM 3768 C CA . THR B 1 101 ? 90.221 127.979 135.943 1.00 131.31 73 THR B CA 1
ATOM 3769 C C . THR B 1 101 ? 91.105 126.975 135.205 1.00 131.31 73 THR B C 1
ATOM 3770 O O . THR B 1 101 ? 91.136 125.790 135.552 1.00 131.31 73 THR B O 1
ATOM 3774 N N . ARG B 1 102 ? 91.824 127.459 134.183 1.00 124.76 74 ARG B N 1
ATOM 3775 C CA . ARG B 1 102 ? 92.681 126.672 133.293 1.00 124.76 74 ARG B CA 1
ATOM 3776 C C . ARG B 1 102 ? 91.828 125.924 132.268 1.00 124.76 74 ARG B C 1
ATOM 3777 O O . ARG B 1 102 ? 92.350 125.362 131.299 1.00 124.76 74 ARG B O 1
ATOM 3785 N N . ALA B 1 103 ? 90.503 125.984 132.424 1.00 116.98 75 ALA B N 1
ATOM 3786 C CA . ALA B 1 103 ? 89.611 125.406 131.424 1.00 116.98 75 ALA B CA 1
ATOM 3787 C C . ALA B 1 103 ? 89.648 126.201 130.124 1.00 116.98 75 ALA B C 1
ATOM 3788 O O . ALA B 1 103 ? 89.455 125.641 129.039 1.00 116.98 75 ALA B O 1
ATOM 3790 N N . ALA B 1 104 ? 89.886 127.509 130.217 1.00 113.02 76 ALA B N 1
ATOM 3791 C CA . ALA B 1 104 ? 89.924 128.372 129.042 1.00 113.02 76 ALA B CA 1
ATOM 3792 C C . ALA B 1 104 ? 91.053 127.968 128.103 1.00 113.02 76 ALA B C 1
ATOM 3793 O O . ALA B 1 104 ? 90.883 127.969 126.880 1.00 113.02 76 ALA B O 1
ATOM 3795 N N . LEU B 1 105 ? 92.209 127.611 128.670 1.00 112.98 77 LEU B N 1
AT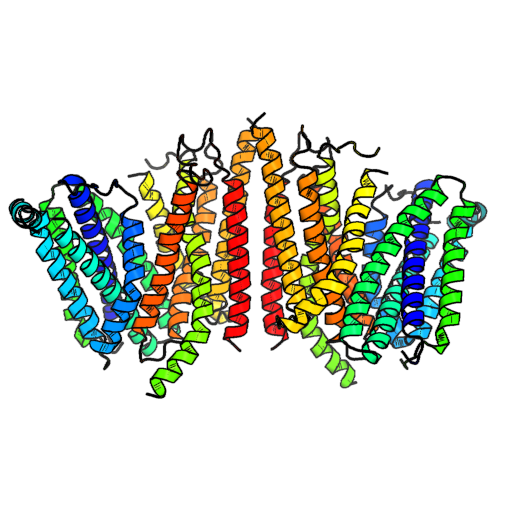OM 3796 C CA . LEU B 1 105 ? 93.343 127.204 127.846 1.00 112.98 77 LEU B CA 1
ATOM 3797 C C . LEU B 1 105 ? 93.044 125.915 127.089 1.00 112.98 77 LEU B C 1
ATOM 3798 O O . LEU B 1 105 ? 93.302 125.823 125.882 1.00 112.98 77 LEU B O 1
ATOM 3803 N N . VAL B 1 106 ? 92.495 124.910 127.776 1.00 110.41 78 VAL B N 1
ATOM 3804 C CA . VAL B 1 106 ? 92.194 123.652 127.102 1.00 110.41 78 VAL B CA 1
ATOM 3805 C C . VAL B 1 106 ? 91.051 123.830 126.110 1.00 110.41 78 VAL B C 1
ATOM 3806 O O . VAL B 1 106 ? 90.994 123.132 125.090 1.00 110.41 78 VAL B O 1
ATOM 3810 N N . PHE B 1 107 ? 90.149 124.786 126.351 1.00 114.08 79 PHE B N 1
ATOM 3811 C CA . PHE B 1 107 ? 89.091 125.024 125.376 1.00 114.08 79 PHE B CA 1
ATOM 3812 C C . PHE B 1 107 ? 89.621 125.744 124.143 1.00 114.08 79 PHE B C 1
ATOM 3813 O O . PHE B 1 107 ? 89.162 125.478 123.027 1.00 114.08 79 PHE B O 1
ATOM 3821 N N . LEU B 1 108 ? 90.588 126.647 124.315 1.00 101.75 80 LEU B N 1
ATOM 3822 C CA . LEU B 1 108 ? 91.252 127.231 123.155 1.00 101.75 80 LEU B CA 1
ATOM 3823 C C . LEU B 1 108 ? 92.038 126.172 122.390 1.00 101.75 80 LEU B C 1
ATOM 3824 O O . LEU B 1 108 ? 92.096 126.201 121.155 1.00 101.75 80 LEU B O 1
ATOM 3829 N N . GLY B 1 109 ? 92.634 125.219 123.108 1.00 92.06 81 GLY B N 1
ATOM 3830 C CA . GLY B 1 109 ? 93.284 124.103 122.439 1.00 92.06 81 GLY B CA 1
ATOM 3831 C C . GLY B 1 109 ? 92.307 123.253 121.649 1.00 92.06 81 GLY B C 1
ATOM 3832 O O . GLY B 1 109 ? 92.612 122.803 120.543 1.00 92.06 81 GLY B O 1
ATOM 3833 N N . ALA B 1 110 ? 91.114 123.027 122.202 1.00 94.75 82 ALA B N 1
ATOM 3834 C CA . ALA B 1 110 ? 90.083 122.289 121.476 1.00 94.75 82 ALA B CA 1
ATOM 3835 C C . ALA B 1 110 ? 89.602 123.067 120.255 1.00 94.75 82 ALA B C 1
ATOM 3836 O O . ALA B 1 110 ? 89.310 122.476 119.208 1.00 94.75 82 ALA B O 1
ATOM 3838 N N . SER B 1 111 ? 89.503 124.392 120.375 1.00 93.56 83 SER B N 1
ATOM 3839 C CA . SER B 1 111 ? 89.181 125.215 119.214 1.00 93.56 83 SER B CA 1
ATOM 3840 C C . SER B 1 111 ? 90.253 125.082 118.139 1.00 93.56 83 SER B C 1
ATOM 3841 O O . SER B 1 111 ? 89.942 124.997 116.946 1.00 93.56 83 SER B O 1
ATOM 3844 N N . TYR B 1 112 ? 91.523 125.054 118.547 1.00 88.36 84 TYR B N 1
ATOM 3845 C CA . TYR B 1 112 ? 92.603 124.832 117.590 1.00 88.36 84 TYR B CA 1
ATOM 3846 C C . TYR B 1 112 ? 92.507 123.447 116.958 1.00 88.36 84 TYR B C 1
ATOM 3847 O O . TYR B 1 112 ? 92.823 123.272 115.776 1.00 88.36 84 TYR B O 1
ATOM 3856 N N . LEU B 1 113 ? 92.087 122.447 117.738 1.00 82.31 85 LEU B N 1
ATOM 3857 C CA . LEU B 1 113 ? 91.901 121.103 117.193 1.00 82.31 85 LEU B CA 1
ATOM 3858 C C . LEU B 1 113 ? 90.789 121.072 116.153 1.00 82.31 85 LEU B C 1
ATOM 3859 O O . LEU B 1 113 ? 90.893 120.367 115.143 1.00 82.31 85 LEU B O 1
ATOM 3864 N N . LEU B 1 114 ? 89.710 121.812 116.392 1.00 82.61 86 LEU B N 1
ATOM 3865 C CA . LEU B 1 114 ? 88.616 121.876 115.428 1.00 82.61 86 LEU B CA 1
ATOM 3866 C C . LEU B 1 114 ? 88.893 122.833 114.274 1.00 82.61 86 LEU B C 1
ATOM 3867 O O . LEU B 1 114 ? 88.154 122.811 113.284 1.00 82.61 86 LEU B O 1
ATOM 3872 N N . ALA B 1 115 ? 89.929 123.665 114.385 1.00 85.66 87 ALA B N 1
ATOM 3873 C CA . ALA B 1 115 ? 90.250 124.628 113.331 1.00 85.66 87 ALA B CA 1
ATOM 3874 C C . ALA B 1 115 ? 90.451 124.014 111.949 1.00 85.66 87 ALA B C 1
ATOM 3875 O O . ALA B 1 115 ? 89.906 124.566 110.976 1.00 85.66 87 ALA B O 1
ATOM 3877 N N . PRO B 1 116 ? 91.221 122.929 111.769 1.00 86.12 88 PRO B N 1
ATOM 3878 C CA . PRO B 1 116 ? 91.535 122.496 110.391 1.00 86.12 88 PRO B CA 1
ATOM 3879 C C . PRO B 1 116 ? 90.318 122.158 109.544 1.00 86.12 88 PRO B C 1
ATOM 3880 O O . PRO B 1 116 ? 90.194 122.670 108.424 1.00 86.12 88 PRO B O 1
ATOM 3884 N N . VAL B 1 117 ? 89.416 121.308 110.041 1.00 91.81 89 VAL B N 1
ATOM 3885 C CA . VAL B 1 117 ? 88.282 120.878 109.225 1.00 91.81 89 VAL B CA 1
ATOM 3886 C C . VAL B 1 117 ? 87.342 122.046 108.949 1.00 91.81 89 VAL B C 1
ATOM 3887 O O . VAL B 1 117 ? 86.812 122.187 107.839 1.00 91.81 89 VAL B O 1
ATOM 3891 N N . GLY B 1 118 ? 87.137 122.914 109.943 1.00 90.30 90 GLY B N 1
ATOM 3892 C CA . GLY B 1 118 ? 86.273 124.064 109.735 1.00 90.30 90 GLY B CA 1
ATOM 3893 C C . GLY B 1 118 ? 86.833 125.025 108.705 1.00 90.30 90 GLY B C 1
ATOM 3894 O O . GLY B 1 118 ? 86.119 125.479 107.805 1.00 90.30 90 GLY B O 1
ATOM 3895 N N . GLY B 1 119 ? 88.125 125.343 108.818 1.00 85.54 91 GLY B N 1
ATOM 3896 C CA . GLY B 1 119 ? 88.749 126.214 107.837 1.00 85.54 91 GLY B CA 1
ATOM 3897 C C . GLY B 1 119 ? 88.759 125.611 106.446 1.00 85.54 91 GLY B C 1
ATOM 3898 O O . GLY B 1 119 ? 88.565 126.316 105.453 1.00 85.54 91 GLY B O 1
ATOM 3899 N N . TRP B 1 120 ? 88.974 124.295 106.355 1.00 92.32 92 TRP B N 1
ATOM 3900 C CA . TRP B 1 120 ? 88.961 123.630 105.057 1.00 92.32 92 TRP B CA 1
ATOM 3901 C C . TRP B 1 120 ? 87.580 123.704 104.420 1.00 92.32 92 TRP B C 1
ATOM 3902 O O . TRP B 1 120 ? 87.450 124.028 103.234 1.00 92.32 92 TRP B O 1
ATOM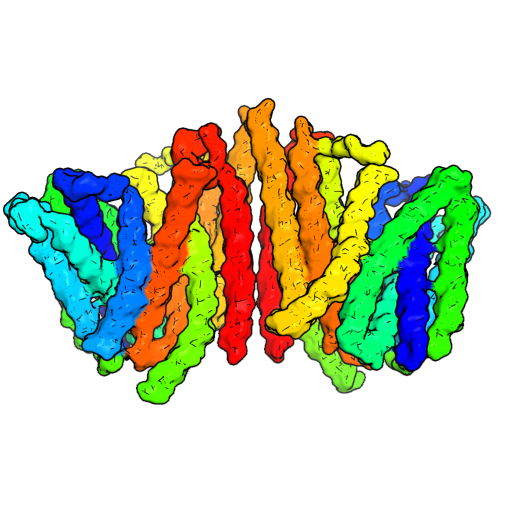 3913 N N . LEU B 1 121 ? 86.534 123.400 105.194 1.00 98.52 93 LEU B N 1
ATOM 3914 C CA . LEU B 1 121 ? 85.174 123.531 104.681 1.00 98.52 93 LEU B CA 1
ATOM 3915 C C . LEU B 1 121 ? 84.894 124.964 104.243 1.00 98.52 93 LEU B C 1
ATOM 3916 O O . LEU B 1 121 ? 84.299 125.193 103.182 1.00 98.52 93 LEU B O 1
ATOM 3921 N N . ALA B 1 122 ? 85.343 125.940 105.036 1.00 99.05 94 ALA B N 1
ATOM 3922 C CA . ALA B 1 122 ? 85.073 127.340 104.727 1.00 99.05 94 ALA B CA 1
ATOM 3923 C C . ALA B 1 122 ? 85.755 127.767 103.433 1.00 99.05 94 ALA B C 1
ATOM 3924 O O . ALA B 1 122 ? 85.168 128.490 102.619 1.00 99.05 94 ALA B O 1
ATOM 3926 N N . ASP B 1 123 ? 86.999 127.336 103.223 1.00 93.56 95 ASP B N 1
ATOM 3927 C CA . ASP B 1 123 ? 87.723 127.777 102.037 1.00 93.56 95 ASP B CA 1
ATOM 3928 C C . ASP B 1 123 ? 87.484 126.896 100.817 1.00 93.56 95 ASP B C 1
ATOM 3929 O O . ASP B 1 123 ? 87.920 127.264 99.721 1.00 93.56 95 ASP B O 1
ATOM 3934 N N . VAL B 1 124 ? 86.814 125.752 100.966 1.00 95.68 96 VAL B N 1
ATOM 3935 C CA . VAL B 1 124 ? 86.538 124.893 99.828 1.00 95.68 96 VAL B CA 1
ATOM 3936 C C . VAL B 1 124 ? 85.080 124.954 99.378 1.00 95.68 96 VAL B C 1
ATOM 3937 O O . VAL B 1 124 ? 84.803 124.711 98.197 1.00 95.68 96 VAL B O 1
ATOM 3941 N N . TYR B 1 125 ? 84.140 125.283 100.268 1.00 98.42 97 TYR B N 1
ATOM 3942 C CA . TYR B 1 125 ? 82.724 125.283 99.918 1.00 98.42 97 TYR B CA 1
ATOM 3943 C C . TYR B 1 125 ? 82.022 126.588 100.272 1.00 98.42 97 TYR B C 1
ATOM 3944 O O . TYR B 1 125 ? 80.793 126.668 100.154 1.00 98.42 97 TYR B O 1
ATOM 3953 N N . LEU B 1 126 ? 82.759 127.608 100.705 1.00 97.77 98 LEU B N 1
ATOM 3954 C CA . LEU B 1 126 ? 82.160 128.887 101.066 1.00 97.77 98 LEU B CA 1
ATOM 3955 C C . LEU B 1 126 ? 82.912 130.100 100.542 1.00 97.77 98 LEU B C 1
ATOM 3956 O O . LEU B 1 126 ? 82.358 131.204 100.585 1.00 97.77 98 LEU B O 1
ATOM 3961 N N . GLY B 1 127 ? 84.138 129.943 100.051 1.00 92.09 99 GLY B N 1
ATOM 3962 C CA . GLY B 1 127 ? 84.911 131.076 99.585 1.00 92.09 99 GLY B CA 1
ATOM 3963 C C . GLY B 1 127 ? 85.829 131.621 100.657 1.00 92.09 99 GLY B C 1
ATOM 3964 O O . GLY B 1 127 ? 86.369 130.859 101.464 1.00 92.09 99 GLY B O 1
ATOM 3965 N N . ARG B 1 128 ? 86.017 132.940 100.679 1.00 96.90 100 ARG B N 1
ATOM 3966 C CA . ARG B 1 128 ? 86.853 133.554 101.702 1.00 96.90 100 ARG B CA 1
ATOM 3967 C C . ARG B 1 128 ? 86.085 134.629 102.461 1.00 96.90 100 ARG B C 1
ATOM 3968 O O . ARG B 1 128 ? 86.220 134.743 103.682 1.00 96.90 100 ARG B O 1
ATOM 3976 N N . TYR B 1 129 ? 85.269 135.413 101.755 1.00 107.91 101 TYR B N 1
ATOM 3977 C CA . TYR B 1 129 ? 84.478 136.452 102.410 1.00 107.91 101 TYR B CA 1
ATOM 3978 C C . TYR B 1 129 ? 83.252 135.861 103.097 1.00 107.91 101 TYR B C 1
ATOM 3979 O O . TYR B 1 129 ? 82.977 136.158 104.268 1.00 107.91 101 TYR B O 1
ATOM 3988 N N . ARG B 1 130 ? 82.501 135.021 102.380 1.00 104.39 102 ARG B N 1
ATOM 3989 C CA . ARG B 1 130 ? 81.368 134.339 102.991 1.00 104.39 102 ARG B CA 1
ATOM 3990 C C . ARG B 1 130 ? 81.800 133.438 104.139 1.00 104.39 102 ARG B C 1
ATOM 3991 O O . ARG B 1 130 ? 80.992 133.163 105.029 1.00 104.39 102 ARG B O 1
ATOM 3999 N N . ALA B 1 131 ? 83.058 132.994 104.152 1.00 106.28 103 ALA B N 1
ATOM 4000 C CA . ALA B 1 131 ? 83.560 132.202 105.270 1.00 106.28 103 ALA B CA 1
ATOM 4001 C C . ALA B 1 131 ? 83.514 133.000 106.569 1.00 106.28 103 ALA B C 1
ATOM 4002 O O . ALA B 1 131 ? 82.897 132.575 107.555 1.00 106.28 103 ALA B O 1
ATOM 4004 N N . VAL B 1 132 ? 84.172 134.166 106.588 1.00 103.06 104 VAL B N 1
ATOM 4005 C CA . VAL B 1 132 ? 84.126 135.021 107.772 1.00 103.06 104 VAL B CA 1
ATOM 4006 C C . VAL B 1 132 ? 82.696 135.456 108.054 1.00 103.06 104 VAL B C 1
ATOM 4007 O O . VAL B 1 132 ? 82.278 135.547 109.215 1.00 103.06 104 VAL B O 1
ATOM 4011 N N . ALA B 1 133 ? 81.923 135.727 106.998 1.00 109.09 105 ALA B N 1
ATOM 4012 C CA . ALA B 1 133 ? 80.539 136.157 107.178 1.00 109.09 105 ALA B CA 1
ATOM 4013 C C . ALA B 1 133 ? 79.735 135.123 107.961 1.00 109.09 105 ALA B C 1
ATOM 4014 O O . ALA B 1 133 ? 79.107 135.440 108.977 1.00 109.09 105 ALA B O 1
ATOM 4016 N N . LEU B 1 134 ? 79.763 133.867 107.514 1.00 108.43 106 LEU B N 1
ATOM 4017 C CA . LEU B 1 134 ? 78.959 132.837 108.162 1.00 108.43 106 LEU B CA 1
ATOM 4018 C C . LEU B 1 134 ? 79.546 132.408 109.500 1.00 108.43 106 LEU B C 1
ATOM 4019 O O . LEU B 1 134 ? 78.795 132.001 110.392 1.00 108.43 106 LEU B O 1
ATOM 4024 N N . SER B 1 135 ? 80.867 132.503 109.681 1.00 102.99 107 SER B N 1
ATOM 4025 C CA . SER B 1 135 ? 81.418 132.227 111.005 1.00 102.99 107 SER B CA 1
ATOM 4026 C C . SER B 1 135 ? 80.966 133.279 112.011 1.00 102.99 107 SER B C 1
ATOM 4027 O O . SER B 1 135 ? 80.571 132.947 113.135 1.00 1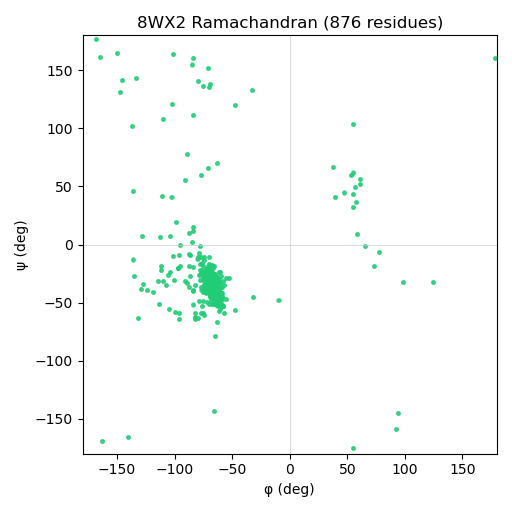02.99 107 SER B O 1
ATOM 4030 N N . LEU B 1 136 ? 80.988 134.555 111.616 1.00 107.15 108 LEU B N 1
ATOM 4031 C CA . LEU B 1 136 ? 80.467 135.598 112.490 1.00 107.15 108 LEU B CA 1
ATOM 4032 C C . LEU B 1 136 ? 78.964 135.456 112.698 1.00 107.15 108 LEU B C 1
ATOM 4033 O O . LEU B 1 136 ? 78.458 135.799 113.768 1.00 107.15 108 LEU B O 1
ATOM 4038 N N . LEU B 1 137 ? 78.237 134.930 111.708 1.00 114.70 109 LEU B N 1
ATOM 4039 C CA . LEU B 1 137 ? 76.804 134.704 111.896 1.00 114.70 109 LEU B CA 1
ATOM 4040 C C . LEU B 1 137 ? 76.539 133.570 112.883 1.00 114.70 109 LEU B C 1
ATOM 4041 O O . LEU B 1 137 ? 75.620 133.657 113.706 1.00 114.70 109 LEU B O 1
ATOM 4046 N N . LEU B 1 138 ? 77.327 132.495 112.818 1.00 114.51 110 LEU B N 1
ATOM 4047 C CA . LEU B 1 138 ? 77.239 131.461 113.845 1.00 114.51 110 LEU B CA 1
ATOM 4048 C C . LEU B 1 138 ? 77.627 132.011 115.212 1.00 114.51 110 LEU B C 1
ATOM 4049 O O . LEU B 1 138 ? 77.084 131.579 116.237 1.00 114.51 110 LEU B O 1
ATOM 4054 N N . TYR B 1 139 ? 78.552 132.972 115.245 1.00 118.37 111 TYR B N 1
ATOM 4055 C CA . TYR B 1 139 ? 78.867 133.641 116.502 1.00 118.37 111 TYR B CA 1
ATOM 4056 C C . TYR B 1 139 ? 77.676 134.447 117.012 1.00 118.37 111 TYR B C 1
ATOM 4057 O O . TYR B 1 139 ? 77.418 134.491 118.221 1.00 118.37 111 TYR B O 1
ATOM 4066 N N . LEU B 1 140 ? 76.947 135.105 116.107 1.00 125.47 112 LEU B N 1
ATOM 4067 C CA . LEU B 1 140 ? 75.713 135.778 116.507 1.00 125.47 112 LEU B CA 1
ATOM 4068 C C . LEU B 1 140 ? 74.694 134.778 117.037 1.00 125.47 112 LEU B C 1
ATOM 4069 O O . LEU B 1 140 ? 73.957 135.074 117.982 1.00 125.47 112 LEU B O 1
ATOM 4074 N N . ALA B 1 141 ? 74.637 133.589 116.436 1.00 132.73 113 ALA B N 1
ATOM 4075 C CA . ALA B 1 141 ? 73.746 132.548 116.943 1.00 132.73 113 ALA B CA 1
ATOM 4076 C C . ALA B 1 141 ? 74.136 132.131 118.357 1.00 132.73 113 ALA B C 1
ATOM 4077 O O . ALA B 1 141 ? 73.272 131.936 119.220 1.00 132.73 113 ALA B O 1
ATOM 4079 N N . ALA B 1 142 ? 75.438 131.999 118.616 1.00 135.90 114 ALA B N 1
ATOM 4080 C CA . ALA B 1 142 ? 75.893 131.675 119.966 1.00 135.90 114 ALA B CA 1
ATOM 4081 C C . ALA B 1 142 ? 75.551 132.791 120.949 1.00 135.90 114 ALA B C 1
ATOM 4082 O O . ALA B 1 142 ? 75.087 132.532 122.067 1.00 135.90 114 ALA B O 1
ATOM 4084 N N . SER B 1 143 ? 75.761 134.045 120.547 1.00 142.68 115 SER B N 1
ATOM 4085 C CA . SER B 1 143 ? 75.449 135.164 121.430 1.00 142.68 115 SER B CA 1
ATOM 4086 C C . SER B 1 143 ? 73.947 135.360 121.606 1.00 142.68 115 SER B C 1
ATOM 4087 O O . SER B 1 143 ? 73.533 136.031 122.557 1.00 142.68 115 SER B O 1
ATOM 4090 N N . GLY B 1 144 ? 73.133 134.810 120.709 1.00 145.36 116 GLY B N 1
ATOM 4091 C CA . GLY B 1 144 ? 71.690 134.827 120.862 1.00 145.36 116 GLY B CA 1
ATOM 4092 C C . GLY B 1 144 ? 71.200 133.643 121.668 1.00 145.36 116 GLY B C 1
ATOM 4093 O O . GLY B 1 144 ? 70.071 133.633 122.165 1.00 145.36 116 GLY B O 1
ATOM 4094 N N . LEU B 1 145 ? 72.041 132.613 121.764 1.00 149.74 117 LEU B N 1
ATOM 4095 C CA . LEU B 1 145 ? 71.809 131.564 122.751 1.00 149.74 117 LEU B CA 1
ATOM 4096 C C . LEU B 1 145 ? 72.218 132.029 124.144 1.00 149.74 117 LEU B C 1
ATOM 4097 O O . LEU B 1 145 ? 71.703 131.523 125.147 1.00 149.74 117 LEU B O 1
ATOM 4102 N N . LEU B 1 146 ? 73.142 132.986 124.215 1.00 154.33 118 LEU B N 1
ATOM 4103 C CA . LEU B 1 146 ? 73.595 133.497 125.509 1.00 154.33 118 LEU B CA 1
ATOM 4104 C C . LEU B 1 146 ? 72.484 134.050 126.403 1.00 154.33 118 LEU B C 1
ATOM 4105 O O . LEU B 1 146 ? 72.607 133.917 127.633 1.00 154.33 118 LEU B O 1
ATOM 4110 N N . PRO B 1 147 ? 71.422 134.693 125.900 1.00 158.36 119 PRO B N 1
ATOM 4111 C CA . PRO B 1 147 ? 70.324 135.072 126.808 1.00 158.36 119 PRO B CA 1
ATOM 4112 C C . PRO B 1 147 ? 69.665 133.888 127.496 1.00 158.36 119 PRO B C 1
ATOM 4113 O O . PRO B 1 147 ? 69.067 134.072 128.564 1.00 158.36 119 PRO B O 1
ATOM 4117 N N . ALA B 1 148 ? 69.747 132.683 126.926 1.00 161.22 120 ALA B N 1
ATOM 4118 C CA . ALA B 1 148 ? 69.289 131.501 127.650 1.00 161.22 120 ALA B CA 1
ATOM 4119 C C . ALA B 1 148 ? 70.188 131.218 128.846 1.00 161.22 120 ALA B C 1
ATOM 4120 O O . ALA B 1 148 ? 69.717 130.751 129.890 1.00 161.22 120 ALA B O 1
ATOM 4122 N N . THR B 1 149 ? 71.488 131.485 128.706 1.00 159.95 121 THR B N 1
ATOM 4123 C CA . THR B 1 149 ? 72.376 131.495 129.863 1.00 159.95 121 THR B CA 1
ATOM 4124 C C . THR B 1 149 ? 71.976 132.587 130.847 1.00 159.95 121 THR B C 1
ATOM 4125 O O . THR B 1 149 ? 72.075 132.406 132.066 1.00 159.95 121 THR B O 1
ATOM 4129 N N . ALA B 1 150 ? 71.517 133.728 130.331 1.00 159.28 122 ALA B N 1
ATOM 4130 C CA . ALA B 1 150 ? 71.112 134.832 131.196 1.00 159.28 122 ALA B CA 1
ATOM 4131 C C . ALA B 1 150 ? 69.763 134.555 131.851 1.00 159.28 122 ALA B C 1
ATOM 4132 O O . ALA B 1 150 ? 69.649 134.527 133.082 1.00 159.28 122 ALA B O 1
ATOM 4134 N N . PHE B 1 151 ? 68.728 134.349 131.043 1.00 158.20 123 PHE B N 1
ATOM 4135 C CA . PHE B 1 151 ? 67.380 134.163 131.571 1.00 158.20 123 PHE B CA 1
ATOM 4136 C C . PHE B 1 151 ? 67.235 132.768 132.172 1.00 158.20 123 PHE B C 1
ATOM 4137 O O . PHE B 1 151 ? 67.691 131.791 131.570 1.00 158.20 123 PHE B O 1
ATOM 4145 N N . PRO B 1 152 ? 66.614 132.636 133.348 1.00 166.12 124 PRO B N 1
ATOM 4146 C CA . PRO B 1 152 ? 66.394 131.292 133.905 1.00 166.12 124 PRO B CA 1
ATOM 4147 C C . PRO B 1 152 ? 65.424 130.460 133.086 1.00 166.12 124 PRO B C 1
ATOM 4148 O O . PRO B 1 152 ? 65.518 129.225 133.102 1.00 166.12 124 PRO B O 1
ATOM 4152 N N . ASP B 1 153 ? 64.486 131.098 132.379 1.00 170.39 125 ASP B N 1
ATOM 4153 C CA . ASP B 1 153 ? 63.584 130.356 131.506 1.00 170.39 125 ASP B CA 1
ATOM 4154 C C . ASP B 1 153 ? 64.346 129.633 130.406 1.00 170.39 125 ASP B C 1
ATOM 4155 O O . ASP B 1 153 ? 63.937 128.548 129.977 1.00 170.39 125 ASP B O 1
ATOM 4157 N N . GLY B 1 154 ? 65.457 130.211 129.943 1.00 172.13 126 GLY B N 1
ATOM 4158 C CA . GLY B 1 154 ? 66.291 129.515 128.977 1.00 172.13 126 GLY B CA 1
ATOM 4159 C C . GLY B 1 154 ? 66.802 128.188 129.503 1.00 172.13 126 GLY B C 1
ATOM 4160 O O . GLY B 1 154 ? 66.738 127.170 128.811 1.00 172.13 126 GLY B O 1
ATOM 4161 N N . ARG B 1 155 ? 67.296 128.175 130.744 1.00 172.92 127 ARG B N 1
ATOM 4162 C CA . ARG B 1 155 ? 67.750 126.925 131.345 1.00 172.92 127 ARG B CA 1
ATOM 4163 C C . ARG B 1 155 ? 66.586 125.971 131.586 1.00 172.92 127 ARG B C 1
ATOM 4164 O O . ARG B 1 155 ? 66.704 124.763 131.344 1.00 172.92 127 ARG B O 1
ATOM 4166 N N . SER B 1 156 ? 65.453 126.498 132.061 1.00 177.64 128 SER B N 1
ATOM 4167 C CA . SER B 1 156 ? 64.293 125.652 132.325 1.00 177.64 128 SER B CA 1
ATOM 4168 C C . SER B 1 156 ? 63.770 125.001 131.052 1.00 177.64 128 SER B C 1
ATOM 4169 O O . SER B 1 156 ? 63.193 123.909 131.105 1.00 177.64 128 SER B O 1
ATOM 4171 N N . SER B 1 157 ? 63.954 125.653 129.903 1.00 176.28 129 SER B N 1
ATOM 4172 C CA . SER B 1 157 ? 63.553 125.052 128.636 1.00 176.28 129 SER B CA 1
ATOM 4173 C C . SER B 1 157 ? 64.648 124.168 128.050 1.00 176.28 129 SER B C 1
ATOM 4174 O O . SER B 1 157 ? 64.347 123.230 127.303 1.00 176.28 129 SER B O 1
ATOM 4176 N N . PHE B 1 158 ? 65.913 124.447 128.372 1.00 174.69 130 PHE B N 1
ATOM 4177 C CA . PHE B 1 158 ? 67.009 123.638 127.849 1.00 174.69 130 PHE B CA 1
ATOM 4178 C C . PHE B 1 158 ? 67.070 122.285 128.547 1.00 174.69 130 PHE B C 1
ATOM 4179 O O . PHE B 1 158 ? 66.938 121.235 127.908 1.00 174.69 130 PHE B O 1
ATOM 4181 N N . CYS B 1 159 ? 67.268 122.285 129.867 1.00 173.52 131 CYS B N 1
ATOM 4182 C CA . CYS B 1 159 ? 67.350 121.044 130.627 1.00 173.52 131 CYS B CA 1
ATOM 4183 C C . CYS B 1 159 ? 66.041 120.689 131.323 1.00 173.52 131 CYS B C 1
ATOM 4184 O O . CYS B 1 159 ? 66.045 119.892 132.266 1.00 173.52 131 CYS B O 1
ATOM 4187 N N . GLY B 1 160 ? 64.925 121.264 130.875 1.00 173.93 132 GLY B N 1
ATOM 4188 C CA . GLY B 1 160 ? 63.620 120.722 131.190 1.00 173.93 132 GLY B CA 1
ATOM 4189 C C . GLY B 1 160 ? 63.158 119.644 130.237 1.00 173.93 132 GLY B C 1
ATOM 4190 O O . GLY B 1 160 ? 62.138 118.994 130.485 1.00 173.93 132 GLY B O 1
ATOM 4191 N N . GLU B 1 161 ? 63.894 119.454 129.149 1.00 172.35 133 GLU B N 1
ATOM 4192 C CA . GLU B 1 161 ? 63.647 118.394 128.180 1.00 172.35 133 GLU B CA 1
ATOM 4193 C C . GLU B 1 161 ? 65.009 117.864 127.743 1.00 172.35 133 GLU B C 1
ATOM 4194 O O . GLU B 1 161 ? 66.036 118.138 128.375 1.00 172.35 133 GLU B O 1
ATOM 4196 N N . MET B 1 162 ? 65.031 117.097 126.658 1.00 169.74 134 MET B N 1
ATOM 4197 C CA . MET B 1 162 ? 66.279 116.552 126.131 1.00 169.74 134 MET B CA 1
ATOM 4198 C C . MET B 1 162 ? 67.226 117.658 125.672 1.00 169.74 134 MET B C 1
ATOM 4199 O O . MET B 1 162 ? 66.794 118.758 125.326 1.00 169.74 134 MET B O 1
ATOM 4201 N N . CYS B 1 185 ? 70.163 121.472 128.787 1.00 162.02 157 CYS B N 1
ATOM 4202 C CA . CYS B 1 185 ? 71.252 122.270 129.336 1.00 162.02 157 CYS B CA 1
ATOM 4203 C C . CYS B 1 185 ? 72.610 121.747 128.870 1.00 162.02 157 CYS B C 1
ATOM 4204 O O . CYS B 1 185 ? 73.458 122.517 128.425 1.00 162.02 157 CYS B O 1
ATOM 4207 N N . ALA B 1 186 ? 72.815 120.435 128.978 1.00 149.97 158 ALA B N 1
ATOM 4208 C CA . ALA B 1 186 ? 74.089 119.824 128.607 1.00 149.97 158 ALA B CA 1
ATOM 4209 C C . ALA B 1 186 ? 74.265 119.704 127.092 1.00 149.97 158 ALA B C 1
ATOM 4210 O O . ALA B 1 186 ? 75.289 120.162 126.565 1.00 149.97 158 ALA B O 1
ATOM 4212 N N . PRO B 1 187 ? 73.323 119.104 126.349 1.00 145.80 159 PRO B N 1
ATOM 4213 C CA . PRO B 1 187 ? 73.571 118.934 124.906 1.00 145.80 159 PRO B CA 1
ATOM 4214 C C . PRO B 1 187 ? 73.551 120.244 124.140 1.00 145.80 159 PRO B C 1
ATOM 4215 O O . PRO B 1 187 ? 74.343 120.421 123.204 1.00 145.80 159 PRO B O 1
ATOM 4219 N N . VAL B 1 188 ? 72.659 121.167 124.506 1.00 145.68 160 VAL B N 1
ATOM 4220 C CA . VAL B 1 188 ? 72.635 122.467 123.845 1.00 145.68 160 VAL B CA 1
ATOM 4221 C C . VAL B 1 188 ? 73.933 123.220 124.109 1.00 145.68 160 VAL B C 1
ATOM 4222 O O . VAL B 1 188 ? 74.451 123.917 123.229 1.00 145.68 160 VAL B O 1
ATOM 4226 N N . LEU B 1 189 ? 74.509 123.054 125.303 1.00 139.65 161 LEU B N 1
ATOM 4227 C CA . LEU B 1 189 ? 75.781 123.707 125.594 1.00 139.65 161 LEU B CA 1
ATOM 4228 C C . LEU B 1 189 ? 76.926 123.042 124.841 1.00 139.65 161 LEU B C 1
ATOM 4229 O O . LEU B 1 189 ? 77.861 123.721 124.405 1.00 139.65 161 LEU B O 1
ATOM 4234 N N . TYR B 1 190 ? 76.869 121.719 124.672 1.00 134.36 162 TYR B N 1
ATOM 4235 C CA . TYR B 1 190 ? 77.870 121.039 123.855 1.00 134.36 162 TYR B CA 1
ATOM 4236 C C . TYR B 1 190 ? 77.838 121.553 122.420 1.00 134.36 162 TYR B C 1
ATOM 4237 O O . TYR B 1 190 ? 78.881 121.871 121.832 1.00 134.36 162 TYR B O 1
ATOM 4246 N N . ALA B 1 191 ? 76.637 121.644 121.842 1.00 123.06 163 ALA B N 1
ATOM 4247 C CA . ALA B 1 191 ? 76.505 122.150 120.480 1.00 123.06 163 ALA B CA 1
ATOM 4248 C C . ALA B 1 191 ? 76.955 123.603 120.385 1.00 123.06 163 ALA B C 1
ATOM 4249 O O . ALA B 1 191 ? 77.608 123.997 119.409 1.00 123.06 163 ALA B O 1
ATOM 4251 N N . GLY B 1 192 ? 76.620 124.414 121.391 1.00 117.46 164 GLY B N 1
ATOM 4252 C CA . GLY B 1 192 ? 77.059 125.799 121.391 1.00 117.46 164 GLY B CA 1
ATOM 4253 C C . GLY B 1 192 ? 78.567 125.933 121.456 1.00 117.46 164 GLY B C 1
ATOM 4254 O O . GLY B 1 192 ? 79.154 126.752 120.749 1.00 117.46 164 GLY B O 1
ATOM 4255 N N . LEU B 1 193 ? 79.215 125.126 122.301 1.00 116.76 165 LEU B N 1
ATOM 4256 C CA . LEU B 1 193 ? 80.671 125.160 122.390 1.00 116.76 165 LEU B CA 1
ATOM 4257 C C . LEU B 1 193 ? 81.312 124.721 121.080 1.00 116.76 165 LEU B C 1
ATOM 4258 O O . LEU B 1 193 ? 82.294 125.324 120.629 1.00 116.76 165 LEU B O 1
ATOM 4263 N N . LEU B 1 194 ? 80.768 123.674 120.454 1.00 110.78 166 LEU B N 1
ATOM 4264 C CA . LEU B 1 194 ? 81.305 123.219 119.175 1.00 110.78 166 LEU B CA 1
ATOM 4265 C C . LEU B 1 194 ? 81.189 124.308 118.114 1.00 110.78 166 LEU B C 1
ATOM 4266 O O . LEU B 1 194 ? 82.163 124.620 117.414 1.00 110.78 166 LEU B O 1
ATOM 4271 N N . LEU B 1 195 ? 79.998 124.902 117.984 1.00 104.93 167 LEU B N 1
ATOM 4272 C CA . LEU B 1 195 ? 79.797 125.952 116.991 1.00 104.93 167 LEU B CA 1
ATOM 4273 C C . LEU B 1 195 ? 80.666 127.168 117.288 1.00 104.93 167 LEU B C 1
ATOM 4274 O O . LEU B 1 195 ? 81.190 127.803 116.367 1.00 104.93 167 LEU B O 1
ATOM 4279 N N . LEU B 1 196 ? 80.843 127.497 118.569 1.00 104.88 168 LEU B N 1
ATOM 4280 C CA . LEU B 1 196 ? 81.655 128.650 118.940 1.00 104.88 168 LEU B CA 1
ATOM 4281 C C . LEU B 1 196 ? 83.116 128.425 118.578 1.00 104.88 168 LEU B C 1
ATOM 4282 O O . LEU B 1 196 ? 83.773 129.312 118.020 1.00 104.88 168 LEU B O 1
ATOM 4287 N N . GLY B 1 197 ? 83.643 127.239 118.891 1.00 98.61 169 GLY B N 1
ATOM 4288 C CA . GLY B 1 197 ? 85.011 126.929 118.508 1.00 98.61 169 GLY B CA 1
ATOM 4289 C C . GLY B 1 197 ? 85.206 126.955 117.005 1.00 98.61 169 GLY B C 1
ATOM 4290 O O . GLY B 1 197 ? 86.177 127.531 116.501 1.00 98.61 169 GLY B O 1
ATOM 4291 N N . LEU B 1 198 ? 84.277 126.338 116.267 1.00 94.72 170 LEU B N 1
ATOM 4292 C CA . LEU B 1 198 ? 84.368 126.346 114.810 1.00 94.72 170 LEU B CA 1
ATOM 4293 C C . LEU B 1 198 ? 84.358 127.767 114.261 1.00 94.72 170 LEU B C 1
ATOM 4294 O O . LEU B 1 198 ? 85.193 128.120 113.420 1.00 94.72 170 LEU B O 1
ATOM 4299 N N . ALA B 1 199 ? 83.428 128.600 114.736 1.00 95.57 171 ALA B N 1
ATOM 4300 C CA . ALA B 1 199 ? 83.310 129.960 114.224 1.00 95.57 171 ALA B CA 1
ATOM 4301 C C . ALA B 1 199 ? 84.543 130.788 114.561 1.00 95.57 171 ALA B C 1
ATOM 4302 O O . ALA B 1 199 ? 85.049 131.534 113.714 1.00 95.57 171 ALA B O 1
ATOM 4304 N N . ALA B 1 200 ? 85.043 130.671 115.794 1.00 90.90 172 ALA B N 1
ATOM 4305 C CA . ALA B 1 200 ? 86.222 131.432 116.192 1.00 90.90 172 ALA B CA 1
ATOM 4306 C C . ALA B 1 200 ? 87.437 131.030 115.367 1.00 90.90 172 ALA B C 1
ATOM 4307 O O . ALA B 1 200 ? 88.174 131.889 114.866 1.00 90.90 172 ALA B O 1
ATOM 4309 N N . SER B 1 201 ? 87.658 129.723 115.208 1.00 87.35 173 SER B N 1
ATOM 4310 C CA . SER B 1 201 ? 88.791 129.260 114.414 1.00 87.35 173 SER B CA 1
ATOM 4311 C C . SER B 1 201 ? 88.669 129.720 112.967 1.00 87.35 173 SER B C 1
ATOM 4312 O O . SER B 1 201 ? 89.650 130.172 112.360 1.00 87.35 173 SER B O 1
ATOM 4315 N N . SER B 1 202 ? 87.463 129.622 112.400 1.00 90.39 174 SER B N 1
ATOM 4316 C CA . SER B 1 202 ? 87.260 130.017 111.011 1.00 90.39 174 SER B CA 1
ATOM 4317 C C . SER B 1 202 ? 87.526 131.503 110.816 1.00 90.39 174 SER B C 1
ATOM 4318 O O . SER B 1 202 ? 88.231 131.898 109.881 1.00 90.39 174 SER B O 1
ATOM 4321 N N . VAL B 1 203 ? 86.975 132.345 111.695 1.00 90.68 175 VAL B N 1
ATOM 4322 C CA . VAL B 1 203 ? 87.148 133.785 111.528 1.00 90.68 175 VAL B CA 1
ATOM 4323 C C . VAL B 1 203 ? 88.604 134.179 111.754 1.00 90.68 175 VAL B C 1
ATOM 4324 O O . VAL B 1 203 ? 89.134 135.047 111.054 1.00 90.68 175 VAL B O 1
ATOM 4328 N N . ARG B 1 204 ? 89.287 133.524 112.699 1.00 82.27 176 ARG B N 1
ATOM 4329 C CA . ARG B 1 204 ? 90.700 133.818 112.921 1.00 82.27 176 ARG B CA 1
ATOM 4330 C C . ARG B 1 204 ? 91.530 133.475 111.690 1.00 82.27 176 ARG B C 1
ATOM 4331 O O . ARG B 1 204 ? 92.295 134.311 111.185 1.00 82.27 176 ARG B O 1
ATOM 4339 N N . SER B 1 205 ? 91.388 132.242 111.190 1.00 84.77 177 SER B N 1
ATOM 4340 C CA . SER B 1 205 ? 92.163 131.822 110.027 1.00 84.77 177 SER B CA 1
ATOM 4341 C C . SER B 1 205 ? 91.843 132.678 108.808 1.00 84.77 177 SER B C 1
ATOM 4342 O O . SER B 1 205 ? 92.743 133.034 108.038 1.00 84.77 177 SER B O 1
ATOM 4345 N N . ASN B 1 206 ? 90.573 133.045 108.628 1.00 92.83 178 ASN B N 1
ATOM 4346 C CA . ASN B 1 206 ? 90.202 133.813 107.447 1.00 92.83 178 ASN B CA 1
ATOM 4347 C C . ASN B 1 206 ? 90.651 135.265 107.535 1.00 92.83 178 ASN B C 1
ATOM 4348 O O . ASN B 1 206 ? 91.015 135.849 106.512 1.00 92.83 178 ASN B O 1
ATOM 4353 N N . LEU B 1 207 ? 90.643 135.868 108.727 1.00 86.63 179 LEU B N 1
ATOM 4354 C CA . LEU B 1 207 ? 91.202 137.209 108.861 1.00 86.63 179 LEU B CA 1
ATOM 4355 C C . LEU B 1 207 ? 92.707 137.194 108.630 1.00 86.63 179 LEU B C 1
ATOM 4356 O O . LEU B 1 207 ? 93.255 138.107 107.995 1.00 86.63 179 LEU B O 1
ATOM 4361 N N . THR B 1 208 ? 93.390 136.158 109.130 1.00 82.87 180 THR B N 1
ATOM 4362 C CA . THR B 1 208 ? 94.812 136.012 108.840 1.00 82.87 180 THR B CA 1
ATOM 4363 C C . THR B 1 208 ? 95.056 135.900 107.340 1.00 82.87 180 THR B C 1
ATOM 4364 O O . THR B 1 208 ? 95.965 136.543 106.801 1.00 82.87 180 THR B O 1
ATOM 4368 N N . SER B 1 209 ? 94.242 135.099 106.646 1.00 88.68 181 SER B N 1
ATOM 4369 C CA . SER B 1 209 ? 94.405 134.938 105.204 1.00 88.68 181 SER B CA 1
ATOM 4370 C C . SER B 1 209 ? 94.099 136.232 104.458 1.00 88.68 181 SER B C 1
ATOM 4371 O O . SER B 1 209 ? 94.775 136.561 103.477 1.00 88.68 181 SER B O 1
ATOM 4374 N N . PHE B 1 210 ? 93.081 136.973 104.902 1.00 94.39 182 PHE B N 1
ATOM 4375 C CA . PHE B 1 210 ? 92.763 138.265 104.303 1.00 94.39 182 PHE B CA 1
ATOM 4376 C C . PHE B 1 210 ? 93.948 139.216 104.404 1.00 94.39 182 PHE B C 1
ATOM 4377 O O . PHE B 1 210 ? 94.380 139.808 103.405 1.00 94.39 182 PHE B O 1
ATOM 4385 N N . GLY B 1 211 ? 94.475 139.386 105.619 1.00 88.74 183 GLY B N 1
ATOM 4386 C CA . GLY B 1 211 ? 95.628 140.252 105.797 1.00 88.74 183 GLY B CA 1
ATOM 4387 C C . GLY B 1 211 ? 96.827 139.798 104.988 1.00 88.74 183 GLY B C 1
ATOM 4388 O O . GLY B 1 211 ? 97.526 140.617 104.383 1.00 88.74 183 GLY B O 1
ATOM 4389 N N . ALA B 1 212 ? 97.072 138.486 104.954 1.00 93.80 184 ALA B N 1
ATOM 4390 C CA . ALA B 1 212 ? 98.208 137.952 104.212 1.00 93.80 184 ALA B CA 1
ATOM 4391 C C . ALA B 1 212 ? 98.075 138.238 102.722 1.00 93.80 184 ALA B C 1
ATOM 4392 O O . ALA B 1 212 ? 99.039 138.641 102.068 1.00 93.80 184 ALA B O 1
ATOM 4394 N N . ASP B 1 213 ? 96.879 138.028 102.166 1.00 96.45 185 ASP B N 1
ATOM 4395 C CA . ASP B 1 213 ? 96.664 138.312 100.751 1.00 96.45 185 ASP B CA 1
ATOM 4396 C C . ASP B 1 213 ? 96.841 139.795 100.456 1.00 96.45 185 ASP B C 1
ATOM 4397 O O . ASP B 1 213 ? 97.491 140.168 99.469 1.00 96.45 185 ASP B O 1
ATOM 4402 N N . GLN B 1 214 ? 96.279 140.659 101.307 1.00 98.16 186 GLN B N 1
ATOM 4403 C CA . GLN B 1 214 ? 96.398 142.097 101.087 1.00 98.16 186 GLN B CA 1
ATOM 4404 C C . GLN B 1 214 ? 97.858 142.536 101.100 1.00 98.16 186 GLN B C 1
ATOM 4405 O O . GLN B 1 214 ? 98.296 143.309 100.239 1.00 98.16 186 GLN B O 1
ATOM 4411 N N . VAL B 1 215 ? 98.638 142.032 102.057 1.00 97.46 187 VAL B N 1
ATOM 4412 C CA . VAL B 1 215 ? 100.027 142.466 102.156 1.00 97.46 187 VAL B CA 1
ATOM 4413 C C . VAL B 1 215 ? 100.931 141.792 101.131 1.00 97.46 187 VAL B C 1
ATOM 4414 O O . VAL B 1 215 ? 101.956 142.371 100.752 1.00 97.46 187 VAL B O 1
ATOM 4418 N N . MET B 1 216 ? 100.586 140.590 100.660 1.00 101.33 188 MET B N 1
ATOM 4419 C CA . MET B 1 216 ? 101.328 140.002 99.551 1.00 101.33 188 MET B CA 1
ATOM 4420 C C . MET B 1 216 ? 101.062 140.766 98.263 1.00 101.33 188 MET B C 1
ATOM 4421 O O . MET B 1 216 ? 101.949 140.887 97.410 1.00 101.33 188 MET B O 1
ATOM 4426 N N . ASP B 1 217 ? 99.843 141.287 98.103 1.00 109.17 189 ASP B N 1
ATOM 4427 C CA . ASP B 1 217 ? 99.594 142.223 97.014 1.00 109.17 189 ASP B CA 1
ATOM 4428 C C . ASP B 1 217 ? 100.298 143.552 97.256 1.00 109.17 189 ASP B C 1
ATOM 4429 O O . ASP B 1 217 ? 100.580 144.286 96.302 1.00 109.17 189 ASP B O 1
ATOM 4434 N N . LEU B 1 218 ? 100.589 143.877 98.518 1.00 101.06 190 LEU B N 1
ATOM 4435 C CA . LEU B 1 218 ? 101.290 145.118 98.830 1.00 101.06 190 LEU B CA 1
ATOM 4436 C C . LEU B 1 218 ? 102.801 144.970 98.661 1.00 101.06 190 LEU B C 1
ATOM 4437 O O . LEU B 1 218 ? 103.412 145.651 97.831 1.00 101.06 190 LEU B O 1
ATOM 4442 N N . GLY B 1 219 ? 103.419 144.086 99.436 1.00 96.14 191 GLY B N 1
ATOM 4443 C CA . GLY B 1 219 ? 104.860 143.913 99.364 1.00 96.14 191 GLY B CA 1
ATOM 4444 C C . GLY B 1 219 ? 105.332 142.886 100.372 1.00 96.14 191 GLY B C 1
ATOM 4445 O O . GLY B 1 219 ? 104.643 142.578 101.350 1.00 96.14 191 GLY B O 1
ATOM 4446 N N . ARG B 1 220 ? 106.538 142.369 100.118 1.00 95.43 192 ARG B N 1
ATOM 4447 C CA . ARG B 1 220 ? 107.087 141.306 100.956 1.00 95.43 192 ARG B CA 1
ATOM 4448 C C . ARG B 1 220 ? 107.577 141.849 102.294 1.00 95.43 192 ARG B C 1
ATOM 4449 O O . ARG B 1 220 ? 107.273 141.287 103.354 1.00 95.43 192 ARG B O 1
ATOM 4457 N N . ASP B 1 221 ? 108.360 142.931 102.265 1.00 92.26 193 ASP B N 1
ATOM 4458 C CA . ASP B 1 221 ? 108.747 143.584 103.512 1.00 92.26 193 ASP B CA 1
ATOM 4459 C C . ASP B 1 221 ? 107.518 144.082 104.260 1.00 92.26 193 ASP B C 1
ATOM 4460 O O . ASP B 1 221 ? 107.433 143.959 105.489 1.00 92.26 193 ASP B O 1
ATOM 4465 N N . ALA B 1 222 ? 106.548 144.637 103.529 1.00 86.66 194 ALA B N 1
ATOM 4466 C CA . ALA B 1 222 ? 105.274 144.993 104.138 1.00 86.66 194 ALA B CA 1
ATOM 4467 C C . ALA B 1 222 ? 104.552 143.763 104.669 1.00 86.66 194 ALA B C 1
ATOM 4468 O O . ALA B 1 222 ? 103.861 143.847 105.689 1.00 86.66 194 ALA B O 1
ATOM 4470 N N . THR B 1 223 ? 104.713 142.613 104.010 1.00 85.56 195 THR B N 1
ATOM 4471 C CA . THR B 1 223 ? 104.099 141.383 104.501 1.00 85.56 195 THR B CA 1
ATOM 4472 C C . THR B 1 223 ? 104.676 140.987 105.855 1.00 85.56 195 THR B C 1
ATOM 4473 O O . THR B 1 223 ? 103.932 140.655 106.786 1.00 85.56 195 THR B O 1
ATOM 4477 N N . ARG B 1 224 ? 106.004 141.020 105.983 1.00 75.61 196 ARG B N 1
ATOM 4478 C CA . ARG B 1 224 ? 106.628 140.692 107.263 1.00 75.61 196 ARG B CA 1
ATOM 4479 C C . ARG B 1 224 ? 106.248 141.705 108.338 1.00 75.61 196 ARG B C 1
ATOM 4480 O O . ARG B 1 224 ? 105.953 141.331 109.483 1.00 75.61 196 ARG B O 1
ATOM 4488 N N . ARG B 1 225 ? 106.249 142.994 107.986 1.00 78.38 197 ARG B N 1
ATOM 4489 C CA . ARG B 1 225 ? 105.856 144.031 108.935 1.00 78.38 197 ARG B CA 1
ATOM 4490 C C . ARG B 1 225 ? 104.430 143.812 109.426 1.00 78.38 197 ARG B C 1
ATOM 4491 O O . ARG B 1 225 ? 104.151 143.908 110.628 1.00 78.38 197 ARG B O 1
ATOM 4499 N N . PHE B 1 226 ? 103.513 143.500 108.508 1.00 76.76 198 PHE B N 1
ATOM 4500 C CA . PHE B 1 226 ? 102.123 143.302 108.895 1.00 76.76 198 PHE B CA 1
ATOM 4501 C C . PHE B 1 226 ? 101.930 142.010 109.672 1.00 76.76 198 PHE B C 1
ATOM 4502 O O . PHE B 1 226 ? 101.054 141.945 110.533 1.00 76.76 198 PHE B O 1
ATOM 4510 N N . PHE B 1 227 ? 102.729 140.978 109.399 1.00 73.21 199 PHE B N 1
ATOM 4511 C CA . PHE B 1 227 ? 102.636 139.762 110.202 1.00 73.21 199 PHE B CA 1
ATOM 4512 C C . PHE B 1 227 ? 103.090 140.019 111.635 1.00 73.21 199 PHE B C 1
ATOM 4513 O O . PHE B 1 227 ? 102.445 139.566 112.593 1.00 73.21 199 PHE B O 1
ATOM 4521 N N . ASN B 1 228 ? 104.192 140.755 111.798 1.00 73.17 200 ASN B N 1
ATOM 4522 C CA . ASN B 1 228 ? 104.634 141.135 113.137 1.00 73.17 200 ASN B CA 1
ATOM 4523 C C . ASN B 1 228 ? 103.574 141.974 113.843 1.00 73.17 200 ASN B C 1
ATOM 4524 O O . ASN B 1 228 ? 103.238 141.726 115.009 1.00 73.17 200 ASN B O 1
ATOM 4529 N N . TRP B 1 229 ? 103.026 142.971 113.142 1.00 71.68 201 TRP B N 1
ATOM 4530 C CA . TRP B 1 229 ? 101.997 143.819 113.734 1.00 71.68 201 TRP B CA 1
ATOM 4531 C C . TRP B 1 229 ? 100.729 143.034 114.041 1.00 71.68 201 TRP B C 1
ATOM 4532 O O . TRP B 1 229 ? 100.028 143.346 115.005 1.00 71.68 201 TRP B O 1
ATOM 4543 N N . PHE B 1 230 ? 100.433 141.998 113.254 1.00 72.35 202 PHE B N 1
ATOM 4544 C CA . PHE B 1 230 ? 99.244 141.189 113.494 1.00 72.35 202 PHE B CA 1
ATOM 4545 C C . PHE B 1 230 ? 99.415 140.319 114.729 1.00 72.35 202 PHE B C 1
ATOM 4546 O O . PHE B 1 230 ? 98.480 140.168 115.521 1.00 72.35 202 PHE B O 1
ATOM 4554 N N . TYR B 1 231 ? 100.603 139.739 114.914 1.00 67.40 203 TYR B N 1
ATOM 4555 C CA . TYR B 1 231 ? 100.858 139.004 116.150 1.00 67.40 203 TYR B CA 1
ATOM 4556 C C . TYR B 1 231 ? 100.814 139.935 117.358 1.00 67.40 203 TYR B C 1
ATOM 4557 O O . TYR B 1 231 ? 100.261 139.581 118.411 1.00 67.40 203 TYR B O 1
ATOM 4566 N N . TRP B 1 232 ? 101.385 141.136 117.222 1.00 72.41 204 TRP B N 1
ATOM 4567 C CA . TRP B 1 232 ? 101.316 142.113 118.305 1.00 72.41 204 TRP B CA 1
ATOM 4568 C C . TRP B 1 232 ? 99.872 142.503 118.605 1.00 72.41 204 TRP B C 1
ATOM 4569 O O . TRP B 1 232 ? 99.499 142.689 119.770 1.00 72.41 204 TRP B O 1
ATOM 4580 N N . SER B 1 233 ? 99.045 142.625 117.565 1.00 74.32 205 SER B N 1
ATOM 4581 C CA . SER B 1 233 ? 97.641 142.965 117.760 1.00 74.32 205 SER B CA 1
ATOM 4582 C C . SER B 1 233 ? 96.884 141.823 118.423 1.00 74.32 205 SER B C 1
ATOM 4583 O O . SER B 1 233 ? 95.995 142.061 119.242 1.00 74.32 205 SER B O 1
ATOM 4586 N N . ILE B 1 234 ? 97.220 140.578 118.080 1.00 75.09 206 ILE B N 1
ATOM 4587 C CA . ILE B 1 234 ? 96.624 139.433 118.765 1.00 75.09 206 ILE B CA 1
ATOM 4588 C C . ILE B 1 234 ? 96.974 139.462 120.247 1.00 75.09 206 ILE B C 1
ATOM 4589 O O . ILE B 1 234 ? 96.117 139.229 121.110 1.00 75.09 206 ILE B O 1
ATOM 4594 N N . ASN B 1 235 ? 98.236 139.758 120.566 1.00 75.66 207 ASN B N 1
ATOM 4595 C CA . ASN B 1 235 ? 98.654 139.814 121.964 1.00 75.66 207 ASN B CA 1
ATOM 4596 C C . ASN B 1 235 ? 97.935 140.934 122.712 1.00 75.66 207 ASN B C 1
ATOM 4597 O O . ASN B 1 235 ? 97.440 140.738 123.832 1.00 75.66 207 ASN B O 1
ATOM 4602 N N . LEU B 1 236 ? 97.865 142.121 122.103 1.00 85.16 208 LEU B N 1
ATOM 4603 C CA . LEU B 1 236 ? 97.172 143.239 122.735 1.00 85.16 208 LEU B CA 1
ATOM 4604 C C . LEU B 1 236 ? 95.683 142.959 122.886 1.00 85.16 208 LEU B C 1
ATOM 4605 O O . LEU B 1 236 ? 95.072 143.361 123.884 1.00 85.16 208 LEU B O 1
ATOM 4610 N N . GLY B 1 237 ? 95.088 142.265 121.915 1.00 89.80 209 GLY B N 1
ATOM 4611 C CA . GLY B 1 237 ? 93.692 141.892 122.032 1.00 89.80 209 GLY B CA 1
ATOM 4612 C C . GLY B 1 237 ? 93.452 140.912 123.160 1.00 89.80 209 GLY B C 1
ATOM 4613 O O . GLY B 1 237 ? 92.466 141.025 123.885 1.00 89.80 209 GLY B O 1
ATOM 4614 N N . ALA B 1 238 ? 94.358 139.947 123.333 1.00 92.45 210 ALA B N 1
ATOM 4615 C CA . ALA B 1 238 ? 94.239 139.025 124.459 1.00 92.45 210 ALA B CA 1
ATOM 4616 C C . ALA B 1 238 ? 94.360 139.762 125.788 1.00 92.45 210 ALA B C 1
ATOM 4617 O O . ALA B 1 238 ? 93.610 139.485 126.735 1.00 92.45 210 ALA B O 1
ATOM 4619 N N . VAL B 1 239 ? 95.295 140.713 125.874 1.00 94.84 211 VAL B N 1
ATOM 4620 C CA . VAL B 1 239 ? 95.477 141.473 127.111 1.00 94.84 211 VAL B CA 1
ATOM 4621 C C . VAL B 1 239 ? 94.223 142.279 127.434 1.00 94.84 211 VAL B C 1
ATOM 4622 O O . VAL B 1 239 ? 93.688 142.218 128.554 1.00 94.84 211 VAL B O 1
ATOM 4626 N N . LEU B 1 240 ? 93.745 143.063 126.460 1.00 100.72 212 LEU B N 1
ATOM 4627 C CA . LEU B 1 240 ? 92.548 143.865 126.687 1.00 100.72 212 LEU B CA 1
ATOM 4628 C C . LEU B 1 240 ? 91.339 142.985 126.962 1.00 100.72 212 LEU B C 1
ATOM 4629 O O . LEU B 1 240 ? 90.487 143.347 127.778 1.00 100.72 212 LEU B O 1
ATOM 4634 N N . SER B 1 241 ? 91.260 141.821 126.314 1.00 102.67 213 SER B N 1
ATOM 4635 C CA . SER B 1 241 ? 90.200 140.862 126.593 1.00 102.67 213 SER B CA 1
ATOM 4636 C C . SER B 1 241 ? 90.200 140.470 128.059 1.00 102.67 213 SER B C 1
ATOM 4637 O O . SER B 1 241 ? 89.198 140.640 128.762 1.00 102.67 213 SER B O 1
ATOM 4640 N N . LEU B 1 242 ? 91.320 139.914 128.526 1.00 107.06 214 LEU B N 1
ATOM 4641 C CA . LEU B 1 242 ? 91.449 139.535 129.928 1.00 107.06 214 LEU B CA 1
ATOM 4642 C C . LEU B 1 242 ? 90.993 140.664 130.842 1.00 107.06 214 LEU B C 1
ATOM 4643 O O . LEU B 1 242 ? 90.077 140.494 131.659 1.00 107.06 214 LEU B O 1
ATOM 4648 N N . LEU B 1 243 ? 91.601 141.845 130.682 1.00 112.40 215 LEU B N 1
ATOM 4649 C CA . LEU B 1 243 ? 91.347 142.928 131.629 1.00 112.40 215 LEU B CA 1
ATOM 4650 C C . LEU B 1 243 ? 89.886 143.368 131.596 1.00 112.40 215 LEU B C 1
ATOM 4651 O O . LEU B 1 243 ? 89.245 143.498 132.647 1.00 112.40 215 LEU B O 1
ATOM 4656 N N . VAL B 1 244 ? 89.325 143.566 130.399 1.00 117.09 216 VAL B N 1
ATOM 4657 C CA . VAL B 1 244 ? 87.996 144.158 130.301 1.00 117.09 216 VAL B CA 1
ATOM 4658 C C . VAL B 1 244 ? 86.927 143.157 130.724 1.00 117.09 216 VAL B C 1
ATOM 4659 O O . VAL B 1 244 ? 85.963 143.520 131.412 1.00 117.09 216 VAL B O 1
ATOM 4663 N N . VAL B 1 245 ? 87.082 141.879 130.351 1.00 120.77 217 VAL B N 1
ATOM 4664 C CA . VAL B 1 245 ? 86.068 140.910 130.750 1.00 120.77 217 VAL B CA 1
ATOM 4665 C C . VAL B 1 245 ? 86.131 140.673 132.252 1.00 120.77 217 VAL B C 1
ATOM 4666 O O . VAL B 1 245 ? 85.092 140.601 132.917 1.00 120.77 217 VAL B O 1
ATOM 4670 N N . ALA B 1 246 ? 87.340 140.602 132.824 1.00 125.44 218 ALA B N 1
ATOM 4671 C CA . ALA B 1 246 ? 87.445 140.466 134.271 1.00 125.44 218 ALA B CA 1
ATOM 4672 C C . ALA B 1 246 ? 86.771 141.637 134.970 1.00 125.44 218 ALA B C 1
ATOM 4673 O O . ALA B 1 246 ? 85.902 141.446 135.831 1.00 125.44 218 ALA B O 1
ATOM 4675 N N . PHE B 1 247 ? 87.130 142.863 134.577 1.00 128.54 219 PHE B N 1
ATOM 4676 C CA . PHE B 1 247 ? 86.579 144.050 135.223 1.00 128.54 219 PHE B CA 1
ATOM 4677 C C . PHE B 1 247 ? 85.058 144.075 135.139 1.00 128.54 219 PHE B C 1
ATOM 4678 O O . PHE B 1 247 ? 84.373 144.200 136.161 1.00 128.54 219 PHE B O 1
ATOM 4686 N N . ILE B 1 248 ? 84.507 143.937 133.930 1.00 129.33 220 ILE B N 1
ATOM 4687 C CA . ILE B 1 248 ? 83.066 144.089 133.752 1.00 129.33 220 ILE B CA 1
ATOM 4688 C C . ILE B 1 248 ? 82.306 142.951 134.428 1.00 129.33 220 ILE B C 1
ATOM 4689 O O . ILE B 1 248 ? 81.335 143.186 135.157 1.00 129.33 220 ILE B O 1
ATOM 4694 N N . GLN B 1 249 ? 82.722 141.701 134.201 1.00 130.33 221 GLN B N 1
ATOM 4695 C CA . GLN B 1 249 ? 81.957 140.584 134.737 1.00 130.33 221 GLN B CA 1
ATOM 4696 C C . GLN B 1 249 ? 82.209 140.332 136.219 1.00 130.33 221 GLN B C 1
ATOM 4697 O O . GLN B 1 249 ? 81.504 139.507 136.811 1.00 130.33 221 GLN B O 1
ATOM 4703 N N . GLN B 1 250 ? 83.171 141.020 136.845 1.00 132.27 222 GLN B N 1
ATOM 4704 C CA . GLN B 1 250 ? 83.384 140.853 138.274 1.00 132.27 222 GLN B CA 1
ATOM 4705 C C . GLN B 1 250 ? 83.032 142.075 139.110 1.00 132.27 222 GLN B C 1
ATOM 4706 O O . GLN B 1 250 ? 82.843 141.931 140.322 1.00 132.27 222 GLN B O 1
ATOM 4712 N N . ASN B 1 251 ? 82.936 143.262 138.511 1.00 133.38 223 ASN B N 1
ATOM 4713 C CA . ASN B 1 251 ? 82.777 144.494 139.278 1.00 133.38 223 ASN B CA 1
ATOM 4714 C C . ASN B 1 251 ? 81.322 144.936 139.411 1.00 133.38 223 ASN B C 1
ATOM 4715 O O . ASN B 1 251 ? 80.813 145.065 140.528 1.00 133.38 223 ASN B O 1
ATOM 4720 N N . ILE B 1 252 ? 80.638 145.169 138.292 1.00 131.66 224 ILE B N 1
ATOM 4721 C CA . ILE B 1 252 ? 79.366 145.883 138.333 1.00 131.66 224 ILE B CA 1
ATOM 4722 C C . ILE B 1 252 ? 78.181 144.926 138.358 1.00 131.66 224 ILE B C 1
ATOM 4723 O O . ILE B 1 252 ? 77.427 144.886 139.337 1.00 131.66 224 ILE B O 1
ATOM 4728 N N . SER B 1 253 ? 78.006 144.147 137.294 1.00 142.27 225 SER B N 1
ATOM 4729 C CA . SER B 1 253 ? 76.820 143.311 137.158 1.00 142.27 225 SER B CA 1
ATOM 4730 C C . SER B 1 253 ? 77.082 142.248 136.099 1.00 142.27 225 SER B C 1
ATOM 4731 O O . SER B 1 253 ? 78.213 142.058 135.643 1.00 142.27 225 SER B O 1
ATOM 4734 N N . PHE B 1 254 ? 76.014 141.552 135.710 1.00 148.75 226 PHE B N 1
ATOM 4735 C CA . PHE B 1 254 ? 76.087 140.478 134.728 1.00 148.75 226 PHE B CA 1
ATOM 4736 C C . PHE B 1 254 ? 75.481 140.850 133.382 1.00 148.75 226 PHE B C 1
ATOM 4737 O O . PHE B 1 254 ? 75.986 140.406 132.346 1.00 148.75 226 PHE B O 1
ATOM 4745 N N . LEU B 1 255 ? 74.411 141.651 133.367 1.00 145.74 227 LEU B N 1
ATOM 4746 C CA . LEU B 1 255 ? 73.791 142.024 132.099 1.00 145.74 227 LEU B CA 1
ATOM 4747 C C . LEU B 1 255 ? 74.733 142.872 131.253 1.00 145.74 227 LEU B C 1
ATOM 4748 O O . LEU B 1 255 ? 74.762 142.744 130.023 1.00 145.74 227 LEU B O 1
ATOM 4753 N N . LEU B 1 256 ? 75.518 143.742 131.894 1.00 141.36 228 LEU B N 1
ATOM 4754 C CA . LEU B 1 256 ? 76.551 144.467 131.164 1.00 141.36 228 LEU B CA 1
ATOM 4755 C C . LEU B 1 256 ? 77.642 143.519 130.685 1.00 141.36 228 LEU B C 1
ATOM 4756 O O . LEU B 1 256 ? 78.172 143.679 129.579 1.00 141.36 228 LEU B O 1
ATOM 4761 N N . GLY B 1 257 ? 77.985 142.521 131.503 1.00 141.42 229 GLY B N 1
ATOM 4762 C CA . GLY B 1 257 ? 78.920 141.494 131.082 1.00 141.42 229 GLY B CA 1
ATOM 4763 C C . GLY B 1 257 ? 78.404 140.622 129.958 1.00 141.42 229 GLY B C 1
ATOM 4764 O O . GLY B 1 257 ? 79.200 139.948 129.296 1.00 141.42 229 GLY B O 1
ATOM 4765 N N . TYR B 1 258 ? 77.090 140.612 129.734 1.00 140.57 230 TYR B N 1
ATOM 4766 C CA . TYR B 1 258 ? 76.512 139.902 128.602 1.00 140.57 230 TYR B CA 1
ATOM 4767 C C . TYR B 1 258 ? 76.380 140.786 127.371 1.00 140.57 230 TYR B C 1
ATOM 4768 O O . TYR B 1 258 ? 76.472 140.286 126.244 1.00 140.57 230 TYR B O 1
ATOM 4777 N N . SER B 1 259 ? 76.165 142.090 127.563 1.00 137.18 231 SER B N 1
ATOM 4778 C CA . SER B 1 259 ? 76.023 143.004 126.438 1.00 137.18 231 SER B CA 1
ATOM 4779 C C . SER B 1 259 ? 77.362 143.498 125.905 1.00 137.18 231 SER B C 1
ATOM 4780 O O . SER B 1 259 ? 77.418 143.983 124.770 1.00 137.18 231 SER B O 1
ATOM 4783 N N . ILE B 1 260 ? 78.434 143.395 126.694 1.00 131.80 232 ILE B N 1
ATOM 4784 C CA . ILE B 1 260 ? 79.755 143.788 126.200 1.00 131.80 232 ILE B CA 1
ATOM 4785 C C . ILE B 1 260 ? 80.219 142.909 125.043 1.00 131.80 232 ILE B C 1
ATOM 4786 O O . ILE B 1 260 ? 80.650 143.458 124.015 1.00 131.80 232 ILE B O 1
ATOM 4791 N N . PRO B 1 261 ? 80.166 141.571 125.125 1.00 125.02 233 PRO B N 1
ATOM 4792 C CA . PRO B 1 261 ? 80.621 140.773 123.971 1.00 125.02 233 PRO B CA 1
ATOM 4793 C C . PRO B 1 261 ? 79.765 140.968 122.732 1.00 125.02 233 PRO B C 1
ATOM 4794 O O . PRO B 1 261 ? 80.305 141.106 121.627 1.00 125.02 233 PRO B O 1
ATOM 4798 N N . VAL B 1 262 ? 78.438 140.982 122.882 1.00 128.45 234 VAL B N 1
ATOM 4799 C CA . VAL B 1 262 ? 77.573 141.151 121.718 1.00 128.45 234 VAL B CA 1
ATOM 4800 C C . VAL B 1 262 ? 77.758 142.537 121.110 1.00 128.45 234 VAL B C 1
ATOM 4801 O O . VAL B 1 262 ? 77.757 142.694 119.884 1.00 128.45 234 VAL B O 1
ATOM 4805 N N . GLY B 1 263 ? 77.961 143.555 121.948 1.00 122.23 235 GLY B N 1
ATOM 4806 C CA . GLY B 1 263 ? 78.183 144.893 121.426 1.00 122.23 235 GLY B CA 1
ATOM 4807 C C . GLY B 1 263 ? 79.514 145.023 120.710 1.00 122.23 235 GLY B C 1
ATOM 4808 O O . GLY B 1 263 ? 79.603 145.659 119.654 1.00 122.23 235 GLY B O 1
ATOM 4809 N N . CYS B 1 264 ? 80.566 144.420 121.270 1.00 111.53 236 CYS B N 1
ATOM 4810 C CA . CYS B 1 264 ? 81.863 144.448 120.605 1.00 111.53 236 CYS B CA 1
ATOM 4811 C C . CYS B 1 264 ? 81.815 143.693 119.283 1.00 111.53 236 CYS B C 1
ATOM 4812 O O . CYS B 1 264 ? 82.395 144.140 118.288 1.00 111.53 236 CYS B O 1
ATOM 4815 N N . VAL B 1 265 ? 81.111 142.558 119.248 1.00 107.80 237 VAL B N 1
ATOM 4816 C CA . VAL B 1 265 ? 80.967 141.810 118.002 1.00 107.80 237 VAL B CA 1
ATOM 4817 C C . VAL B 1 265 ? 80.194 142.628 116.976 1.00 107.80 237 VAL B C 1
ATOM 4818 O O . VAL B 1 265 ? 80.553 142.667 115.793 1.00 107.80 237 VAL B O 1
ATOM 4822 N N . GLY B 1 266 ? 79.130 143.306 117.413 1.00 112.62 238 GLY B N 1
ATOM 4823 C CA . GLY B 1 266 ? 78.359 144.124 116.492 1.00 112.62 238 GLY B CA 1
ATOM 4824 C C . GLY B 1 266 ? 79.170 145.264 115.909 1.00 112.62 238 GLY B C 1
ATOM 4825 O O . GLY B 1 266 ? 79.129 145.520 114.703 1.00 112.62 238 GLY B O 1
ATOM 4826 N N . LEU B 1 267 ? 79.934 145.959 116.756 1.00 111.22 239 LEU B N 1
ATOM 4827 C CA . LEU B 1 267 ? 80.726 147.078 116.253 1.00 111.22 239 LEU B CA 1
ATOM 4828 C C . LEU B 1 267 ? 81.889 146.599 115.389 1.00 111.22 239 LEU B C 1
ATOM 4829 O O . LEU B 1 267 ? 82.248 147.268 114.413 1.00 111.22 239 LEU B O 1
ATOM 4834 N N . ALA B 1 268 ? 82.468 145.435 115.704 1.00 105.30 240 ALA B N 1
ATOM 4835 C CA . ALA B 1 268 ? 83.511 144.880 114.848 1.00 105.30 240 ALA B CA 1
ATOM 4836 C C . ALA B 1 268 ? 82.950 144.475 113.492 1.00 105.30 240 ALA B C 1
ATOM 4837 O O . ALA B 1 268 ? 83.595 144.686 112.459 1.00 105.30 240 ALA B O 1
ATOM 4839 N N . PHE B 1 269 ? 81.744 143.902 113.472 1.00 106.79 241 PHE B N 1
ATOM 4840 C CA . PHE B 1 269 ? 81.105 143.569 112.205 1.00 106.79 241 PHE B CA 1
ATOM 4841 C C . PHE B 1 269 ? 80.750 144.822 111.415 1.00 106.79 241 PHE B C 1
ATOM 4842 O O . PHE B 1 269 ? 80.842 144.822 110.183 1.00 106.79 241 PHE B O 1
ATOM 4850 N N . PHE B 1 270 ? 80.356 145.896 112.102 1.00 108.55 242 PHE B N 1
ATOM 4851 C CA . PHE B 1 270 ? 80.101 147.158 111.415 1.00 108.55 242 PHE B CA 1
ATOM 4852 C C . PHE B 1 270 ? 81.380 147.714 110.798 1.00 108.55 242 PHE B C 1
ATOM 4853 O O . PHE B 1 270 ? 81.369 148.203 109.662 1.00 108.55 242 PHE B O 1
ATOM 4861 N N . ILE B 1 271 ? 82.491 147.646 111.534 1.00 108.21 243 ILE B N 1
ATOM 4862 C CA . ILE B 1 271 ? 83.773 148.099 110.996 1.00 108.21 243 ILE B CA 1
ATOM 4863 C C . ILE B 1 271 ? 84.177 147.249 109.796 1.00 108.21 243 ILE B C 1
ATOM 4864 O O . ILE B 1 271 ? 84.684 147.765 108.792 1.00 108.21 243 ILE B O 1
ATOM 4869 N N . PHE B 1 272 ? 83.950 145.936 109.877 1.00 108.46 244 PHE B N 1
ATOM 4870 C CA . PHE B 1 272 ? 84.284 145.050 108.766 1.00 108.46 244 PHE B CA 1
ATOM 4871 C C . PHE B 1 272 ? 83.438 145.358 107.536 1.00 108.46 244 PHE B C 1
ATOM 4872 O O . PHE B 1 272 ? 83.950 145.369 106.411 1.00 108.46 244 PHE B O 1
ATOM 4880 N N . LEU B 1 273 ? 82.141 145.608 107.730 1.00 109.33 245 LEU B N 1
ATOM 4881 C CA . LEU B 1 273 ? 81.279 145.972 106.611 1.00 109.33 245 LEU B CA 1
ATOM 4882 C C . LEU B 1 273 ? 81.641 147.339 106.046 1.00 109.33 245 LEU B C 1
ATOM 4883 O O . LEU B 1 273 ? 81.424 147.594 104.856 1.00 109.33 245 LEU B O 1
ATOM 4888 N N . PHE B 1 274 ? 82.183 148.231 106.878 1.00 111.13 246 PHE B N 1
ATOM 4889 C CA . PHE B 1 274 ? 82.631 149.528 106.386 1.00 111.13 246 PHE B CA 1
ATOM 4890 C C . PHE B 1 274 ? 83.948 149.432 105.629 1.00 111.13 246 PHE B C 1
ATOM 4891 O O . PHE B 1 274 ? 84.303 150.369 104.906 1.00 111.13 246 PHE B O 1
ATOM 4899 N N . ALA B 1 275 ? 84.677 148.328 105.778 1.00 107.67 247 ALA B N 1
ATOM 4900 C CA . ALA B 1 275 ? 85.970 148.146 105.134 1.00 107.67 247 ALA B CA 1
ATOM 4901 C C . ALA B 1 275 ? 85.908 147.214 103.931 1.00 107.67 247 ALA B C 1
ATOM 4902 O O . ALA B 1 275 ? 86.956 146.859 103.382 1.00 107.67 247 ALA B O 1
ATOM 4904 N N . THR B 1 276 ? 84.712 146.805 103.509 1.00 106.10 248 THR B N 1
ATOM 4905 C CA . THR B 1 276 ? 84.593 145.937 102.342 1.00 106.10 248 THR B CA 1
ATOM 4906 C C . THR B 1 276 ? 84.970 146.610 101.016 1.00 106.10 248 THR B C 1
ATOM 4907 O O . THR B 1 276 ? 85.377 145.896 100.090 1.00 106.10 248 THR B O 1
ATOM 4911 N N . PRO B 1 277 ? 84.861 147.940 100.844 1.00 112.90 249 PRO B N 1
ATOM 4912 C CA . PRO B 1 277 ? 85.340 148.504 99.570 1.00 112.90 249 PRO B CA 1
ATOM 4913 C C . PRO B 1 277 ? 86.849 148.441 99.424 1.00 112.90 249 PRO B C 1
ATOM 4914 O O . PRO B 1 277 ? 87.348 148.124 98.337 1.00 112.90 249 PRO B O 1
ATOM 4918 N N . VAL B 1 278 ? 87.596 148.734 100.491 1.00 107.55 250 VAL B N 1
ATOM 4919 C CA . VAL B 1 278 ? 89.051 148.660 100.416 1.00 107.55 250 VAL B CA 1
ATOM 4920 C C . VAL B 1 278 ? 89.550 147.221 100.436 1.00 107.55 250 VAL B C 1
ATOM 4921 O O . VAL B 1 278 ? 90.697 146.966 100.049 1.00 107.55 250 VAL B O 1
ATOM 4925 N N . PHE B 1 279 ? 88.725 146.274 100.876 1.00 108.55 251 PHE B N 1
ATOM 4926 C CA . PHE B 1 279 ? 89.097 144.868 100.845 1.00 108.55 251 PHE B CA 1
ATOM 4927 C C . PHE B 1 279 ? 88.906 144.305 99.443 1.00 108.55 251 PHE B C 1
ATOM 4928 O O . PHE B 1 279 ? 87.937 144.633 98.753 1.00 108.55 251 PHE B O 1
ATOM 4936 N N . ILE B 1 280 ? 89.838 143.454 99.025 1.00 117.40 252 ILE B N 1
ATOM 4937 C CA . ILE B 1 280 ? 89.803 142.833 97.706 1.00 117.40 252 ILE B CA 1
ATOM 4938 C C . ILE B 1 280 ? 89.309 141.403 97.864 1.00 117.40 252 ILE B C 1
ATOM 4939 O O . ILE B 1 280 ? 89.922 140.599 98.577 1.00 117.40 252 ILE B O 1
ATOM 4944 N N . THR B 1 281 ? 88.202 141.086 97.202 1.00 117.89 253 THR B N 1
ATOM 4945 C CA . THR B 1 281 ? 87.618 139.756 97.263 1.00 117.89 253 THR B CA 1
ATOM 4946 C C . THR B 1 281 ? 88.281 138.831 96.247 1.00 117.89 253 THR B C 1
ATOM 4947 O O . THR B 1 281 ? 88.825 139.268 95.230 1.00 117.89 253 THR B O 1
ATOM 4951 N N . LYS B 1 282 ? 88.229 137.536 96.539 1.00 113.14 254 LYS B N 1
ATOM 4952 C CA . LYS B 1 282 ? 88.808 136.514 95.685 1.00 113.14 254 LYS B CA 1
ATOM 4953 C C . LYS B 1 282 ? 87.819 135.375 95.493 1.00 113.14 254 LYS B C 1
ATOM 4954 O O . LYS B 1 282 ? 87.085 135.020 96.421 1.00 113.14 254 LYS B O 1
ATOM 4960 N N . PRO B 1 283 ? 87.774 134.787 94.295 1.00 111.32 255 PRO B N 1
ATOM 4961 C CA . PRO B 1 283 ? 86.844 133.686 94.062 1.00 111.32 255 PRO B CA 1
ATOM 4962 C C . PRO B 1 283 ? 87.290 132.439 94.801 1.00 111.32 255 PRO B C 1
ATOM 4963 O O . PRO B 1 283 ? 88.493 132.239 95.042 1.00 111.32 255 PRO B O 1
ATOM 4967 N N . PRO B 1 284 ? 86.349 131.563 95.188 1.00 108.08 256 PRO B N 1
ATOM 4968 C CA . PRO B 1 284 ? 86.669 130.319 95.898 1.00 108.08 256 PRO B CA 1
ATOM 4969 C C . PRO B 1 284 ? 87.469 129.342 95.042 1.00 108.08 256 PRO B C 1
ATOM 4970 O O . PRO B 1 284 ? 88.151 128.482 95.600 1.00 108.08 256 PRO B O 1
ATOM 4974 N N . PRO B 1 331 ? 90.771 116.253 90.722 1.00 126.43 303 PRO B N 1
ATOM 4975 C CA . PRO B 1 331 ? 91.477 115.951 89.472 1.00 126.43 303 PRO B CA 1
ATOM 4976 C C . PRO B 1 331 ? 92.989 115.860 89.663 1.00 126.43 303 PRO B C 1
ATOM 4977 O O . PRO B 1 331 ? 93.450 115.640 90.782 1.00 126.43 303 PRO B O 1
ATOM 4981 N N . GLN B 1 332 ? 93.748 116.029 88.577 1.00 125.72 304 GLN B N 1
ATOM 4982 C CA . GLN B 1 332 ? 95.200 115.917 88.671 1.00 125.72 304 GLN B CA 1
ATOM 4983 C C . GLN B 1 332 ? 95.809 117.079 89.447 1.00 125.72 304 GLN B C 1
ATOM 4984 O O . GLN B 1 332 ? 96.898 116.937 90.016 1.00 125.72 304 GLN B O 1
ATOM 4990 N N . GLU B 1 333 ? 95.131 118.229 89.486 1.00 122.00 305 GLU B N 1
ATOM 4991 C CA . GLU B 1 333 ? 95.650 119.358 90.251 1.00 122.00 305 GLU B CA 1
ATOM 4992 C C . GLU B 1 333 ? 95.451 119.158 91.748 1.00 122.00 305 GLU B C 1
ATOM 4993 O O . GLU B 1 333 ? 96.252 119.652 92.550 1.00 122.00 305 GLU B O 1
ATOM 4999 N N . ASP B 1 334 ? 94.396 118.441 92.143 1.00 116.81 306 ASP B N 1
ATOM 5000 C CA . ASP B 1 334 ? 94.188 118.155 93.558 1.00 116.81 306 ASP B CA 1
ATOM 5001 C C . ASP B 1 334 ? 95.151 117.087 94.059 1.00 116.81 306 ASP B C 1
ATOM 5002 O O . ASP B 1 334 ? 95.588 117.141 95.214 1.00 116.81 306 ASP B O 1
ATOM 5007 N N . ILE B 1 335 ? 95.490 116.113 93.211 1.00 114.43 307 ILE B N 1
ATOM 5008 C CA . ILE B 1 335 ? 96.460 115.095 93.599 1.00 114.43 307 ILE B CA 1
ATOM 5009 C C . ILE B 1 335 ? 97.850 115.706 93.725 1.00 114.43 307 ILE B C 1
ATOM 5010 O O . ILE B 1 335 ? 98.646 115.303 94.582 1.00 114.43 307 ILE B O 1
ATOM 5015 N N . ALA B 1 336 ? 98.163 116.692 92.879 1.00 109.52 308 ALA B N 1
ATOM 5016 C CA . ALA B 1 336 ? 99.459 117.357 92.961 1.00 109.52 308 ALA B CA 1
ATOM 5017 C C . ALA B 1 336 ? 99.630 118.092 94.283 1.00 109.52 308 ALA B C 1
ATOM 5018 O O . ALA B 1 336 ? 100.761 118.274 94.750 1.00 109.52 308 ALA B O 1
ATOM 5020 N N . ASN B 1 337 ? 98.527 118.522 94.900 1.00 106.59 309 ASN B N 1
ATOM 5021 C CA . ASN B 1 337 ? 98.606 119.161 96.208 1.00 106.59 309 ASN B CA 1
ATOM 5022 C C . ASN B 1 337 ? 99.007 118.182 97.303 1.00 106.59 309 ASN B C 1
ATOM 5023 O O . ASN B 1 337 ? 99.546 118.608 98.330 1.00 106.59 309 ASN B O 1
ATOM 5028 N N . PHE B 1 338 ? 98.755 116.885 97.110 1.00 105.22 310 PHE B N 1
ATOM 5029 C CA . PHE B 1 338 ? 99.151 115.899 98.109 1.00 105.22 310 PHE B CA 1
ATOM 5030 C C . PHE B 1 338 ? 100.667 115.767 98.183 1.00 105.22 310 PHE B C 1
ATOM 5031 O O . PHE B 1 338 ? 101.229 115.608 99.273 1.00 105.22 310 PHE B O 1
ATOM 5039 N N . GLN B 1 339 ? 101.347 115.828 97.034 1.00 100.24 311 GLN B N 1
ATOM 5040 C CA . GLN B 1 339 ? 102.806 115.803 97.040 1.00 100.24 311 GLN B CA 1
ATOM 5041 C C . GLN B 1 339 ? 103.379 117.021 97.751 1.00 100.24 311 GLN B C 1
ATOM 5042 O O . GLN B 1 339 ? 104.478 116.952 98.315 1.00 100.24 311 GLN B O 1
ATOM 5048 N N . VAL B 1 340 ? 102.656 118.143 97.733 1.00 92.49 312 VAL B N 1
ATOM 5049 C CA . VAL B 1 340 ? 103.081 119.306 98.502 1.00 92.49 312 VAL B CA 1
ATOM 5050 C C . VAL B 1 340 ? 102.805 119.091 99.984 1.00 92.49 312 VAL B C 1
ATOM 5051 O O . VAL B 1 340 ? 103.507 119.642 100.841 1.00 92.49 312 VAL B O 1
ATOM 5055 N N . LEU B 1 341 ? 101.793 118.288 100.315 1.00 86.70 313 LEU B N 1
ATOM 5056 C CA . LEU B 1 341 ? 101.464 118.043 101.715 1.00 86.70 313 LEU B CA 1
ATOM 5057 C C . LEU B 1 341 ? 102.441 117.069 102.362 1.00 86.70 313 LEU B C 1
ATOM 5058 O O . LEU B 1 341 ? 102.826 117.255 103.521 1.00 86.70 313 LEU B O 1
ATOM 5063 N N . VAL B 1 342 ? 102.857 116.030 101.6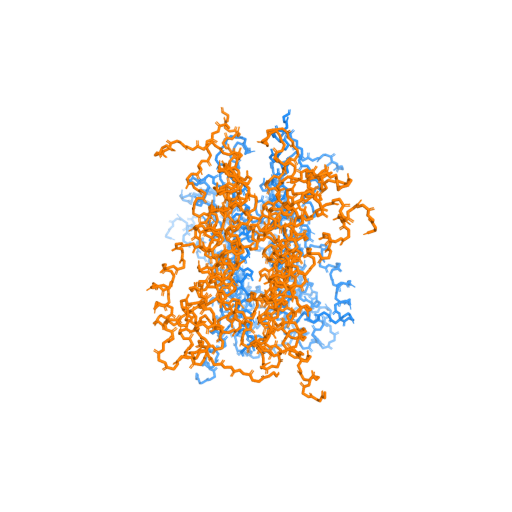33 1.00 86.23 314 VAL B N 1
ATOM 5064 C CA . VAL B 1 342 ? 103.762 115.033 102.196 1.00 86.23 314 VAL B CA 1
ATOM 5065 C C . VAL B 1 342 ? 105.167 115.565 102.422 1.00 86.23 314 VAL B C 1
ATOM 5066 O O . VAL B 1 342 ? 105.972 114.894 103.079 1.00 86.23 314 VAL B O 1
ATOM 5070 N N . LYS B 1 343 ? 105.490 116.749 101.897 1.00 82.33 315 LYS B N 1
ATOM 5071 C CA . LYS B 1 343 ? 106.798 117.351 102.111 1.00 82.33 315 LYS B CA 1
ATOM 5072 C C . LYS B 1 343 ? 106.790 118.493 103.115 1.00 82.33 315 LYS B C 1
ATOM 5073 O O . LYS B 1 343 ? 107.837 118.777 103.706 1.00 82.33 315 LYS B O 1
ATOM 5079 N N . ILE B 1 344 ? 105.649 119.149 103.327 1.00 75.09 316 ILE B N 1
ATOM 5080 C CA . ILE B 1 344 ? 105.558 120.210 104.323 1.00 75.09 316 ILE B CA 1
ATOM 5081 C C . ILE B 1 344 ? 104.986 119.718 105.649 1.00 75.09 316 ILE B C 1
ATOM 5082 O O . ILE B 1 344 ? 105.187 120.381 106.678 1.00 75.09 316 ILE B O 1
ATOM 5087 N N . LEU B 1 345 ? 104.282 118.586 105.658 1.00 66.27 317 LEU B N 1
ATOM 5088 C CA . LEU B 1 345 ? 103.805 118.035 106.923 1.00 66.27 317 LEU B CA 1
ATOM 5089 C C . LEU B 1 345 ? 104.938 117.606 107.850 1.00 66.27 317 LEU B C 1
ATOM 5090 O O . LEU B 1 345 ? 104.863 117.929 109.048 1.00 66.27 317 LEU B O 1
ATOM 5095 N N . PRO B 1 346 ? 105.987 116.902 107.399 1.00 67.74 318 PRO B N 1
ATOM 5096 C CA . PRO B 1 346 ? 107.109 116.626 108.314 1.00 67.74 318 PRO B CA 1
ATOM 5097 C C . PRO B 1 346 ? 107.709 117.879 108.926 1.00 67.74 318 PRO B C 1
ATOM 5098 O O . PRO B 1 346 ? 108.242 117.820 110.041 1.00 67.74 318 PRO B O 1
ATOM 5102 N N . VAL B 1 347 ? 107.638 119.015 108.228 1.00 65.37 319 VAL B N 1
ATOM 5103 C CA . VAL B 1 347 ? 108.062 120.276 108.826 1.00 65.37 319 VAL B CA 1
ATOM 5104 C C . VAL B 1 347 ? 107.055 120.731 109.875 1.00 65.37 319 VAL B C 1
ATOM 5105 O O . VAL B 1 347 ? 107.400 121.482 110.795 1.00 65.37 319 VAL B O 1
ATOM 5109 N N . MET B 1 348 ? 105.802 120.284 109.764 1.00 60.86 320 MET B N 1
ATOM 5110 C CA . MET B 1 348 ? 104.751 120.695 110.685 1.00 60.86 320 MET B CA 1
ATOM 5111 C C . MET B 1 348 ? 104.443 119.659 111.759 1.00 60.86 320 MET B C 1
ATOM 5112 O O . MET B 1 348 ? 104.040 120.043 112.862 1.00 60.86 320 MET B O 1
ATOM 5117 N N . VAL B 1 349 ? 104.613 118.366 111.471 1.00 59.84 321 VAL B N 1
ATOM 5118 C CA . VAL B 1 349 ? 104.448 117.366 112.523 1.00 59.84 321 VAL B CA 1
ATOM 5119 C C . VAL B 1 349 ? 105.562 117.490 113.554 1.00 59.84 321 VAL B C 1
ATOM 5120 O O . VAL B 1 349 ? 105.348 117.226 114.744 1.00 59.84 321 VAL B O 1
ATOM 5124 N N . THR B 1 350 ? 106.758 117.902 113.129 1.00 52.46 322 THR B N 1
ATOM 5125 C CA . THR B 1 350 ? 107.833 118.159 114.078 1.00 52.46 322 THR B CA 1
ATOM 5126 C C . THR B 1 350 ? 107.629 119.455 114.849 1.00 52.46 322 THR B C 1
ATOM 5127 O O . THR B 1 350 ? 108.361 119.704 115.813 1.00 52.46 322 THR B O 1
ATOM 5131 N N . LEU B 1 351 ? 106.664 120.285 114.445 1.00 50.14 323 LEU B N 1
ATOM 5132 C CA . LEU B 1 351 ? 106.350 121.486 115.210 1.00 50.14 323 LEU B CA 1
ATOM 5133 C C . LEU B 1 351 ? 105.549 121.156 116.462 1.00 50.14 323 LEU B C 1
ATOM 5134 O O . LEU B 1 351 ? 105.542 121.942 117.416 1.00 50.14 323 LEU B O 1
ATOM 5139 N N . VAL B 1 352 ? 104.872 120.012 116.475 1.00 50.01 324 VAL B N 1
ATOM 5140 C CA . VAL B 1 352 ? 104.073 119.585 117.622 1.00 50.01 324 VAL B CA 1
ATOM 5141 C C . VAL B 1 352 ? 104.972 119.370 118.838 1.00 50.01 324 VAL B C 1
ATOM 5142 O O . VAL B 1 352 ? 104.632 119.854 119.927 1.00 50.01 324 VAL B O 1
ATOM 5146 N N . PRO B 1 353 ? 106.112 118.665 118.730 1.00 51.28 325 PRO B N 1
ATOM 5147 C CA . PRO B 1 353 ? 107.022 118.608 119.888 1.00 51.28 325 PRO B CA 1
ATOM 5148 C C . PRO B 1 353 ? 107.510 119.975 120.337 1.00 51.28 325 PRO B C 1
ATOM 5149 O O . PRO B 1 353 ? 107.670 120.204 121.542 1.00 51.28 325 PRO B O 1
ATOM 5153 N N . TYR B 1 354 ? 107.755 120.894 119.399 1.00 50.15 326 TYR B N 1
ATOM 5154 C CA . TYR B 1 354 ? 108.121 122.252 119.784 1.00 50.15 326 TYR B CA 1
ATOM 5155 C C . TYR B 1 354 ? 106.958 122.959 120.467 1.00 50.15 326 TYR B C 1
ATOM 5156 O O . TYR B 1 354 ? 107.150 123.669 121.461 1.00 50.15 326 TYR B O 1
ATOM 5165 N N . TRP B 1 355 ? 105.741 122.778 119.947 1.00 47.58 327 TRP B N 1
ATOM 5166 C CA . TRP B 1 355 ? 104.569 123.339 120.608 1.00 47.58 327 TRP B CA 1
ATOM 5167 C C . TRP B 1 355 ? 104.250 122.597 121.899 1.00 47.58 327 TRP B C 1
ATOM 5168 O O . TRP B 1 355 ? 103.694 123.190 122.831 1.00 47.58 327 TRP B O 1
ATOM 5179 N N . MET B 1 356 ? 104.588 121.308 121.973 1.00 52.92 328 MET B N 1
ATOM 5180 C CA . MET B 1 356 ? 104.402 120.567 123.216 1.00 52.92 328 MET B CA 1
ATOM 5181 C C . MET B 1 356 ? 105.341 121.075 124.303 1.00 52.92 328 MET B C 1
ATOM 5182 O O . MET B 1 356 ? 104.981 121.092 125.485 1.00 52.92 328 MET B O 1
ATOM 5187 N N . VAL B 1 357 ? 106.543 121.504 123.920 1.00 50.92 329 VAL B N 1
ATOM 5188 C CA . VAL B 1 357 ? 107.513 121.989 124.896 1.00 50.92 329 VAL B CA 1
ATOM 5189 C C . VAL B 1 357 ? 107.143 123.384 125.384 1.00 50.92 329 VAL B C 1
ATOM 5190 O O . VAL B 1 357 ? 107.245 123.684 126.579 1.00 50.92 329 VAL B O 1
ATOM 5194 N N . TYR B 1 358 ? 106.689 124.252 124.477 1.00 51.66 330 TYR B N 1
ATOM 5195 C CA . TYR B 1 358 ? 106.491 125.656 124.823 1.00 51.66 330 TYR B CA 1
ATOM 5196 C C . TYR B 1 358 ? 105.256 125.873 125.688 1.00 51.66 330 TYR B C 1
ATOM 5197 O O . TYR B 1 358 ? 105.233 126.804 126.503 1.00 51.66 330 TYR B O 1
ATOM 5206 N N . PHE B 1 359 ? 104.226 125.037 125.537 1.00 58.81 331 PHE B N 1
ATOM 5207 C CA . PHE B 1 359 ? 102.952 125.330 126.189 1.00 58.81 331 PHE B CA 1
ATOM 5208 C C . PHE B 1 359 ? 103.028 125.130 127.698 1.00 58.81 331 PHE B C 1
ATOM 5209 O O . PHE B 1 359 ? 102.426 125.899 128.457 1.00 58.81 331 PHE B O 1
ATOM 5217 N N . GLN B 1 360 ? 103.756 124.111 128.161 1.00 60.35 332 GLN B N 1
ATOM 5218 C CA . GLN B 1 360 ? 103.981 124.002 129.599 1.00 60.35 332 GLN B CA 1
ATOM 5219 C C . GLN B 1 360 ? 104.921 125.090 130.097 1.00 60.35 332 GLN B C 1
ATOM 5220 O O . GLN B 1 360 ? 104.797 125.535 131.243 1.00 60.35 332 GLN B O 1
ATOM 5226 N N . MET B 1 361 ? 105.856 125.535 129.254 1.00 62.05 333 MET B N 1
ATOM 5227 C CA . MET B 1 361 ? 106.718 126.649 129.634 1.00 62.05 333 MET B CA 1
ATOM 5228 C C . MET B 1 361 ? 105.920 127.934 129.806 1.00 62.05 333 MET B C 1
ATOM 5229 O O . MET B 1 361 ? 106.342 128.834 130.541 1.00 62.05 333 MET B O 1
ATOM 5234 N N . GLN B 1 362 ? 104.769 128.041 129.137 1.00 59.82 334 GLN B N 1
ATOM 5235 C CA . GLN B 1 362 ? 103.865 129.155 129.387 1.00 59.82 334 GLN B CA 1
ATOM 5236 C C . GLN B 1 362 ? 103.231 129.072 130.769 1.00 59.82 334 GLN B C 1
ATOM 5237 O O . GLN B 1 362 ? 102.770 130.092 131.290 1.00 59.82 334 GLN B O 1
ATOM 5243 N N . SER B 1 363 ? 103.200 127.881 131.369 1.00 63.51 335 SER B N 1
ATOM 5244 C CA . SER B 1 363 ? 102.682 127.687 132.716 1.00 63.51 335 SER B CA 1
ATOM 5245 C C . SER B 1 363 ? 103.756 127.358 133.740 1.00 63.51 335 SER B C 1
ATOM 5246 O O . SER B 1 363 ? 103.607 127.723 134.907 1.00 63.51 335 SER B O 1
ATOM 5249 N N . THR B 1 364 ? 104.831 126.676 133.334 1.00 66.35 336 THR B N 1
ATOM 5250 C CA . THR B 1 364 ? 105.913 126.384 134.269 1.00 66.35 336 THR B CA 1
ATOM 5251 C C . THR B 1 364 ? 106.670 127.647 134.659 1.00 66.35 336 THR B C 1
ATOM 5252 O O . THR B 1 364 ? 107.135 127.761 135.798 1.00 66.35 336 THR B O 1
ATOM 5256 N N . TYR B 1 365 ? 106.808 128.598 133.731 1.00 66.31 337 TYR B N 1
ATOM 5257 C CA . TYR B 1 365 ? 107.403 129.884 134.078 1.00 66.31 337 TYR B CA 1
ATOM 5258 C C . TYR B 1 365 ? 106.548 130.615 135.105 1.00 66.31 337 TYR B C 1
ATOM 5259 O O . TYR B 1 365 ? 107.073 131.318 135.977 1.00 66.31 337 TYR B O 1
ATOM 5268 N N . VAL B 1 366 ? 105.225 130.463 135.013 1.00 72.84 338 VAL B N 1
ATOM 5269 C CA . VAL B 1 366 ? 104.344 130.953 136.068 1.00 72.84 338 VAL B CA 1
ATOM 5270 C C . VAL B 1 366 ? 104.550 130.149 137.345 1.00 72.84 338 VAL B C 1
ATOM 5271 O O . VAL B 1 366 ? 104.529 130.698 138.452 1.00 72.84 338 VAL B O 1
ATOM 5275 N N . LEU B 1 367 ? 104.750 128.836 137.211 1.00 79.58 339 LEU B N 1
ATOM 5276 C CA . LEU B 1 367 ? 105.007 128.005 138.382 1.00 79.58 339 LEU B CA 1
ATOM 5277 C C . LEU B 1 367 ? 106.368 128.316 138.990 1.00 79.58 339 LEU B C 1
ATOM 5278 O O . LEU B 1 367 ? 106.510 128.365 140.218 1.00 79.58 339 LEU B O 1
ATOM 5283 N N . GLN B 1 368 ? 107.382 128.528 138.148 1.00 76.15 340 GLN B N 1
ATOM 5284 C CA . GLN B 1 368 ? 108.700 128.890 138.658 1.00 76.15 340 GLN B CA 1
ATOM 5285 C C . GLN B 1 368 ? 108.677 130.268 139.308 1.00 76.15 340 GLN B C 1
ATOM 5286 O O . GLN B 1 368 ? 109.354 130.496 140.317 1.00 76.15 340 GLN B O 1
ATOM 5292 N N . GLY B 1 369 ? 107.901 131.197 138.747 1.00 81.74 341 GLY B N 1
ATOM 5293 C CA . GLY B 1 369 ? 107.766 132.507 139.359 1.00 81.74 341 GLY B CA 1
ATOM 5294 C C . GLY B 1 369 ? 106.913 132.497 140.611 1.00 81.74 341 GLY B C 1
ATOM 5295 O O . GLY B 1 369 ? 107.048 133.378 141.464 1.00 81.74 341 GLY B O 1
ATOM 5296 N N . LEU B 1 370 ? 106.022 131.509 140.738 1.00 86.76 342 LEU B N 1
ATOM 5297 C CA . LEU B 1 370 ? 105.177 131.419 141.925 1.00 86.76 342 LEU B CA 1
ATOM 5298 C C . LEU B 1 370 ? 105.960 130.928 143.136 1.00 86.76 342 LEU B C 1
ATOM 5299 O O . LEU B 1 370 ? 105.616 131.267 144.274 1.00 86.76 342 LEU B O 1
ATOM 5304 N N . HIS B 1 371 ? 107.004 130.132 142.916 1.00 91.28 343 HIS B N 1
ATOM 5305 C CA . HIS B 1 371 ? 107.834 129.629 144.003 1.00 91.28 343 HIS B CA 1
ATOM 5306 C C . HIS B 1 371 ? 108.819 130.665 144.528 1.00 91.28 343 HIS B C 1
ATOM 5307 O O . HIS B 1 371 ? 109.567 130.364 145.464 1.00 91.28 343 HIS B O 1
ATOM 5314 N N . LEU B 1 372 ? 108.840 131.863 143.956 1.00 96.66 344 LEU B N 1
ATOM 5315 C CA . LEU B 1 372 ? 109.760 132.912 144.365 1.00 96.66 344 LEU B CA 1
ATOM 5316 C C . LEU B 1 372 ? 109.052 133.931 145.251 1.00 96.66 344 LEU B C 1
ATOM 5317 O O . LEU B 1 372 ? 107.822 133.998 145.316 1.00 96.66 344 LEU B O 1
ATOM 5322 N N . HIS B 1 373 ? 109.856 134.736 145.940 1.00 109.78 345 HIS B N 1
ATOM 5323 C CA . HIS B 1 373 ? 109.351 135.809 146.788 1.00 109.78 345 HIS B CA 1
ATOM 5324 C C . HIS B 1 373 ? 109.098 137.032 145.914 1.00 109.78 345 HIS B C 1
ATOM 5325 O O . HIS B 1 373 ? 110.041 137.647 145.406 1.00 109.78 345 HIS B O 1
ATOM 5332 N N . ILE B 1 374 ? 107.830 137.380 145.737 1.00 120.96 346 ILE B N 1
ATOM 5333 C CA . ILE B 1 374 ? 107.480 138.516 144.877 1.00 120.96 346 ILE B CA 1
ATOM 5334 C C . ILE B 1 374 ? 107.910 139.815 145.554 1.00 120.96 346 ILE B C 1
ATOM 5335 O O . ILE B 1 374 ? 107.710 139.975 146.771 1.00 120.96 346 ILE B O 1
ATOM 5340 N N . PRO B 1 375 ? 108.531 140.743 144.833 1.00 127.08 347 PRO B N 1
ATOM 5341 C CA . PRO B 1 375 ? 108.937 142.007 145.449 1.00 127.08 347 PRO B CA 1
ATOM 5342 C C . PRO B 1 375 ? 107.799 143.015 145.477 1.00 127.08 347 PRO B C 1
ATOM 5343 O O . PRO B 1 375 ? 106.824 142.916 144.728 1.00 127.08 347 PRO B O 1
ATOM 5347 N N . ASN B 1 376 ? 107.942 143.998 146.360 1.00 139.66 348 ASN B N 1
ATOM 5348 C CA . ASN B 1 376 ? 106.966 145.071 146.521 1.00 139.66 348 ASN B CA 1
ATOM 5349 C C . ASN B 1 376 ? 107.584 146.361 145.996 1.00 139.66 348 ASN B C 1
ATOM 5350 O O . ASN B 1 376 ? 108.481 146.929 146.627 1.00 139.66 348 ASN B O 1
ATOM 5355 N N . ILE B 1 377 ? 107.103 146.820 144.843 1.00 146.70 349 ILE B N 1
ATOM 5356 C CA . ILE B 1 377 ? 107.606 148.040 144.219 1.00 146.70 349 ILE B CA 1
ATOM 5357 C C . ILE B 1 377 ? 106.453 148.712 143.486 1.00 146.70 349 ILE B C 1
ATOM 5358 O O . ILE B 1 377 ? 105.722 148.061 142.733 1.00 146.70 349 ILE B O 1
ATOM 5363 N N . PHE B 1 378 ? 106.288 150.017 143.721 1.00 152.75 350 PHE B N 1
ATOM 5364 C CA . PHE B 1 378 ? 105.225 150.811 143.100 1.00 152.75 350 PHE B CA 1
ATOM 5365 C C . PHE B 1 378 ? 103.846 150.232 143.405 1.00 152.75 350 PHE B C 1
ATOM 5366 O O . PHE B 1 378 ? 102.943 150.258 142.565 1.00 152.75 350 PHE B O 1
ATOM 5368 N N . PRO B 1 379 ? 103.687 149.706 144.618 1.00 153.77 351 PRO B N 1
ATOM 5369 C CA . PRO B 1 379 ? 102.432 149.112 145.078 1.00 153.77 351 PRO B CA 1
ATOM 5370 C C . PRO B 1 379 ? 101.939 148.019 144.134 1.00 153.77 351 PRO B C 1
ATOM 5371 O O . PRO B 1 379 ? 100.735 147.834 143.957 1.00 153.77 351 PRO B O 1
ATOM 5373 N N . ILE B 1 398 ? 93.809 139.136 139.693 1.00 105.60 370 ILE B N 1
ATOM 5374 C CA . ILE B 1 398 ? 94.252 137.823 140.144 1.00 105.60 370 ILE B CA 1
ATOM 5375 C C . ILE B 1 398 ? 95.749 137.665 139.887 1.00 105.60 370 ILE B C 1
ATOM 5376 O O . ILE B 1 398 ? 96.204 137.749 138.746 1.00 105.60 370 ILE B O 1
ATOM 5381 N N . PRO B 1 399 ? 96.519 137.444 140.958 1.00 105.82 371 PRO B N 1
ATOM 5382 C CA . PRO B 1 399 ? 97.982 137.392 140.796 1.00 105.82 371 PRO B CA 1
ATOM 5383 C C . PRO B 1 399 ? 98.466 136.169 140.040 1.00 105.82 371 PRO B C 1
ATOM 5384 O O . PRO B 1 399 ? 99.345 136.292 139.177 1.00 105.82 371 PRO B O 1
ATOM 5388 N N . GLU B 1 400 ? 97.923 134.985 140.338 1.00 106.08 372 GLU B N 1
ATOM 5389 C CA . GLU B 1 400 ? 98.399 133.765 139.695 1.00 106.08 372 GLU B CA 1
ATOM 5390 C C . GLU B 1 400 ? 98.076 133.723 138.207 1.00 106.08 372 GLU B C 1
ATOM 5391 O O . GLU B 1 400 ? 98.689 132.938 137.476 1.00 106.08 372 GLU B O 1
ATOM 5397 N N . ALA B 1 401 ? 97.135 134.544 137.742 1.00 98.74 373 ALA B N 1
ATOM 5398 C CA . ALA B 1 401 ? 96.816 134.630 136.324 1.00 98.74 373 ALA B CA 1
ATOM 5399 C C . ALA B 1 401 ? 97.433 135.845 135.647 1.00 98.74 373 ALA B C 1
ATOM 5400 O O . ALA B 1 401 ? 97.386 135.938 134.416 1.00 98.74 373 ALA B O 1
ATOM 5402 N N . TRP B 1 402 ? 98.007 136.775 136.415 1.00 91.90 374 TRP B N 1
ATOM 5403 C CA . TRP B 1 402 ? 98.651 137.935 135.810 1.00 91.90 374 TRP B CA 1
ATOM 5404 C C . TRP B 1 402 ? 99.949 137.554 135.111 1.00 91.90 374 TRP B C 1
ATOM 5405 O O . TRP B 1 402 ? 100.335 138.199 134.130 1.00 91.90 374 TRP B O 1
ATOM 5416 N N . LEU B 1 403 ? 100.635 136.516 135.598 1.00 82.90 375 LEU B N 1
ATOM 5417 C CA . LEU B 1 403 ? 101.857 136.070 134.938 1.00 82.90 375 LEU B CA 1
ATOM 5418 C C . LEU B 1 403 ? 101.567 135.481 133.565 1.00 82.90 375 LEU B C 1
ATOM 5419 O O . LEU B 1 403 ? 102.450 135.468 132.700 1.00 82.90 375 LEU B O 1
ATOM 5424 N N . LEU B 1 404 ? 100.347 134.984 133.348 1.00 81.04 376 LEU B N 1
ATOM 5425 C CA . LEU B 1 404 ? 99.946 134.586 132.003 1.00 81.04 376 LEU B CA 1
ATOM 5426 C C . LEU B 1 404 ? 99.943 135.784 131.064 1.00 81.04 376 LEU B C 1
ATOM 5427 O O . LEU B 1 404 ? 100.301 135.664 129.887 1.00 81.04 376 LEU B O 1
ATOM 5432 N N . LEU B 1 405 ? 99.540 136.952 131.570 1.00 82.82 377 LEU B N 1
ATOM 5433 C CA . LEU B 1 405 ? 99.628 138.179 130.788 1.00 82.82 377 LEU B CA 1
ATOM 5434 C C . LEU B 1 405 ? 101.050 138.723 130.750 1.00 82.82 377 LEU B C 1
ATOM 5435 O O . LEU B 1 405 ? 101.391 139.488 129.841 1.00 82.82 377 LEU B O 1
ATOM 5440 N N . ALA B 1 406 ? 101.885 138.348 131.724 1.00 77.43 378 ALA B N 1
ATOM 5441 C CA . ALA B 1 406 ? 103.276 138.789 131.717 1.00 77.43 378 ALA B CA 1
ATOM 5442 C C . ALA B 1 406 ? 104.037 138.212 130.532 1.00 77.43 378 ALA B C 1
ATOM 5443 O O . ALA B 1 406 ? 104.948 138.859 130.004 1.00 77.43 378 ALA B O 1
ATOM 5445 N N . ASN B 1 407 ? 103.685 136.998 130.103 1.00 69.57 379 ASN B N 1
ATOM 5446 C CA . ASN B 1 407 ? 104.287 136.441 128.897 1.00 69.57 379 ASN B CA 1
ATOM 5447 C C . ASN B 1 407 ? 103.751 137.122 127.645 1.00 69.57 379 ASN B C 1
ATOM 5448 O O . ASN B 1 407 ? 104.396 137.078 126.592 1.00 69.57 379 ASN B O 1
ATOM 5453 N N . VAL B 1 408 ? 102.583 137.757 127.742 1.00 72.00 380 VAL B N 1
ATOM 5454 C CA . VAL B 1 408 ? 101.988 138.410 126.581 1.00 72.00 380 VAL B CA 1
ATOM 5455 C C . VAL B 1 408 ? 102.501 139.839 126.437 1.00 72.00 380 VAL B C 1
ATOM 5456 O O . VAL B 1 408 ? 102.713 140.323 125.320 1.00 72.00 380 VAL B O 1
ATOM 5460 N N . VAL B 1 409 ? 102.711 140.536 127.557 1.00 71.50 381 VAL B N 1
ATOM 5461 C CA . VAL B 1 409 ? 103.204 141.908 127.483 1.00 71.50 381 VAL B CA 1
ATOM 5462 C C . VAL B 1 409 ? 104.653 141.931 127.009 1.00 71.50 381 VAL B C 1
ATOM 5463 O O . VAL B 1 409 ? 105.110 142.924 126.429 1.00 71.50 381 VAL B O 1
ATOM 5467 N N . VAL B 1 410 ? 105.396 140.844 127.233 1.00 68.77 382 VAL B N 1
ATOM 5468 C CA . VAL B 1 410 ? 106.747 140.742 126.687 1.00 68.77 382 VAL B CA 1
ATOM 5469 C C . VAL B 1 410 ? 106.700 140.753 125.165 1.00 68.77 382 VAL B C 1
ATOM 5470 O O . VAL B 1 410 ? 107.531 141.391 124.505 1.00 68.77 382 VAL B O 1
ATOM 5474 N N . VAL B 1 411 ? 105.721 140.057 124.583 1.00 65.72 383 VAL B N 1
ATOM 5475 C CA . VAL B 1 411 ? 105.538 140.111 123.137 1.00 65.72 383 VAL B CA 1
ATOM 5476 C C . VAL B 1 411 ? 105.003 141.474 122.718 1.00 65.72 383 VAL B C 1
ATOM 5477 O O . VAL B 1 411 ? 105.209 141.906 121.578 1.00 65.72 383 VAL B O 1
ATOM 5481 N N . LEU B 1 412 ? 104.322 142.179 123.624 1.00 72.61 384 LEU B N 1
ATOM 5482 C CA . LEU B 1 412 ? 103.789 143.497 123.299 1.00 72.61 384 LEU B CA 1
ATOM 5483 C C . LEU B 1 412 ? 104.883 144.541 123.118 1.00 72.61 384 LEU B C 1
ATOM 5484 O O . LEU B 1 412 ? 104.631 145.582 122.503 1.00 72.61 384 LEU B O 1
ATOM 5489 N N . ILE B 1 413 ? 106.084 144.291 123.636 1.00 69.69 385 ILE B N 1
ATOM 5490 C CA . ILE B 1 413 ? 107.183 145.231 123.507 1.00 69.69 385 ILE B CA 1
ATOM 5491 C C . ILE B 1 413 ? 108.301 144.708 122.610 1.00 69.69 385 ILE B C 1
ATOM 5492 O O . ILE B 1 413 ? 109.074 145.511 122.076 1.00 69.69 385 ILE B O 1
ATOM 5497 N N . LEU B 1 414 ? 108.410 143.390 122.425 1.00 66.03 386 LEU B N 1
ATOM 5498 C CA . LEU B 1 414 ? 109.486 142.849 121.599 1.00 66.03 386 LEU B CA 1
ATOM 5499 C C . LEU B 1 414 ? 109.219 143.079 120.116 1.00 66.03 386 LEU B C 1
ATOM 5500 O O . LEU B 1 414 ? 110.154 143.317 119.342 1.00 66.03 386 LEU B O 1
ATOM 5505 N N . VAL B 1 415 ? 107.952 143.011 119.700 1.00 68.36 387 VAL B N 1
ATOM 5506 C CA . VAL B 1 415 ? 107.623 143.231 118.290 1.00 68.36 387 VAL B CA 1
ATOM 5507 C C . VAL B 1 415 ? 107.914 144.660 117.842 1.00 68.36 387 VAL B C 1
ATOM 5508 O O . VAL B 1 415 ? 108.520 144.835 116.772 1.00 68.36 387 VAL B O 1
ATOM 5512 N N . PRO B 1 416 ? 107.518 145.711 118.576 1.00 73.18 388 PRO B N 1
ATOM 5513 C CA . PRO B 1 416 ? 107.879 147.067 118.124 1.00 73.18 388 PRO B CA 1
ATOM 5514 C C . PRO B 1 416 ? 109.378 147.294 118.038 1.00 73.18 388 PRO B C 1
ATOM 5515 O O . PRO B 1 416 ? 109.837 148.047 117.170 1.00 73.18 388 PRO B O 1
ATOM 5519 N N . LEU B 1 417 ? 110.160 146.663 118.917 1.00 70.85 389 LEU B N 1
ATOM 5520 C CA . LEU B 1 417 ? 111.611 146.793 118.835 1.00 70.85 389 LEU B CA 1
ATOM 5521 C C . LEU B 1 417 ? 112.172 145.989 117.668 1.00 70.85 389 LEU B C 1
ATOM 5522 O O . LEU B 1 417 ? 113.100 146.439 116.986 1.00 70.85 389 LEU B O 1
ATOM 5527 N N . LYS B 1 418 ? 111.621 144.798 117.422 1.00 71.61 390 LYS B N 1
ATOM 5528 C CA . LYS B 1 418 ? 112.098 143.975 116.316 1.00 71.61 390 LYS B CA 1
ATOM 5529 C C . LYS B 1 418 ? 111.686 144.550 114.967 1.00 71.61 390 LYS B C 1
ATOM 5530 O O . LYS B 1 418 ? 112.396 144.363 113.972 1.00 71.61 390 LYS B O 1
ATOM 5536 N N . ASP B 1 419 ? 110.556 145.257 114.914 1.00 81.80 391 ASP B N 1
ATOM 5537 C CA . ASP B 1 419 ? 110.061 145.764 113.638 1.00 81.80 391 ASP B CA 1
ATOM 5538 C C . ASP B 1 419 ? 110.888 146.945 113.144 1.00 81.80 391 ASP B C 1
ATOM 5539 O O . ASP B 1 419 ? 111.145 147.068 111.941 1.00 81.80 391 ASP B O 1
ATOM 5544 N N . ARG B 1 420 ? 111.313 147.823 114.052 1.00 79.58 392 ARG B N 1
ATOM 5545 C CA . ARG B 1 420 ? 112.012 149.039 113.660 1.00 79.58 392 ARG B CA 1
ATOM 5546 C C . ARG B 1 420 ? 113.529 148.912 113.709 1.00 79.58 392 ARG B C 1
ATOM 5547 O O . ARG B 1 420 ? 114.221 149.728 113.089 1.00 79.58 392 ARG B O 1
ATOM 5555 N N . LEU B 1 421 ? 114.063 147.921 114.420 1.00 77.10 393 LEU B N 1
ATOM 5556 C CA . LEU B 1 421 ? 115.504 147.758 114.568 1.00 77.10 393 LEU B CA 1
ATOM 5557 C C . LEU B 1 421 ? 116.035 146.498 113.901 1.00 77.10 393 LEU B C 1
ATOM 5558 O O . LEU B 1 421 ? 116.991 146.568 113.124 1.00 77.10 393 LEU B O 1
ATOM 5563 N N . ILE B 1 422 ? 115.435 145.340 114.184 1.00 76.79 394 ILE B N 1
ATOM 5564 C CA . ILE B 1 422 ? 115.960 144.083 113.658 1.00 76.79 394 ILE B CA 1
ATOM 5565 C C . ILE B 1 422 ? 115.731 143.989 112.154 1.00 76.79 394 ILE B C 1
ATOM 5566 O O . ILE B 1 422 ? 116.589 143.497 111.412 1.00 76.79 394 ILE B O 1
ATOM 5571 N N . ASP B 1 423 ? 114.577 144.461 111.680 1.00 77.60 395 ASP B N 1
ATOM 5572 C CA . ASP B 1 423 ? 114.270 144.371 110.253 1.00 77.60 395 ASP B CA 1
ATOM 5573 C C . ASP B 1 423 ? 115.250 145.147 109.380 1.00 77.60 395 ASP B C 1
ATOM 5574 O O . ASP B 1 423 ? 115.707 144.590 108.366 1.00 77.60 395 ASP B O 1
ATOM 5579 N N . PRO B 1 424 ? 115.612 146.402 109.682 1.00 80.21 396 PRO B N 1
ATOM 5580 C CA . PRO B 1 424 ? 116.590 147.080 108.813 1.00 80.21 396 PRO B CA 1
ATOM 5581 C C . PRO B 1 424 ? 117.975 146.459 108.859 1.00 80.21 396 PRO B C 1
ATOM 5582 O O . PRO B 1 424 ? 118.636 146.367 107.818 1.00 80.21 396 PRO B O 1
ATOM 5586 N N . LEU B 1 425 ? 118.440 146.029 110.036 1.00 75.27 397 LEU B N 1
ATOM 5587 C CA . LEU B 1 425 ? 119.790 145.478 110.124 1.00 75.27 397 LEU B CA 1
ATOM 5588 C C . LEU B 1 425 ? 119.874 144.091 109.500 1.00 75.27 397 LEU B C 1
ATOM 5589 O O . LEU B 1 425 ? 120.953 143.675 109.065 1.00 75.27 397 LEU B O 1
ATOM 5594 N N . LEU B 1 426 ? 118.758 143.362 109.447 1.00 73.86 398 LEU B N 1
ATOM 5595 C CA . LEU B 1 426 ? 118.773 142.042 108.824 1.00 73.86 398 LEU B CA 1
ATOM 5596 C C . LEU B 1 426 ? 118.905 142.136 107.310 1.00 73.86 398 LEU B C 1
ATOM 5597 O O . LEU B 1 426 ? 119.320 141.167 106.664 1.00 73.86 398 LEU B O 1
ATOM 5602 N N . LEU B 1 427 ? 118.558 143.286 106.728 1.00 76.07 399 LEU B N 1
ATOM 5603 C CA . LEU B 1 427 ? 118.627 143.437 105.279 1.00 76.07 399 LEU B CA 1
ATOM 5604 C C . LEU B 1 427 ? 119.991 143.944 104.824 1.00 76.07 399 LEU B C 1
ATOM 5605 O O . LEU B 1 427 ? 120.459 143.578 103.740 1.00 76.07 399 LEU B O 1
ATOM 5610 N N . ARG B 1 428 ? 120.641 144.785 105.631 1.00 80.51 400 ARG B N 1
ATOM 5611 C CA . ARG B 1 428 ? 121.898 145.393 105.204 1.00 80.51 400 ARG B CA 1
ATOM 5612 C C . ARG B 1 428 ? 123.093 144.481 105.465 1.00 80.51 400 ARG B C 1
ATOM 5613 O O . ARG B 1 428 ? 124.005 144.402 104.634 1.00 80.51 400 ARG B O 1
ATOM 5621 N N . CYS B 1 429 ? 123.111 143.788 106.604 1.00 77.60 401 CYS B N 1
ATOM 5622 C CA . CYS B 1 429 ? 124.216 142.891 106.923 1.00 77.60 401 CYS B CA 1
ATOM 5623 C C . CYS B 1 429 ? 124.149 141.571 106.166 1.00 77.60 401 CYS B C 1
ATOM 5624 O O . CYS B 1 429 ? 125.120 140.806 106.208 1.00 77.60 401 CYS B O 1
ATOM 5627 N N . LYS B 1 430 ? 123.033 141.286 105.491 1.00 79.14 402 LYS B N 1
ATOM 5628 C CA . LYS B 1 430 ? 122.897 140.116 104.620 1.00 79.14 402 LYS B CA 1
ATOM 5629 C C . LYS B 1 430 ? 123.087 138.811 105.393 1.00 79.14 402 LYS B C 1
ATOM 5630 O O . LYS B 1 430 ? 123.936 137.981 105.060 1.00 79.14 402 LYS B O 1
ATOM 5636 N N . LEU B 1 431 ? 122.280 138.631 106.440 1.00 76.08 403 LEU B N 1
ATOM 5637 C CA . LEU B 1 431 ? 122.261 137.363 107.159 1.00 76.08 403 LEU B CA 1
ATOM 5638 C C . LEU B 1 431 ? 121.476 136.290 106.417 1.00 76.08 403 LEU B C 1
ATOM 5639 O O . LEU B 1 431 ? 121.625 135.104 106.731 1.00 76.08 403 LEU B O 1
ATOM 5644 N N . LEU B 1 432 ? 120.657 136.685 105.446 1.00 78.09 404 LEU B N 1
ATOM 5645 C CA . LEU B 1 432 ? 119.852 135.769 104.645 1.00 78.09 404 LEU B CA 1
ATOM 5646 C C . LEU B 1 432 ? 118.984 134.823 105.482 1.00 78.09 404 LEU B C 1
ATOM 5647 O O . LEU B 1 432 ? 119.125 133.600 105.389 1.00 78.09 404 LEU B O 1
ATOM 5652 N N . PRO B 1 433 ? 118.073 135.358 106.312 1.00 72.70 405 PRO B N 1
ATOM 5653 C CA . PRO B 1 433 ? 117.109 134.488 107.018 1.00 72.70 405 PRO B CA 1
ATOM 5654 C C . PRO B 1 433 ? 115.837 134.271 106.196 1.00 72.70 405 PRO B C 1
ATOM 5655 O O . PRO B 1 433 ? 114.781 134.866 106.421 1.00 72.70 405 PRO B O 1
ATOM 5659 N N . SER B 1 434 ? 115.935 133.383 105.205 1.00 70.52 406 SER B N 1
ATOM 5660 C CA . SER B 1 434 ? 114.876 133.201 104.211 1.00 70.52 406 SER B CA 1
ATOM 5661 C C . SER B 1 434 ? 113.708 132.389 104.779 1.00 70.52 406 SER B C 1
ATOM 5662 O O . SER B 1 434 ? 113.357 131.313 104.294 1.00 70.52 406 SER B O 1
ATOM 5665 N N . ALA B 1 435 ? 113.111 132.929 105.842 1.00 65.45 407 ALA B N 1
ATOM 5666 C CA . ALA B 1 435 ? 111.880 132.456 106.472 1.00 65.45 407 ALA B CA 1
ATOM 5667 C C . ALA B 1 435 ? 112.010 131.073 107.099 1.00 65.45 407 ALA B C 1
ATOM 5668 O O . ALA B 1 435 ? 111.033 130.580 107.676 1.00 65.45 407 ALA B O 1
ATOM 5670 N N . LEU B 1 436 ? 113.168 130.431 107.010 1.00 61.58 408 LEU B N 1
ATOM 5671 C CA . LEU B 1 436 ? 113.396 129.133 107.631 1.00 61.58 408 LEU B CA 1
ATOM 5672 C C . LEU B 1 436 ? 114.505 129.159 108.667 1.00 61.58 408 LEU B C 1
ATOM 5673 O O . LEU B 1 436 ? 114.371 128.534 109.722 1.00 61.58 408 LEU B O 1
ATOM 5678 N N . GLN B 1 437 ? 115.604 129.863 108.389 1.00 61.11 409 GLN B N 1
ATOM 5679 C CA . GLN B 1 437 ? 116.622 130.064 109.412 1.00 61.11 409 GLN B CA 1
ATOM 5680 C C . GLN B 1 437 ? 116.092 130.925 110.549 1.00 61.11 409 GLN B C 1
ATOM 5681 O O . GLN B 1 437 ? 116.566 130.814 111.685 1.00 61.11 409 GLN B O 1
ATOM 5687 N N . LYS B 1 438 ? 115.112 131.787 110.264 1.00 59.12 410 LYS B N 1
ATOM 5688 C CA . LYS B 1 438 ? 114.434 132.520 111.328 1.00 59.12 410 LYS B CA 1
ATOM 5689 C C . LYS B 1 438 ? 113.690 131.570 112.257 1.00 59.12 410 LYS B C 1
ATOM 5690 O O . LYS B 1 438 ? 113.754 131.709 113.484 1.00 59.12 410 LYS B O 1
ATOM 5696 N N . MET B 1 439 ? 112.976 130.597 111.686 1.00 55.66 411 MET B N 1
ATOM 5697 C CA . MET B 1 439 ? 112.260 129.625 112.505 1.00 55.66 411 MET B CA 1
ATOM 5698 C C . MET B 1 439 ? 113.227 128.710 113.245 1.00 55.66 411 MET B C 1
ATOM 5699 O O . MET B 1 439 ? 112.957 128.299 114.380 1.00 55.66 411 MET B O 1
ATOM 5704 N N . ALA B 1 440 ? 114.359 128.380 112.619 1.00 51.55 412 ALA B N 1
ATOM 5705 C CA . ALA B 1 440 ? 115.364 127.568 113.296 1.00 51.55 412 ALA B CA 1
ATOM 5706 C C . ALA B 1 440 ? 116.091 128.363 114.373 1.00 51.55 412 ALA B C 1
ATOM 5707 O O . ALA B 1 440 ? 116.454 127.804 115.414 1.00 51.55 412 ALA B O 1
ATOM 5709 N N . LEU B 1 441 ? 116.312 129.660 114.143 1.00 47.06 413 LEU B N 1
ATOM 5710 C CA . LEU B 1 441 ? 116.939 130.493 115.163 1.00 47.06 413 LEU B CA 1
ATOM 5711 C C . LEU B 1 441 ? 115.999 130.739 116.336 1.00 47.06 413 LEU B C 1
ATOM 5712 O O . LEU B 1 441 ? 116.458 130.896 117.473 1.00 47.06 413 LEU B O 1
ATOM 5717 N N . GLY B 1 442 ? 114.690 130.778 116.081 1.00 50.43 414 GLY B N 1
ATOM 5718 C CA . GLY B 1 442 ? 113.741 130.957 117.168 1.00 50.43 414 GLY B CA 1
ATOM 5719 C C . GLY B 1 442 ? 113.769 129.806 118.153 1.00 50.43 414 GLY B C 1
ATOM 5720 O O . GLY B 1 442 ? 113.879 130.010 119.365 1.00 50.43 414 GLY B O 1
ATOM 5721 N N . MET B 1 443 ? 113.672 128.575 117.645 1.00 45.38 415 MET B N 1
ATOM 5722 C CA . MET B 1 443 ? 113.778 127.409 118.512 1.00 45.38 415 MET B CA 1
ATOM 5723 C C . MET B 1 443 ? 115.173 127.261 119.104 1.00 45.38 415 MET B C 1
ATOM 5724 O O . MET B 1 443 ? 115.319 126.651 120.168 1.00 45.38 415 MET B O 1
ATOM 5729 N N . PHE B 1 444 ? 116.198 127.800 118.438 1.00 46.96 416 PHE B N 1
ATOM 5730 C CA . PHE B 1 444 ? 117.518 127.866 119.055 1.00 46.96 416 PHE B CA 1
ATOM 5731 C C . PHE B 1 444 ? 117.497 128.775 120.276 1.00 46.96 416 PHE B C 1
ATOM 5732 O O . PHE B 1 444 ? 118.069 128.442 121.320 1.00 46.96 416 PHE B O 1
ATOM 5740 N N . PHE B 1 445 ? 116.841 129.934 120.161 1.00 46.72 417 PHE B N 1
ATOM 5741 C CA . PHE B 1 445 ? 116.598 130.760 121.337 1.00 46.72 417 PHE B CA 1
ATOM 5742 C C . PHE B 1 445 ? 115.615 130.090 122.287 1.00 46.72 417 PHE B C 1
ATOM 5743 O O . PHE B 1 445 ? 115.691 130.297 123.503 1.00 46.72 417 PHE B O 1
ATOM 5751 N N . GLY B 1 446 ? 114.687 129.293 121.753 1.00 44.98 418 GLY B N 1
ATOM 5752 C CA . GLY B 1 446 ? 113.790 128.540 122.613 1.00 44.98 418 GLY B CA 1
ATOM 5753 C C . GLY B 1 446 ? 114.522 127.505 123.443 1.00 44.98 418 GLY B C 1
ATOM 5754 O O . GLY B 1 446 ? 114.255 127.351 124.637 1.00 44.98 418 GLY B O 1
ATOM 5755 N N . PHE B 1 447 ? 115.455 126.779 122.823 1.00 43.84 419 PHE B N 1
ATOM 5756 C CA . PHE B 1 447 ? 116.311 125.876 123.585 1.00 43.84 419 PHE B CA 1
ATOM 5757 C C . PHE B 1 447 ? 117.204 126.654 124.542 1.00 43.84 419 PHE B C 1
ATOM 5758 O O . PHE B 1 447 ? 117.449 126.213 125.670 1.00 43.84 419 PHE B O 1
ATOM 5766 N N . THR B 1 448 ? 117.698 127.816 124.106 1.00 45.69 420 THR B N 1
ATOM 5767 C CA . THR B 1 448 ? 118.468 128.674 124.999 1.00 45.69 420 THR B CA 1
ATOM 5768 C C . THR B 1 448 ? 117.593 129.231 126.116 1.00 45.69 420 THR B C 1
ATOM 5769 O O . THR B 1 448 ? 118.075 129.439 127.235 1.00 45.69 420 THR B O 1
ATOM 5773 N N . SER B 1 449 ? 116.307 129.463 125.837 1.00 49.99 421 SER B N 1
ATOM 5774 C CA . SER B 1 449 ? 115.386 129.874 126.892 1.00 49.99 421 SER B CA 1
ATOM 5775 C C . SER B 1 449 ? 115.267 128.797 127.962 1.00 49.99 421 SER B C 1
ATOM 5776 O O . SER B 1 449 ? 115.141 129.104 129.153 1.00 49.99 421 SER B O 1
ATOM 5779 N N . VAL B 1 450 ? 115.303 127.525 127.556 1.00 46.42 422 VAL B N 1
ATOM 5780 C CA . VAL B 1 450 ? 115.338 126.440 128.530 1.00 46.42 422 VAL B CA 1
ATOM 5781 C C . VAL B 1 450 ? 116.688 126.401 129.233 1.00 46.42 422 VAL B C 1
ATOM 5782 O O . VAL B 1 450 ? 116.779 125.996 130.399 1.00 46.42 422 VAL B O 1
ATOM 5786 N N . ILE B 1 451 ? 117.754 126.822 128.547 1.00 51.04 423 ILE B N 1
ATOM 5787 C CA . ILE B 1 451 ? 119.072 126.865 129.173 1.00 51.04 423 ILE B CA 1
ATOM 5788 C C . ILE B 1 451 ? 119.088 127.886 130.304 1.00 51.04 423 ILE B C 1
ATOM 5789 O O . ILE B 1 451 ? 119.561 127.604 131.411 1.00 51.04 423 ILE B O 1
ATOM 5794 N N . VAL B 1 452 ? 118.567 129.088 130.047 1.00 54.98 424 VAL B N 1
ATOM 5795 C CA . VAL B 1 452 ? 118.464 130.082 131.111 1.00 54.98 424 VAL B CA 1
ATOM 5796 C C . VAL B 1 452 ? 117.463 129.634 132.167 1.00 54.98 424 VAL B C 1
ATOM 5797 O O . VAL B 1 452 ? 117.617 129.952 133.353 1.00 54.98 424 VAL B O 1
ATOM 5801 N N . ALA B 1 453 ? 116.431 128.888 131.767 1.00 60.54 425 ALA B N 1
ATOM 5802 C CA . ALA B 1 453 ? 115.487 128.355 132.744 1.00 60.54 425 ALA B CA 1
ATOM 5803 C C . ALA B 1 453 ? 116.121 127.246 133.573 1.00 60.54 425 ALA B C 1
ATOM 5804 O O . ALA B 1 453 ? 115.871 127.144 134.780 1.00 60.54 425 ALA B O 1
ATOM 5806 N N . GLY B 1 454 ? 116.943 126.404 132.943 1.00 58.80 426 GLY B N 1
ATOM 5807 C CA . GLY B 1 454 ? 117.617 125.353 133.687 1.00 58.80 426 GLY B CA 1
ATOM 5808 C C . GLY B 1 454 ? 118.738 125.883 134.559 1.00 58.80 426 GLY B C 1
ATOM 5809 O O . GLY B 1 454 ? 118.939 125.410 135.682 1.00 58.80 426 GLY B O 1
ATOM 5810 N N . VAL B 1 455 ? 119.489 126.866 134.056 1.00 56.95 427 VAL B N 1
ATOM 5811 C CA . VAL B 1 455 ? 120.537 127.488 134.862 1.00 56.95 427 VAL B CA 1
ATOM 5812 C C . VAL B 1 455 ? 119.928 128.187 136.070 1.00 56.95 427 VAL B C 1
ATOM 5813 O O . VAL B 1 455 ? 120.439 128.082 137.192 1.00 56.95 427 VAL B O 1
ATOM 5817 N N . LEU B 1 456 ? 118.819 128.903 135.864 1.00 64.60 428 LEU B N 1
ATOM 5818 C CA . LEU B 1 456 ? 118.121 129.525 136.983 1.00 64.60 428 LEU B CA 1
ATOM 5819 C C . LEU B 1 456 ? 117.545 128.483 137.932 1.00 64.60 428 LEU B C 1
ATOM 5820 O O . LEU B 1 456 ? 117.410 128.748 139.132 1.00 64.60 428 LEU B O 1
ATOM 5825 N N . GLU B 1 457 ? 117.204 127.299 137.418 1.00 71.55 429 GLU B N 1
ATOM 5826 C CA . GLU B 1 457 ? 116.661 126.245 138.270 1.00 71.55 429 GLU B CA 1
ATOM 5827 C C . GLU B 1 457 ? 117.697 125.766 139.279 1.00 71.55 429 GLU B C 1
ATOM 5828 O O . GLU B 1 457 ? 117.422 125.699 140.483 1.00 71.55 429 GLU B O 1
ATOM 5834 N N . MET B 1 458 ? 118.898 125.423 138.805 1.00 68.20 430 MET B N 1
ATOM 5835 C CA . MET B 1 458 ? 119.947 124.975 139.715 1.00 68.20 430 MET B CA 1
ATOM 5836 C C . MET B 1 458 ? 120.429 126.103 140.618 1.00 68.20 430 MET B C 1
ATOM 5837 O O . MET B 1 458 ? 120.907 125.844 141.728 1.00 68.20 430 MET B O 1
ATOM 5842 N N . GLU B 1 459 ? 120.318 127.354 140.162 1.00 72.27 431 GLU B N 1
ATOM 5843 C CA . GLU B 1 459 ? 120.664 128.482 141.020 1.00 72.27 431 GLU B CA 1
ATOM 5844 C C . GLU B 1 459 ? 119.686 128.619 142.180 1.00 72.27 431 GLU B C 1
ATOM 5845 O O . GLU B 1 459 ? 120.048 129.153 143.235 1.00 72.27 431 GLU B O 1
ATOM 5851 N N . ARG B 1 460 ? 118.450 128.147 142.005 1.00 75.70 432 ARG B N 1
ATOM 5852 C CA . ARG B 1 460 ? 117.478 128.198 143.092 1.00 75.70 432 ARG B CA 1
ATOM 5853 C C . ARG B 1 460 ? 117.741 127.104 144.119 1.00 75.70 432 ARG B C 1
ATOM 5854 O O . ARG B 1 460 ? 117.566 127.320 145.324 1.00 75.70 432 ARG B O 1
ATOM 5862 N N . LEU B 1 461 ? 118.162 125.922 143.663 1.00 80.62 433 LEU B N 1
ATOM 5863 C CA . LEU B 1 461 ? 118.422 124.820 144.581 1.00 80.62 433 LEU B CA 1
ATOM 5864 C C . LEU B 1 461 ? 119.759 124.968 145.294 1.00 80.62 433 LEU B C 1
ATOM 5865 O O . LEU B 1 461 ? 119.902 124.503 146.431 1.00 80.62 433 LEU B O 1
ATOM 5870 N N . HIS B 1 462 ? 120.744 125.601 144.651 1.00 88.70 434 HIS B N 1
ATOM 5871 C CA . HIS B 1 462 ? 122.041 125.781 145.295 1.00 88.70 434 HIS B CA 1
ATOM 5872 C C . HIS B 1 462 ? 121.952 126.725 146.486 1.00 88.70 434 HIS B C 1
ATOM 5873 O O . HIS B 1 462 ? 122.693 126.559 147.462 1.00 88.70 434 HIS B O 1
ATOM 5880 N N . TYR B 1 463 ? 121.062 127.718 146.427 1.00 92.72 435 TYR B N 1
ATOM 5881 C CA . TYR B 1 463 ? 120.875 128.605 147.570 1.00 92.72 435 TYR B CA 1
ATOM 5882 C C . TYR B 1 463 ? 120.264 127.857 148.748 1.00 92.72 435 TYR B C 1
ATOM 5883 O O . TYR B 1 463 ? 120.604 128.126 149.906 1.00 92.72 435 TYR B O 1
ATOM 5892 N N . ILE B 1 464 ? 119.355 126.918 148.472 1.00 96.17 436 ILE B N 1
ATOM 5893 C CA . ILE B 1 464 ? 118.788 126.100 149.538 1.00 96.17 436 ILE B CA 1
ATOM 5894 C C . ILE B 1 464 ? 119.858 125.208 150.154 1.00 96.17 436 ILE B C 1
ATOM 5895 O O . ILE B 1 464 ? 119.822 124.921 151.357 1.00 96.17 436 ILE B O 1
ATOM 5900 N N . HIS B 1 465 ? 120.826 124.759 149.351 1.00 98.35 437 HIS B N 1
ATOM 5901 C CA . HIS B 1 465 ? 121.921 123.958 149.886 1.00 98.35 437 HIS B CA 1
ATOM 5902 C C . HIS B 1 465 ? 122.818 124.777 150.806 1.00 98.35 437 HIS B C 1
ATOM 5903 O O . HIS B 1 465 ? 123.431 124.222 151.725 1.00 98.35 437 HIS B O 1
ATOM 5910 N N . HIS B 1 466 ? 122.908 126.090 150.577 1.00 100.48 438 HIS B N 1
ATOM 5911 C CA . HIS B 1 466 ? 123.717 126.937 151.446 1.00 100.48 438 HIS B CA 1
ATOM 5912 C C . HIS B 1 466 ? 123.098 127.077 152.831 1.00 100.48 438 HIS B C 1
ATOM 5913 O O . HIS B 1 466 ? 123.828 127.151 153.827 1.00 100.48 438 HIS B O 1
ATOM 5920 N N . ASN B 1 467 ? 121.769 127.112 152.910 1.00 101.48 439 ASN B N 1
ATOM 5921 C CA . ASN B 1 467 ? 121.044 127.241 154.174 1.00 101.48 439 ASN B CA 1
ATOM 5922 C C . ASN B 1 467 ? 121.487 128.471 154.963 1.00 101.48 439 ASN B C 1
ATOM 5923 O O . ASN B 1 467 ? 120.857 128.845 155.952 1.00 101.48 439 ASN B O 1
ATOM 5928 N N . ALA B 1 481 ? 111.901 130.673 150.394 1.00 92.66 453 ALA B N 1
ATOM 5929 C CA . ALA B 1 481 ? 113.056 130.923 151.247 1.00 92.66 453 ALA B CA 1
ATOM 5930 C C . ALA B 1 481 ? 113.724 132.246 150.887 1.00 92.66 453 ALA B C 1
ATOM 5931 O O . ALA B 1 481 ? 114.278 132.927 151.750 1.00 92.66 453 ALA B O 1
ATOM 5933 N N . ALA B 1 482 ? 113.661 132.602 149.610 1.00 96.88 454 ALA B N 1
ATOM 5934 C CA . ALA B 1 482 ? 114.277 133.818 149.099 1.00 96.88 454 ALA B CA 1
ATOM 5935 C C . ALA B 1 482 ? 113.699 134.100 147.715 1.00 96.88 454 ALA B C 1
ATOM 5936 O O . ALA B 1 482 ? 113.120 133.204 147.094 1.00 96.88 454 ALA B O 1
ATOM 5938 N N . PRO B 1 483 ? 113.828 135.336 147.225 1.00 98.35 455 PRO B N 1
ATOM 5939 C CA . PRO B 1 483 ? 113.411 135.611 145.840 1.00 98.35 455 PRO B CA 1
ATOM 5940 C C . PRO B 1 483 ? 114.158 134.781 144.812 1.00 98.35 455 PRO B C 1
ATOM 5941 O O . PRO B 1 483 ? 113.618 134.526 143.728 1.00 98.35 455 PRO B O 1
ATOM 5945 N N . LEU B 1 484 ? 115.385 134.353 145.122 1.00 89.63 456 LEU B N 1
ATOM 5946 C CA . LEU B 1 484 ? 116.190 133.515 144.232 1.00 89.63 456 LEU B CA 1
ATOM 5947 C C . LEU B 1 484 ? 116.378 134.181 142.870 1.00 89.63 456 LEU B C 1
ATOM 5948 O O . LEU B 1 484 ? 116.170 133.571 141.818 1.00 89.63 456 LEU B O 1
ATOM 5953 N N . SER B 1 485 ? 116.783 135.452 142.902 1.00 89.14 457 SER B N 1
ATOM 5954 C CA . SER B 1 485 ? 116.982 136.267 141.703 1.00 89.14 457 SER B CA 1
ATOM 5955 C C . SER B 1 485 ? 115.716 136.290 140.844 1.00 89.14 457 SER B C 1
ATOM 5956 O O . SER B 1 485 ? 115.696 135.842 139.696 1.00 89.14 457 SER B O 1
ATOM 5959 N N . ILE B 1 486 ? 114.643 136.826 141.433 1.00 93.04 458 ILE B N 1
ATOM 5960 C CA . ILE B 1 486 ? 113.375 136.910 140.716 1.00 93.04 458 ILE B CA 1
ATOM 5961 C C . ILE B 1 486 ? 113.470 137.910 139.571 1.00 93.04 458 ILE B C 1
ATOM 5962 O O . ILE B 1 486 ? 112.780 137.766 138.553 1.00 93.04 458 ILE B O 1
ATOM 5967 N N . TRP B 1 487 ? 114.325 138.927 139.702 1.00 93.97 459 TRP B N 1
ATOM 5968 C CA . TRP B 1 487 ? 114.540 139.865 138.609 1.00 93.97 459 TRP B CA 1
ATOM 5969 C C . TRP B 1 487 ? 115.376 139.268 137.486 1.00 93.97 459 TRP B C 1
ATOM 5970 O O . TRP B 1 487 ? 115.430 139.853 136.399 1.00 93.97 459 TRP B O 1
ATOM 5981 N N . TRP B 1 488 ? 116.023 138.129 137.720 1.00 85.05 460 TRP B N 1
ATOM 5982 C CA . TRP B 1 488 ? 116.741 137.405 136.682 1.00 85.05 460 TRP B CA 1
ATOM 5983 C C . TRP B 1 488 ? 115.829 136.491 135.875 1.00 85.05 460 TRP B C 1
ATOM 5984 O O . TRP B 1 488 ? 116.323 135.662 135.105 1.00 85.05 460 TRP B O 1
ATOM 5995 N N . GLN B 1 489 ? 114.512 136.624 136.037 1.00 76.62 461 GLN B N 1
ATOM 5996 C CA . GLN B 1 489 ? 113.550 135.868 135.248 1.00 76.62 461 GLN B CA 1
ATOM 5997 C C . GLN B 1 489 ? 113.020 136.650 134.055 1.00 76.62 461 GLN B C 1
ATOM 5998 O O . GLN B 1 489 ? 112.512 136.041 133.108 1.00 76.62 461 GLN B O 1
ATOM 6004 N N . ILE B 1 490 ? 113.124 137.976 134.078 1.00 71.30 462 ILE B N 1
ATOM 6005 C CA . ILE B 1 490 ? 112.692 138.807 132.956 1.00 71.30 462 ILE B CA 1
ATOM 6006 C C . ILE B 1 490 ? 113.593 138.634 131.730 1.00 71.30 462 ILE B C 1
ATOM 6007 O O . ILE B 1 490 ? 113.102 138.832 130.609 1.00 71.30 462 ILE B O 1
ATOM 6012 N N . PRO B 1 491 ? 114.886 138.281 131.845 1.00 72.85 463 PRO B N 1
ATOM 6013 C CA . PRO B 1 491 ? 115.624 137.982 130.605 1.00 72.85 463 PRO B CA 1
ATOM 6014 C C . PRO B 1 491 ? 115.152 136.710 129.926 1.00 72.85 463 PRO B C 1
ATOM 6015 O O . PRO B 1 491 ? 114.985 136.697 128.700 1.00 72.85 463 PRO B O 1
ATOM 6019 N N . GLN B 1 492 ? 114.928 135.634 130.686 1.00 65.95 464 GLN B N 1
ATOM 6020 C CA . GLN B 1 492 ? 114.405 134.413 130.082 1.00 65.95 464 GLN B CA 1
ATOM 6021 C C . GLN B 1 492 ? 112.957 134.590 129.640 1.00 65.95 464 GLN B C 1
ATOM 6022 O O . GLN B 1 492 ? 112.506 133.906 128.714 1.00 65.95 464 GLN B O 1
ATOM 6028 N N . TYR B 1 493 ? 112.218 135.496 130.286 1.00 68.98 465 TYR B N 1
ATOM 6029 C CA . TYR B 1 493 ? 110.902 135.866 129.778 1.00 68.98 465 TYR B CA 1
ATOM 6030 C C . TYR B 1 493 ? 111.026 136.665 128.488 1.00 68.98 465 TYR B C 1
ATOM 6031 O O . TYR B 1 493 ? 110.220 136.499 127.566 1.00 68.98 465 TYR B O 1
ATOM 6040 N N . LEU B 1 494 ? 112.029 137.543 128.409 1.00 63.54 466 LEU B N 1
ATOM 6041 C CA . LEU B 1 494 ? 112.308 138.238 127.158 1.00 63.54 466 LEU B CA 1
ATOM 6042 C C . LEU B 1 494 ? 112.918 137.299 126.127 1.00 63.54 466 LEU B C 1
ATOM 6043 O O . LEU B 1 494 ? 112.738 137.503 124.921 1.00 63.54 466 LEU B O 1
ATOM 6048 N N . LEU B 1 495 ? 113.636 136.267 126.577 1.00 55.72 467 LEU B N 1
ATOM 6049 C CA . LEU B 1 495 ? 114.244 135.327 125.642 1.00 55.72 467 LEU B CA 1
ATOM 6050 C C . LEU B 1 495 ? 113.198 134.406 125.026 1.00 55.72 467 LEU B C 1
ATOM 6051 O O . LEU B 1 495 ? 113.250 134.116 123.825 1.00 55.72 467 LEU B O 1
ATOM 6056 N N . ILE B 1 496 ? 112.242 133.933 125.831 1.00 56.17 468 ILE B N 1
ATOM 6057 C CA . ILE B 1 496 ? 111.157 133.128 125.285 1.00 56.17 468 ILE B CA 1
ATOM 6058 C C . ILE B 1 496 ? 110.238 133.969 124.408 1.00 56.17 468 ILE B C 1
ATOM 6059 O O . ILE B 1 496 ? 109.543 133.425 123.542 1.00 56.17 468 ILE B O 1
ATOM 6064 N N . GLY B 1 497 ? 110.221 135.288 124.606 1.00 53.70 469 GLY B N 1
ATOM 6065 C CA . GLY B 1 497 ? 109.503 136.151 123.685 1.00 53.70 469 GLY B CA 1
ATOM 6066 C C . GLY B 1 497 ? 110.222 136.294 122.358 1.00 53.70 469 GLY B C 1
ATOM 6067 O O . GLY B 1 497 ? 109.587 136.398 121.305 1.00 53.70 469 GLY B O 1
ATOM 6068 N N . ILE B 1 498 ? 111.557 136.304 122.390 1.00 51.27 470 ILE B N 1
ATOM 6069 C CA . ILE B 1 498 ? 112.331 136.304 121.154 1.00 51.27 470 ILE B CA 1
ATOM 6070 C C . ILE B 1 498 ? 112.127 134.994 120.403 1.00 51.27 470 ILE B C 1
ATOM 6071 O O . ILE B 1 498 ? 112.018 134.977 119.171 1.00 51.27 470 ILE B O 1
ATOM 6076 N N . SER B 1 499 ? 112.066 133.878 121.132 1.00 50.98 471 SER B N 1
ATOM 6077 C CA . SER B 1 499 ? 111.773 132.597 120.499 1.00 50.98 471 SER B CA 1
ATOM 6078 C C . SER B 1 499 ? 110.355 132.558 119.945 1.00 50.98 471 SER B C 1
ATOM 6079 O O . SER B 1 499 ? 110.114 131.936 118.904 1.00 50.98 471 SER B O 1
ATOM 6082 N N . GLU B 1 500 ? 109.408 133.211 120.622 1.00 57.83 472 GLU B N 1
ATOM 6083 C CA . GLU B 1 500 ? 108.028 133.213 120.149 1.00 57.83 472 GLU B CA 1
ATOM 6084 C C . GLU B 1 500 ? 107.859 134.117 118.934 1.00 57.83 472 GLU B C 1
ATOM 6085 O O . GLU B 1 500 ? 107.121 133.780 118.001 1.00 57.83 472 GLU B O 1
ATOM 6091 N N . ILE B 1 501 ? 108.535 135.269 118.925 1.00 55.63 473 ILE B N 1
ATOM 6092 C CA . ILE B 1 501 ? 108.410 136.185 117.796 1.00 55.63 473 ILE B CA 1
ATOM 6093 C C . ILE B 1 501 ? 109.162 135.653 116.581 1.00 55.63 473 ILE B C 1
ATOM 6094 O O . ILE B 1 501 ? 108.844 136.012 115.440 1.00 55.63 473 ILE B O 1
ATOM 6099 N N . PHE B 1 502 ? 110.157 134.793 116.792 1.00 54.48 474 PHE B N 1
ATOM 6100 C CA . PHE B 1 502 ? 110.931 134.226 115.696 1.00 54.48 474 PHE B CA 1
ATOM 6101 C C . PHE B 1 502 ? 110.419 132.865 115.243 1.00 54.48 474 PHE B C 1
ATOM 6102 O O . PHE B 1 502 ? 110.995 132.281 114.319 1.00 54.48 474 PHE B O 1
ATOM 6110 N N . ALA B 1 503 ? 109.367 132.345 115.869 1.00 56.72 475 ALA B N 1
ATOM 6111 C CA . ALA B 1 503 ? 108.743 131.093 115.460 1.00 56.72 475 ALA B CA 1
ATOM 6112 C C . ALA B 1 503 ? 107.325 131.271 114.946 1.00 56.72 475 ALA B C 1
ATOM 6113 O O . ALA B 1 503 ? 106.888 130.512 114.079 1.00 56.72 475 ALA B O 1
ATOM 6115 N N . SER B 1 504 ? 106.592 132.259 115.463 1.00 63.28 476 SER B N 1
ATOM 6116 C CA . SER B 1 504 ? 105.226 132.491 115.008 1.00 63.28 476 SER B CA 1
ATOM 6117 C C . SER B 1 504 ? 105.207 133.315 113.726 1.00 63.28 476 SER B C 1
ATOM 6118 O O . SER B 1 504 ? 104.691 132.869 112.694 1.00 63.28 476 SER B O 1
ATOM 6121 N N . ILE B 1 505 ? 105.773 134.524 113.772 1.00 65.07 477 ILE B N 1
ATOM 6122 C CA . ILE B 1 505 ? 105.744 135.402 112.599 1.00 65.07 477 ILE B CA 1
ATOM 6123 C C . ILE B 1 505 ? 106.493 134.799 111.416 1.00 65.07 477 ILE B C 1
ATOM 6124 O O . ILE B 1 505 ? 105.933 134.778 110.307 1.00 65.07 477 ILE B O 1
ATOM 6129 N N . PRO B 1 506 ? 107.728 134.302 111.559 1.00 62.84 478 PRO B N 1
ATOM 6130 C CA . PRO B 1 506 ? 108.337 133.585 110.428 1.00 62.84 478 PRO B CA 1
ATOM 6131 C C . PRO B 1 506 ? 107.600 132.307 110.080 1.00 62.84 478 PRO B C 1
ATOM 6132 O O . PRO B 1 506 ? 107.554 131.930 108.902 1.00 62.84 478 PRO B O 1
ATOM 6136 N N . GLY B 1 507 ? 107.019 131.629 111.071 1.00 67.61 479 GLY B N 1
ATOM 6137 C CA . GLY B 1 507 ? 106.236 130.440 110.781 1.00 67.61 479 GLY B CA 1
ATOM 6138 C C . GLY B 1 507 ? 104.965 130.752 110.017 1.00 67.61 479 GLY B C 1
ATOM 6139 O O . GLY B 1 507 ? 104.560 129.993 109.132 1.00 67.61 479 GLY B O 1
ATOM 6140 N N . LEU B 1 508 ? 104.313 131.868 110.351 1.00 67.97 480 LEU B N 1
ATOM 6141 C CA . LEU B 1 508 ? 103.144 132.296 109.590 1.00 67.97 480 LEU B CA 1
ATOM 6142 C C . LEU B 1 508 ? 103.530 132.634 108.155 1.00 67.97 480 LEU B C 1
ATOM 6143 O O . LEU B 1 508 ? 102.856 132.222 107.204 1.00 67.97 480 LEU B O 1
ATOM 6148 N N . GLU B 1 509 ? 104.622 133.381 107.981 1.00 73.54 481 GLU B N 1
ATOM 6149 C CA . GLU B 1 509 ? 105.102 133.690 106.639 1.00 73.54 481 GLU B CA 1
ATOM 6150 C C . GLU B 1 509 ? 105.618 132.445 105.928 1.00 73.54 481 GLU B C 1
ATOM 6151 O O . GLU B 1 509 ? 105.564 132.370 104.695 1.00 73.54 481 GLU B O 1
ATOM 6157 N N . PHE B 1 510 ? 106.123 131.465 106.683 1.00 71.42 482 PHE B N 1
ATOM 6158 C CA . PHE B 1 510 ? 106.562 130.210 106.081 1.00 71.42 482 PHE B CA 1
ATOM 6159 C C . PHE B 1 510 ? 105.388 129.432 105.498 1.00 71.42 482 PHE B C 1
ATOM 6160 O O . PHE B 1 510 ? 105.500 128.849 104.413 1.00 71.42 482 PHE B O 1
ATOM 6168 N N . ALA B 1 511 ? 104.262 129.393 106.216 1.00 73.65 483 ALA B N 1
ATOM 6169 C CA . ALA B 1 511 ? 103.101 128.648 105.739 1.00 73.65 483 ALA B CA 1
ATOM 6170 C C . ALA B 1 511 ? 102.585 129.195 104.415 1.00 73.65 483 ALA B C 1
ATOM 6171 O O . ALA B 1 511 ? 102.023 128.443 103.611 1.00 73.65 483 ALA B O 1
ATOM 6173 N N . TYR B 1 512 ? 102.766 130.493 104.169 1.00 83.05 484 TYR B N 1
ATOM 6174 C CA . TYR B 1 512 ? 102.325 131.098 102.918 1.00 83.05 484 TYR B CA 1
ATOM 6175 C C . TYR B 1 512 ? 103.342 130.953 101.793 1.00 83.05 484 TYR B C 1
ATOM 6176 O O . TYR B 1 512 ? 103.102 131.469 100.696 1.00 83.05 484 TYR B O 1
ATOM 6185 N N . SER B 1 513 ? 104.466 130.276 102.033 1.00 86.31 485 SER B N 1
ATOM 6186 C CA . SER B 1 513 ? 105.397 129.980 100.950 1.00 86.31 485 SER B CA 1
ATOM 6187 C C . SER B 1 513 ? 104.975 128.726 100.196 1.00 86.31 485 SER B C 1
ATOM 6188 O O . SER B 1 513 ? 105.078 128.668 98.966 1.00 86.31 485 SER B O 1
ATOM 6191 N N . GLU B 1 514 ? 104.488 127.724 100.920 1.00 84.35 486 GLU B N 1
ATOM 6192 C CA . GLU B 1 514 ? 103.902 126.521 100.339 1.00 84.35 486 GLU B CA 1
ATOM 6193 C C . GLU B 1 514 ? 102.382 126.583 100.418 1.00 84.35 486 GLU B C 1
ATOM 6194 O O . GLU B 1 514 ? 101.710 125.604 100.746 1.00 84.35 486 GLU B O 1
ATOM 6200 N N . ALA B 1 515 ? 101.844 127.769 100.139 1.00 90.94 487 ALA B N 1
ATOM 6201 C CA . ALA B 1 515 ? 100.442 128.177 100.171 1.00 90.94 487 ALA B CA 1
ATOM 6202 C C . ALA B 1 515 ? 99.505 127.576 99.122 1.00 90.94 487 ALA B C 1
ATOM 6203 O O . ALA B 1 515 ? 98.300 127.501 99.393 1.00 90.94 487 ALA B O 1
ATOM 6205 N N . PRO B 1 516 ? 99.997 127.081 97.945 1.00 93.81 488 PRO B N 1
ATOM 6206 C CA . PRO B 1 516 ? 99.340 127.395 96.660 1.00 93.81 488 PRO B CA 1
ATOM 6207 C C . PRO B 1 516 ? 97.830 127.569 96.705 1.00 93.81 488 PRO B C 1
ATOM 6208 O O . PRO B 1 516 ? 97.091 126.736 97.242 1.00 93.81 488 PRO B O 1
ATOM 6212 N N . ARG B 1 517 ? 97.371 128.641 96.063 1.00 97.71 489 ARG B N 1
ATOM 6213 C CA . ARG B 1 517 ? 96.095 129.269 96.379 1.00 97.71 489 ARG B CA 1
ATOM 6214 C C . ARG B 1 517 ? 94.909 128.412 95.957 1.00 97.71 489 ARG B C 1
ATOM 6215 O O . ARG B 1 517 ? 94.145 128.786 95.063 1.00 97.71 489 ARG B O 1
ATOM 6223 N N . SER B 1 518 ? 94.756 127.257 96.602 1.00 94.26 490 SER B N 1
ATOM 6224 C CA . SER B 1 518 ? 93.558 126.440 96.467 1.00 94.26 490 SER B CA 1
ATOM 6225 C C . SER B 1 518 ? 93.009 126.127 97.852 1.00 94.26 490 SER B C 1
ATOM 6226 O O . SER B 1 518 ? 91.792 126.031 98.044 1.00 94.26 490 SER B O 1
ATOM 6229 N N . MET B 1 519 ? 93.907 125.972 98.822 1.00 88.59 491 MET B N 1
ATOM 6230 C CA . MET B 1 519 ? 93.568 125.714 100.216 1.00 88.59 491 MET B CA 1
ATOM 6231 C C . MET B 1 519 ? 94.429 126.565 101.139 1.00 88.59 491 MET B C 1
ATOM 6232 O O . MET B 1 519 ? 94.979 126.078 102.132 1.00 88.59 491 MET B O 1
ATOM 6237 N N . GLN B 1 520 ? 94.562 127.855 100.819 1.00 84.35 492 GLN B N 1
ATOM 6238 C CA . GLN B 1 520 ? 95.413 128.733 101.618 1.00 84.35 492 GLN B CA 1
ATOM 6239 C C . GLN B 1 520 ? 94.869 128.897 103.032 1.00 84.35 492 GLN B C 1
ATOM 6240 O O . GLN B 1 520 ? 95.639 129.053 103.987 1.00 84.35 492 GLN B O 1
ATOM 6246 N N . GLY B 1 521 ? 93.544 128.867 103.187 1.00 86.90 493 GLY B N 1
ATOM 6247 C CA . GLY B 1 521 ? 92.963 128.964 104.514 1.00 86.90 493 GLY B CA 1
ATOM 6248 C C . GLY B 1 521 ? 93.051 127.672 105.300 1.00 86.90 493 GLY B C 1
ATOM 6249 O O . GLY B 1 521 ? 93.024 127.690 106.534 1.00 86.90 493 GLY B O 1
ATOM 6250 N N . ALA B 1 522 ? 93.156 126.537 104.605 1.00 81.80 494 ALA B N 1
ATOM 6251 C CA . ALA B 1 522 ? 93.226 125.252 105.293 1.00 81.80 494 ALA B CA 1
ATOM 6252 C C . ALA B 1 522 ? 94.593 125.036 105.929 1.00 81.80 494 ALA B C 1
ATOM 6253 O O . ALA B 1 522 ? 94.692 124.454 107.016 1.00 81.80 494 ALA B O 1
ATOM 6255 N N . ILE B 1 523 ? 95.659 125.494 105.268 1.00 77.92 495 ILE B N 1
ATOM 6256 C CA . ILE B 1 523 ? 96.997 125.339 105.826 1.00 77.92 495 ILE B CA 1
ATOM 6257 C C . ILE B 1 523 ? 97.195 126.218 107.054 1.00 77.92 495 ILE B C 1
ATOM 6258 O O . ILE B 1 523 ? 98.087 125.950 107.867 1.00 77.92 495 ILE B O 1
ATOM 6263 N N . MET B 1 524 ? 96.380 127.264 107.215 1.00 77.49 496 MET B N 1
ATOM 6264 C CA . MET B 1 524 ? 96.466 128.097 108.408 1.00 77.49 496 MET B CA 1
ATOM 6265 C C . MET B 1 524 ? 95.713 127.485 109.581 1.00 77.49 496 MET B C 1
ATOM 6266 O O . MET B 1 524 ? 96.146 127.626 110.730 1.00 77.49 496 MET B O 1
ATOM 6271 N N . GLY B 1 525 ? 94.593 126.811 109.316 1.00 75.64 497 GLY B N 1
ATOM 6272 C CA . GLY B 1 525 ? 93.868 126.153 110.391 1.00 75.64 497 GLY B CA 1
ATOM 6273 C C . GLY B 1 525 ? 94.623 124.968 110.960 1.00 75.64 497 GLY B C 1
ATOM 6274 O O . GLY B 1 525 ? 94.610 124.736 112.172 1.00 75.64 497 GLY B O 1
ATOM 6275 N N . ILE B 1 526 ? 95.292 124.200 110.095 1.00 70.97 498 ILE B N 1
ATOM 6276 C CA . ILE B 1 526 ? 96.093 123.079 110.566 1.00 70.97 498 ILE B CA 1
ATOM 6277 C C . ILE B 1 526 ? 97.377 123.555 111.234 1.00 70.97 498 ILE B C 1
ATOM 6278 O O . ILE B 1 526 ? 97.940 122.838 112.069 1.00 70.97 498 ILE B O 1
ATOM 6283 N N . PHE B 1 527 ? 97.855 124.756 110.895 1.00 68.88 499 PHE B N 1
ATOM 6284 C CA . PHE B 1 527 ? 99.021 125.302 111.582 1.00 68.88 499 PHE B CA 1
ATOM 6285 C C . PHE B 1 527 ? 98.687 125.661 113.023 1.00 68.88 499 PHE B C 1
ATOM 6286 O O . PHE B 1 527 ? 99.456 125.353 113.941 1.00 68.88 499 PHE B O 1
ATOM 6294 N N . PHE B 1 528 ? 97.543 126.316 113.242 1.00 70.39 500 PHE B N 1
ATOM 6295 C CA . PHE B 1 528 ? 97.081 126.570 114.600 1.00 70.39 500 PHE B CA 1
ATOM 6296 C C . PHE B 1 528 ? 96.709 125.284 115.323 1.00 70.39 500 PHE B C 1
ATOM 6297 O O . PHE B 1 528 ? 96.737 125.251 116.558 1.00 70.39 500 PHE B O 1
ATOM 6305 N N . CYS B 1 529 ? 96.362 124.228 114.582 1.00 69.16 501 CYS B N 1
ATOM 6306 C CA . CYS B 1 529 ? 96.088 122.938 115.203 1.00 69.16 501 CYS B CA 1
ATOM 6307 C C . CYS B 1 529 ? 97.333 122.355 115.858 1.00 69.16 501 CYS B C 1
ATOM 6308 O O . CYS B 1 529 ? 97.226 121.643 116.862 1.00 69.16 501 CYS B O 1
ATOM 6311 N N . LEU B 1 530 ? 98.515 122.641 115.305 1.00 62.59 502 LEU B N 1
ATOM 6312 C CA . LEU B 1 530 ? 99.753 122.156 115.908 1.00 62.59 502 LEU B CA 1
ATOM 6313 C C . LEU B 1 530 ? 99.934 122.715 117.313 1.00 62.59 502 LEU B C 1
ATOM 6314 O O . LEU B 1 530 ? 100.395 122.008 118.217 1.00 62.59 502 LEU B O 1
ATOM 6319 N N . SER B 1 531 ? 99.581 123.986 117.514 1.00 61.28 503 SER B N 1
ATOM 6320 C CA . SER B 1 531 ? 99.648 124.569 118.849 1.00 61.28 503 SER B CA 1
ATOM 6321 C C . SER B 1 531 ? 98.620 123.929 119.774 1.00 61.28 503 SER B C 1
ATOM 6322 O O . SER B 1 531 ? 98.918 123.625 120.934 1.00 61.28 503 SER B O 1
ATOM 6325 N N . GLY B 1 532 ? 97.402 123.712 119.272 1.00 69.33 504 GLY B N 1
ATOM 6326 C CA . GLY B 1 532 ? 96.379 123.081 120.090 1.00 69.33 504 GLY B CA 1
ATOM 6327 C C . GLY B 1 532 ? 96.733 121.659 120.479 1.00 69.33 504 GLY B C 1
ATOM 6328 O O . GLY B 1 532 ? 96.499 121.240 121.615 1.00 69.33 504 GLY B O 1
ATOM 6329 N N . VAL B 1 533 ? 97.290 120.892 119.538 1.00 65.07 505 VAL B N 1
ATOM 6330 C CA . VAL B 1 533 ? 97.742 119.541 119.858 1.00 65.07 505 VAL B CA 1
ATOM 6331 C C . VAL B 1 533 ? 98.867 119.591 120.882 1.00 65.07 505 VAL B C 1
ATOM 6332 O O . VAL B 1 533 ? 98.894 118.806 121.838 1.00 65.07 505 VAL B O 1
ATOM 6336 N N . GLY B 1 534 ? 99.809 120.520 120.707 1.00 60.49 506 GLY B N 1
ATOM 6337 C CA . GLY B 1 534 ? 100.834 120.720 121.715 1.00 60.49 506 GLY B CA 1
ATOM 6338 C C . GLY B 1 534 ? 100.289 121.296 123.006 1.00 60.49 506 GLY B C 1
ATOM 6339 O O . GLY B 1 534 ? 100.944 121.217 124.049 1.00 60.49 506 GLY B O 1
ATOM 6340 N N . SER B 1 535 ? 99.093 121.886 122.957 1.00 65.21 507 SER B N 1
ATOM 6341 C CA . SER B 1 535 ? 98.470 122.424 124.161 1.00 65.21 507 SER B CA 1
ATOM 6342 C C . SER B 1 535 ? 97.723 121.342 124.931 1.00 65.21 507 SER B C 1
ATOM 6343 O O . SER B 1 535 ? 97.931 121.173 126.137 1.00 65.21 507 SER B O 1
ATOM 6346 N N . LEU B 1 536 ? 96.849 120.599 124.248 1.00 72.71 508 LEU B N 1
ATOM 6347 C CA . LEU B 1 536 ? 96.083 119.552 124.917 1.00 72.71 508 LEU B CA 1
ATOM 6348 C C . LEU B 1 536 ? 96.988 118.412 125.368 1.00 72.71 508 LEU B C 1
ATOM 6349 O O . LEU B 1 536 ? 96.950 118.002 126.534 1.00 72.71 508 LEU B O 1
ATOM 6354 N N . LEU B 1 537 ? 97.812 117.887 124.457 1.00 66.84 509 LEU B N 1
ATOM 6355 C CA . LEU B 1 537 ? 98.762 116.849 124.843 1.00 66.84 509 LEU B CA 1
ATOM 6356 C C . LEU B 1 537 ? 99.816 117.391 125.799 1.00 66.84 509 LEU B C 1
ATOM 6357 O O . LEU B 1 537 ? 100.321 116.647 126.648 1.00 66.84 509 LEU B O 1
ATOM 6362 N N . GLY B 1 538 ? 100.162 118.673 125.675 1.00 60.09 510 GLY B N 1
ATOM 6363 C CA . GLY B 1 538 ? 101.058 119.280 126.644 1.00 60.09 510 GLY B CA 1
ATOM 6364 C C . GLY B 1 538 ? 100.425 119.405 128.015 1.00 60.09 510 GLY B C 1
ATOM 6365 O O . GLY B 1 538 ? 101.064 119.120 129.032 1.00 60.09 510 GLY B O 1
ATOM 6366 N N . SER B 1 539 ? 99.160 119.832 128.064 1.00 66.08 511 SER B N 1
ATOM 6367 C CA . SER B 1 539 ? 98.441 119.856 129.332 1.00 66.08 511 SER B CA 1
ATOM 6368 C C . SER B 1 539 ? 98.157 118.448 129.835 1.00 66.08 511 SER B C 1
ATOM 6369 O O . SER B 1 539 ? 98.150 118.215 131.050 1.00 66.08 511 SER B O 1
ATOM 6372 N N . SER B 1 540 ? 97.917 117.502 128.923 1.00 69.91 512 SER B N 1
ATOM 6373 C CA . SER B 1 540 ? 97.763 116.110 129.330 1.00 69.91 512 SER B CA 1
ATOM 6374 C C . SER B 1 540 ? 99.061 115.566 129.911 1.00 69.91 512 SER B C 1
ATOM 6375 O O . SER B 1 540 ? 99.043 114.801 130.882 1.00 69.91 512 SER B O 1
ATOM 6378 N N . LEU B 1 541 ? 100.199 115.950 129.328 1.00 64.27 513 LEU B N 1
ATOM 6379 C CA . LEU B 1 541 ? 101.486 115.573 129.903 1.00 64.27 513 LEU B CA 1
ATOM 6380 C C . LEU B 1 541 ? 101.681 116.218 131.269 1.00 64.27 513 LEU B C 1
ATOM 6381 O O . LEU B 1 541 ? 102.281 115.619 132.169 1.00 64.27 513 LEU B O 1
ATOM 6386 N N . VAL B 1 542 ? 101.181 117.443 131.441 1.00 67.69 514 VAL B N 1
ATOM 6387 C CA . VAL B 1 542 ? 101.213 118.079 132.753 1.00 67.69 514 VAL B CA 1
ATOM 6388 C C . VAL B 1 542 ? 100.253 117.377 133.705 1.00 67.69 514 VAL B C 1
ATOM 6389 O O . VAL B 1 542 ? 100.590 117.113 134.866 1.00 67.69 514 VAL B O 1
ATOM 6393 N N . ALA B 1 543 ? 99.049 117.052 133.228 1.00 73.59 515 ALA B N 1
ATOM 6394 C CA . ALA B 1 543 ? 98.076 116.366 134.073 1.00 73.59 515 ALA B CA 1
ATOM 6395 C C . ALA B 1 543 ? 98.527 114.948 134.402 1.00 73.59 515 ALA B C 1
ATOM 6396 O O . ALA B 1 543 ? 98.266 114.448 135.502 1.00 73.59 515 ALA B O 1
ATOM 6398 N N . LEU B 1 544 ? 99.199 114.282 133.459 1.00 72.57 516 LEU B N 1
ATOM 6399 C CA . LEU B 1 544 ? 99.699 112.936 133.723 1.00 72.57 516 LEU B CA 1
ATOM 6400 C C . LEU B 1 544 ? 100.797 112.954 134.779 1.00 72.57 516 LEU B C 1
ATOM 6401 O O . LEU B 1 544 ? 100.869 112.054 135.624 1.00 72.57 516 LEU B O 1
ATOM 6406 N N . LEU B 1 545 ? 101.657 113.968 134.749 1.00 76.96 517 LEU B N 1
ATOM 6407 C CA . LEU B 1 545 ? 102.720 114.115 135.734 1.00 76.96 517 LEU B CA 1
ATOM 6408 C C . LEU B 1 545 ? 102.274 114.877 136.976 1.00 76.96 517 LEU B C 1
ATOM 6409 O O . LEU B 1 545 ? 103.121 115.225 137.806 1.00 76.96 517 LEU B O 1
ATOM 6414 N N . SER B 1 546 ? 100.977 115.142 137.126 1.00 79.24 518 SER B N 1
ATOM 6415 C CA . SER B 1 546 ? 100.464 115.894 138.265 1.00 79.24 518 SER B CA 1
ATOM 6416 C C . SER B 1 546 ? 99.885 114.997 139.353 1.00 79.24 518 SER B C 1
ATOM 6417 O O . SER B 1 546 ? 100.341 115.044 140.498 1.00 79.24 518 SER B O 1
ATOM 6420 N N . LEU B 1 547 ? 98.881 114.173 139.020 1.00 85.48 519 LEU B N 1
ATOM 6421 C CA . LEU B 1 547 ? 98.255 113.349 140.055 1.00 85.48 519 LEU B CA 1
ATOM 6422 C C . LEU B 1 547 ? 99.117 112.144 140.415 1.00 85.48 519 LEU B C 1
ATOM 6423 O O . LEU B 1 547 ? 99.503 112.012 141.590 1.00 85.48 519 LEU B O 1
ATOM 6428 N N . PRO B 1 548 ? 99.464 111.227 139.480 1.00 90.49 520 PRO B N 1
ATOM 6429 C CA . PRO B 1 548 ? 100.315 110.097 139.870 1.00 90.49 520 PRO B CA 1
ATOM 6430 C C . PRO B 1 548 ? 101.790 110.320 139.571 1.00 90.49 520 PRO B C 1
ATOM 6431 O O . PRO B 1 548 ? 102.639 109.528 139.992 1.00 90.49 520 PRO B O 1
ATOM 6435 N N . GLY B 1 549 ? 102.106 111.390 138.847 1.00 83.99 521 GLY B N 1
ATOM 6436 C CA . GLY B 1 549 ? 103.460 111.607 138.376 1.00 83.99 521 GLY B CA 1
ATOM 6437 C C . GLY B 1 549 ? 104.411 112.174 139.407 1.00 83.99 521 GLY B C 1
ATOM 6438 O O . GLY B 1 549 ? 105.393 111.524 139.780 1.00 83.99 521 GLY B O 1
ATOM 6439 N N . GLY B 1 550 ? 104.132 113.390 139.878 1.00 83.39 522 GLY B N 1
ATOM 6440 C CA . GLY B 1 550 ? 105.002 114.105 140.777 1.00 83.39 522 GLY B CA 1
ATOM 6441 C C . GLY B 1 550 ? 105.886 115.131 140.093 1.00 83.39 522 GLY B C 1
ATOM 6442 O O . GLY B 1 550 ? 106.198 116.165 140.694 1.00 83.39 522 GLY B O 1
ATOM 6443 N N . TRP B 1 551 ? 106.292 114.867 138.846 1.00 73.69 523 TRP B N 1
ATOM 6444 C CA . TRP B 1 551 ? 107.135 115.814 138.122 1.00 73.69 523 TRP B CA 1
ATOM 6445 C C . TRP B 1 551 ? 106.419 117.138 137.892 1.00 73.69 523 TRP B C 1
ATOM 6446 O O . TRP B 1 551 ? 107.068 118.186 137.795 1.00 73.69 523 TRP B O 1
ATOM 6457 N N . LEU B 1 552 ? 105.089 117.114 137.806 1.00 76.34 524 LEU B N 1
ATOM 6458 C CA . LEU B 1 552 ? 104.294 118.330 137.689 1.00 76.34 524 LEU B CA 1
ATOM 6459 C C . LEU B 1 552 ? 103.441 118.580 138.925 1.00 76.34 524 LEU B C 1
ATOM 6460 O O . LEU B 1 552 ? 102.622 119.507 138.924 1.00 76.34 524 LEU B O 1
ATOM 6465 N N . HIS B 1 553 ? 103.608 117.782 139.979 1.00 87.59 525 HIS B N 1
ATOM 6466 C CA . HIS B 1 553 ? 102.896 117.990 141.233 1.00 87.59 525 HIS B CA 1
ATOM 6467 C C . HIS B 1 553 ? 103.586 119.003 142.137 1.00 87.59 525 HIS B C 1
ATOM 6468 O O . HIS B 1 553 ? 103.267 119.072 143.329 1.00 87.59 525 HIS B O 1
ATOM 6475 N N . CYS B 1 554 ? 104.519 119.784 141.596 1.00 94.43 526 CYS B N 1
ATOM 6476 C CA . CYS B 1 554 ? 105.204 120.787 142.402 1.00 94.43 526 CYS B CA 1
ATOM 6477 C C . CYS B 1 554 ? 104.289 121.869 142.979 1.00 94.43 526 CYS B C 1
ATOM 6478 O O . CYS B 1 554 ? 104.586 122.336 144.092 1.00 94.43 526 CYS B O 1
ATOM 6481 N N . PRO B 1 555 ? 103.217 122.324 142.308 1.00 102.72 527 PRO B N 1
ATOM 6482 C CA . PRO B 1 555 ? 102.362 123.357 142.922 1.00 102.72 527 PRO B CA 1
ATOM 6483 C C . PRO B 1 555 ? 101.857 123.027 144.319 1.00 102.72 527 PRO B C 1
ATOM 6484 O O . PRO B 1 555 ? 101.611 123.952 145.104 1.00 102.72 527 PRO B O 1
ATOM 6488 N N . LYS B 1 556 ? 101.689 121.751 144.659 1.00 105.25 528 LYS B N 1
ATOM 6489 C CA . LYS B 1 556 ? 101.213 121.408 145.992 1.00 105.25 528 LYS B CA 1
ATOM 6490 C C . LYS B 1 556 ? 102.280 121.730 147.033 1.00 105.25 528 LYS B C 1
ATOM 6491 O O . LYS B 1 556 ? 103.474 121.502 146.817 1.00 105.25 528 LYS B O 1
ATOM 6497 N N . ASP B 1 557 ? 101.838 122.297 148.159 1.00 112.01 529 ASP B N 1
ATOM 6498 C CA . ASP B 1 557 ? 102.733 122.750 149.228 1.00 112.01 529 ASP B CA 1
ATOM 6499 C C . ASP B 1 557 ? 103.790 123.717 148.699 1.00 112.01 529 ASP B C 1
ATOM 6500 O O . ASP B 1 557 ? 104.918 123.756 149.197 1.00 112.01 529 ASP B O 1
ATOM 6505 N N . PHE B 1 558 ? 103.414 124.504 147.684 1.00 107.99 530 PHE B N 1
ATOM 6506 C CA . PHE B 1 558 ? 104.272 125.464 146.989 1.00 107.99 530 PHE B CA 1
ATOM 6507 C C . PHE B 1 558 ? 105.689 124.943 146.770 1.00 107.99 530 PHE B C 1
ATOM 6508 O O . PHE B 1 558 ? 106.661 125.694 146.904 1.00 107.99 530 PHE B O 1
ATOM 6516 N N . GLY B 1 559 ? 105.813 123.666 146.412 1.00 109.04 531 GLY B N 1
ATOM 6517 C CA . GLY B 1 559 ? 107.107 123.071 146.137 1.00 109.04 531 GLY B CA 1
ATOM 6518 C C . GLY B 1 559 ? 108.059 123.078 147.316 1.00 109.04 531 GLY B C 1
ATOM 6519 O O . GLY B 1 559 ? 109.199 123.536 147.194 1.00 109.04 531 GLY B O 1
ATOM 6520 N N . ASN B 1 560 ? 107.605 122.576 148.464 1.00 111.67 532 ASN B N 1
ATOM 6521 C CA . ASN B 1 560 ? 108.427 122.524 149.669 1.00 111.67 532 ASN B CA 1
ATOM 6522 C C . ASN B 1 560 ? 108.927 121.111 149.954 1.00 111.67 532 ASN B C 1
ATOM 6523 O O . ASN B 1 560 ? 110.134 120.889 150.083 1.00 111.67 532 ASN B O 1
ATOM 6528 N N . ILE B 1 561 ? 108.013 120.147 150.054 1.00 104.60 533 ILE B N 1
ATOM 6529 C CA . ILE B 1 561 ? 108.357 118.749 150.291 1.00 104.60 533 ILE B CA 1
ATOM 6530 C C . ILE B 1 561 ? 107.495 117.894 149.369 1.00 104.60 533 ILE B C 1
ATOM 6531 O O . ILE B 1 561 ? 106.311 117.675 149.647 1.00 104.60 533 ILE B O 1
ATOM 6536 N N . ASN B 1 562 ? 108.083 117.414 148.279 1.00 97.70 534 ASN B N 1
ATOM 6537 C CA . ASN B 1 562 ? 107.373 116.604 147.292 1.00 97.70 534 ASN B CA 1
ATOM 6538 C C . ASN B 1 562 ? 108.406 115.996 146.352 1.00 97.70 534 ASN B C 1
ATOM 6539 O O . ASN B 1 562 ? 109.606 116.267 146.455 1.00 97.70 534 ASN B O 1
ATOM 6544 N N . ASN B 1 563 ? 107.924 115.165 145.430 1.00 86.20 535 ASN B N 1
ATOM 6545 C CA . ASN B 1 563 ? 108.763 114.602 144.373 1.00 86.20 535 ASN B CA 1
ATOM 6546 C C . ASN B 1 563 ? 108.720 115.506 143.139 1.00 86.20 535 ASN B C 1
ATOM 6547 O O . ASN B 1 563 ? 108.392 115.088 142.028 1.00 86.20 535 ASN B O 1
ATOM 6552 N N . CYS B 1 564 ? 109.064 116.775 143.368 1.00 78.01 536 CYS B N 1
ATOM 6553 C CA . CYS B 1 564 ? 108.926 117.798 142.336 1.00 78.01 536 CYS B CA 1
ATOM 6554 C C . CYS B 1 564 ? 109.776 117.472 141.113 1.00 78.01 536 CYS B C 1
ATOM 6555 O O . CYS B 1 564 ? 109.269 117.405 139.988 1.00 78.01 536 CYS B O 1
ATOM 6558 N N . ARG B 1 565 ? 111.078 117.265 141.320 1.00 75.52 537 ARG B N 1
ATOM 6559 C CA . ARG B 1 565 ? 112.016 116.955 140.239 1.00 75.52 537 ARG B CA 1
ATOM 6560 C C . ARG B 1 565 ? 111.971 118.016 139.140 1.00 75.52 537 ARG B C 1
ATOM 6561 O O . ARG B 1 565 ? 111.960 117.701 137.948 1.00 75.52 537 ARG B O 1
ATOM 6569 N N . MET B 1 566 ? 111.937 119.287 139.546 1.00 69.99 538 MET B N 1
ATOM 6570 C CA . MET B 1 566 ? 111.927 120.371 138.570 1.00 69.99 538 MET B CA 1
ATOM 6571 C C . MET B 1 566 ? 113.232 120.431 137.788 1.00 69.99 538 MET B C 1
ATOM 6572 O O . MET B 1 566 ? 113.244 120.876 136.635 1.00 69.99 538 MET B O 1
ATOM 6577 N N . ASP B 1 567 ? 114.336 119.986 138.394 1.00 70.02 539 ASP B N 1
ATOM 6578 C CA . ASP B 1 567 ? 115.608 119.955 137.682 1.00 70.02 539 ASP B CA 1
ATOM 6579 C C . ASP B 1 567 ? 115.596 118.906 136.577 1.00 70.02 539 ASP B C 1
ATOM 6580 O O . ASP B 1 567 ? 116.140 119.135 135.491 1.00 70.02 539 ASP B O 1
ATOM 6585 N N . LEU B 1 568 ? 114.980 117.749 136.835 1.00 66.92 540 LEU B N 1
ATOM 6586 C CA . LEU B 1 568 ? 114.925 116.701 135.823 1.00 66.92 540 LEU B CA 1
ATOM 6587 C C . LEU B 1 568 ? 113.973 117.059 134.690 1.00 66.92 540 LEU B C 1
ATOM 6588 O O . LEU B 1 568 ? 114.202 116.660 133.542 1.00 66.92 540 LEU B O 1
ATOM 6593 N N . TYR B 1 569 ? 112.905 117.804 134.985 1.00 62.56 541 TYR B N 1
ATOM 6594 C CA . TYR B 1 569 ? 111.948 118.168 133.945 1.00 62.56 541 TYR B CA 1
ATOM 6595 C C . TYR B 1 569 ? 112.553 119.166 132.966 1.00 62.56 541 TYR B C 1
ATOM 6596 O O . TYR B 1 569 ? 112.501 118.963 131.748 1.00 62.56 541 TYR B O 1
ATOM 6605 N N . PHE B 1 570 ? 113.128 120.256 133.481 1.00 62.69 542 PHE B N 1
ATOM 6606 C CA . PHE B 1 570 ? 113.743 121.251 132.608 1.00 62.69 542 PHE B CA 1
ATOM 6607 C C . PHE B 1 570 ? 114.917 120.659 131.839 1.00 62.69 542 PHE B C 1
ATOM 6608 O O . PHE B 1 570 ? 115.191 121.061 130.702 1.00 62.69 542 PHE B O 1
ATOM 6616 N N . PHE B 1 571 ? 115.625 119.704 132.444 1.00 60.63 543 PHE B N 1
ATOM 6617 C CA . PHE B 1 571 ? 116.731 119.056 131.748 1.00 60.63 543 PHE B CA 1
ATOM 6618 C C . PHE B 1 571 ? 116.223 118.110 130.668 1.00 60.63 543 PHE B C 1
ATOM 6619 O O . PHE B 1 571 ? 116.783 118.058 129.566 1.00 60.63 543 PHE B O 1
ATOM 6627 N N . LEU B 1 572 ? 115.166 117.350 130.965 1.00 57.81 544 LEU B N 1
ATOM 6628 C CA . LEU B 1 572 ? 114.575 116.485 129.949 1.00 57.81 544 LEU B CA 1
ATOM 6629 C C . LEU B 1 572 ? 113.875 117.304 128.872 1.00 57.81 544 LEU B C 1
ATOM 6630 O O . LEU B 1 572 ? 113.907 116.942 127.690 1.00 57.81 544 LEU B O 1
ATOM 6635 N N . LEU B 1 573 ? 113.239 118.412 129.262 1.00 50.24 545 LEU B N 1
ATOM 6636 C CA . LEU B 1 573 ? 112.607 119.285 128.279 1.00 50.24 545 LEU B CA 1
ATOM 6637 C C . LEU B 1 573 ? 113.636 119.906 127.345 1.00 50.24 545 LEU B C 1
ATOM 6638 O O . LEU B 1 573 ? 113.351 120.121 126.161 1.00 50.24 545 LEU B O 1
ATOM 6643 N N . ALA B 1 574 ? 114.834 120.203 127.856 1.00 49.39 546 ALA B N 1
ATOM 6644 C CA . ALA B 1 574 ? 115.902 120.698 126.994 1.00 49.39 546 ALA B CA 1
ATOM 6645 C C . ALA B 1 574 ? 116.336 119.633 125.995 1.00 49.39 546 ALA B C 1
ATOM 6646 O O . ALA B 1 574 ? 116.628 119.945 124.835 1.00 49.39 546 ALA B O 1
ATOM 6648 N N . GLY B 1 575 ? 116.384 118.372 126.427 1.00 52.33 547 GLY B N 1
ATOM 6649 C CA . GLY B 1 575 ? 116.711 117.297 125.505 1.00 52.33 547 GLY B CA 1
ATOM 6650 C C . GLY B 1 575 ? 115.651 117.104 124.438 1.00 52.33 547 GLY B C 1
ATOM 6651 O O . GLY B 1 575 ? 115.970 116.903 123.263 1.00 52.33 547 GLY B O 1
ATOM 6652 N N . ILE B 1 576 ? 114.376 117.159 124.831 1.00 47.92 548 ILE B N 1
ATOM 6653 C CA . ILE B 1 576 ? 113.294 117.055 123.857 1.00 47.92 548 ILE B CA 1
ATOM 6654 C C . ILE B 1 576 ? 113.307 118.254 122.917 1.00 47.92 548 ILE B C 1
ATOM 6655 O O . ILE B 1 576 ? 113.065 118.119 121.711 1.00 47.92 548 ILE B O 1
ATOM 6660 N N . GLN B 1 577 ? 113.597 119.444 123.449 1.00 47.05 549 GLN B N 1
ATOM 6661 C CA . GLN B 1 577 ? 113.688 120.628 122.600 1.00 47.05 549 GLN B CA 1
ATOM 6662 C C . GLN B 1 577 ? 114.894 120.549 121.672 1.00 47.05 549 GLN B C 1
ATOM 6663 O O . GLN B 1 577 ? 114.815 120.955 120.507 1.00 47.05 549 GLN B O 1
ATOM 6669 N N . ALA B 1 578 ? 116.018 120.027 122.170 1.00 49.38 550 ALA B N 1
ATOM 6670 C CA . ALA B 1 578 ? 117.186 119.848 121.314 1.00 49.38 550 ALA B CA 1
ATOM 6671 C C . ALA B 1 578 ? 116.926 118.795 120.244 1.00 49.38 550 ALA B C 1
ATOM 6672 O O . ALA B 1 578 ? 117.359 118.950 119.096 1.00 49.38 550 ALA B O 1
ATOM 6674 N N . VAL B 1 579 ? 116.226 117.716 120.603 1.00 47.19 551 VAL B N 1
ATOM 6675 C CA . VAL B 1 579 ? 115.833 116.723 119.607 1.00 47.19 551 VAL B CA 1
ATOM 6676 C C . VAL B 1 579 ? 114.879 117.342 118.594 1.00 47.19 551 VAL B C 1
ATOM 6677 O O . VAL B 1 579 ? 115.007 117.124 117.383 1.00 47.19 551 VAL B O 1
ATOM 6681 N N . THR B 1 580 ? 113.912 118.131 119.073 1.00 47.57 552 THR B N 1
ATOM 6682 C CA . THR B 1 580 ? 113.014 118.836 118.165 1.00 47.57 552 THR B CA 1
ATOM 6683 C C . THR B 1 580 ? 113.784 119.804 117.275 1.00 47.57 552 THR B C 1
ATOM 6684 O O . THR B 1 580 ? 113.470 119.954 116.089 1.00 47.57 552 THR B O 1
ATOM 6688 N N . ALA B 1 581 ? 114.801 120.467 117.831 1.00 45.23 553 ALA B N 1
ATOM 6689 C CA . ALA B 1 581 ? 115.637 121.346 117.021 1.00 45.23 553 ALA B CA 1
ATOM 6690 C C . ALA B 1 581 ? 116.513 120.544 116.066 1.00 45.23 553 ALA B C 1
ATOM 6691 O O . ALA B 1 581 ? 116.745 120.965 114.927 1.00 45.23 553 ALA B O 1
ATOM 6693 N N . LEU B 1 582 ? 117.007 119.386 116.511 1.00 42.90 554 LEU B N 1
ATOM 6694 C CA . LEU B 1 582 ? 117.807 118.540 115.632 1.00 42.90 554 LEU B CA 1
ATOM 6695 C C . LEU B 1 582 ? 116.953 117.922 114.532 1.00 42.90 554 LEU B C 1
ATOM 6696 O O . LEU B 1 582 ? 117.388 117.829 113.379 1.00 42.90 554 LEU B O 1
ATOM 6701 N N . LEU B 1 583 ? 115.735 117.491 114.870 1.00 48.04 555 LEU B N 1
ATOM 6702 C CA . LEU B 1 583 ? 114.850 116.916 113.863 1.00 48.04 555 LEU B CA 1
ATOM 6703 C C . LEU B 1 583 ? 114.395 117.969 112.860 1.00 48.04 555 LEU B C 1
ATOM 6704 O O . LEU B 1 583 ? 114.223 117.669 111.674 1.00 48.04 555 LEU B O 1
ATOM 6709 N N . PHE B 1 584 ? 114.197 119.207 113.317 1.00 46.81 556 PHE B N 1
ATOM 6710 C CA . PHE B 1 584 ? 113.728 120.262 112.424 1.00 46.81 556 PHE B CA 1
ATOM 6711 C C . PHE B 1 584 ? 114.769 120.589 111.360 1.00 46.81 556 PHE B C 1
ATOM 6712 O O . PHE B 1 584 ? 114.458 120.620 110.164 1.00 46.81 556 PHE B O 1
ATOM 6720 N N . VAL B 1 585 ? 116.014 120.838 111.778 1.00 47.55 557 VAL B N 1
ATOM 6721 C CA . VAL B 1 585 ? 117.074 121.141 110.821 1.00 47.55 557 VAL B CA 1
ATOM 6722 C C . VAL B 1 585 ? 117.310 119.961 109.889 1.00 47.55 557 VAL B C 1
ATOM 6723 O O . VAL B 1 585 ? 117.621 120.145 108.705 1.00 47.55 557 VAL B O 1
ATOM 6727 N N . TRP B 1 586 ? 117.162 118.735 110.397 1.00 51.17 558 TRP B N 1
ATOM 6728 C CA . TRP B 1 586 ? 117.254 117.563 109.534 1.00 51.17 558 TRP B CA 1
ATOM 6729 C C . TRP B 1 586 ? 116.115 117.537 108.522 1.00 51.17 558 TRP B C 1
ATOM 6730 O O . TRP B 1 586 ? 116.322 117.204 107.349 1.00 51.17 558 TRP B O 1
ATOM 6741 N N . ILE B 1 587 ? 114.904 117.890 108.957 1.00 54.84 559 ILE B N 1
ATOM 6742 C CA . ILE B 1 587 ? 113.771 117.939 108.038 1.00 54.84 559 ILE B CA 1
ATOM 6743 C C . ILE B 1 587 ? 113.855 119.178 107.154 1.00 54.84 559 ILE B C 1
ATOM 6744 O O . ILE B 1 587 ? 113.515 119.132 105.965 1.00 54.84 559 ILE B O 1
ATOM 6749 N N . ALA B 1 588 ? 114.320 120.300 107.712 1.00 56.65 560 ALA B N 1
ATOM 6750 C CA . ALA B 1 588 ? 114.506 121.501 106.904 1.00 56.65 560 ALA B CA 1
ATOM 6751 C C . ALA B 1 588 ? 115.555 121.289 105.822 1.00 56.65 560 ALA B C 1
ATOM 6752 O O . ALA B 1 588 ? 115.458 121.878 104.739 1.00 56.65 560 ALA B O 1
ATOM 6754 N N . GLY B 1 589 ? 116.567 120.461 106.094 1.00 62.98 561 GLY B N 1
ATOM 6755 C CA . GLY B 1 589 ? 117.532 120.124 105.062 1.00 62.98 561 GLY B CA 1
ATOM 6756 C C . GLY B 1 589 ? 116.918 119.349 103.914 1.00 62.98 561 GLY B C 1
ATOM 6757 O O . GLY B 1 589 ? 117.296 119.544 102.755 1.00 62.98 561 GLY B O 1
ATOM 6758 N N . ARG B 1 590 ? 115.964 118.467 104.213 1.00 62.81 562 ARG B N 1
ATOM 6759 C CA . ARG B 1 590 ? 115.224 117.756 103.180 1.00 62.81 562 ARG B CA 1
ATOM 6760 C C . ARG B 1 590 ? 114.113 118.601 102.572 1.00 62.81 562 ARG B C 1
ATOM 6761 O O . ARG B 1 590 ? 113.538 118.204 101.553 1.00 62.81 562 ARG B O 1
ATOM 6769 N N . TYR B 1 591 ? 113.806 119.753 103.171 1.00 68.09 563 TYR B N 1
ATOM 6770 C CA . TYR B 1 591 ? 112.765 120.623 102.637 1.00 68.09 563 TYR B CA 1
ATOM 6771 C C . TYR B 1 591 ? 113.218 121.295 101.347 1.00 68.09 563 TYR B C 1
ATOM 6772 O O . TYR B 1 591 ? 112.497 121.282 100.343 1.00 68.09 563 TYR B O 1
ATOM 6781 N N . GLU B 1 592 ? 114.413 121.891 101.357 1.00 68.38 564 GLU B N 1
ATOM 6782 C CA . GLU B 1 592 ? 114.930 122.542 100.159 1.00 68.38 564 GLU B CA 1
ATOM 6783 C C . GLU B 1 592 ? 115.309 121.543 99.073 1.00 68.38 564 GLU B C 1
ATOM 6784 O O . GLU B 1 592 ? 115.460 121.938 97.912 1.00 68.38 564 GLU B O 1
ATOM 6790 N N . ARG B 1 593 ? 115.466 120.268 99.418 1.00 72.89 565 ARG B N 1
ATOM 6791 C CA . ARG B 1 593 ? 115.815 119.243 98.440 1.00 72.89 565 ARG B CA 1
ATOM 6792 C C . ARG B 1 593 ? 114.609 118.859 97.589 1.00 72.89 565 ARG B C 1
ATOM 6793 O O . ARG B 1 593 ? 114.278 119.540 96.619 1.00 72.89 565 ARG B O 1
#

GO terms:
  GO:0071916 dipeptide transmembrane transporter activity (F, IDA)
  GO:0140206 dipeptide import across plasma membrane (P, IDA)
  GO:0015333 peptide:proton symporter activity (F, TAS)
  GO:0035672 oligopeptide transmembrane transport (P, TAS)
  GO:0005765 lysosomal membrane (C, TAS)
  GO:0005515 protein binding (F, IPI)
  GO:0005765 lysosomal membrane (C, HDA)

Nearest PDB structures (foldseek):
  8wx2-assembly1_B  TM=1.002E+00  e=2.229E-55  Homo sapiens
  8jzs-assembly1_A  TM=8.757E-01  e=9.383E-28  Homo sapiens
  8p6a-assembly1_A  TM=8.543E-01  e=1.476E-27  Homo sapiens
  8fq9-assembly1_A  TM=5.810E-01  e=4.045E-06  Salmonella enterica subsp. enterica serovar Typhimurium
  8dl8-assembly1_A  TM=6.671E-01  e=5.877E-05  Homo sapiens

Radius of gyration: 33.83 Å; Cα contacts (8 Å, |Δi|>4): 1050; chains: 2; bounding box: 114×66×66 Å

Secondary structure (DSSP, 8-state):
--S-HHHHHHHHHHHHHHHHHHHHHHHHHHHHHHHHS--TTGGG-SSSHHHHHHHHHHHHHHHHHHHHHHHS-SHHHHHHHHHHHHHHHHHHHHHHSHHHHHHHTT---HHHHHHHHHHHHHHHHHHHHHHHHHHHHHHHHH-HHHHHHHHHHHHHHHHHHHHHHHHHHHHHHHHT-SHHHHHHHHHHHHHHHHHHHHTTTTSPP----HHHHHHHHHHHHHHHHHHTHHHHHHHHHHHHHHHHHHHHTS--------HHHHHHHHHHHHHHHHHHHIIIIIHHHHHHTT----SSHHHHHHHHHHHHHHHHHHHHHHHHHHHHHH-----SGGGGHHHHHHHHHHHHTTSHHHHHHHTTS-GGGSHHHHHHHHHHHHHHHHHHHHHHHHHIIIIISSS-TTGGGGSSS---HHHHHHHHHHHHHHHHHHHHHHHHHH--/--S-HHHHHHHHHHHHHHHHHHHHHHHHHHHHHHHHS--TTGGG-SSSHHHHHHHHHHHHHHHHHHHHHHHS-SHHHHHHHHHHHHHHHHHHHHHHSHHHHHHHTT---HHHHHHHHHHHHHHHHHHHHHHHHHHHHHHHHH-HHHHHHHHHHHHHHHHHHHHHHHHHHHHHHHHT-SHHHHHHHHHHHHHHHHHHHHTTTTSPP----HHHHHHHHHHHHHHHHHHTHHHHHHHHHHHHHHHHHHHHTS--------HHHHHHHHHHHHHHHHHHHIIIIIHHHHHHTT----SSHHHHHHHHHHHHHHHHHHHHHHHHHHHHHH-----SGGGGHHHHHHHHHHHHTTSHHHHHHHTTS-GGGSHHHHHHHHHHHHHHHHHHHHHHHHHIIIIISSS-TTGGGGSSS---HHHHHHHHHHHHHHHHHHHHHHHHHH--

B-factor: mean 92.76, std 30.43, range [42.9, 180.33]

Sequence (880 aa):
PRRWRRAAGAAVLLVEMLERAAFFGVTANLVLYLNSTNFNWTGEQATRAALVFLGASYLLAPVGGWLADVYLGRYRAVALSLLLYLAASGLLPATAFPDGRSSFCGEMCAPVLYAGLLLLGLAASSVRSNLTSFGADQVMDLGRDATRRFFNWFYWSINLGAVLSLLVVAFIQQNISFLLGYSIPVGCVGLAFFIFLFATPVFITKPPPQEDIANFQVLVKILPVMVTLVPYWMVYFQMQSTYVLQGLHLHIPNIFPIPEAWLLLANVVVVLILVPLKDRLIDPLLLRCKLLPSALQKMALGMFFGFTSVIVAGVLEMERLHYIHHNAAPLSIWWQIPQYLLIGISEIFASIPGLEFAYSEAPRSMQGAIMGIFFCLSGVGSLLGSSLVALLSLPGGWLHCPKDFGNINNCRMDLYFFLLAGIQAVTALLFVWIAGRYERPRRWRRAAGAAVLLVEMLERAAFFGVTANLVLYLNSTNFNWTGEQATRAALVFLGASYLLAPVGGWLADVYLGRYRAVALSLLLYLAASGLLPATAFPDGRSSFCGEMCAPVLYAGLLLLGLAASSVRSNLTSFGADQVMDLGRDATRRFFNWFYWSINLGAVLSLLVVAFIQQNISFLLGYSIPVGCVGLAFFIFLFATPVFITKPPPQEDIANFQVLVKILPVMVTLVPYWMVYFQMQSTYVLQGLHLHIPNIFPIPEAWLLLANVVVVLILVPLKDRLIDPLLLRCKLLPSALQKMALGMFFGFTSVIVAGVLEMERLHYIHHNAAPLSIWWQIPQYLLIGISEIFASIPGLEFAYSEAPRSMQGAIMGIFFCLSGVGSLLGSSLVALLSLPGGWLHCPKDFGNINNCRMDLYFFLLAGIQAVTALLFVWIAGRYER

Solvent-accessible surface area: 41609 Å² total; per-residue (Å²): 31,203,132,123,105,161,54,7,11,49,13,0,17,83,3,0,21,34,5,20,8,2,5,38,5,2,3,25,19,5,33,106,31,34,35,78,60,120,19,143,181,56,28,125,42,88,96,142,13,30,69,46,34,26,1,31,3,23,61,59,3,33,91,13,5,110,91,8,6,56,161,48,4,35,64,128,2,0,20,80,5,10,86,73,5,67,57,10,16,50,61,7,54,37,19,37,132,111,73,17,20,74,79,19,75,62,78,117,13,43,78,61,8,145,55,7,30,86,74,2,4,48,2,0,7,11,2,8,6,8,1,4,0,10,0,1,42,20,10,69,104,81,19,153,92,25,0,42,124,24,2,0,117,2,32,72,0,20,11,57,0,14,32,43,0,44,107,46,12,43,128,37,62,121,86,127,35,130,109,85,14,62,53,75,10,58,37,16,11,20,89,6,39,121,61,5,74,155,10,51,109,29,9,76,86,118,118,114,107,138,87,59,108,53,24,111,109,33,50,105,83,6,44,45,0,8,87,10,2,22,42,8,25,43,4,13,35,5,5,35,53,2,1,14,18,0,6,86,36,11,116,118,58,147,123,99,146,128,108,102,23,155,43,48,30,10,6,20,64,7,1,25,90,16,1,35,86,6,21,155,102,55,18,48,70,20,102,159,78,141,107,125,34,82,25,18,82,9,2,29,74,0,2,61,53,3,3,36,0,0,22,44,0,1,47,12,1,9,80,16,64,39,112,70,116,117,163,128,17,56,24,43,32,155,165,10,102,60,0,9,71,27,5,1,37,0,19,1,19,2,6,2,3,0,4,20,14,9,8,70,49,2,52,172,57,44,9,6,12,12,0,0,50,15,30,12,12,9,0,36,0,2,48,97,1,33,64,55,34,40,118,35,20,154,108,33,10,78,11,68,4,71,94,63,125,31,94,130,41,95,18,17,10,11,11,7,1,5,69,6,4,7,68,1,1,47,1,3,21,69,2,25,130,24,13,29,149,29,93,161,30,203,131,122,105,163,53,7,11,49,11,0,16,84,3,0,21,34,5,21,7,2,5,38,6,3,3,24,19,4,30,108,30,33,35,77,60,121,19,146,179,54,28,127,42,88,96,143,13,31,71,45,35,28,1,30,2,24,61,59,3,33,91,12,6,109,92,10,7,56,161,46,5,34,67,130,2,0,20,79,6,10,86,74,6,68,59,9,16,51,60,8,55,37,18,36,136,111,74,18,20,73,79,20,75,63,79,117,13,42,78,60,8,141,54,7,30,86,77,3,4,50,3,1,6,11,2,8,7,10,2,4,0,11,0,1,44,18,9,68,104,82,18,155,93,26,0,41,127,25,2,0,117,3,31,72,0,20,11,59,0,15,31,44,0,45,107,46,13,44,128,38,60,122,84,125,35,128,107,87,13,61,52,74,9,60,37,16,11,22,87,6,40,118,62,5,74,158,10,51,108,29,9,74,86,119,119,111,108,138,88,57,106,52,25,112,109,35,51,104,84,6,44,46,0,7,88,11,2,22,41,9,26,44,3,14,35,6,5,34,51,2,1,14,17,0,7,86,36,11,115,119,57,146,124,99,145,129,107,102,23,155,43,48,30,10,7,20,65,7,0,25,91,15,0,33,87,5,20,154,104,55,19,50,70,20,103,162,78,141,105,123,32,83,23,18,82,7,2,30,74,0,2,59,54,3,2,36,0,0,21,45,0,1,45,11,2,9,81,16,66,40,113,72,116,115,164,129,17,55,25,42,32,156,165,11,103,60,0,9,71,27,6,0,35,0,19,1,20,2,6,2,2,0,5,22,13,9,8,74,50,2,51,174,57,43,9,6,11,13,0,0,51,13,30,12,12,10,0,36,0,4,48,95,1,32,65,54,34,40,119,35,19,154,109,32,10,79,11,67,4,72,95,62,125,30,93,129,43,95,18,18,12,12,13,7,2,5,68,6,3,8,68,2,1,46,2,3,21,68,1,25,131,24,12,29,149,27,94,164

Foldseek 3Di:
DVPPLVLLLVLLLLLLLLLLLLLLLVVLLLLVLLLPDCVPVSVPDDDPVSLLLLLVLLQLLQVLLQCCQAPPAQVSQLVVLLVLVVVLLVLCVLSVDVVSVCVPVVPVSPVVSVVSSSSNSSSSSRNNLSSLVQLQVSVVVVDDLSNLLSLLVSLLSNLVSNVCSVVVLCCVCPPDHVVVSSVSSVVSSVVSVVSVVVCVVVGDGDGGPPVVVVLVVLCVQCVLLQVLVLLVLLLVQVVLVVLLLVQLLADDDADPHVPSCVSNSVLSVLSNPVSVCCSPPVSVVCVPVVPPPPLQVLQLVLLVLVLVLLVLVLVLVVLQVVVVVVPPHRSPSVSSVVSSNSNSSSVSSNRSSVSVVLVVSQPPNSNSSSSSVSSSSNSSSSNVSVVVLVVCCPPNFCNVCPVVSNDDTSNPVNVVSVVSSVSSVVSSVSNVVSVVVSVD/DVPPLVLLLVLLLLLLLLLLLLLLLVVLLLLVLLLPDCVPVSVPDDDPVSLLLLLVLLQLLQVLLQCCQAPPAQVSQLVVLLVLVVVLLVLCVLSVDVVSVCVPVVPVSPVVSVVSSSSNSSSSSRNNLSSLVQLQVSVVVVDDLSNLLSLLVSLLSNLVSNVCSVVVLCCVCPPDHVVVSSVSSVVSSVVSVVSVVVCVVVGDGDGGPPVVVVLVVLCVQCVLLQVLVLLVLLLVQVVLVVLLLVQLLADDDADPHVPSCVSNSVLSVLSNPVSVCCSPPVSVVCVPVVPPPPLQVLQLVLLVLVLVLLVLVLVLVVLQVVVVVVPPHRSPSVSSVVSSNSNSSSVSSNRSSVSVVLVVSQPPNSNSSSSSVSSSSNSSSSNVSVVVLVVCCPPNFCNVCPVVSNDDTSNPVNVVSVVSSVSSVVSSVSNVVSVVVSVD